Protein AF-A0A662KSH4-F1 (afdb_monomer_lite)

pLDDT: mean 93.45, std 7.93, range [40.81, 98.94]

Sequence (767 aa):
KIKQIVSDGNIEISKAAGIKNGQRILFLNIFSEGKTDVKIEYELPEKPLFNKDEHDFLIICPDEWITDLQPLAEQKEQYGIKTVIVGLNEIYEGKYFAVNGRDDAEKIKYFIKDAIEEWGIKYVMLVGGRKSLKDEWLMPVRYVWLNDRSSSWEYERCFLSDLYFADIYDADGKFSSWDTNNNGYYGEYDHELNGKKVADEVDLYPDVYVGRLAARNKMELKKVIENIIEYERNPSSKFNNVVLCGGDLYLHDPWDVAEGEYLLDKIAEEMKGYNIIKLYASSGLNARKINEAINGGAGFVIFEGAGNHHLWATHAKDDEKWIFYYERNILQLKNDYLPIVLTSGARLGTFNRSRECFNWFFVARGKAIASIGPTGLCWIGHGKNVTEMFLGNLHVRLCKRMASRCLLGDAWGEAIIEYLSNFSWRGVAKAFHMKAAEELEIFGDPTLKIGGYERLAAKTNNVLHVGGDGPNNYTKIQDAIDDANDGDTIIVHTGTYNEDLFIDKSLKIIGEGAEIKTNGIVISASDVFIEGFIVEGYKKGTGLLCYGDNISIRNNEIRHFNTSIFVEGSSCHVEENEIKNNECGIWLNGSYGAEIKNNFVTDNWYGVWGEYASSPVIQNNNFSYNAWYAVWMEGKDGQIGGNDFYRNWYCIYLYNSRYFIINNNSIYGNIHGPQFVNSSYNIIEDNTITKNEHYGIYFGWRSIENVIRKNNFIENAQNARDDAGNKWQDNYWSDYIGLKIKLLYLLHIPYYIPKFSFDWHPAIQPQ

Structure (mmCIF, N/CA/C/O backbone):
data_AF-A0A662KSH4-F1
#
_entry.id   AF-A0A662KSH4-F1
#
loop_
_atom_site.group_PDB
_atom_site.id
_atom_site.type_symbol
_atom_site.label_atom_id
_atom_site.label_alt_id
_atom_site.label_comp_id
_atom_site.label_asym_id
_atom_site.label_entity_id
_atom_site.label_seq_id
_atom_site.pdbx_PDB_ins_code
_atom_site.Cartn_x
_atom_site.Cartn_y
_atom_site.Cartn_z
_atom_site.occupancy
_atom_site.B_iso_or_equiv
_atom_site.auth_seq_id
_atom_site.auth_comp_id
_atom_site.auth_asym_id
_atom_site.auth_atom_id
_atom_site.pdbx_PDB_model_num
ATOM 1 N N . LYS A 1 1 ? 14.721 -16.130 -16.510 1.00 75.50 1 LYS A N 1
ATOM 2 C CA . LYS A 1 1 ? 16.105 -16.092 -17.062 1.00 75.50 1 LYS A CA 1
ATOM 3 C C . LYS A 1 1 ? 16.255 -14.909 -18.012 1.00 75.50 1 LYS A C 1
ATOM 5 O O . LYS A 1 1 ? 15.528 -14.847 -18.995 1.00 75.50 1 LYS A O 1
ATOM 10 N N . ILE A 1 2 ? 17.180 -13.983 -17.753 1.00 81.31 2 ILE A N 1
ATOM 11 C CA . ILE A 1 2 ? 17.493 -12.896 -18.699 1.00 81.31 2 ILE A CA 1
ATOM 12 C C . ILE A 1 2 ? 18.381 -13.470 -19.813 1.00 81.31 2 ILE A C 1
ATOM 14 O O . ILE A 1 2 ? 19.406 -14.081 -19.519 1.00 81.31 2 ILE A O 1
ATOM 18 N N . LYS A 1 3 ? 17.967 -13.321 -21.075 1.00 85.81 3 LYS A N 1
ATOM 19 C CA . LYS A 1 3 ? 18.690 -13.797 -22.268 1.00 85.81 3 LYS A CA 1
ATOM 20 C C . LYS A 1 3 ? 19.638 -12.731 -22.802 1.00 85.81 3 LYS A C 1
ATOM 22 O O . LYS A 1 3 ? 20.795 -13.033 -23.073 1.00 85.81 3 LYS A O 1
ATOM 27 N N . GLN A 1 4 ? 19.154 -11.498 -22.930 1.00 88.50 4 GLN A N 1
ATOM 28 C CA . GLN A 1 4 ? 19.922 -10.390 -23.485 1.00 88.50 4 GLN A CA 1
ATOM 29 C C . GLN A 1 4 ? 19.434 -9.056 -22.919 1.00 88.50 4 GLN A C 1
ATOM 31 O O . GLN A 1 4 ? 18.240 -8.873 -22.702 1.00 88.50 4 GLN A O 1
ATOM 36 N N . ILE A 1 5 ? 20.354 -8.116 -22.706 1.00 90.38 5 ILE A N 1
ATOM 37 C CA . ILE A 1 5 ? 20.038 -6.702 -22.481 1.00 90.38 5 ILE A CA 1
ATOM 38 C C . ILE A 1 5 ? 20.847 -5.911 -23.509 1.00 90.38 5 ILE A C 1
ATOM 40 O O . ILE A 1 5 ? 22.071 -6.035 -23.555 1.00 90.38 5 ILE A O 1
ATOM 44 N N . VAL A 1 6 ? 20.164 -5.155 -24.365 1.00 91.56 6 VAL A N 1
ATOM 45 C CA . VAL A 1 6 ? 20.757 -4.298 -25.401 1.00 91.56 6 VAL A CA 1
ATOM 46 C C . VAL A 1 6 ? 20.340 -2.866 -25.120 1.00 91.56 6 VAL A C 1
ATOM 48 O O . VAL A 1 6 ? 19.179 -2.619 -24.816 1.00 91.56 6 VAL A O 1
ATOM 51 N N . SER A 1 7 ? 21.277 -1.934 -25.224 1.00 90.38 7 SER A N 1
ATOM 52 C CA . SER A 1 7 ? 21.048 -0.517 -24.966 1.00 90.38 7 SER A CA 1
ATOM 53 C C . SER A 1 7 ? 21.739 0.322 -26.033 1.00 90.38 7 SER A C 1
ATOM 55 O O . SER A 1 7 ? 22.842 -0.033 -26.457 1.00 90.38 7 SER A O 1
ATOM 57 N N . ASP A 1 8 ? 21.106 1.411 -26.468 1.00 90.38 8 ASP A N 1
ATOM 58 C CA . ASP A 1 8 ? 21.698 2.392 -27.391 1.00 90.38 8 ASP A CA 1
ATOM 59 C C . ASP A 1 8 ? 22.555 3.460 -26.680 1.00 90.38 8 ASP A C 1
ATOM 61 O O . ASP A 1 8 ? 23.291 4.209 -27.325 1.00 90.38 8 ASP A O 1
ATOM 65 N N . GLY A 1 9 ? 22.514 3.477 -25.347 1.00 87.19 9 GLY A N 1
ATOM 66 C CA . GLY A 1 9 ? 23.288 4.351 -24.471 1.00 87.19 9 GLY A CA 1
ATOM 67 C C . GLY A 1 9 ? 23.975 3.596 -23.333 1.00 87.19 9 GLY A C 1
ATOM 68 O O . GLY A 1 9 ? 23.832 2.380 -23.169 1.00 87.19 9 GLY A O 1
ATOM 69 N N . ASN A 1 10 ? 24.733 4.330 -22.516 1.00 87.62 10 ASN A N 1
ATOM 70 C CA . ASN A 1 10 ? 25.366 3.763 -21.329 1.00 87.62 10 ASN A CA 1
ATOM 71 C C . ASN A 1 10 ? 24.306 3.481 -20.263 1.00 87.62 10 ASN A C 1
ATOM 73 O O . ASN A 1 10 ? 23.590 4.386 -19.819 1.00 87.62 10 ASN A O 1
ATOM 77 N N . ILE A 1 11 ? 24.241 2.219 -19.845 1.00 89.06 11 ILE A N 1
ATOM 78 C CA . ILE A 1 11 ? 23.384 1.775 -18.754 1.00 89.06 11 ILE A CA 1
ATOM 79 C C . ILE A 1 11 ? 24.191 1.047 -17.694 1.00 89.06 11 ILE A C 1
ATOM 81 O O . ILE A 1 11 ? 25.210 0.410 -17.967 1.00 89.06 11 ILE A O 1
ATOM 85 N N . GLU A 1 12 ? 23.696 1.128 -16.474 1.00 87.31 12 GLU A N 1
ATOM 86 C CA . GLU A 1 12 ? 24.089 0.273 -15.373 1.00 87.31 12 GLU A CA 1
ATOM 87 C C . GLU A 1 12 ? 22.948 -0.675 -15.043 1.00 87.31 12 GLU A C 1
ATOM 89 O O . GLU A 1 12 ? 21.782 -0.294 -15.089 1.00 87.31 12 GLU A O 1
ATOM 94 N N . ILE A 1 13 ? 23.300 -1.911 -14.710 1.00 88.38 13 ILE A N 1
ATOM 95 C CA . ILE A 1 13 ? 22.342 -2.955 -14.388 1.00 88.38 13 ILE A CA 1
ATOM 96 C C . ILE A 1 13 ? 22.659 -3.468 -12.990 1.00 88.38 13 ILE A C 1
ATOM 98 O O . ILE A 1 13 ? 23.797 -3.842 -12.714 1.00 88.38 13 ILE A O 1
ATOM 102 N N . SER A 1 14 ? 21.638 -3.535 -12.146 1.00 88.50 14 SER A N 1
ATOM 103 C CA . SER A 1 14 ? 21.660 -4.282 -10.892 1.00 88.50 14 SER A CA 1
ATOM 104 C C . SER A 1 14 ? 20.551 -5.331 -10.920 1.00 88.50 14 SER A C 1
ATOM 106 O O . SER A 1 14 ? 19.491 -5.113 -11.514 1.00 88.50 14 SER A O 1
ATOM 108 N N . LYS A 1 15 ? 20.818 -6.496 -10.334 1.00 91.19 15 LYS A N 1
ATOM 109 C CA . LYS A 1 15 ? 19.862 -7.597 -10.220 1.00 91.19 15 LYS A CA 1
ATOM 110 C C . LYS A 1 15 ? 19.790 -8.027 -8.766 1.00 91.19 15 LYS A C 1
ATOM 112 O O . LYS A 1 15 ? 20.820 -8.012 -8.101 1.00 91.19 15 LYS A O 1
ATOM 117 N N . ALA A 1 16 ? 18.609 -8.440 -8.334 1.00 93.50 16 ALA A N 1
ATOM 118 C CA . ALA A 1 16 ? 18.384 -8.970 -6.996 1.00 93.50 16 ALA A CA 1
ATOM 119 C C . ALA A 1 16 ? 17.255 -10.007 -7.009 1.00 93.50 16 ALA A C 1
ATOM 121 O O . ALA A 1 16 ? 16.458 -10.031 -7.959 1.00 93.50 16 ALA A O 1
ATOM 122 N N . ALA A 1 17 ? 17.163 -10.831 -5.973 1.00 93.62 17 ALA A N 1
ATOM 123 C CA . ALA A 1 17 ? 15.961 -11.603 -5.657 1.00 93.62 17 ALA A CA 1
ATOM 124 C C . ALA A 1 17 ? 15.297 -11.022 -4.403 1.00 93.62 17 ALA A C 1
ATOM 126 O O . ALA A 1 17 ? 15.972 -10.491 -3.540 1.00 93.62 17 ALA A O 1
ATOM 127 N N . GLY A 1 18 ? 13.968 -11.033 -4.328 1.00 95.12 18 GLY A N 1
ATOM 128 C CA . GLY A 1 18 ? 13.284 -10.545 -3.130 1.00 95.12 18 GLY A CA 1
ATOM 129 C C . GLY A 1 18 ? 11.774 -10.727 -3.173 1.00 95.12 18 GLY A C 1
ATOM 130 O O . GLY A 1 18 ? 11.207 -11.163 -4.179 1.00 95.12 18 GLY A O 1
ATOM 131 N N . ILE A 1 19 ? 11.100 -10.356 -2.087 1.00 93.81 19 ILE A N 1
ATOM 132 C CA . ILE A 1 19 ? 9.647 -10.452 -1.922 1.00 93.81 19 ILE A CA 1
ATOM 133 C C . ILE A 1 19 ? 8.953 -9.116 -2.203 1.00 93.81 19 ILE A C 1
ATOM 135 O O . ILE A 1 19 ? 9.320 -8.076 -1.674 1.00 93.81 19 ILE A O 1
ATOM 139 N N . LYS A 1 20 ? 7.905 -9.122 -3.024 1.00 88.88 20 LYS A N 1
ATOM 140 C CA . LYS A 1 20 ? 7.078 -7.941 -3.300 1.00 88.88 20 LYS A CA 1
ATOM 141 C C . LYS A 1 20 ? 5.620 -8.343 -3.392 1.00 88.88 20 LYS A C 1
ATOM 143 O O . LYS A 1 20 ? 5.306 -9.279 -4.126 1.00 88.88 20 LYS A O 1
ATOM 148 N N . ASN A 1 21 ? 4.734 -7.646 -2.677 1.00 83.56 21 ASN A N 1
ATOM 149 C CA . ASN A 1 21 ? 3.314 -7.996 -2.598 1.00 83.56 21 ASN A CA 1
ATOM 150 C C . ASN A 1 21 ? 3.105 -9.492 -2.255 1.00 83.56 21 ASN A C 1
ATOM 152 O O . ASN A 1 21 ? 2.290 -10.177 -2.876 1.00 83.56 21 ASN A O 1
ATOM 156 N N . GLY A 1 22 ? 3.923 -10.039 -1.346 1.00 83.19 22 GLY A N 1
ATOM 157 C CA . GLY A 1 22 ? 3.879 -11.452 -0.946 1.00 83.19 22 GLY A CA 1
ATOM 158 C C . GLY A 1 22 ? 4.395 -12.469 -1.978 1.00 83.19 22 GLY A C 1
ATOM 159 O O . GLY A 1 22 ? 4.321 -13.671 -1.721 1.00 83.19 22 GLY A O 1
ATOM 160 N N . GLN A 1 23 ? 4.920 -12.028 -3.126 1.00 86.62 23 GLN A N 1
ATOM 161 C CA . GLN A 1 23 ? 5.484 -12.893 -4.168 1.00 86.62 23 GLN A CA 1
ATOM 162 C C . GLN A 1 23 ? 6.999 -12.723 -4.277 1.00 86.62 23 GLN A C 1
ATOM 164 O O . GLN A 1 23 ? 7.506 -11.605 -4.307 1.00 86.62 23 GLN A O 1
ATOM 169 N N . ARG A 1 24 ? 7.729 -13.836 -4.397 1.00 89.19 24 ARG A N 1
ATOM 170 C CA . ARG A 1 24 ? 9.176 -13.823 -4.655 1.00 89.19 24 ARG A CA 1
ATOM 171 C C . ARG A 1 24 ? 9.445 -13.595 -6.132 1.00 89.19 24 ARG A C 1
ATOM 173 O O . ARG A 1 24 ? 8.985 -14.371 -6.972 1.00 89.19 24 ARG A O 1
ATOM 180 N N . ILE A 1 25 ? 10.175 -12.534 -6.442 1.00 89.62 25 ILE A N 1
ATOM 181 C CA . ILE A 1 25 ? 10.441 -12.081 -7.805 1.00 89.62 25 ILE A CA 1
ATOM 182 C C . ILE A 1 25 ? 11.920 -11.741 -7.991 1.00 89.62 25 ILE A C 1
ATOM 184 O O . ILE A 1 25 ? 12.653 -11.499 -7.037 1.00 89.62 25 ILE A O 1
ATOM 188 N N . LEU A 1 26 ? 12.348 -11.701 -9.253 1.00 91.06 26 LEU A N 1
ATOM 189 C CA . LEU A 1 26 ? 13.661 -11.189 -9.632 1.00 91.06 26 LEU A CA 1
ATOM 190 C C . LEU A 1 26 ? 13.539 -9.719 -10.023 1.00 91.06 26 LEU A C 1
ATOM 192 O O . LEU A 1 26 ? 12.742 -9.363 -10.896 1.00 91.06 26 LEU A O 1
ATOM 196 N N . PHE A 1 27 ? 14.364 -8.882 -9.413 1.00 92.12 27 PHE A N 1
ATOM 197 C CA . PHE A 1 27 ? 14.472 -7.466 -9.717 1.00 92.12 27 PHE A CA 1
ATOM 198 C C . PHE A 1 27 ? 15.552 -7.241 -10.770 1.00 92.12 27 PHE A C 1
ATOM 200 O O . PHE A 1 27 ? 16.636 -7.821 -10.717 1.00 92.12 27 PHE A O 1
ATOM 207 N N . LEU A 1 28 ? 15.247 -6.376 -11.734 1.00 91.69 28 LEU A N 1
ATOM 208 C CA . LEU A 1 28 ? 16.192 -5.887 -12.728 1.00 91.69 28 LEU A CA 1
ATOM 209 C C . LEU A 1 28 ? 16.118 -4.362 -12.735 1.00 91.69 28 LEU A C 1
ATOM 211 O O . LEU A 1 28 ? 15.200 -3.782 -13.314 1.00 91.69 28 LEU A O 1
ATOM 215 N N . ASN A 1 29 ? 17.092 -3.729 -12.092 1.00 91.00 29 ASN A N 1
ATOM 216 C CA . ASN A 1 29 ? 17.213 -2.280 -12.023 1.00 91.00 29 ASN A CA 1
ATOM 217 C C . ASN A 1 29 ? 18.146 -1.805 -13.133 1.00 91.00 29 ASN A C 1
ATOM 219 O O . ASN A 1 29 ? 19.250 -2.333 -13.286 1.00 91.00 29 ASN A O 1
ATOM 223 N N . ILE A 1 30 ? 17.699 -0.823 -13.913 1.00 90.38 30 ILE A N 1
ATOM 224 C CA . ILE A 1 30 ? 18.450 -0.279 -15.045 1.00 90.38 30 ILE A CA 1
ATOM 225 C C . ILE A 1 30 ? 18.562 1.227 -14.857 1.00 90.38 30 ILE A C 1
ATOM 227 O O . ILE A 1 30 ? 17.557 1.936 -14.876 1.00 90.38 30 ILE A O 1
ATOM 231 N N . PHE A 1 31 ? 19.788 1.710 -14.692 1.00 88.31 31 PHE A N 1
ATOM 232 C CA . PHE A 1 31 ? 20.085 3.124 -14.496 1.00 88.31 31 PHE A CA 1
ATOM 233 C C . PHE A 1 31 ? 20.726 3.696 -15.757 1.00 88.31 31 PHE A C 1
ATOM 235 O O . PHE A 1 31 ? 21.618 3.078 -16.339 1.00 88.31 31 PHE A O 1
ATOM 242 N N . SER A 1 32 ? 20.301 4.889 -16.170 1.00 86.88 32 SER A N 1
ATOM 243 C CA . SER A 1 32 ? 20.920 5.626 -17.272 1.00 86.88 32 SER A CA 1
ATOM 244 C C . SER A 1 32 ? 21.053 7.105 -16.924 1.00 86.88 32 SER A C 1
ATOM 246 O O . SER A 1 32 ? 20.151 7.690 -16.330 1.00 86.88 32 SER A O 1
ATOM 248 N N . GLU A 1 33 ? 22.173 7.716 -17.311 1.00 79.00 33 GLU A N 1
ATOM 249 C CA . GLU A 1 33 ? 22.445 9.151 -17.115 1.00 79.00 33 GLU A CA 1
ATOM 250 C C . GLU A 1 33 ? 21.682 10.045 -18.117 1.00 79.00 33 GLU A C 1
ATOM 252 O O . GLU A 1 33 ? 21.748 11.272 -18.041 1.00 79.00 33 GLU A O 1
ATOM 257 N N . GLY A 1 34 ? 20.946 9.451 -19.063 1.00 80.62 34 GLY A N 1
ATOM 258 C CA . GLY A 1 34 ? 20.193 10.163 -20.090 1.00 80.62 34 GLY A CA 1
ATOM 259 C C . GLY A 1 34 ? 19.036 9.344 -20.658 1.00 80.62 34 GLY A C 1
ATOM 260 O O . GLY A 1 34 ? 18.712 8.262 -20.175 1.00 80.62 34 GLY A O 1
ATOM 261 N N . LYS A 1 35 ? 18.393 9.882 -21.700 1.00 84.19 35 LYS A N 1
ATOM 262 C CA . LYS A 1 35 ? 17.374 9.141 -22.453 1.00 84.19 35 LYS A CA 1
ATOM 263 C C . LYS A 1 35 ? 18.060 8.048 -23.265 1.00 84.19 35 LYS A C 1
ATOM 265 O O . LYS A 1 35 ? 18.863 8.371 -24.134 1.00 84.19 35 LYS A O 1
ATOM 270 N N . THR A 1 36 ? 17.710 6.807 -22.963 1.00 88.88 36 THR A N 1
ATOM 271 C CA . THR A 1 36 ? 18.328 5.605 -23.517 1.00 88.88 36 THR A CA 1
ATOM 272 C C . THR A 1 36 ? 17.239 4.568 -23.761 1.00 88.88 36 THR A C 1
ATOM 274 O O . THR A 1 36 ? 16.423 4.318 -22.869 1.00 88.88 36 THR A O 1
ATOM 277 N N . ASP A 1 37 ? 17.236 3.961 -24.943 1.00 91.06 37 ASP A N 1
ATOM 278 C CA . ASP A 1 37 ? 16.357 2.852 -25.290 1.00 91.06 37 ASP A CA 1
ATOM 279 C C . ASP A 1 37 ? 17.022 1.532 -24.887 1.00 91.06 37 ASP A C 1
ATOM 281 O O . ASP A 1 37 ? 18.115 1.183 -25.344 1.00 91.06 37 ASP A O 1
ATOM 285 N N . VAL A 1 38 ? 16.344 0.769 -24.026 1.00 92.06 38 VAL A N 1
ATOM 286 C CA . VAL A 1 38 ? 16.833 -0.522 -23.530 1.00 92.06 38 VAL A CA 1
ATOM 287 C C . VAL A 1 38 ? 15.888 -1.637 -23.957 1.00 92.06 38 VAL A C 1
ATOM 289 O O . VAL A 1 38 ? 14.718 -1.664 -23.579 1.00 92.06 38 VAL A O 1
ATOM 292 N N . LYS A 1 39 ? 16.409 -2.595 -24.725 1.00 93.12 39 LYS A N 1
ATOM 293 C CA . LYS A 1 39 ? 15.712 -3.822 -25.113 1.00 93.12 39 LYS A CA 1
ATOM 294 C C . LYS A 1 39 ? 16.154 -4.969 -24.211 1.00 93.12 39 LYS A C 1
ATOM 296 O O . LYS A 1 39 ? 17.336 -5.305 -24.153 1.00 93.12 39 LYS A O 1
ATOM 301 N N . ILE A 1 40 ? 15.196 -5.601 -23.540 1.00 93.31 40 ILE A N 1
ATOM 302 C CA . ILE A 1 40 ? 15.437 -6.726 -22.634 1.00 93.31 40 ILE A CA 1
ATOM 303 C C . ILE A 1 40 ? 14.769 -7.960 -23.228 1.00 93.31 40 ILE A C 1
ATOM 305 O O . ILE A 1 40 ? 13.557 -7.992 -23.421 1.00 93.31 40 ILE A O 1
ATOM 309 N N . GLU A 1 41 ? 15.559 -8.990 -23.495 1.00 92.75 41 GLU A N 1
ATOM 310 C CA . GLU A 1 41 ? 15.065 -10.308 -23.869 1.00 92.75 41 GLU A CA 1
ATOM 311 C C . GLU A 1 41 ? 15.195 -11.227 -22.660 1.00 92.75 41 GLU A C 1
ATOM 313 O O . GLU A 1 41 ? 16.279 -11.402 -22.097 1.00 92.75 41 GLU A O 1
ATOM 318 N N . TYR A 1 42 ? 14.086 -11.821 -22.240 1.00 89.12 42 TYR A N 1
ATOM 319 C CA . TYR A 1 42 ? 14.037 -12.711 -21.090 1.00 89.12 42 TYR A CA 1
ATOM 320 C C . TYR A 1 42 ? 13.011 -13.817 -21.311 1.00 89.12 42 TYR A C 1
ATOM 322 O O . TYR A 1 42 ? 12.198 -13.785 -22.231 1.00 89.12 42 TYR A O 1
ATOM 330 N N . GLU A 1 43 ? 13.092 -14.830 -20.466 1.00 86.12 43 GLU A N 1
ATOM 331 C CA . GLU A 1 43 ? 12.155 -15.939 -20.406 1.00 86.12 43 GLU A CA 1
ATOM 332 C C . GLU A 1 43 ? 11.600 -16.008 -18.990 1.00 86.12 43 GLU A C 1
ATOM 334 O O . GLU A 1 43 ? 12.372 -16.091 -18.020 1.00 86.12 43 GLU A O 1
ATOM 339 N N . LEU A 1 44 ? 10.275 -15.902 -18.886 1.00 81.25 44 LEU A N 1
ATOM 340 C CA . LEU A 1 44 ? 9.557 -16.105 -17.635 1.00 81.25 44 LEU A CA 1
ATOM 341 C C . LEU A 1 44 ? 9.593 -17.589 -17.269 1.00 81.25 44 LEU A C 1
ATOM 343 O O . LEU A 1 44 ? 9.582 -18.436 -18.163 1.00 81.25 44 LEU A O 1
ATOM 347 N N . PRO A 1 45 ? 9.653 -17.922 -15.975 1.00 73.56 45 PRO A N 1
ATOM 348 C CA . PRO A 1 45 ? 9.515 -19.309 -15.566 1.00 73.56 45 PRO A CA 1
ATOM 349 C C . PRO A 1 45 ? 8.102 -19.811 -15.917 1.00 73.56 45 PRO A C 1
ATOM 351 O O . PRO A 1 45 ? 7.125 -19.093 -15.717 1.00 73.56 45 PRO A O 1
ATOM 354 N N . GLU A 1 46 ? 7.983 -21.041 -16.430 1.00 77.69 46 GLU A N 1
ATOM 355 C CA . GLU A 1 46 ? 6.681 -21.648 -16.785 1.00 77.69 46 GLU A CA 1
ATOM 356 C C . GLU A 1 46 ? 5.755 -21.818 -15.568 1.00 77.69 46 GLU A C 1
ATOM 358 O O . GLU A 1 46 ? 4.534 -21.860 -15.703 1.00 77.69 46 GLU A O 1
ATOM 363 N N . LYS A 1 47 ? 6.344 -21.922 -14.373 1.00 73.19 47 LYS A N 1
ATOM 364 C CA . LYS A 1 47 ? 5.666 -22.019 -13.080 1.00 73.19 47 LYS A CA 1
ATOM 365 C C . LYS A 1 47 ? 6.486 -21.302 -12.002 1.00 73.19 47 LYS A C 1
ATOM 367 O O . LYS A 1 47 ? 7.709 -21.227 -12.150 1.00 73.19 47 LYS A O 1
ATOM 372 N N . PRO A 1 48 ? 5.864 -20.814 -10.915 1.00 75.31 48 PRO A N 1
ATOM 373 C CA . PRO A 1 48 ? 6.597 -20.318 -9.756 1.00 75.31 48 PRO A CA 1
ATOM 374 C C . PRO A 1 48 ? 7.620 -21.347 -9.259 1.00 75.31 48 PRO A C 1
ATOM 376 O O . PRO A 1 48 ? 7.347 -22.550 -9.275 1.00 75.31 48 PRO A O 1
ATOM 379 N N . LEU A 1 49 ? 8.789 -20.870 -8.819 1.00 70.12 49 LEU A N 1
ATOM 380 C CA . LEU A 1 49 ? 9.820 -21.715 -8.201 1.00 70.12 49 LEU A CA 1
ATOM 381 C C . LEU A 1 49 ? 9.286 -22.413 -6.943 1.00 70.12 49 LEU A C 1
ATOM 383 O O . LEU A 1 49 ? 9.582 -23.584 -6.725 1.00 70.12 49 LEU A O 1
ATOM 387 N N . PHE A 1 50 ? 8.439 -21.712 -6.185 1.00 79.44 50 PHE A N 1
ATOM 388 C CA . PHE A 1 50 ? 7.810 -22.191 -4.958 1.00 79.44 50 PHE A CA 1
ATOM 389 C C . PHE A 1 50 ? 6.296 -22.001 -5.067 1.00 79.44 50 PHE A C 1
ATOM 391 O O . PHE A 1 50 ? 5.832 -20.937 -5.477 1.00 79.44 50 PHE A O 1
ATOM 398 N N . ASN A 1 51 ? 5.522 -23.031 -4.737 1.00 74.25 51 ASN A N 1
ATOM 399 C CA . ASN A 1 51 ? 4.058 -23.030 -4.848 1.00 74.25 51 ASN A CA 1
ATOM 400 C C . ASN A 1 51 ? 3.361 -23.566 -3.587 1.00 74.25 51 ASN A C 1
ATOM 402 O O . ASN A 1 51 ? 2.216 -24.007 -3.660 1.00 74.25 51 ASN A O 1
ATOM 406 N N . LYS A 1 52 ? 4.079 -23.577 -2.462 1.00 87.88 52 LYS A N 1
ATOM 407 C CA . LYS A 1 52 ? 3.592 -24.034 -1.161 1.00 87.88 52 LYS A CA 1
ATOM 408 C C . LYS A 1 52 ? 2.906 -22.893 -0.415 1.00 87.88 52 LYS A C 1
ATOM 410 O O . LYS A 1 52 ? 3.296 -21.738 -0.568 1.00 87.88 52 LYS A O 1
ATOM 415 N N . ASP A 1 53 ? 1.894 -23.236 0.371 1.00 86.62 53 ASP A N 1
ATOM 416 C CA . ASP A 1 53 ? 1.061 -22.312 1.147 1.00 86.62 53 ASP A CA 1
ATOM 417 C C . ASP A 1 53 ? 0.649 -22.912 2.511 1.00 86.62 53 ASP A C 1
ATOM 419 O O . ASP A 1 53 ? -0.432 -22.627 3.033 1.00 86.62 53 ASP A O 1
ATOM 423 N N . GLU A 1 54 ? 1.492 -23.779 3.080 1.00 94.38 54 GLU A N 1
ATOM 424 C CA . GLU A 1 54 ? 1.242 -24.478 4.348 1.00 94.38 54 GLU A CA 1
ATOM 425 C C . GLU A 1 54 ? 1.253 -23.514 5.540 1.00 94.38 54 GLU A C 1
ATOM 427 O O . GLU A 1 54 ? 0.335 -23.542 6.361 1.00 94.38 54 GLU A O 1
ATOM 432 N N . HIS A 1 55 ? 2.238 -22.615 5.595 1.00 96.25 55 HIS A N 1
ATOM 433 C CA . HIS A 1 55 ? 2.359 -21.587 6.627 1.00 96.25 55 HIS A CA 1
ATOM 434 C C . HIS A 1 55 ? 2.756 -20.242 6.010 1.00 96.25 55 HIS A C 1
ATOM 436 O O . HIS A 1 55 ? 3.589 -20.185 5.108 1.00 96.25 55 HIS A O 1
ATOM 442 N N . ASP A 1 56 ? 2.197 -19.150 6.533 1.00 97.12 56 ASP A N 1
ATOM 443 C CA . ASP A 1 56 ? 2.550 -17.779 6.151 1.00 97.12 56 ASP A CA 1
ATOM 444 C C . ASP A 1 56 ? 3.564 -17.170 7.130 1.00 97.12 56 ASP A C 1
ATOM 446 O O . ASP A 1 56 ? 4.455 -16.424 6.714 1.00 97.12 56 ASP A O 1
ATOM 450 N N . PHE A 1 57 ? 3.440 -17.488 8.425 1.00 98.75 57 PHE A N 1
ATOM 451 C CA . PHE A 1 57 ? 4.184 -16.851 9.510 1.00 98.75 57 PHE A CA 1
ATOM 452 C C . PHE A 1 57 ? 4.952 -17.861 10.366 1.00 98.75 57 PHE A C 1
ATOM 454 O O . PHE A 1 57 ? 4.367 -18.756 10.973 1.00 98.75 57 PHE A O 1
ATOM 461 N N . LEU A 1 58 ? 6.271 -17.689 10.441 1.00 98.88 58 LEU A N 1
ATOM 462 C CA . LEU A 1 58 ? 7.174 -18.494 11.256 1.00 98.88 58 LEU A CA 1
ATOM 463 C C . LEU A 1 58 ? 7.647 -17.694 12.473 1.00 98.88 58 LEU A C 1
ATOM 465 O O . LEU A 1 58 ? 8.305 -16.664 12.340 1.00 98.88 58 LEU A O 1
ATOM 469 N N . ILE A 1 59 ? 7.374 -18.200 13.670 1.00 98.94 59 ILE A N 1
ATOM 470 C CA . ILE A 1 59 ? 7.904 -17.664 14.924 1.00 98.94 59 ILE A CA 1
ATOM 471 C C . ILE A 1 59 ? 9.043 -18.570 15.391 1.00 98.94 59 ILE A C 1
ATOM 473 O O . ILE A 1 59 ? 8.813 -19.743 15.678 1.00 98.94 59 ILE A O 1
ATOM 477 N N . ILE A 1 60 ? 10.258 -18.033 15.509 1.00 98.94 60 ILE A N 1
ATOM 478 C CA . ILE A 1 60 ? 11.423 -18.772 16.019 1.00 98.94 60 ILE A CA 1
ATOM 479 C C . ILE A 1 60 ? 11.746 -18.272 17.425 1.00 98.94 60 ILE A C 1
ATOM 481 O O . ILE A 1 60 ? 11.890 -17.065 17.635 1.00 98.94 60 ILE A O 1
ATOM 485 N N . CYS A 1 61 ? 11.871 -19.172 18.401 1.00 98.81 61 CYS A N 1
ATOM 486 C CA . CYS A 1 61 ? 12.091 -18.798 19.803 1.00 98.81 61 CYS A CA 1
ATOM 487 C C . CYS A 1 61 ? 12.923 -19.830 20.588 1.00 98.81 61 CYS A C 1
ATOM 489 O O . CYS A 1 61 ? 13.045 -20.978 20.161 1.00 98.81 61 CYS A O 1
ATOM 491 N N . PRO A 1 62 ? 13.455 -19.479 21.778 1.00 98.31 62 PRO A N 1
ATOM 492 C CA . PRO A 1 62 ? 13.879 -20.473 22.761 1.00 98.31 62 PRO A CA 1
ATOM 493 C C . PRO A 1 62 ? 12.772 -21.500 23.013 1.00 98.31 62 PRO A C 1
ATOM 495 O O . PRO A 1 62 ? 11.607 -21.127 23.163 1.00 98.31 62 PRO A O 1
ATOM 498 N N . ASP A 1 63 ? 13.123 -22.780 23.101 1.00 98.12 63 ASP A N 1
ATOM 499 C CA . ASP A 1 63 ? 12.152 -23.873 23.236 1.00 98.12 63 ASP A CA 1
ATOM 500 C C . ASP A 1 63 ? 11.250 -23.703 24.465 1.00 98.12 63 ASP A C 1
ATOM 502 O O . ASP A 1 63 ? 10.050 -23.976 24.428 1.00 98.12 63 ASP A O 1
ATOM 506 N N . GLU A 1 64 ? 11.791 -23.156 25.558 1.00 97.31 64 GLU A N 1
ATOM 507 C CA . GLU A 1 64 ? 11.015 -22.878 26.764 1.00 97.31 64 GLU A CA 1
ATOM 508 C C . GLU A 1 64 ? 9.919 -21.809 26.584 1.00 97.31 64 GLU A C 1
ATOM 510 O O . GLU A 1 64 ? 9.124 -21.622 27.508 1.00 97.31 64 GLU A O 1
ATOM 515 N N . TRP A 1 65 ? 9.903 -21.054 25.478 1.00 98.38 65 TRP A N 1
ATOM 516 C CA . TRP A 1 65 ? 8.974 -19.941 25.216 1.00 98.38 65 TRP A CA 1
ATOM 517 C C . TRP A 1 65 ? 7.851 -20.311 24.245 1.00 98.38 65 TRP A C 1
ATOM 519 O O . TRP A 1 65 ? 6.918 -19.524 24.100 1.00 98.38 65 TRP A O 1
ATOM 529 N N . ILE A 1 66 ? 7.880 -21.511 23.653 1.00 98.44 66 ILE A N 1
ATOM 530 C CA . ILE A 1 66 ? 6.872 -21.973 22.684 1.00 98.44 66 ILE A CA 1
ATOM 531 C C . ILE A 1 66 ? 5.452 -21.833 23.256 1.00 98.44 66 ILE A C 1
ATOM 533 O O . ILE A 1 66 ? 4.601 -21.174 22.667 1.00 98.44 66 ILE A O 1
ATOM 537 N N . THR A 1 67 ? 5.200 -22.368 24.457 1.00 97.56 67 THR A N 1
ATOM 538 C CA . THR A 1 67 ? 3.872 -22.284 25.096 1.00 97.56 67 THR A CA 1
ATOM 539 C C . THR A 1 67 ? 3.460 -20.850 25.432 1.00 97.56 67 THR A C 1
ATOM 541 O O . THR A 1 67 ? 2.275 -20.535 25.423 1.00 97.56 67 THR A O 1
ATOM 544 N N . ASP A 1 68 ? 4.421 -19.974 25.735 1.00 97.88 68 ASP A N 1
ATOM 545 C CA . ASP A 1 68 ? 4.135 -18.576 26.059 1.00 97.88 68 ASP A CA 1
ATOM 546 C C . ASP A 1 68 ? 3.731 -17.774 24.799 1.00 97.88 68 ASP A C 1
ATOM 548 O O . ASP A 1 68 ? 3.010 -16.787 24.925 1.00 97.88 68 ASP A O 1
ATOM 552 N N . LEU A 1 69 ? 4.150 -18.215 23.604 1.00 98.62 69 LEU A N 1
ATOM 553 C CA . LEU A 1 69 ? 3.828 -17.624 22.295 1.00 98.62 69 LEU A CA 1
ATOM 554 C C . LEU A 1 69 ? 2.556 -18.183 21.648 1.00 98.62 69 LEU A C 1
ATOM 556 O O . LEU A 1 69 ? 2.008 -17.542 20.752 1.00 98.62 69 LEU A O 1
ATOM 560 N N . GLN A 1 70 ? 2.061 -19.332 22.110 1.00 98.06 70 GLN A N 1
ATOM 561 C CA . GLN A 1 70 ? 0.869 -19.975 21.553 1.00 98.06 70 GLN A CA 1
ATOM 562 C C . GLN A 1 70 ? -0.354 -19.037 21.447 1.00 98.06 70 GLN A C 1
ATOM 564 O O . GLN A 1 70 ? -0.967 -19.019 20.381 1.00 98.06 70 GLN A O 1
ATOM 569 N N . PRO A 1 71 ? -0.684 -18.189 22.449 1.00 97.62 71 PRO A N 1
ATOM 570 C CA . PRO A 1 71 ? -1.817 -17.265 22.334 1.00 97.62 71 PRO A CA 1
ATOM 571 C C . PRO A 1 71 ? -1.681 -16.251 21.192 1.00 97.62 71 PRO A C 1
ATOM 573 O O . PRO A 1 71 ? -2.684 -15.828 20.620 1.00 97.62 71 PRO A O 1
ATOM 576 N N . LEU A 1 72 ? -0.449 -15.846 20.861 1.00 98.12 72 LEU A N 1
ATOM 577 C CA . LEU A 1 72 ? -0.199 -14.960 19.728 1.00 98.12 72 LEU A CA 1
ATOM 578 C C . LEU A 1 72 ? -0.443 -15.702 18.415 1.00 98.12 72 LEU A C 1
ATOM 580 O O . LEU A 1 72 ? -1.172 -15.192 17.573 1.00 98.12 72 LEU A O 1
ATOM 584 N N . ALA A 1 73 ? 0.115 -16.907 18.260 1.00 97.62 73 ALA A N 1
ATOM 585 C CA . ALA A 1 73 ? -0.087 -17.717 17.058 1.00 97.62 73 ALA A CA 1
ATOM 586 C C . ALA A 1 73 ? -1.573 -18.014 16.808 1.00 97.62 73 ALA A C 1
ATOM 588 O O . ALA A 1 73 ? -2.059 -17.792 15.705 1.00 97.62 73 ALA A O 1
ATOM 589 N N . GLU A 1 74 ? -2.318 -18.404 17.846 1.00 94.06 74 GLU A N 1
ATOM 590 C CA . GLU A 1 74 ? -3.769 -18.623 17.763 1.00 94.06 74 GLU A CA 1
ATOM 591 C C . GLU A 1 74 ? -4.521 -17.364 17.313 1.00 94.06 74 GLU A C 1
ATOM 593 O O . GLU A 1 74 ? -5.452 -17.444 16.514 1.00 94.06 74 GLU A O 1
ATOM 598 N N . GLN A 1 75 ? -4.120 -16.184 17.795 1.00 92.69 75 GLN A N 1
ATOM 599 C CA . GLN A 1 75 ? -4.704 -14.928 17.331 1.00 92.69 75 GLN A CA 1
ATOM 600 C C . GLN A 1 75 ? -4.387 -14.646 15.858 1.00 92.69 75 GLN A C 1
ATOM 602 O O . GLN A 1 75 ? -5.265 -14.195 15.127 1.00 92.69 75 GLN A O 1
ATOM 607 N N . LYS A 1 76 ? -3.160 -14.902 15.403 1.00 95.94 76 LYS A N 1
ATOM 608 C CA . LYS A 1 76 ? -2.796 -14.716 13.991 1.00 95.94 76 LYS A CA 1
ATOM 609 C C . LYS A 1 76 ? -3.589 -15.635 13.075 1.00 95.94 76 LYS A C 1
ATOM 611 O O . LYS A 1 76 ? -4.093 -15.180 12.049 1.00 95.94 76 LYS A O 1
ATOM 616 N N . GLU A 1 77 ? -3.805 -16.877 13.494 1.00 91.69 77 GLU A N 1
ATOM 617 C CA . GLU A 1 77 ? -4.661 -17.811 12.764 1.00 91.69 77 GLU A CA 1
ATOM 618 C C . GLU A 1 77 ? -6.120 -17.335 12.680 1.00 91.69 77 GLU A C 1
ATOM 620 O O . GLU A 1 77 ? -6.748 -17.504 11.635 1.00 91.69 77 GLU A O 1
ATOM 625 N N . GLN A 1 78 ? -6.654 -16.671 13.716 1.00 88.31 78 GLN A N 1
ATOM 626 C CA . GLN A 1 78 ? -8.001 -16.072 13.667 1.00 88.31 78 GLN A CA 1
ATOM 627 C C . GLN A 1 78 ? -8.141 -15.000 12.577 1.00 88.31 78 GLN A C 1
ATOM 629 O O . GLN A 1 78 ? -9.230 -14.831 12.032 1.00 88.31 78 GLN A O 1
ATOM 634 N N . TYR A 1 79 ? -7.050 -14.313 12.234 1.00 87.88 79 TYR A N 1
ATOM 635 C CA . TYR A 1 79 ? -7.000 -13.322 11.156 1.00 87.88 79 TYR A CA 1
ATOM 636 C C . TYR A 1 79 ? -6.487 -13.897 9.826 1.00 87.88 79 TYR A C 1
ATOM 638 O O . TYR A 1 79 ? -6.134 -13.147 8.918 1.00 87.88 79 TYR A O 1
ATOM 646 N N . GLY A 1 80 ? -6.465 -15.227 9.684 1.00 91.31 80 GLY A N 1
ATOM 647 C CA . GLY A 1 80 ? -6.120 -15.904 8.432 1.00 91.31 80 GLY A CA 1
ATOM 648 C C . GLY A 1 80 ? -4.622 -16.012 8.145 1.00 91.31 80 GLY A C 1
ATOM 649 O O . GLY A 1 80 ? -4.256 -16.391 7.036 1.00 91.31 80 GLY A O 1
ATOM 650 N N . ILE A 1 81 ? -3.755 -15.720 9.119 1.00 95.94 81 ILE A N 1
ATOM 651 C CA . ILE A 1 81 ? -2.301 -15.853 8.983 1.00 95.94 81 ILE A CA 1
ATOM 652 C C . ILE A 1 81 ? -1.885 -17.214 9.550 1.00 95.94 81 ILE A C 1
ATOM 654 O O . ILE A 1 81 ? -1.796 -17.392 10.769 1.00 95.94 81 ILE A O 1
ATOM 658 N N . LYS A 1 82 ? -1.631 -18.191 8.669 1.00 97.19 82 LYS A N 1
ATOM 659 C CA . LYS A 1 82 ? -1.245 -19.557 9.066 1.00 97.19 82 LYS A CA 1
ATOM 660 C C . LYS A 1 82 ? 0.101 -19.516 9.789 1.00 97.19 82 LYS A C 1
ATOM 662 O O . LYS A 1 82 ? 1.122 -19.224 9.164 1.00 97.19 82 LYS A O 1
ATOM 667 N N . THR A 1 83 ? 0.108 -19.794 11.091 1.00 98.44 83 THR A N 1
ATOM 668 C CA . THR A 1 83 ? 1.263 -19.521 11.956 1.00 98.44 83 THR A CA 1
ATOM 669 C C . THR A 1 83 ? 1.871 -20.804 12.503 1.00 98.44 83 THR A C 1
ATOM 671 O O . THR A 1 83 ? 1.166 -21.683 12.982 1.00 98.44 83 THR A O 1
ATOM 674 N N . VAL A 1 84 ? 3.198 -20.900 12.481 1.00 98.62 84 VAL A N 1
ATOM 675 C CA . VAL A 1 84 ? 3.949 -22.003 13.089 1.00 98.62 84 VAL A CA 1
ATOM 676 C C . VAL A 1 84 ? 4.993 -21.456 14.058 1.00 98.62 84 VAL A C 1
ATOM 678 O O . VAL A 1 84 ? 5.690 -20.487 13.759 1.00 98.62 84 VAL A O 1
ATOM 681 N N . ILE A 1 85 ? 5.097 -22.073 15.237 1.00 98.88 85 ILE A N 1
ATOM 682 C CA . ILE A 1 85 ? 6.120 -21.757 16.240 1.00 98.88 85 ILE A CA 1
ATOM 683 C C . ILE A 1 85 ? 7.159 -22.875 16.232 1.00 98.88 85 ILE A C 1
ATOM 685 O O . ILE A 1 85 ? 6.805 -24.048 16.349 1.00 98.88 85 ILE A O 1
ATOM 689 N N . VAL A 1 86 ? 8.433 -22.507 16.128 1.00 98.81 86 VAL A N 1
ATOM 690 C CA . VAL A 1 86 ? 9.562 -23.438 16.081 1.00 98.81 86 VAL A CA 1
ATOM 691 C C . VAL A 1 86 ? 10.588 -23.080 17.154 1.00 98.81 86 VAL A C 1
ATOM 693 O O . VAL A 1 86 ? 11.039 -21.935 17.264 1.00 98.81 86 VAL A O 1
ATOM 696 N N . GLY A 1 87 ? 10.970 -24.081 17.946 1.00 98.81 87 GLY A N 1
ATOM 697 C CA . GLY A 1 87 ? 12.028 -23.960 18.950 1.00 98.81 87 GLY A CA 1
ATOM 698 C C . GLY A 1 87 ? 13.432 -23.993 18.344 1.00 98.81 87 GLY A C 1
ATOM 699 O O . GLY A 1 87 ? 13.673 -24.656 17.336 1.00 98.81 87 GLY A O 1
ATOM 700 N N . LEU A 1 88 ? 14.396 -23.314 18.969 1.00 98.69 88 LEU A N 1
ATOM 701 C CA . LEU A 1 88 ? 15.792 -23.338 18.517 1.00 98.69 88 LEU A CA 1
ATOM 702 C C . LEU A 1 88 ? 16.391 -24.752 18.503 1.00 98.69 88 LEU A C 1
ATOM 704 O O . LEU A 1 88 ? 17.053 -25.109 17.528 1.00 98.69 88 LEU A O 1
ATOM 708 N N . ASN A 1 89 ? 16.148 -25.578 19.527 1.00 98.38 89 ASN A N 1
ATOM 709 C CA . ASN A 1 89 ? 16.645 -26.956 19.514 1.00 98.38 89 ASN A CA 1
ATOM 710 C C . ASN A 1 89 ? 15.960 -27.785 18.425 1.00 98.38 89 ASN A C 1
ATOM 712 O O . ASN A 1 89 ? 16.617 -28.611 17.802 1.00 98.38 89 ASN A O 1
ATOM 716 N N . GLU A 1 90 ? 14.689 -27.519 18.113 1.00 98.56 90 GLU A N 1
ATOM 717 C CA . GLU A 1 90 ? 14.006 -28.184 16.996 1.00 98.56 90 GLU A CA 1
ATOM 718 C C . GLU A 1 90 ? 14.686 -27.904 15.646 1.00 98.56 90 GLU A C 1
ATOM 720 O O . GLU A 1 90 ? 14.775 -28.802 14.803 1.00 98.56 90 GLU A O 1
ATOM 725 N N . ILE A 1 91 ? 15.212 -26.688 15.453 1.00 98.69 91 ILE A N 1
ATOM 726 C CA . ILE A 1 91 ? 16.033 -26.337 14.285 1.00 98.69 91 ILE A CA 1
ATOM 727 C C . ILE A 1 91 ? 17.364 -27.090 14.332 1.00 98.69 91 ILE A C 1
ATOM 729 O O . ILE A 1 91 ? 17.738 -27.744 13.362 1.00 98.69 91 ILE A O 1
ATOM 733 N N . TYR A 1 92 ? 18.089 -27.019 15.449 1.00 98.44 92 TYR A N 1
ATOM 734 C CA . TYR A 1 92 ? 19.447 -27.568 15.547 1.00 98.44 92 TYR A CA 1
ATOM 735 C C . TYR A 1 92 ? 19.508 -29.097 15.555 1.00 98.44 92 TYR A C 1
ATOM 737 O O . TYR A 1 92 ? 20.537 -29.664 15.188 1.00 98.44 92 TYR A O 1
ATOM 745 N N . GLU A 1 93 ? 18.426 -29.762 15.952 1.00 97.88 93 GLU A N 1
ATOM 746 C CA . GLU A 1 93 ? 18.278 -31.220 15.927 1.00 97.88 93 GLU A CA 1
ATOM 747 C C . GLU A 1 93 ? 17.707 -31.732 14.595 1.00 97.88 93 GLU A C 1
ATOM 749 O O . GLU A 1 93 ? 17.636 -32.942 14.384 1.00 97.88 93 GLU A O 1
ATOM 754 N N . GLY A 1 94 ? 17.333 -30.832 13.677 1.00 97.69 94 GLY A N 1
ATOM 755 C CA . GLY A 1 94 ? 16.815 -31.190 12.357 1.00 97.69 94 GLY A CA 1
ATOM 756 C C . GLY A 1 94 ? 15.427 -31.820 12.403 1.00 97.69 94 GLY A C 1
ATOM 757 O O . GLY A 1 94 ? 15.149 -32.760 11.660 1.00 97.69 94 GLY A O 1
ATOM 758 N N . LYS A 1 95 ? 14.550 -31.332 13.293 1.00 98.19 95 LYS A N 1
ATOM 759 C CA . LYS A 1 95 ? 13.193 -31.874 13.472 1.00 98.19 95 LYS A CA 1
ATOM 760 C C . LYS A 1 95 ? 12.346 -31.769 12.199 1.00 98.19 95 LYS A C 1
ATOM 762 O O . LYS A 1 95 ? 11.567 -32.677 11.922 1.00 98.19 95 LYS A O 1
ATOM 767 N N . TYR A 1 96 ? 12.484 -30.666 11.461 1.00 97.62 96 TYR A N 1
ATOM 768 C CA . TYR A 1 96 ? 11.685 -30.382 10.261 1.00 97.62 96 TYR A CA 1
ATOM 769 C C . TYR A 1 96 ? 12.493 -30.518 8.963 1.00 97.62 96 TYR A C 1
ATOM 771 O O . TYR A 1 96 ? 12.001 -31.099 7.999 1.00 97.62 96 TYR A O 1
ATOM 779 N N . PHE A 1 97 ? 13.741 -30.035 8.950 1.00 98.00 97 PHE A N 1
ATOM 780 C CA . PHE A 1 97 ? 14.611 -30.007 7.769 1.00 98.00 97 PHE A CA 1
ATOM 781 C C . PHE A 1 97 ? 16.028 -30.481 8.100 1.00 98.00 97 PHE A C 1
ATOM 783 O O . PHE A 1 97 ? 16.423 -30.554 9.266 1.00 98.00 97 PHE A O 1
ATOM 790 N N . ALA A 1 98 ? 16.814 -30.788 7.066 1.00 97.62 98 ALA A N 1
ATOM 791 C CA . ALA A 1 98 ? 18.226 -31.102 7.237 1.00 97.62 98 ALA A CA 1
ATOM 792 C C . ALA A 1 98 ? 18.998 -29.867 7.729 1.00 97.62 98 ALA A C 1
ATOM 794 O O . ALA A 1 98 ? 18.890 -28.783 7.163 1.00 97.62 98 ALA A O 1
ATOM 795 N N . VAL A 1 99 ? 19.814 -30.041 8.767 1.00 98.00 99 VAL A N 1
ATOM 796 C CA . VAL A 1 99 ? 20.564 -28.930 9.364 1.00 98.00 99 VAL A CA 1
ATOM 797 C C . VAL A 1 99 ? 21.765 -28.570 8.491 1.00 98.00 99 VAL A C 1
ATOM 799 O O . VAL A 1 99 ? 22.663 -29.387 8.291 1.00 98.00 99 VAL A O 1
ATOM 802 N N . ASN A 1 100 ? 21.799 -27.323 8.024 1.00 97.25 100 ASN A N 1
ATOM 803 C CA . ASN A 1 100 ? 22.909 -26.714 7.288 1.00 97.25 100 ASN A CA 1
ATOM 804 C C . ASN A 1 100 ? 23.357 -25.429 7.996 1.00 97.25 100 ASN A C 1
ATOM 806 O O . ASN A 1 100 ? 22.583 -24.857 8.752 1.00 97.25 100 ASN A O 1
ATOM 810 N N . GLY A 1 101 ? 24.582 -24.959 7.749 1.00 96.31 101 GLY A N 1
ATOM 811 C CA . GLY A 1 101 ? 25.109 -23.710 8.319 1.00 96.31 101 GLY A CA 1
ATOM 812 C C . GLY A 1 101 ? 26.290 -23.900 9.277 1.00 96.31 101 GLY A C 1
ATOM 813 O O . GLY A 1 101 ? 26.397 -24.900 9.989 1.00 96.31 101 GLY A O 1
ATOM 814 N N . ARG A 1 102 ? 27.205 -22.929 9.264 1.00 96.19 102 ARG A N 1
ATOM 815 C CA . ARG A 1 102 ? 28.487 -22.913 9.989 1.00 96.19 102 ARG A CA 1
ATOM 816 C C . ARG A 1 102 ? 28.326 -22.542 11.459 1.00 96.19 102 ARG A C 1
ATOM 818 O O . ARG A 1 102 ? 29.056 -23.052 12.306 1.00 96.19 102 ARG A O 1
ATOM 825 N N . ASP A 1 103 ? 27.372 -21.667 11.754 1.00 97.06 103 ASP A N 1
ATOM 826 C CA . ASP A 1 103 ? 27.028 -21.207 13.096 1.00 97.06 103 ASP A CA 1
ATOM 827 C C . ASP A 1 103 ? 25.506 -21.175 13.297 1.00 97.06 103 ASP A C 1
ATOM 829 O O . ASP A 1 103 ? 24.732 -21.433 12.377 1.00 97.06 103 ASP A O 1
ATOM 833 N N . ASP A 1 104 ? 25.069 -20.901 14.522 1.00 97.62 104 ASP A N 1
ATOM 834 C CA . ASP A 1 104 ? 23.654 -20.959 14.897 1.00 97.62 104 ASP A CA 1
ATOM 835 C C . ASP A 1 104 ? 22.780 -19.938 14.149 1.00 97.62 104 ASP A C 1
ATOM 837 O O . ASP A 1 104 ? 21.641 -20.246 13.803 1.00 97.62 104 ASP A O 1
ATOM 841 N N . ALA A 1 105 ? 23.312 -18.754 13.828 1.00 98.19 105 ALA A N 1
ATOM 842 C CA . ALA A 1 105 ? 22.587 -17.768 13.029 1.00 98.19 105 ALA A CA 1
ATOM 843 C C . ALA A 1 105 ? 22.451 -18.223 11.565 1.00 98.19 105 ALA A C 1
ATOM 845 O O . ALA A 1 105 ? 21.387 -18.073 10.969 1.00 98.19 105 ALA A O 1
ATOM 846 N N . GLU A 1 106 ? 23.480 -18.839 10.982 1.00 98.50 106 GLU A N 1
ATOM 847 C CA . GLU A 1 106 ? 23.380 -19.382 9.626 1.00 98.50 106 GLU A CA 1
ATOM 848 C C . GLU A 1 106 ? 22.467 -20.615 9.564 1.00 98.50 106 GLU A C 1
ATOM 850 O O . GLU A 1 106 ? 21.722 -20.762 8.599 1.00 98.50 106 GLU A O 1
ATOM 855 N N . LYS A 1 107 ? 22.439 -21.456 10.609 1.00 98.75 107 LYS A N 1
ATOM 856 C CA . LYS A 1 107 ? 21.466 -22.560 10.714 1.00 98.75 107 LYS A CA 1
ATOM 857 C C . LYS A 1 107 ? 20.028 -22.066 10.697 1.00 98.75 107 LYS A C 1
ATOM 859 O O . LYS A 1 107 ? 19.197 -22.638 10.000 1.00 98.75 107 LYS A O 1
ATOM 864 N N . ILE A 1 108 ? 19.741 -20.985 11.421 1.00 98.88 108 ILE A N 1
ATOM 865 C CA . ILE A 1 108 ? 18.425 -20.335 11.383 1.00 98.88 108 ILE A CA 1
ATOM 866 C C . ILE A 1 108 ? 18.133 -19.797 9.979 1.00 98.88 108 ILE A C 1
ATOM 868 O O . ILE A 1 108 ? 17.034 -19.991 9.473 1.00 98.88 108 ILE A O 1
ATOM 872 N N . LYS A 1 109 ? 19.111 -19.171 9.317 1.00 98.75 109 LYS A N 1
ATOM 873 C CA . LYS A 1 109 ? 18.936 -18.655 7.953 1.00 98.75 109 LYS A CA 1
ATOM 874 C C . LYS A 1 109 ? 18.637 -19.769 6.935 1.00 98.75 109 LYS A C 1
ATOM 876 O O . LYS A 1 109 ? 17.725 -19.618 6.127 1.00 98.75 109 LYS A O 1
ATOM 881 N N . TYR A 1 110 ? 19.332 -20.908 7.007 1.00 98.81 110 TYR A N 1
ATOM 882 C CA . TYR A 1 110 ? 19.004 -22.093 6.200 1.00 98.81 110 TYR A CA 1
ATOM 883 C C . TYR A 1 110 ? 17.627 -22.665 6.540 1.00 98.81 110 TYR A C 1
ATOM 885 O O . TYR A 1 110 ? 16.882 -23.027 5.638 1.00 98.81 110 TYR A O 1
ATOM 893 N N . PHE A 1 111 ? 17.254 -22.694 7.820 1.00 98.88 111 PHE A N 1
ATOM 894 C CA . PHE A 1 111 ? 15.916 -23.121 8.217 1.00 98.88 111 PHE A CA 1
ATOM 895 C C . PHE A 1 111 ? 14.829 -22.229 7.608 1.00 98.88 111 PHE A C 1
ATOM 897 O O . PHE A 1 111 ? 13.833 -22.738 7.108 1.00 98.88 111 PHE A O 1
ATOM 904 N N . ILE A 1 112 ? 15.028 -20.906 7.603 1.00 98.81 112 ILE A N 1
ATOM 905 C CA . ILE A 1 112 ? 14.116 -19.954 6.953 1.00 98.81 112 ILE A CA 1
ATOM 906 C C . ILE A 1 112 ? 14.047 -20.228 5.449 1.00 98.81 112 ILE A C 1
ATOM 908 O O . ILE A 1 112 ? 12.947 -20.292 4.907 1.00 98.81 112 ILE A O 1
ATOM 912 N N . LYS A 1 113 ? 15.188 -20.449 4.782 1.00 98.25 113 LYS A N 1
ATOM 913 C CA . LYS A 1 113 ? 15.228 -20.851 3.368 1.00 98.25 113 LYS A CA 1
ATOM 914 C C . LYS A 1 113 ? 14.376 -22.102 3.122 1.00 98.25 113 LYS A C 1
ATOM 916 O O . LYS A 1 113 ? 13.523 -22.092 2.244 1.00 98.25 113 LYS A O 1
ATOM 921 N N . ASP A 1 114 ? 14.562 -23.160 3.901 1.00 98.19 114 ASP A N 1
ATOM 922 C CA . ASP A 1 114 ? 13.825 -24.411 3.698 1.00 98.19 114 ASP A CA 1
ATOM 923 C C . ASP A 1 114 ? 12.331 -24.252 4.044 1.00 98.19 114 ASP A C 1
ATOM 925 O O . ASP A 1 114 ? 11.471 -24.748 3.321 1.00 98.19 114 ASP A O 1
ATOM 929 N N . ALA A 1 115 ? 11.989 -23.461 5.066 1.00 98.31 115 ALA A N 1
ATOM 930 C CA . ALA A 1 115 ? 10.605 -23.118 5.400 1.00 98.31 115 ALA A CA 1
ATOM 931 C C . ALA A 1 115 ? 9.919 -22.287 4.298 1.00 98.31 115 ALA A C 1
ATOM 933 O O . ALA A 1 115 ? 8.723 -22.426 4.046 1.00 98.31 115 ALA A O 1
ATOM 934 N N . ILE A 1 116 ? 10.665 -21.435 3.598 1.00 97.12 116 ILE A N 1
ATOM 935 C CA . ILE A 1 116 ? 10.183 -20.734 2.406 1.00 97.12 116 ILE A CA 1
ATOM 936 C C . ILE A 1 116 ? 9.835 -21.731 1.296 1.00 97.12 116 ILE A C 1
ATOM 938 O O . ILE A 1 116 ? 8.764 -21.623 0.696 1.00 97.12 116 ILE A O 1
ATOM 942 N N . GLU A 1 117 ? 10.734 -22.673 1.014 1.00 95.44 117 GLU A N 1
ATOM 943 C CA . GLU A 1 117 ? 10.610 -23.609 -0.109 1.00 95.44 117 GLU A CA 1
ATOM 944 C C . GLU A 1 117 ? 9.532 -24.670 0.133 1.00 95.44 117 GLU A C 1
ATOM 946 O O . GLU A 1 117 ? 8.751 -24.975 -0.772 1.00 95.44 117 GLU A O 1
ATOM 951 N N . GLU A 1 118 ? 9.463 -25.200 1.356 1.00 96.12 118 GLU A N 1
ATOM 952 C CA . GLU A 1 118 ? 8.607 -26.335 1.704 1.00 96.12 118 GLU A CA 1
ATOM 953 C C . GLU A 1 118 ? 7.274 -25.921 2.338 1.00 96.12 118 GLU A C 1
ATOM 955 O O . GLU A 1 118 ? 6.273 -26.604 2.114 1.00 96.12 118 GLU A O 1
ATOM 960 N N . TRP A 1 119 ? 7.218 -24.794 3.064 1.00 97.25 119 TRP A N 1
ATOM 961 C CA . TRP A 1 119 ? 5.986 -24.324 3.722 1.00 97.25 119 TRP A CA 1
ATOM 962 C C . TRP A 1 119 ? 5.369 -23.076 3.092 1.00 97.25 119 TRP A C 1
ATOM 964 O O . TRP A 1 119 ? 4.165 -22.876 3.227 1.00 97.25 119 TRP A O 1
ATOM 974 N N . GLY A 1 120 ? 6.143 -22.253 2.380 1.00 95.25 120 GLY A N 1
ATOM 975 C CA . GLY A 1 120 ? 5.639 -21.017 1.772 1.00 95.25 120 GLY A CA 1
ATOM 976 C C . GLY A 1 120 ? 5.690 -19.783 2.677 1.00 95.25 120 GLY A C 1
ATOM 977 O O . GLY A 1 120 ? 5.018 -18.796 2.375 1.00 95.25 120 GLY A O 1
ATOM 978 N N . ILE A 1 121 ? 6.508 -19.808 3.739 1.00 97.31 121 ILE A N 1
ATOM 979 C CA . ILE A 1 121 ? 6.656 -18.707 4.709 1.00 97.31 121 ILE A CA 1
ATOM 980 C C . ILE A 1 121 ? 6.871 -17.361 4.010 1.00 97.31 121 ILE A C 1
ATOM 982 O O . ILE A 1 121 ? 7.652 -17.272 3.066 1.00 97.31 121 ILE A O 1
ATOM 986 N N . LYS A 1 122 ? 6.217 -16.303 4.497 1.00 97.25 122 LYS A N 1
ATOM 987 C CA . LYS A 1 122 ? 6.363 -14.901 4.048 1.00 97.25 122 LYS A CA 1
ATOM 988 C C . LYS A 1 122 ? 6.816 -13.966 5.167 1.00 97.25 122 LYS A C 1
ATOM 990 O O . LYS A 1 122 ? 7.438 -12.947 4.879 1.00 97.25 122 LYS A O 1
ATOM 995 N N . TYR A 1 123 ? 6.548 -14.333 6.418 1.00 98.69 123 TYR A N 1
ATOM 996 C CA . TYR A 1 123 ? 6.877 -13.548 7.604 1.00 98.69 123 TYR A CA 1
ATOM 997 C C . TYR A 1 123 ? 7.682 -14.390 8.594 1.00 98.69 123 TYR A C 1
ATOM 999 O O . TYR A 1 123 ? 7.352 -15.553 8.831 1.00 98.69 123 TYR A O 1
ATOM 1007 N N . VAL A 1 124 ? 8.702 -13.800 9.213 1.00 98.94 124 VAL A N 1
ATOM 1008 C CA . VAL A 1 124 ? 9.514 -14.441 10.256 1.00 98.94 124 VAL A CA 1
ATOM 1009 C C . VAL A 1 124 ? 9.638 -13.513 11.454 1.00 98.94 124 VAL A C 1
ATOM 1011 O O . VAL A 1 124 ? 10.133 -12.396 11.333 1.00 98.94 124 VAL A O 1
ATOM 1014 N N . MET A 1 125 ? 9.236 -13.984 12.634 1.00 98.88 125 MET A N 1
ATOM 1015 C CA . MET A 1 125 ? 9.470 -13.269 13.885 1.00 98.88 125 MET A CA 1
ATOM 1016 C C . MET A 1 125 ? 10.527 -13.976 14.726 1.00 98.88 125 MET A C 1
ATOM 1018 O O . MET A 1 125 ? 10.347 -15.116 15.158 1.00 98.88 125 MET A O 1
ATOM 1022 N N . LEU A 1 126 ? 11.618 -13.265 14.998 1.00 98.94 126 LEU A N 1
ATOM 1023 C CA . LEU A 1 126 ? 12.711 -13.718 15.849 1.00 98.94 126 LEU A CA 1
ATOM 1024 C C . LEU A 1 126 ? 12.418 -13.311 17.297 1.00 98.94 126 LEU A C 1
ATOM 1026 O O . LEU A 1 126 ? 12.370 -12.126 17.631 1.00 98.94 126 LEU A O 1
ATOM 1030 N N . VAL A 1 127 ? 12.208 -14.281 18.185 1.00 98.81 127 VAL A N 1
ATOM 1031 C CA . VAL A 1 127 ? 11.842 -14.014 19.582 1.00 98.81 127 VAL A CA 1
ATOM 1032 C C . VAL A 1 127 ? 13.005 -14.342 20.506 1.00 98.81 127 VAL A C 1
ATOM 1034 O O . VAL A 1 127 ? 13.388 -15.495 20.674 1.00 98.81 127 VAL A O 1
ATOM 1037 N N . GLY A 1 128 ? 13.547 -13.311 21.148 1.00 97.31 128 GLY A N 1
ATOM 1038 C CA . GLY A 1 128 ? 14.667 -13.393 22.077 1.00 97.31 128 GLY A CA 1
ATOM 1039 C C . GLY A 1 128 ? 15.680 -12.274 21.852 1.00 97.31 128 GLY A C 1
ATOM 1040 O O . GLY A 1 128 ? 15.997 -11.895 20.725 1.00 97.31 128 GLY A O 1
ATOM 1041 N N . GLY A 1 129 ? 16.199 -11.732 22.949 1.00 93.69 129 GLY A N 1
ATOM 1042 C CA . GLY A 1 129 ? 17.277 -10.748 22.951 1.00 93.69 129 GLY A CA 1
ATOM 1043 C C . GLY A 1 129 ? 18.565 -11.286 23.571 1.00 93.69 129 GLY A C 1
ATOM 1044 O O . GLY A 1 129 ? 18.847 -12.488 23.596 1.00 93.69 129 GLY A O 1
ATOM 1045 N N . ARG A 1 130 ? 19.360 -10.370 24.124 1.00 92.25 130 ARG A N 1
ATOM 1046 C CA . ARG A 1 130 ? 20.587 -10.697 24.856 1.00 92.25 130 ARG A CA 1
ATOM 1047 C C . ARG A 1 130 ? 20.283 -11.216 26.269 1.00 92.25 130 ARG A C 1
ATOM 1049 O O . ARG A 1 130 ? 19.488 -10.620 27.000 1.00 92.25 130 ARG A O 1
ATOM 1056 N N . LYS A 1 131 ? 20.994 -12.258 26.717 1.00 86.88 131 LYS A N 1
ATOM 1057 C CA . LYS A 1 131 ? 20.955 -12.752 28.107 1.00 86.88 131 LYS A CA 1
ATOM 1058 C C . LYS A 1 131 ? 21.680 -11.785 29.049 1.00 86.88 131 LYS A C 1
ATOM 1060 O O . LYS A 1 131 ? 22.855 -11.961 29.352 1.00 86.88 131 LYS A O 1
ATOM 1065 N N . SER A 1 132 ? 20.963 -10.773 29.537 1.00 71.31 132 SER A N 1
ATOM 1066 C CA . SER A 1 132 ? 21.359 -9.810 30.584 1.00 71.31 132 SER A CA 1
ATOM 1067 C C . SER A 1 132 ? 22.880 -9.592 30.763 1.00 71.31 132 SER A C 1
ATOM 1069 O O . SER A 1 132 ? 23.469 -8.765 30.073 1.00 71.31 132 SER A O 1
ATOM 1071 N N . LEU A 1 133 ? 23.512 -10.290 31.722 1.00 68.00 133 LEU A N 1
ATOM 1072 C CA . LEU A 1 133 ? 24.888 -10.038 32.184 1.00 68.00 133 LEU A CA 1
ATOM 1073 C C . LEU A 1 133 ? 25.974 -10.812 31.423 1.00 68.00 133 LEU A C 1
ATOM 1075 O O . LEU A 1 133 ? 27.156 -10.561 31.653 1.00 68.00 133 LEU A O 1
ATOM 1079 N N . LYS A 1 134 ? 25.604 -11.748 30.547 1.00 67.56 134 LYS A N 1
ATOM 1080 C CA . LYS A 1 134 ? 26.557 -12.531 29.756 1.00 67.56 134 LYS A CA 1
ATOM 1081 C C . LYS A 1 134 ? 26.560 -12.061 28.308 1.00 67.56 134 LYS A C 1
ATOM 1083 O O . LYS A 1 134 ? 25.628 -11.398 27.848 1.00 67.56 134 LYS A O 1
ATOM 1088 N N . ASP A 1 135 ? 27.637 -12.355 27.597 1.00 78.19 135 ASP A N 1
ATOM 1089 C CA . ASP A 1 135 ? 27.697 -12.178 26.145 1.00 78.19 135 ASP A CA 1
ATOM 1090 C C . ASP A 1 135 ? 27.118 -13.427 25.462 1.00 78.19 135 ASP A C 1
ATOM 1092 O O . ASP A 1 135 ? 27.800 -14.179 24.779 1.00 78.19 135 ASP A O 1
ATOM 1096 N N . GLU A 1 136 ? 25.858 -13.718 25.788 1.00 88.94 136 GLU A N 1
ATOM 1097 C CA . GLU A 1 136 ? 25.109 -14.873 25.297 1.00 88.94 136 GLU A CA 1
ATOM 1098 C C . GLU A 1 136 ? 23.743 -14.402 24.782 1.00 88.94 136 GLU A C 1
ATOM 1100 O O . GLU A 1 136 ? 23.156 -13.445 25.302 1.00 88.94 136 GLU A O 1
ATOM 1105 N N . TRP A 1 137 ? 23.207 -15.113 23.795 1.00 94.12 137 TRP A N 1
ATOM 1106 C CA . TRP A 1 137 ? 21.955 -14.776 23.125 1.00 94.12 137 TRP A CA 1
ATOM 1107 C C . TRP A 1 137 ? 20.853 -15.783 23.460 1.00 94.12 137 TRP A C 1
ATOM 1109 O O . TRP A 1 137 ? 21.118 -16.977 23.605 1.00 94.12 137 TRP A O 1
ATOM 1119 N N . LEU A 1 138 ? 19.621 -15.296 23.639 1.00 95.94 138 LEU A N 1
ATOM 1120 C CA . LEU A 1 138 ? 18.424 -16.149 23.640 1.00 95.94 138 LEU A CA 1
ATOM 1121 C C . LEU A 1 138 ? 18.034 -16.512 22.209 1.00 95.94 138 LEU A C 1
ATOM 1123 O O . LEU A 1 138 ? 17.637 -17.637 21.962 1.00 95.94 138 LEU A O 1
ATOM 1127 N N . MET A 1 139 ? 18.200 -15.567 21.288 1.00 97.44 139 MET A N 1
ATOM 1128 C CA . MET A 1 139 ? 18.019 -15.739 19.853 1.00 97.44 139 MET A CA 1
ATOM 1129 C C . MET A 1 139 ? 19.283 -15.235 19.156 1.00 97.44 139 MET A C 1
ATOM 1131 O O . MET A 1 139 ? 19.649 -14.081 19.409 1.00 97.44 139 MET A O 1
ATOM 1135 N N . PRO A 1 140 ? 19.956 -16.049 18.323 1.00 97.25 140 PRO A N 1
ATOM 1136 C CA . PRO A 1 140 ? 21.130 -15.617 17.574 1.00 97.25 140 PRO A CA 1
ATOM 1137 C C . PRO A 1 140 ? 20.911 -14.328 16.773 1.00 97.25 140 PRO A C 1
ATOM 1139 O O . PRO A 1 140 ? 19.789 -13.949 16.424 1.00 97.25 140 PRO A O 1
ATOM 1142 N N . VAL A 1 141 ? 22.022 -13.654 16.494 1.00 97.38 141 VAL A N 1
ATOM 1143 C CA . VAL A 1 141 ? 22.081 -12.389 15.757 1.00 97.38 141 VAL A CA 1
ATOM 1144 C C . VAL A 1 141 ? 23.213 -12.436 14.743 1.00 97.38 141 VAL A C 1
ATOM 1146 O O . VAL A 1 141 ? 24.133 -13.247 14.890 1.00 97.38 141 VAL A O 1
ATOM 1149 N N . ARG A 1 142 ? 23.199 -11.523 13.769 1.00 97.81 142 ARG A N 1
ATOM 1150 C CA . ARG A 1 142 ? 24.312 -11.344 12.836 1.00 97.81 142 ARG A CA 1
ATOM 1151 C C . ARG A 1 142 ? 24.970 -9.978 12.989 1.00 97.81 142 ARG A C 1
ATOM 1153 O O . ARG A 1 142 ? 24.292 -8.960 13.073 1.00 97.81 142 ARG A O 1
ATOM 1160 N N . TYR A 1 143 ? 26.303 -9.985 13.010 1.00 97.44 143 TYR A N 1
ATOM 1161 C CA . TYR A 1 143 ? 27.134 -8.789 12.916 1.00 97.44 143 TYR A CA 1
ATOM 1162 C C . TYR A 1 143 ? 27.580 -8.570 11.474 1.00 97.44 143 TYR A C 1
ATOM 1164 O O . TYR A 1 143 ? 28.152 -9.481 10.874 1.00 97.44 143 TYR A O 1
ATOM 1172 N N . VAL A 1 144 ? 27.354 -7.360 10.972 1.00 97.19 144 VAL A N 1
ATOM 1173 C CA . VAL A 1 144 ? 27.697 -6.919 9.618 1.00 97.19 144 VAL A CA 1
ATOM 1174 C C . VAL A 1 144 ? 28.968 -6.086 9.642 1.00 97.19 144 VAL A C 1
ATOM 1176 O O . VAL A 1 144 ? 29.114 -5.211 10.498 1.00 97.19 144 VAL A O 1
ATOM 1179 N N . TRP A 1 145 ? 29.883 -6.357 8.715 1.00 96.06 145 TRP A N 1
ATOM 1180 C CA . TRP A 1 145 ? 31.217 -5.749 8.637 1.00 96.06 145 TRP A CA 1
ATOM 1181 C C . TRP A 1 145 ? 31.327 -4.760 7.473 1.00 96.06 145 TRP A C 1
ATOM 1183 O O . TRP A 1 145 ? 32.270 -4.780 6.681 1.00 96.06 145 TRP A O 1
ATOM 1193 N N . LEU A 1 146 ? 30.347 -3.866 7.379 1.00 93.00 146 LEU A N 1
ATOM 1194 C CA . LEU A 1 146 ? 30.350 -2.778 6.415 1.00 93.00 146 LEU A CA 1
ATOM 1195 C C . LEU A 1 146 ? 31.148 -1.583 6.947 1.00 93.00 146 LEU A C 1
ATOM 1197 O O . LEU A 1 146 ? 30.858 -1.037 8.012 1.00 93.00 146 LEU A O 1
ATOM 1201 N N . ASN A 1 147 ? 32.134 -1.142 6.168 1.00 89.88 147 ASN A N 1
ATOM 1202 C CA . ASN A 1 147 ? 32.866 0.093 6.398 1.00 89.88 147 ASN A CA 1
ATOM 1203 C C . ASN A 1 147 ? 32.185 1.237 5.637 1.00 89.88 147 ASN A C 1
ATOM 1205 O O . ASN A 1 147 ? 32.309 1.356 4.415 1.00 89.88 147 ASN A O 1
ATOM 1209 N N . ASP A 1 148 ? 31.494 2.112 6.369 1.00 83.88 148 ASP A N 1
ATOM 1210 C CA . ASP A 1 148 ? 30.785 3.265 5.802 1.00 83.88 148 ASP A CA 1
ATOM 1211 C C . ASP A 1 148 ? 31.713 4.379 5.287 1.00 83.88 148 ASP A C 1
ATOM 1213 O O . ASP A 1 148 ? 31.248 5.371 4.726 1.00 83.88 148 ASP A O 1
ATOM 1217 N N . ARG A 1 149 ? 33.038 4.200 5.423 1.00 76.56 149 ARG A N 1
ATOM 1218 C CA . ARG A 1 149 ? 34.090 5.147 5.020 1.00 76.56 149 ARG A CA 1
ATOM 1219 C C . ARG A 1 149 ? 33.943 6.525 5.667 1.00 76.56 149 ARG A C 1
ATOM 1221 O O . ARG A 1 149 ? 34.560 7.484 5.194 1.00 76.56 149 ARG A O 1
ATOM 1228 N N . SER A 1 150 ? 33.148 6.650 6.728 1.00 71.44 150 SER A N 1
ATOM 1229 C CA . SER A 1 150 ? 33.006 7.915 7.427 1.00 71.44 150 SER A CA 1
ATOM 1230 C C . SER A 1 150 ? 34.334 8.279 8.092 1.00 71.44 150 SER A C 1
ATOM 1232 O O . SER A 1 150 ? 34.942 7.496 8.817 1.00 71.44 150 SER A O 1
ATOM 1234 N N . SER A 1 151 ? 34.809 9.504 7.863 1.00 54.28 151 SER A N 1
ATOM 1235 C CA . SER A 1 151 ? 35.960 10.064 8.583 1.00 54.28 151 SER A CA 1
ATOM 1236 C C . SER A 1 151 ? 35.558 10.584 9.968 1.00 54.28 151 SER A C 1
ATOM 1238 O O . SER A 1 151 ? 36.158 11.536 10.473 1.00 54.28 151 SER A O 1
ATOM 1240 N N . SER A 1 152 ? 34.485 10.036 10.543 1.00 53.97 152 SER A N 1
ATOM 1241 C CA . SER A 1 152 ? 33.997 10.457 11.847 1.00 53.97 152 SER A CA 1
ATOM 1242 C C . SER A 1 152 ? 35.004 10.055 12.929 1.00 53.97 152 SER A C 1
ATOM 1244 O O . SER A 1 152 ? 35.836 9.165 12.756 1.00 53.97 152 SER A O 1
ATOM 1246 N N . TRP A 1 153 ? 34.957 10.737 14.069 1.00 53.03 153 TRP A N 1
ATOM 1247 C CA . TRP A 1 153 ? 35.806 10.440 15.229 1.00 53.03 153 TRP A CA 1
ATOM 1248 C C . TRP A 1 153 ? 35.549 9.049 15.837 1.00 53.03 153 TRP A C 1
ATOM 1250 O O . TRP A 1 153 ? 36.296 8.629 16.722 1.00 53.03 153 TRP A O 1
ATOM 1260 N N . GLU A 1 154 ? 34.505 8.338 15.397 1.00 62.19 154 GLU A N 1
ATOM 1261 C CA . GLU A 1 154 ? 34.119 7.026 15.900 1.00 62.19 154 GLU A CA 1
ATOM 1262 C C . GLU A 1 154 ? 34.051 6.001 14.761 1.00 62.19 154 GLU A C 1
ATOM 1264 O O . GLU A 1 154 ? 33.098 5.947 13.994 1.00 62.19 154 GLU A O 1
ATOM 1269 N N . TYR A 1 155 ? 35.065 5.141 14.686 1.00 71.31 155 TYR A N 1
ATOM 1270 C CA . TYR A 1 155 ? 35.082 4.012 13.761 1.00 71.31 155 TYR A CA 1
ATOM 1271 C C . TYR A 1 155 ? 34.150 2.893 14.258 1.00 71.31 155 TYR A C 1
ATOM 1273 O O . TYR A 1 155 ? 34.451 2.218 15.252 1.00 71.31 155 TYR A O 1
ATOM 1281 N N . GLU A 1 156 ? 33.018 2.682 13.581 1.00 86.31 156 GLU A N 1
ATOM 1282 C CA . GLU A 1 156 ? 32.129 1.541 13.823 1.00 86.31 156 GLU A CA 1
ATOM 1283 C C . GLU A 1 156 ? 32.623 0.314 13.051 1.00 86.31 156 GLU A C 1
ATOM 1285 O O . GLU A 1 156 ? 32.536 0.247 11.834 1.00 86.31 156 GLU A O 1
ATOM 1290 N N . ARG A 1 157 ? 33.172 -0.667 13.778 1.00 87.62 157 ARG A N 1
ATOM 1291 C CA . ARG A 1 157 ? 33.731 -1.890 13.172 1.00 87.62 157 ARG A CA 1
ATOM 1292 C C . ARG A 1 157 ? 32.677 -2.821 12.582 1.00 87.62 157 ARG A C 1
ATOM 1294 O O . ARG A 1 157 ? 32.937 -3.473 11.582 1.00 87.62 157 ARG A O 1
ATOM 1301 N N . CYS A 1 158 ? 31.558 -2.953 13.280 1.00 93.31 158 CYS A N 1
ATOM 1302 C CA . CYS A 1 158 ? 30.425 -3.769 12.882 1.00 93.31 158 CYS A CA 1
ATOM 1303 C C . CYS A 1 158 ? 29.179 -3.325 13.650 1.00 93.31 158 CYS A C 1
ATOM 1305 O O . CYS A 1 158 ? 29.278 -2.710 14.719 1.00 93.31 158 CYS A O 1
ATOM 1307 N N . PHE A 1 159 ? 28.014 -3.680 13.124 1.00 95.88 159 PHE A N 1
ATOM 1308 C CA . PHE A 1 159 ? 26.710 -3.451 13.744 1.00 95.88 159 PHE A CA 1
ATOM 1309 C C . PHE A 1 159 ? 25.799 -4.664 13.519 1.00 95.88 159 PHE A C 1
ATOM 1311 O O . PHE A 1 159 ? 26.159 -5.589 12.796 1.00 95.88 159 PHE A O 1
ATOM 1318 N N . LEU A 1 160 ? 24.663 -4.713 14.214 1.00 97.25 160 LEU A N 1
ATOM 1319 C CA . LEU A 1 160 ? 23.711 -5.820 14.090 1.00 97.25 160 LEU A CA 1
ATOM 1320 C C . LEU A 1 160 ? 22.803 -5.625 12.876 1.00 97.25 160 LEU A C 1
ATOM 1322 O O . LEU A 1 160 ? 22.393 -4.500 12.625 1.00 97.25 160 LEU A O 1
ATOM 1326 N N . SER A 1 161 ? 22.424 -6.693 12.185 1.00 98.12 161 SER A N 1
ATOM 1327 C CA . SER A 1 161 ? 21.401 -6.609 11.140 1.00 98.12 161 SER A CA 1
ATOM 1328 C C . SER A 1 161 ? 20.585 -7.886 11.076 1.00 98.12 161 SER A C 1
ATOM 1330 O O . SER A 1 161 ? 21.135 -8.954 10.794 1.00 98.12 161 SER A O 1
ATOM 1332 N N . ASP A 1 162 ? 19.275 -7.774 11.291 1.00 98.62 162 ASP A N 1
ATOM 1333 C CA . ASP A 1 162 ? 18.356 -8.873 11.003 1.00 98.62 162 ASP A CA 1
ATOM 1334 C C . ASP A 1 162 ? 17.916 -8.919 9.532 1.00 98.62 162 ASP A C 1
ATOM 1336 O O . ASP A 1 162 ? 17.338 -9.924 9.116 1.00 98.62 162 ASP A O 1
ATOM 1340 N N . LEU A 1 163 ? 18.289 -7.930 8.701 1.00 98.69 163 LEU A N 1
ATOM 1341 C CA . LEU A 1 163 ? 18.173 -8.042 7.238 1.00 98.69 163 LEU A CA 1
ATOM 1342 C C . LEU A 1 163 ? 18.946 -9.270 6.723 1.00 98.69 163 LEU A C 1
ATOM 1344 O O . LEU A 1 163 ? 18.528 -9.896 5.754 1.00 98.69 163 LEU A O 1
ATOM 1348 N N . TYR A 1 164 ? 19.987 -9.703 7.447 1.00 98.75 164 TYR A N 1
ATOM 1349 C CA . TYR A 1 164 ? 20.666 -10.981 7.222 1.00 98.75 164 TYR A CA 1
ATOM 1350 C C . TYR A 1 164 ? 19.716 -12.184 7.196 1.00 98.75 164 TYR A C 1
ATOM 1352 O O . TYR A 1 164 ? 19.935 -13.103 6.414 1.00 98.75 164 TYR A O 1
ATOM 1360 N N . PHE A 1 165 ? 18.700 -12.225 8.060 1.00 98.81 165 PHE A N 1
ATOM 1361 C CA . PHE A 1 165 ? 17.728 -13.322 8.098 1.00 98.81 165 PHE A CA 1
ATOM 1362 C C . PHE A 1 165 ? 16.615 -13.155 7.055 1.00 98.81 165 PHE A C 1
ATOM 1364 O O . PHE A 1 165 ? 15.846 -14.090 6.846 1.00 98.81 165 PHE A O 1
ATOM 1371 N N . ALA A 1 166 ? 16.524 -11.979 6.427 1.00 98.62 166 ALA A N 1
ATOM 1372 C CA . ALA A 1 166 ? 15.508 -11.639 5.444 1.00 98.62 166 ALA A CA 1
ATOM 1373 C C . ALA A 1 166 ? 15.982 -11.859 3.998 1.00 98.62 166 ALA A C 1
ATOM 1375 O O . ALA A 1 166 ? 15.206 -12.361 3.195 1.00 98.62 166 ALA A O 1
ATOM 1376 N N . ASP A 1 167 ? 17.224 -11.495 3.669 1.00 98.50 167 ASP A N 1
ATOM 1377 C CA . ASP A 1 167 ? 17.874 -11.721 2.363 1.00 98.50 167 ASP A CA 1
ATOM 1378 C C . ASP A 1 167 ? 18.356 -13.177 2.296 1.00 98.50 167 ASP A C 1
ATOM 1380 O O . ASP A 1 167 ? 19.322 -13.547 2.966 1.00 98.50 167 ASP A O 1
ATOM 1384 N N . ILE A 1 168 ? 17.645 -14.029 1.559 1.00 98.19 168 ILE A N 1
ATOM 1385 C CA . ILE A 1 168 ? 17.849 -15.483 1.503 1.00 98.19 168 ILE A CA 1
ATOM 1386 C C . ILE A 1 168 ? 18.470 -15.913 0.176 1.00 98.19 168 ILE A C 1
ATOM 1388 O O . ILE A 1 168 ? 19.273 -16.854 0.173 1.00 98.19 168 ILE A O 1
ATOM 1392 N N . TYR A 1 169 ? 18.116 -15.264 -0.930 1.00 96.44 169 TYR A N 1
ATOM 1393 C CA . TYR A 1 169 ? 18.529 -15.641 -2.274 1.00 96.44 169 TYR A CA 1
ATOM 1394 C C . TYR A 1 169 ? 19.269 -14.506 -2.976 1.00 96.44 169 TYR A C 1
ATOM 1396 O O . TYR A 1 169 ? 18.868 -13.357 -2.911 1.00 96.44 169 TYR A O 1
ATOM 1404 N N . ASP A 1 170 ? 20.311 -14.851 -3.728 1.00 94.12 170 ASP A N 1
ATOM 1405 C CA . ASP A 1 170 ? 20.893 -13.941 -4.709 1.00 94.12 170 ASP A CA 1
ATOM 1406 C C . ASP A 1 170 ? 20.043 -13.878 -5.995 1.00 94.12 170 ASP A C 1
ATOM 1408 O O . ASP A 1 170 ? 19.114 -14.661 -6.224 1.00 94.12 170 ASP A O 1
ATOM 1412 N N . ALA A 1 171 ? 20.414 -12.982 -6.910 1.00 90.25 171 ALA A N 1
ATOM 1413 C CA . ALA A 1 171 ? 19.751 -12.819 -8.204 1.00 90.25 171 ALA A CA 1
ATOM 1414 C C . ALA A 1 171 ? 19.768 -14.063 -9.127 1.00 90.25 171 ALA A C 1
ATOM 1416 O O . ALA A 1 171 ? 19.038 -14.092 -10.126 1.00 90.25 171 ALA A O 1
ATOM 1417 N N . ASP A 1 172 ? 20.603 -15.067 -8.841 1.00 88.19 172 ASP A N 1
ATOM 1418 C CA . ASP A 1 172 ? 20.638 -16.353 -9.546 1.00 88.19 172 ASP A CA 1
ATOM 1419 C C . ASP A 1 172 ? 19.758 -17.420 -8.856 1.00 88.19 172 ASP A C 1
ATOM 1421 O O . ASP A 1 172 ? 19.639 -18.540 -9.367 1.00 88.19 172 ASP A O 1
ATOM 1425 N N . GLY A 1 173 ? 19.126 -17.086 -7.727 1.00 89.00 173 GLY A N 1
ATOM 1426 C CA . GLY A 1 173 ? 18.309 -17.982 -6.911 1.00 89.00 173 GLY A CA 1
ATOM 1427 C C . GLY A 1 173 ? 19.124 -18.907 -6.004 1.00 89.00 173 GLY A C 1
ATOM 1428 O O . GLY A 1 173 ? 18.611 -19.942 -5.579 1.00 89.00 173 GLY A O 1
ATOM 1429 N N . LYS A 1 174 ? 20.399 -18.599 -5.739 1.00 93.50 174 LYS A N 1
ATOM 1430 C CA . LYS A 1 174 ? 21.247 -19.360 -4.806 1.00 93.50 174 LYS A CA 1
ATOM 1431 C C . LYS A 1 174 ? 21.189 -18.743 -3.418 1.00 93.50 174 LYS A C 1
ATOM 1433 O O . LYS A 1 174 ? 20.894 -17.570 -3.274 1.00 93.50 174 LYS A O 1
ATOM 1438 N N . PHE A 1 175 ? 21.526 -19.528 -2.399 1.00 97.06 175 PHE A N 1
ATOM 1439 C CA . PHE A 1 175 ? 21.552 -19.049 -1.020 1.00 97.06 175 PHE A CA 1
ATOM 1440 C C . PHE A 1 175 ? 22.557 -17.901 -0.818 1.00 97.06 175 PHE A C 1
ATOM 1442 O O . PHE A 1 175 ? 23.757 -18.069 -1.045 1.00 97.06 175 PHE A O 1
ATOM 1449 N N . SER A 1 176 ? 22.059 -16.770 -0.329 1.00 97.38 176 SER A N 1
ATOM 1450 C CA . SER A 1 176 ? 22.823 -15.580 0.037 1.00 97.38 176 SER A CA 1
ATOM 1451 C C . SER A 1 176 ? 23.439 -15.775 1.428 1.00 97.38 176 SER A C 1
ATOM 1453 O O . SER A 1 176 ? 22.812 -15.531 2.456 1.00 97.38 176 SER A O 1
ATOM 1455 N N . SER A 1 177 ? 24.682 -16.260 1.512 1.00 96.94 177 SER A N 1
ATOM 1456 C CA . SER A 1 177 ? 25.327 -16.538 2.813 1.00 96.94 177 SER A CA 1
ATOM 1457 C C . SER A 1 177 ? 25.707 -15.276 3.595 1.00 96.94 177 SER A C 1
ATOM 1459 O O . SER A 1 177 ? 25.975 -15.366 4.794 1.00 96.94 177 SER A O 1
ATOM 1461 N N . TRP A 1 178 ? 25.765 -14.127 2.910 1.00 97.88 178 TRP A N 1
ATOM 1462 C CA . TRP A 1 178 ? 26.448 -12.897 3.331 1.00 97.88 178 TRP A CA 1
ATOM 1463 C C . TRP A 1 178 ? 27.933 -13.085 3.663 1.00 97.88 178 TRP A C 1
ATOM 1465 O O . TRP A 1 178 ? 28.524 -12.183 4.213 1.00 97.88 178 TRP A O 1
ATOM 1475 N N . ASP A 1 179 ? 28.549 -14.220 3.352 1.00 97.44 179 ASP A N 1
ATOM 1476 C CA . ASP A 1 179 ? 29.991 -14.455 3.511 1.00 97.44 179 ASP A CA 1
ATOM 1477 C C . ASP A 1 179 ? 30.431 -15.286 2.303 1.00 97.44 179 ASP A C 1
ATOM 1479 O O . ASP A 1 179 ? 30.508 -16.519 2.331 1.00 97.44 179 ASP A O 1
ATOM 1483 N N . THR A 1 180 ? 30.558 -14.586 1.180 1.00 95.62 180 THR A N 1
ATOM 1484 C CA . THR A 1 180 ? 30.826 -15.135 -0.157 1.00 95.62 180 THR A CA 1
ATOM 1485 C C . THR A 1 180 ? 32.278 -15.561 -0.320 1.00 95.62 180 THR A C 1
ATOM 1487 O O . THR A 1 180 ? 32.593 -16.450 -1.115 1.00 95.62 180 THR A O 1
ATOM 1490 N N . ASN A 1 181 ? 33.171 -14.961 0.467 1.00 94.81 181 ASN A N 1
ATOM 1491 C CA . ASN A 1 181 ? 34.594 -15.270 0.472 1.00 94.81 181 ASN A CA 1
ATOM 1492 C C . ASN A 1 181 ? 34.984 -16.310 1.555 1.00 94.81 181 ASN A C 1
ATOM 1494 O O . ASN A 1 181 ? 36.122 -16.787 1.554 1.00 94.81 181 ASN A O 1
ATOM 1498 N N . ASN A 1 182 ? 34.031 -16.727 2.399 1.00 95.50 182 ASN A N 1
ATOM 1499 C CA . ASN A 1 182 ? 34.159 -17.721 3.471 1.00 95.50 182 ASN A CA 1
ATOM 1500 C C . ASN A 1 182 ? 35.227 -17.380 4.519 1.00 95.50 182 ASN A C 1
ATOM 1502 O O . ASN A 1 182 ? 35.963 -18.264 4.976 1.00 95.50 182 ASN A O 1
ATOM 1506 N N . ASN A 1 183 ? 35.339 -16.108 4.891 1.00 95.00 183 ASN A N 1
ATOM 1507 C CA . ASN A 1 183 ? 36.304 -15.644 5.888 1.00 95.00 183 ASN A CA 1
ATOM 1508 C C . ASN A 1 183 ? 35.700 -15.476 7.299 1.00 95.00 183 ASN A C 1
ATOM 1510 O O . ASN A 1 183 ? 36.450 -15.211 8.242 1.00 95.00 183 ASN A O 1
ATOM 1514 N N . GLY A 1 184 ? 34.384 -15.675 7.463 1.00 95.69 184 GLY A N 1
ATOM 1515 C CA . GLY A 1 184 ? 33.669 -15.570 8.740 1.00 95.69 184 GLY A CA 1
ATOM 1516 C C . GLY A 1 184 ? 33.261 -14.148 9.142 1.00 95.69 184 GLY A C 1
ATOM 1517 O O . GLY A 1 184 ? 32.738 -13.954 10.244 1.00 95.69 184 GLY A O 1
ATOM 1518 N N . TYR A 1 185 ? 33.488 -13.165 8.277 1.00 96.50 185 TYR A N 1
ATOM 1519 C CA . TYR A 1 185 ? 32.929 -11.824 8.360 1.00 96.50 185 TYR A CA 1
ATOM 1520 C C . TYR A 1 185 ? 31.761 -11.747 7.383 1.00 96.50 185 TYR A C 1
ATOM 1522 O O . TYR A 1 185 ? 31.855 -12.233 6.267 1.00 96.50 185 TYR A O 1
ATOM 1530 N N . TYR A 1 186 ? 30.640 -11.197 7.839 1.00 97.75 186 TYR A N 1
ATOM 1531 C CA . TYR A 1 186 ? 29.398 -11.239 7.078 1.00 97.75 186 TYR A CA 1
ATOM 1532 C C . TYR A 1 186 ? 28.992 -9.839 6.621 1.00 97.75 186 TYR A C 1
ATOM 1534 O O . TYR A 1 186 ? 29.131 -8.881 7.387 1.00 97.75 186 TYR A O 1
ATOM 1542 N N . GLY A 1 187 ? 28.458 -9.734 5.406 1.00 96.44 187 GLY A N 1
ATOM 1543 C CA . GLY A 1 187 ? 28.023 -8.494 4.770 1.00 96.44 187 GLY A CA 1
ATOM 1544 C C . GLY A 1 187 ? 29.173 -7.500 4.657 1.00 96.44 187 GLY A C 1
ATOM 1545 O O . GLY A 1 187 ? 29.005 -6.314 4.936 1.00 96.44 187 GLY A O 1
ATOM 1546 N N . GLU A 1 188 ? 30.380 -7.983 4.354 1.00 95.00 188 GLU A N 1
ATOM 1547 C CA . GLU A 1 188 ? 31.545 -7.117 4.261 1.00 95.00 188 GLU A CA 1
ATOM 1548 C C . GLU A 1 188 ? 31.382 -6.115 3.120 1.00 95.00 188 GLU A C 1
ATOM 1550 O O . GLU A 1 188 ? 31.070 -6.465 1.982 1.00 95.00 188 GLU A O 1
ATOM 1555 N N . TYR A 1 189 ? 31.707 -4.857 3.385 1.00 92.94 189 TYR A N 1
ATOM 1556 C CA . TYR A 1 189 ? 31.909 -3.886 2.320 1.00 92.94 189 TYR A CA 1
ATOM 1557 C C . TYR A 1 189 ? 33.067 -2.978 2.682 1.00 92.94 189 TYR A C 1
ATOM 1559 O O . TYR A 1 189 ? 33.027 -2.273 3.689 1.00 92.94 189 TYR A O 1
ATOM 1567 N N . ASP A 1 190 ? 34.112 -2.993 1.852 1.00 90.50 190 ASP A N 1
ATOM 1568 C CA . ASP A 1 190 ? 35.324 -2.202 2.072 1.00 90.50 190 ASP A CA 1
ATOM 1569 C C . ASP A 1 190 ? 36.007 -2.481 3.429 1.00 90.50 190 ASP A C 1
ATOM 1571 O O . ASP A 1 190 ? 36.719 -1.629 3.975 1.00 90.50 190 ASP A O 1
ATOM 1575 N N . HIS A 1 191 ? 35.803 -3.684 3.971 1.00 90.75 191 HIS A N 1
ATOM 1576 C CA . HIS A 1 191 ? 36.388 -4.112 5.233 1.00 90.75 191 HIS A CA 1
ATOM 1577 C C . HIS A 1 191 ? 37.8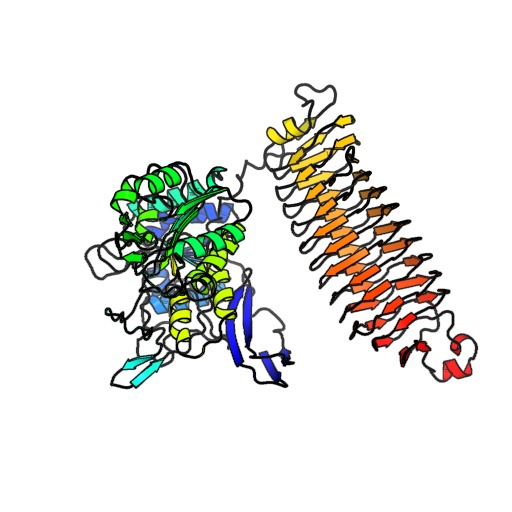97 -4.308 5.055 1.00 90.75 191 HIS A C 1
ATOM 1579 O O . HIS A 1 191 ? 38.354 -4.968 4.121 1.00 90.75 191 HIS A O 1
ATOM 1585 N N . GLU A 1 192 ? 38.700 -3.685 5.917 1.00 88.81 192 GLU A N 1
ATOM 1586 C CA . GLU A 1 192 ? 40.156 -3.715 5.798 1.00 88.81 192 GLU A CA 1
ATOM 1587 C C . GLU A 1 192 ? 40.769 -4.860 6.611 1.00 88.81 192 GLU A C 1
ATOM 1589 O O . GLU A 1 192 ? 40.873 -4.798 7.835 1.00 88.81 192 GLU A O 1
ATOM 1594 N N . LEU A 1 193 ? 41.263 -5.882 5.909 1.00 87.75 193 LEU A N 1
ATOM 1595 C CA . LEU A 1 193 ? 41.976 -7.021 6.480 1.00 87.75 193 LEU A CA 1
ATOM 1596 C C . LEU A 1 193 ? 43.391 -7.093 5.904 1.00 87.75 193 LEU A C 1
ATOM 1598 O O . LEU A 1 193 ? 43.593 -7.194 4.693 1.00 87.75 193 LEU A O 1
ATOM 1602 N N . ASN A 1 194 ? 44.404 -7.056 6.776 1.00 87.81 194 ASN A N 1
ATOM 1603 C CA . ASN A 1 194 ? 45.822 -7.154 6.397 1.00 87.81 194 ASN A CA 1
ATOM 1604 C C . ASN A 1 194 ? 46.246 -6.156 5.293 1.00 87.81 194 ASN A C 1
ATOM 1606 O O . ASN A 1 194 ? 47.023 -6.495 4.399 1.00 87.81 194 ASN A O 1
ATOM 1610 N N . GLY A 1 195 ? 45.714 -4.929 5.338 1.00 85.62 195 GLY A N 1
ATOM 1611 C CA . GLY A 1 195 ? 46.000 -3.876 4.356 1.00 85.62 195 GLY A CA 1
ATOM 1612 C C . GLY A 1 195 ? 45.301 -4.049 3.002 1.00 85.62 195 GLY A C 1
ATOM 1613 O O . GLY A 1 195 ? 45.664 -3.365 2.046 1.00 85.62 195 GLY A O 1
ATOM 1614 N N . LYS A 1 196 ? 44.321 -4.957 2.894 1.00 90.31 196 LYS A N 1
ATOM 1615 C CA . LYS A 1 196 ? 43.471 -5.140 1.711 1.00 90.31 196 LYS A CA 1
ATOM 1616 C C . LYS A 1 196 ? 42.013 -4.885 2.062 1.00 90.31 196 LYS A C 1
ATOM 1618 O O . LYS A 1 196 ? 41.569 -5.263 3.139 1.00 90.31 196 LYS A O 1
ATOM 1623 N N . LYS A 1 197 ? 41.279 -4.295 1.121 1.00 90.69 197 LYS A N 1
ATOM 1624 C CA . LYS A 1 197 ? 39.827 -4.148 1.203 1.00 90.69 197 LYS A CA 1
ATOM 1625 C C . LYS A 1 197 ? 39.160 -5.405 0.664 1.00 90.69 197 LYS A C 1
ATOM 1627 O O . LYS A 1 197 ? 39.476 -5.821 -0.452 1.00 90.69 197 LYS A O 1
ATOM 1632 N N . VAL A 1 198 ? 38.280 -5.993 1.460 1.00 93.50 198 VAL A N 1
ATOM 1633 C CA . VAL A 1 198 ? 37.447 -7.142 1.098 1.00 93.50 198 VAL A CA 1
ATOM 1634 C C . VAL A 1 198 ? 35.973 -6.745 1.140 1.00 93.50 198 VAL A C 1
ATOM 1636 O O . VAL A 1 198 ? 35.602 -5.750 1.768 1.00 93.50 198 VAL A O 1
ATOM 1639 N N . ALA A 1 199 ? 35.155 -7.478 0.396 1.00 93.81 199 ALA A N 1
ATOM 1640 C CA . ALA A 1 199 ? 33.719 -7.277 0.329 1.00 93.81 199 ALA A CA 1
ATOM 1641 C C . ALA A 1 199 ? 33.025 -8.605 0.022 1.00 93.81 199 ALA A C 1
ATOM 1643 O O . ALA A 1 199 ? 33.625 -9.475 -0.620 1.00 93.81 199 ALA A O 1
ATOM 1644 N N . ASP A 1 200 ? 31.770 -8.703 0.437 1.00 95.31 200 ASP A N 1
ATOM 1645 C CA . ASP A 1 200 ? 30.845 -9.752 0.048 1.00 95.31 200 ASP A CA 1
ATOM 1646 C C . ASP A 1 200 ? 29.927 -9.298 -1.082 1.00 95.31 200 ASP A C 1
ATOM 1648 O O . ASP A 1 200 ? 29.600 -8.115 -1.226 1.00 95.31 200 ASP A O 1
ATOM 1652 N N . GLU A 1 201 ? 29.499 -10.260 -1.894 1.00 91.81 201 GLU A N 1
ATOM 1653 C CA . GLU A 1 201 ? 28.438 -10.045 -2.872 1.00 91.81 201 GLU A CA 1
ATOM 1654 C C . GLU A 1 201 ? 27.083 -10.306 -2.199 1.00 91.81 201 GLU A C 1
ATOM 1656 O O . GLU A 1 201 ? 26.691 -11.451 -1.988 1.00 91.81 201 GLU A O 1
ATOM 1661 N N . VAL A 1 202 ? 26.388 -9.224 -1.841 1.00 93.06 202 VAL A N 1
ATOM 1662 C CA . VAL A 1 202 ? 25.030 -9.224 -1.275 1.00 93.06 202 VAL A CA 1
ATOM 1663 C C . VAL A 1 202 ? 24.160 -8.239 -2.051 1.00 93.06 202 VAL A C 1
ATOM 1665 O O . VAL A 1 202 ? 24.654 -7.187 -2.475 1.00 93.06 202 VAL A O 1
ATOM 1668 N N . ASP A 1 203 ? 22.887 -8.573 -2.263 1.00 93.31 203 ASP A N 1
ATOM 1669 C CA . ASP A 1 203 ? 21.937 -7.666 -2.918 1.00 93.31 203 ASP A CA 1
ATOM 1670 C C . ASP A 1 203 ? 21.075 -6.877 -1.918 1.00 93.31 203 ASP A C 1
ATOM 1672 O O . ASP A 1 203 ? 20.667 -5.760 -2.248 1.00 93.31 203 ASP A O 1
ATOM 1676 N N . LEU A 1 204 ? 20.920 -7.382 -0.683 1.00 96.12 204 LEU A N 1
ATOM 1677 C CA . LEU A 1 204 ? 20.186 -6.788 0.440 1.00 96.12 204 LEU A CA 1
ATOM 1678 C C . LEU A 1 204 ? 18.659 -6.767 0.279 1.00 96.12 204 LEU A C 1
ATOM 1680 O O . LEU A 1 204 ? 17.968 -6.122 1.074 1.00 96.12 204 LEU A O 1
ATOM 1684 N N . TYR A 1 205 ? 18.108 -7.436 -0.733 1.00 97.56 205 TYR A N 1
ATOM 1685 C CA . TYR A 1 205 ? 16.665 -7.471 -0.938 1.00 97.56 205 TYR A CA 1
ATOM 1686 C C . TYR A 1 205 ? 16.071 -8.538 -0.010 1.00 97.56 205 TYR A C 1
ATOM 1688 O O . TYR A 1 205 ? 16.469 -9.698 -0.065 1.00 97.56 205 TYR A O 1
ATOM 1696 N N . PRO A 1 206 ? 15.116 -8.190 0.868 1.00 98.19 206 PRO A N 1
ATOM 1697 C CA . PRO A 1 206 ? 14.463 -9.194 1.691 1.00 98.19 206 PRO A CA 1
ATOM 1698 C C . PRO A 1 206 ? 13.640 -10.147 0.810 1.00 98.19 206 PRO A C 1
ATOM 1700 O O . PRO A 1 206 ? 12.886 -9.702 -0.051 1.00 98.19 206 PRO A O 1
ATOM 1703 N N . ASP A 1 207 ? 13.730 -11.450 1.065 1.00 98.00 207 ASP A N 1
ATOM 1704 C CA . ASP A 1 207 ? 12.899 -12.531 0.506 1.00 98.00 207 ASP A CA 1
ATOM 1705 C C . ASP A 1 207 ? 11.771 -12.972 1.448 1.00 98.00 207 ASP A C 1
ATOM 1707 O O . ASP A 1 207 ? 10.906 -13.786 1.093 1.00 98.00 207 ASP A O 1
ATOM 1711 N N . VAL A 1 208 ? 11.812 -12.471 2.678 1.00 97.94 208 VAL A N 1
ATOM 1712 C CA . VAL A 1 208 ? 10.853 -12.704 3.750 1.00 97.94 208 VAL A CA 1
ATOM 1713 C C . VAL A 1 208 ? 10.827 -11.466 4.644 1.00 97.94 208 VAL A C 1
ATOM 1715 O O . VAL A 1 208 ? 11.849 -10.809 4.842 1.00 97.94 208 VAL A O 1
ATOM 1718 N N . TYR A 1 209 ? 9.663 -11.116 5.176 1.00 98.56 209 TYR A N 1
ATOM 1719 C CA . TYR A 1 209 ? 9.534 -9.966 6.065 1.00 98.56 209 TYR A CA 1
ATOM 1720 C C . TYR A 1 209 ? 9.915 -10.366 7.494 1.00 98.56 209 TYR A C 1
ATOM 1722 O O . TYR A 1 209 ? 9.314 -11.282 8.058 1.00 98.56 209 TYR A O 1
ATOM 1730 N N . VAL A 1 210 ? 10.902 -9.690 8.086 1.00 98.69 210 VAL A N 1
ATOM 1731 C CA . VAL A 1 210 ? 11.453 -10.043 9.404 1.00 98.69 210 VAL A CA 1
ATOM 1732 C C . VAL A 1 210 ? 11.104 -8.985 10.446 1.00 98.69 210 VAL A C 1
ATOM 1734 O O . VAL A 1 210 ? 11.148 -7.790 10.172 1.00 98.69 210 VAL A O 1
ATOM 1737 N N . GLY A 1 211 ? 10.780 -9.429 11.660 1.00 98.69 211 GLY A N 1
ATOM 1738 C CA . GLY A 1 211 ? 10.736 -8.576 12.847 1.00 98.69 211 GLY A CA 1
ATOM 1739 C C . GLY A 1 211 ? 11.267 -9.301 14.080 1.00 98.69 211 GLY A C 1
ATOM 1740 O O . GLY A 1 211 ? 11.304 -10.534 14.123 1.00 98.69 211 GLY A O 1
ATOM 1741 N N . ARG A 1 212 ? 11.681 -8.545 15.100 1.00 98.81 212 ARG A N 1
ATOM 1742 C CA . ARG A 1 212 ? 12.247 -9.095 16.334 1.00 98.81 212 ARG A CA 1
ATOM 1743 C C . ARG A 1 212 ? 11.490 -8.654 17.579 1.00 98.81 212 ARG A C 1
ATOM 1745 O O . ARG A 1 212 ? 11.337 -7.468 17.863 1.00 98.81 212 ARG A O 1
ATOM 1752 N N . LEU A 1 213 ? 11.160 -9.619 18.436 1.00 98.69 213 LEU A N 1
ATOM 1753 C CA . LEU A 1 213 ? 10.843 -9.359 19.841 1.00 98.69 213 LEU A CA 1
ATOM 1754 C C . LEU A 1 213 ? 12.102 -9.605 20.674 1.00 98.69 213 LEU A C 1
ATOM 1756 O O . LEU A 1 213 ? 12.372 -10.734 21.087 1.00 98.69 213 LEU A O 1
ATOM 1760 N N . ALA A 1 214 ? 12.884 -8.557 20.949 1.00 97.56 214 ALA A N 1
ATOM 1761 C CA . ALA A 1 214 ? 14.183 -8.653 21.630 1.00 97.56 214 ALA A CA 1
ATOM 1762 C C . ALA A 1 214 ? 14.066 -8.880 23.155 1.00 97.56 214 ALA A C 1
ATOM 1764 O O . ALA A 1 214 ? 14.894 -8.405 23.939 1.00 97.56 214 ALA A O 1
ATOM 1765 N N . ALA A 1 215 ? 13.044 -9.635 23.570 1.00 97.06 215 ALA A N 1
ATOM 1766 C CA . ALA A 1 215 ? 12.713 -9.898 24.957 1.00 97.06 215 ALA A CA 1
ATOM 1767 C C . ALA A 1 215 ? 13.878 -10.564 25.688 1.00 97.06 215 ALA A C 1
ATOM 1769 O O . ALA A 1 215 ? 14.475 -11.534 25.212 1.00 97.06 215 ALA A O 1
ATOM 1770 N N . ARG A 1 216 ? 14.202 -10.056 26.878 1.00 94.44 216 ARG A N 1
ATOM 1771 C CA . ARG A 1 216 ? 15.319 -10.578 27.688 1.00 94.44 216 ARG A CA 1
ATOM 1772 C C . ARG A 1 216 ? 14.894 -11.631 28.703 1.00 94.44 216 ARG A C 1
ATOM 1774 O O . ARG A 1 216 ? 15.741 -12.265 29.330 1.00 94.44 216 ARG A O 1
ATOM 1781 N N . ASN A 1 217 ? 13.590 -11.780 28.916 1.00 94.00 217 ASN A N 1
ATOM 1782 C CA . ASN A 1 217 ? 12.993 -12.700 29.876 1.00 94.00 217 ASN A CA 1
ATOM 1783 C C . ASN A 1 217 ? 11.508 -12.950 29.546 1.00 94.00 217 ASN A C 1
ATOM 1785 O O . ASN A 1 217 ? 10.883 -12.193 28.805 1.00 94.00 217 ASN A O 1
ATOM 1789 N N . LYS A 1 218 ? 10.930 -13.986 30.166 1.00 95.25 218 LYS A N 1
ATOM 1790 C CA . LYS A 1 218 ? 9.530 -14.387 29.955 1.00 95.25 218 LYS A CA 1
ATOM 1791 C C . LYS A 1 218 ? 8.496 -13.331 30.352 1.00 95.25 218 LYS A C 1
ATOM 1793 O O . LYS A 1 218 ? 7.445 -13.264 29.732 1.00 95.25 218 LYS A O 1
ATOM 1798 N N . MET A 1 219 ? 8.747 -12.545 31.401 1.00 95.31 219 MET A N 1
ATOM 1799 C CA . MET A 1 219 ? 7.774 -11.553 31.880 1.00 95.31 219 MET A CA 1
ATOM 1800 C C . MET A 1 219 ? 7.603 -10.430 30.856 1.00 95.31 219 MET A C 1
ATOM 1802 O O . MET A 1 219 ? 6.485 -10.039 30.536 1.00 95.31 219 MET A O 1
ATOM 1806 N N . GLU A 1 220 ? 8.721 -9.960 30.317 1.00 96.25 220 GLU A N 1
ATOM 1807 C CA . GLU A 1 220 ? 8.765 -8.984 29.235 1.00 96.25 220 GLU A CA 1
ATOM 1808 C C . GLU A 1 220 ? 8.106 -9.525 27.964 1.00 96.25 220 GLU A C 1
ATOM 1810 O O . GLU A 1 220 ? 7.242 -8.855 27.408 1.00 96.25 220 GLU A O 1
ATOM 1815 N N . LEU A 1 221 ? 8.422 -10.768 27.571 1.00 98.12 221 LEU A N 1
ATOM 1816 C CA . LEU A 1 221 ? 7.792 -11.423 26.422 1.00 98.12 221 LEU A CA 1
ATOM 1817 C C . LEU A 1 221 ? 6.265 -11.465 26.551 1.00 98.12 221 LEU A C 1
ATOM 1819 O O . LEU A 1 221 ? 5.565 -11.009 25.651 1.00 98.12 221 LEU A O 1
ATOM 1823 N N . LYS A 1 222 ? 5.746 -11.977 27.676 1.00 97.88 222 LYS A N 1
ATOM 1824 C CA . LYS A 1 222 ? 4.297 -12.063 27.915 1.00 97.88 222 LYS A CA 1
ATOM 1825 C C . LYS A 1 222 ? 3.634 -10.704 27.800 1.00 97.88 222 LYS A C 1
ATOM 1827 O O . LYS A 1 222 ? 2.596 -10.587 27.160 1.00 97.88 222 LYS A O 1
ATOM 1832 N N . LYS A 1 223 ? 4.267 -9.668 28.359 1.00 97.25 223 LYS A N 1
ATOM 1833 C CA . LYS A 1 223 ? 3.713 -8.320 28.300 1.00 97.25 223 LYS A CA 1
ATOM 1834 C C . LYS A 1 223 ? 3.652 -7.781 26.871 1.00 97.25 223 LYS A C 1
ATOM 1836 O O . LYS A 1 223 ? 2.679 -7.127 26.510 1.00 97.25 223 LYS A O 1
ATOM 1841 N N . VAL A 1 224 ? 4.675 -8.050 26.064 1.00 98.56 224 VAL A N 1
ATOM 1842 C CA . VAL A 1 224 ? 4.697 -7.647 24.653 1.00 98.56 224 VAL A CA 1
ATOM 1843 C C . VAL A 1 224 ? 3.635 -8.405 23.851 1.00 98.56 224 VAL A C 1
ATOM 1845 O O . VAL A 1 224 ? 2.894 -7.771 23.108 1.00 98.56 224 VAL A O 1
ATOM 1848 N N . ILE A 1 225 ? 3.484 -9.716 24.066 1.00 98.50 225 ILE A N 1
ATOM 1849 C CA . ILE A 1 225 ? 2.432 -10.531 23.432 1.00 98.50 225 ILE A CA 1
ATOM 1850 C C . ILE A 1 225 ? 1.037 -9.999 23.770 1.00 98.50 225 ILE A C 1
ATOM 1852 O O . ILE A 1 225 ? 0.234 -9.784 22.869 1.00 98.50 225 ILE A O 1
ATOM 1856 N N . GLU A 1 226 ? 0.757 -9.742 25.051 1.00 97.69 226 GLU A N 1
ATOM 1857 C CA . GLU A 1 226 ? -0.519 -9.161 25.492 1.00 97.69 226 GLU A CA 1
ATOM 1858 C C . GLU A 1 226 ? -0.809 -7.831 24.791 1.00 97.69 226 GLU A C 1
ATOM 1860 O O . GLU A 1 226 ? -1.934 -7.590 24.365 1.00 97.69 226 GLU A O 1
ATOM 1865 N N . ASN A 1 227 ? 0.205 -6.973 24.653 1.00 98.19 227 ASN A N 1
ATOM 1866 C CA . ASN A 1 227 ? 0.052 -5.683 23.991 1.00 98.19 227 ASN A CA 1
ATOM 1867 C C . ASN A 1 227 ? -0.231 -5.838 22.486 1.00 98.19 227 ASN A C 1
ATOM 1869 O O . ASN A 1 227 ? -1.090 -5.121 21.982 1.00 98.19 227 ASN A O 1
ATOM 1873 N N . ILE A 1 228 ? 0.456 -6.756 21.788 1.00 98.50 228 ILE A N 1
ATOM 1874 C CA . ILE A 1 228 ? 0.196 -7.085 20.370 1.00 98.50 228 ILE A CA 1
ATOM 1875 C C . ILE A 1 228 ? -1.243 -7.560 20.203 1.00 98.50 228 ILE A C 1
ATOM 1877 O O . ILE A 1 228 ? -1.992 -7.004 19.402 1.00 98.50 228 ILE A O 1
ATOM 1881 N N . ILE A 1 229 ? -1.644 -8.529 21.026 1.00 96.31 229 ILE A N 1
ATOM 1882 C CA . ILE A 1 229 ? -2.987 -9.104 21.018 1.00 96.31 229 ILE A CA 1
ATOM 1883 C C . ILE A 1 229 ? -4.056 -8.022 21.203 1.00 96.31 229 ILE A C 1
ATOM 1885 O O . ILE A 1 229 ? -5.012 -7.956 20.428 1.00 96.31 229 ILE A O 1
ATOM 1889 N N . GLU A 1 230 ? -3.879 -7.166 22.210 1.00 94.00 230 GLU A N 1
ATOM 1890 C CA . GLU A 1 230 ? -4.831 -6.112 22.557 1.00 94.00 230 GLU A CA 1
ATOM 1891 C C . GLU A 1 230 ? -4.909 -5.022 21.486 1.00 94.00 230 GLU A C 1
ATOM 1893 O O . GLU A 1 230 ? -6.008 -4.604 21.124 1.00 94.00 230 GLU A O 1
ATOM 1898 N N . TYR A 1 231 ? -3.765 -4.583 20.957 1.00 95.31 231 TYR A N 1
ATOM 1899 C CA . TYR A 1 231 ? -3.702 -3.581 19.892 1.00 95.31 231 TYR A CA 1
ATOM 1900 C C . TYR A 1 231 ? -4.451 -4.048 18.645 1.00 95.31 231 TYR A C 1
ATOM 1902 O O . TYR A 1 231 ? -5.257 -3.313 18.083 1.00 95.31 231 TYR A O 1
ATOM 1910 N N . GLU A 1 232 ? -4.224 -5.294 18.238 1.00 93.19 232 GLU A N 1
ATOM 1911 C CA . GLU A 1 232 ? -4.819 -5.849 17.027 1.00 93.19 232 GLU A CA 1
ATOM 1912 C C . GLU A 1 232 ? -6.325 -6.072 17.122 1.00 93.19 232 GLU A C 1
ATOM 1914 O O . GLU A 1 232 ? -7.002 -6.016 16.102 1.00 93.19 232 GLU A O 1
ATOM 1919 N N . ARG A 1 233 ? -6.855 -6.310 18.326 1.00 87.06 233 ARG A N 1
ATOM 1920 C CA . ARG A 1 233 ? -8.296 -6.497 18.567 1.00 87.06 233 ARG A CA 1
ATOM 1921 C C . ARG A 1 233 ? -9.067 -5.191 18.729 1.00 87.06 233 ARG A C 1
ATOM 1923 O O . ARG A 1 233 ? -10.292 -5.189 18.610 1.00 87.06 233 ARG A O 1
ATOM 1930 N N . ASN A 1 234 ? -8.380 -4.103 19.065 1.00 84.69 234 ASN A N 1
ATOM 1931 C CA . ASN A 1 234 ? -9.011 -2.858 19.491 1.00 84.69 234 ASN A CA 1
ATOM 1932 C C . ASN A 1 234 ? -8.528 -1.675 18.643 1.00 84.69 234 ASN A C 1
ATOM 1934 O O . ASN A 1 234 ? -7.792 -0.818 19.149 1.00 84.69 234 ASN A O 1
ATOM 1938 N N . PRO A 1 235 ? -8.969 -1.584 17.373 1.00 84.44 235 PRO A N 1
ATOM 1939 C CA . PRO A 1 235 ? -8.694 -0.416 16.551 1.00 84.44 235 PRO A CA 1
ATOM 1940 C C . PRO A 1 235 ? -9.247 0.836 17.237 1.00 84.44 235 PRO A C 1
ATOM 1942 O O . PRO A 1 235 ? -10.288 0.815 17.902 1.00 84.44 235 PRO A O 1
ATOM 1945 N N . SER A 1 236 ? -8.533 1.949 17.100 1.00 84.19 236 SER A N 1
ATOM 1946 C CA . SER A 1 236 ? -8.875 3.200 17.774 1.00 84.19 236 SER A CA 1
ATOM 1947 C C . SER A 1 236 ? -8.760 4.379 16.826 1.00 84.19 236 SER A C 1
ATOM 1949 O O . SER A 1 236 ? -7.778 4.500 16.099 1.00 84.19 236 SER A O 1
ATOM 1951 N N . SER A 1 237 ? -9.687 5.334 16.916 1.00 82.38 237 SER A N 1
ATOM 1952 C CA . SER A 1 237 ? -9.567 6.617 16.209 1.00 82.38 237 SER A CA 1
ATOM 1953 C C . SER A 1 237 ? -8.307 7.401 16.607 1.00 82.38 237 SER A C 1
ATOM 1955 O O . SER A 1 237 ? -7.800 8.186 15.805 1.00 82.38 237 SER A O 1
ATOM 1957 N N . LYS A 1 238 ? -7.737 7.131 17.796 1.00 88.12 238 LYS A N 1
ATOM 1958 C CA . LYS A 1 238 ? -6.433 7.661 18.241 1.00 88.12 238 LYS A CA 1
ATOM 1959 C C . LYS A 1 238 ? -5.284 7.285 17.301 1.00 88.12 238 LYS A C 1
ATOM 1961 O O . LYS A 1 238 ? -4.276 7.989 17.274 1.00 88.12 238 LYS A O 1
ATOM 1966 N N . PHE A 1 239 ? -5.433 6.215 16.516 1.00 92.00 239 PHE A N 1
ATOM 1967 C CA . PHE A 1 239 ? -4.459 5.810 15.507 1.00 92.00 239 PHE A CA 1
ATOM 1968 C C . PHE A 1 239 ? -4.205 6.897 14.454 1.00 92.00 239 PHE A C 1
ATOM 1970 O O . PHE A 1 239 ? -3.087 7.040 13.971 1.00 92.00 239 PHE A O 1
ATOM 1977 N N . ASN A 1 240 ? -5.211 7.715 14.134 1.00 93.38 240 ASN A N 1
ATOM 1978 C CA . ASN A 1 240 ? -5.078 8.748 13.107 1.00 93.38 240 ASN A CA 1
ATOM 1979 C C . ASN A 1 240 ? -4.149 9.901 13.511 1.00 93.38 240 ASN A C 1
ATOM 1981 O O . ASN A 1 240 ? -3.829 10.736 12.672 1.00 93.38 240 ASN A O 1
ATOM 1985 N N . ASN A 1 241 ? -3.710 9.974 14.769 1.00 96.69 241 ASN A N 1
ATOM 1986 C CA . ASN A 1 241 ? -2.768 10.990 15.223 1.00 96.69 241 ASN A CA 1
ATOM 1987 C C . ASN A 1 241 ? -1.322 10.573 14.913 1.00 96.69 241 ASN A C 1
ATOM 1989 O O . ASN A 1 241 ? -0.877 9.492 15.311 1.00 96.69 241 ASN A O 1
ATOM 1993 N N . VAL A 1 242 ? -0.570 11.467 14.272 1.00 98.62 242 VAL A N 1
ATOM 1994 C CA . VAL A 1 242 ? 0.854 11.296 13.952 1.00 98.62 242 VAL A CA 1
ATOM 1995 C C . VAL A 1 242 ? 1.648 12.376 14.673 1.00 98.62 242 VAL A C 1
ATOM 1997 O O . VAL A 1 242 ? 1.451 13.564 14.425 1.00 98.62 242 VAL A O 1
ATOM 2000 N N . VAL A 1 243 ? 2.556 11.979 15.560 1.00 98.81 243 VAL A N 1
ATOM 2001 C CA . VAL A 1 243 ? 3.430 12.903 16.292 1.00 98.81 243 VAL A CA 1
ATOM 2002 C C . VAL A 1 243 ? 4.789 12.961 15.605 1.00 98.81 243 VAL A C 1
ATOM 2004 O O . VAL A 1 243 ? 5.487 11.955 15.522 1.00 98.81 243 VAL A O 1
ATOM 2007 N N . LEU A 1 244 ? 5.174 14.146 15.142 1.00 98.81 244 LEU A N 1
ATOM 2008 C CA . LEU A 1 244 ? 6.414 14.396 14.411 1.00 98.81 244 LEU A CA 1
ATOM 2009 C C . LEU A 1 244 ? 7.372 15.213 15.285 1.00 98.81 244 LEU A C 1
ATOM 2011 O O . LEU A 1 244 ? 7.089 16.374 15.574 1.00 98.81 244 LEU A O 1
ATOM 2015 N N . CYS A 1 245 ? 8.487 14.626 15.716 1.00 98.62 245 CYS A N 1
ATOM 2016 C CA . CYS A 1 245 ? 9.478 15.245 16.598 1.00 98.62 245 CYS A CA 1
ATOM 2017 C C . CYS A 1 245 ? 10.807 15.441 15.864 1.00 98.62 245 CYS A C 1
ATOM 2019 O O . CYS A 1 245 ? 11.457 14.458 15.520 1.00 98.62 245 CYS A O 1
ATOM 2021 N N . GLY A 1 246 ? 11.254 16.683 15.681 1.00 97.38 246 GLY A N 1
ATOM 2022 C CA . GLY A 1 246 ? 12.525 16.946 15.002 1.00 97.38 246 GLY A CA 1
ATOM 2023 C C . GLY A 1 246 ? 13.004 18.381 15.138 1.00 97.38 246 GLY A C 1
ATOM 2024 O O . GLY A 1 246 ? 12.329 19.227 15.729 1.00 97.38 246 GLY A O 1
ATOM 2025 N N . GLY A 1 247 ? 14.199 18.631 14.626 1.00 95.31 247 GLY A N 1
ATOM 2026 C CA . GLY A 1 247 ? 14.868 19.922 14.694 1.00 95.31 247 GLY A CA 1
ATOM 2027 C C . GLY A 1 247 ? 16.008 20.017 13.688 1.00 95.31 247 GLY A C 1
ATOM 2028 O O . GLY A 1 247 ? 15.959 19.411 12.620 1.00 95.31 247 GLY A O 1
ATOM 2029 N N . ASP A 1 248 ? 17.027 20.783 14.050 1.00 93.06 248 ASP A N 1
ATOM 2030 C CA . ASP A 1 248 ? 18.261 20.946 13.290 1.00 93.06 248 ASP A CA 1
ATOM 2031 C C . ASP A 1 248 ? 19.275 19.849 13.670 1.00 93.06 248 ASP A C 1
ATOM 2033 O O . ASP A 1 248 ? 19.493 19.570 14.859 1.00 93.06 248 ASP A O 1
ATOM 2037 N N . LEU A 1 249 ? 19.835 19.190 12.655 1.00 88.06 249 LEU A N 1
ATOM 2038 C CA . LEU A 1 249 ? 20.795 18.089 12.777 1.00 88.06 249 LEU A CA 1
ATOM 2039 C C . LEU A 1 249 ? 22.220 18.539 12.444 1.00 88.06 249 LEU A C 1
ATOM 2041 O O . LEU A 1 249 ? 23.172 17.977 12.996 1.00 88.06 249 LEU A O 1
ATOM 2045 N N . TYR A 1 250 ? 22.369 19.548 11.583 1.00 88.38 250 TYR A N 1
ATOM 2046 C CA . TYR A 1 250 ? 23.651 20.058 11.114 1.00 88.38 250 TYR A CA 1
ATOM 2047 C C . TYR A 1 250 ? 23.762 21.564 11.371 1.00 88.38 250 TYR A C 1
ATOM 2049 O O . TYR A 1 250 ? 23.602 22.401 10.488 1.00 88.38 250 TYR A O 1
ATOM 2057 N N . LEU A 1 251 ? 24.133 21.907 12.606 1.00 82.81 251 LEU A N 1
ATOM 2058 C CA . LEU A 1 251 ? 24.321 23.296 13.018 1.00 82.81 251 LEU A CA 1
ATOM 2059 C C . LEU A 1 251 ? 25.329 24.037 12.129 1.00 82.81 251 LEU A C 1
ATOM 2061 O O . LEU A 1 251 ? 26.444 23.560 11.899 1.00 82.81 251 LEU A O 1
ATOM 2065 N N . HIS A 1 252 ? 24.956 25.252 11.721 1.00 81.81 252 HIS A N 1
ATOM 2066 C CA . HIS A 1 252 ? 25.785 26.164 10.924 1.00 81.81 252 HIS A CA 1
ATOM 2067 C C . HIS A 1 252 ? 26.257 25.580 9.586 1.00 81.81 252 HIS A C 1
ATOM 2069 O O . HIS A 1 252 ? 27.304 25.975 9.057 1.00 81.81 252 HIS A O 1
ATOM 2075 N N . ASP A 1 253 ? 25.504 24.630 9.038 1.00 81.19 253 ASP A N 1
ATOM 2076 C CA . ASP A 1 253 ? 25.753 24.116 7.707 1.00 81.19 253 ASP A CA 1
ATOM 2077 C C . ASP A 1 253 ? 25.449 25.186 6.627 1.00 81.19 253 ASP A C 1
ATOM 2079 O O . ASP A 1 253 ? 24.733 26.162 6.863 1.00 81.19 253 ASP A O 1
ATOM 2083 N N . PRO A 1 254 ? 26.038 25.085 5.421 1.00 81.69 254 PRO A N 1
ATOM 2084 C CA . PRO A 1 254 ? 25.824 26.079 4.368 1.00 81.69 254 PRO A CA 1
ATOM 2085 C C . PRO A 1 254 ? 24.422 26.027 3.737 1.00 81.69 254 PRO A C 1
ATOM 2087 O O . PRO A 1 254 ? 24.136 26.845 2.858 1.00 81.69 254 PRO A O 1
ATOM 2090 N N . TRP A 1 255 ? 23.580 25.058 4.110 1.00 83.19 255 TRP A N 1
ATOM 2091 C CA . TRP A 1 255 ? 22.271 24.839 3.498 1.00 83.19 255 TRP A CA 1
ATOM 2092 C C . TRP A 1 255 ? 21.144 25.560 4.243 1.00 83.19 255 TRP A C 1
ATOM 2094 O O . TRP A 1 255 ? 20.121 25.836 3.613 1.00 83.19 255 TRP A O 1
ATOM 2104 N N . ASP A 1 256 ? 21.353 25.933 5.512 1.00 86.62 256 ASP A N 1
ATOM 2105 C CA . ASP A 1 256 ? 20.440 26.754 6.323 1.00 86.62 256 ASP A CA 1
ATOM 2106 C C . ASP A 1 256 ? 19.039 26.121 6.489 1.00 86.62 256 ASP A C 1
ATOM 2108 O O . ASP A 1 256 ? 18.002 26.797 6.548 1.00 86.62 256 ASP A O 1
ATOM 2112 N N . VAL A 1 257 ? 18.996 24.789 6.553 1.00 90.56 257 VAL A N 1
ATOM 2113 C CA . VAL A 1 257 ? 17.779 23.974 6.653 1.00 90.56 257 VAL A CA 1
ATOM 2114 C C . VAL A 1 257 ? 17.834 23.179 7.951 1.00 90.56 257 VAL A C 1
ATOM 2116 O O . VAL A 1 257 ? 18.791 22.468 8.178 1.00 90.56 257 VAL A O 1
ATOM 2119 N N . ALA A 1 258 ? 16.779 23.227 8.767 1.00 94.06 258 ALA A N 1
ATOM 2120 C CA . ALA A 1 258 ? 16.636 22.283 9.874 1.00 94.06 258 ALA A CA 1
ATOM 2121 C C . ALA A 1 258 ? 16.190 20.924 9.307 1.00 94.06 258 ALA A C 1
ATOM 2123 O O . ALA A 1 258 ? 15.002 20.730 9.030 1.00 94.06 258 ALA A O 1
ATOM 2124 N N . GLU A 1 259 ? 17.130 20.005 9.069 1.00 95.38 259 GLU A N 1
ATOM 2125 C CA . GLU A 1 259 ? 16.881 18.778 8.296 1.00 95.38 259 GLU A CA 1
ATOM 2126 C C . GLU A 1 259 ? 15.775 17.912 8.878 1.00 95.38 259 GLU A C 1
ATOM 2128 O O . GLU A 1 259 ? 14.979 17.356 8.124 1.00 95.38 259 GLU A O 1
ATOM 2133 N N . GLY A 1 260 ? 15.700 17.806 10.204 1.00 96.06 260 GLY A N 1
ATOM 2134 C CA . GLY A 1 260 ? 14.697 16.990 10.878 1.00 96.06 260 GLY A CA 1
ATOM 2135 C C . GLY A 1 260 ? 13.299 17.553 10.659 1.00 96.06 260 GLY A C 1
ATOM 2136 O O . GLY A 1 260 ? 12.383 16.809 10.330 1.00 96.06 260 GLY A O 1
ATOM 2137 N N . GLU A 1 261 ? 13.128 18.873 10.759 1.00 97.44 261 GLU A N 1
ATOM 2138 C CA . GLU A 1 261 ? 11.843 19.529 10.467 1.00 97.44 261 GLU A CA 1
ATOM 2139 C C . GLU A 1 261 ? 11.476 19.407 8.981 1.00 97.44 261 GLU A C 1
ATOM 2141 O O . GLU A 1 261 ? 10.331 19.098 8.652 1.00 97.44 261 GLU A O 1
ATOM 2146 N N . TYR A 1 262 ? 12.453 19.576 8.084 1.00 97.62 262 TYR A N 1
ATOM 2147 C CA . TYR A 1 262 ? 12.253 19.459 6.637 1.00 97.62 262 TYR A CA 1
ATOM 2148 C C . TYR A 1 262 ? 11.854 18.037 6.214 1.00 97.62 262 TYR A C 1
ATOM 2150 O O . TYR A 1 262 ? 10.923 17.851 5.427 1.00 97.62 262 TYR A O 1
ATOM 2158 N N . LEU A 1 263 ? 12.524 17.023 6.764 1.00 98.31 263 LEU A N 1
ATOM 2159 C CA . LEU A 1 263 ? 12.193 15.618 6.546 1.00 98.31 263 LEU A CA 1
ATOM 2160 C C . LEU A 1 263 ? 10.797 15.283 7.081 1.00 98.31 263 LEU A C 1
ATOM 2162 O O . LEU A 1 263 ? 10.009 14.639 6.388 1.00 98.31 263 LEU A O 1
ATOM 2166 N N . LEU A 1 264 ? 10.461 15.750 8.286 1.00 98.62 264 LEU A N 1
ATOM 2167 C CA . LEU A 1 264 ? 9.146 15.524 8.887 1.00 98.62 264 LEU A CA 1
ATOM 2168 C C . LEU A 1 264 ? 8.022 16.209 8.106 1.00 98.62 264 LEU A C 1
ATOM 2170 O O . LEU A 1 264 ? 6.932 15.650 8.007 1.00 98.62 264 LEU A O 1
ATOM 2174 N N . ASP A 1 265 ? 8.272 17.371 7.501 1.00 98.50 265 ASP A N 1
ATOM 2175 C CA . ASP A 1 265 ? 7.316 18.002 6.587 1.00 98.50 265 ASP A CA 1
ATOM 2176 C C . ASP A 1 265 ? 7.055 17.125 5.358 1.00 98.50 265 ASP A C 1
ATOM 2178 O O . ASP A 1 265 ? 5.895 16.923 4.996 1.00 98.50 265 ASP A O 1
ATOM 2182 N N . LYS A 1 266 ? 8.100 16.527 4.774 1.00 98.50 266 LYS A N 1
ATOM 2183 C CA . LYS A 1 266 ? 7.945 15.584 3.658 1.00 98.50 266 LYS A CA 1
ATOM 2184 C C . LYS A 1 266 ? 7.198 14.315 4.074 1.00 98.50 266 LYS A C 1
ATOM 2186 O O . LYS A 1 266 ? 6.333 13.846 3.340 1.00 98.50 266 LYS A O 1
ATOM 2191 N N . ILE A 1 267 ? 7.479 13.780 5.260 1.00 98.62 267 ILE A N 1
ATOM 2192 C CA . ILE A 1 267 ? 6.741 12.641 5.826 1.00 98.62 267 ILE A CA 1
ATOM 2193 C C . ILE A 1 267 ? 5.263 12.999 6.041 1.00 98.62 267 ILE A C 1
ATOM 2195 O O . ILE A 1 267 ? 4.387 12.202 5.712 1.00 98.62 267 ILE A O 1
ATOM 2199 N N . ALA A 1 268 ? 4.960 14.203 6.533 1.00 98.44 268 ALA A N 1
ATOM 2200 C CA . ALA A 1 268 ? 3.586 14.664 6.719 1.00 98.44 268 ALA A CA 1
ATOM 2201 C C . ALA A 1 268 ? 2.791 14.707 5.400 1.00 98.44 268 ALA A C 1
ATOM 2203 O O . ALA A 1 268 ? 1.590 14.444 5.412 1.00 98.44 268 ALA A O 1
ATOM 2204 N N . GLU A 1 269 ? 3.442 15.014 4.271 1.00 97.44 269 GLU A N 1
ATOM 2205 C CA . GLU A 1 269 ? 2.817 14.958 2.942 1.00 97.44 269 GLU A CA 1
ATOM 2206 C C . GLU A 1 269 ? 2.435 13.529 2.540 1.00 97.44 269 GLU A C 1
ATOM 2208 O O . GLU A 1 269 ? 1.328 13.312 2.045 1.00 97.44 269 GLU A O 1
ATOM 2213 N N . GLU A 1 270 ? 3.317 12.552 2.774 1.00 95.69 270 GLU A N 1
ATOM 2214 C CA . GLU A 1 270 ? 3.037 11.139 2.471 1.00 95.69 270 GLU A CA 1
ATOM 2215 C C . GLU A 1 270 ? 1.990 10.531 3.423 1.00 95.69 270 GLU A C 1
ATOM 2217 O O . GLU A 1 270 ? 1.375 9.518 3.101 1.00 95.69 270 GLU A O 1
ATOM 2222 N N . MET A 1 271 ? 1.746 11.164 4.575 1.00 92.12 271 MET A N 1
ATOM 2223 C CA . MET A 1 271 ? 0.715 10.787 5.550 1.00 92.12 271 MET A CA 1
ATOM 2224 C C . MET A 1 271 ? -0.522 11.701 5.482 1.00 92.12 271 MET A C 1
ATOM 2226 O O . MET A 1 271 ? -1.209 11.927 6.484 1.00 92.12 271 MET A O 1
ATOM 2230 N N . LYS A 1 272 ? -0.832 12.248 4.299 1.00 87.25 272 LYS A N 1
ATOM 2231 C CA . LYS A 1 272 ? -2.043 13.052 4.080 1.00 87.25 272 LYS A CA 1
ATOM 2232 C C . LYS A 1 272 ? -3.297 12.245 4.445 1.00 87.25 272 LYS A C 1
ATOM 2234 O O . LYS A 1 272 ? -3.467 11.116 4.008 1.00 87.25 272 LYS A O 1
ATOM 2239 N N . GLY A 1 273 ? -4.181 12.845 5.243 1.00 86.19 273 GLY A N 1
ATOM 2240 C CA . GLY A 1 273 ? -5.375 12.186 5.797 1.00 86.19 273 GLY A CA 1
ATOM 2241 C C . GLY A 1 273 ? -5.250 11.841 7.284 1.00 86.19 273 GLY A C 1
ATOM 2242 O O . GLY A 1 273 ? -6.265 11.666 7.954 1.00 86.19 273 GLY A O 1
ATOM 2243 N N . TYR A 1 274 ? -4.031 11.840 7.831 1.00 93.31 274 TYR A N 1
ATOM 2244 C CA . TYR A 1 274 ? -3.789 11.735 9.269 1.00 93.31 274 TYR A CA 1
ATOM 2245 C C . TYR A 1 274 ? -3.830 13.111 9.954 1.00 93.31 274 TYR A C 1
ATOM 2247 O O . TYR A 1 274 ? -3.588 14.155 9.342 1.00 93.31 274 TYR A O 1
ATOM 2255 N N . ASN A 1 275 ? -4.103 13.119 11.258 1.00 96.06 275 ASN A N 1
ATOM 2256 C CA . ASN A 1 275 ? -3.991 14.301 12.105 1.00 96.06 275 ASN A CA 1
ATOM 2257 C C . ASN A 1 275 ? -2.527 14.513 12.524 1.00 96.06 275 ASN A C 1
ATOM 2259 O O . ASN A 1 275 ? -2.019 13.847 13.430 1.00 96.06 275 ASN A O 1
ATOM 2263 N N . ILE A 1 276 ? -1.848 15.442 11.850 1.00 98.25 276 ILE A N 1
ATOM 2264 C CA . ILE A 1 276 ? -0.417 15.697 12.035 1.00 98.25 276 ILE A CA 1
ATOM 2265 C C . ILE A 1 276 ? -0.163 16.665 13.200 1.00 98.25 276 ILE A C 1
ATOM 2267 O O . ILE A 1 276 ? -0.587 17.821 13.178 1.00 98.25 276 ILE A O 1
ATOM 2271 N N . ILE A 1 277 ? 0.620 16.220 14.184 1.00 98.44 277 ILE A N 1
ATOM 2272 C CA . ILE A 1 277 ? 1.070 16.998 15.343 1.00 98.44 277 ILE A CA 1
ATOM 2273 C C . ILE A 1 277 ? 2.573 17.262 15.199 1.00 98.44 277 ILE A C 1
ATOM 2275 O O . ILE A 1 277 ? 3.404 16.404 15.500 1.00 98.44 277 ILE A O 1
ATOM 2279 N N . LYS A 1 278 ? 2.927 18.471 14.753 1.00 98.50 278 LYS A N 1
ATOM 2280 C CA . LYS A 1 278 ? 4.322 18.902 14.572 1.00 98.50 278 LYS A CA 1
ATOM 2281 C C . LYS A 1 278 ? 4.909 19.419 15.883 1.00 98.50 278 LYS A C 1
ATOM 2283 O O . LYS A 1 278 ? 4.497 20.457 16.402 1.00 98.50 278 LYS A O 1
ATOM 2288 N N . LEU A 1 279 ? 5.885 18.697 16.418 1.00 98.19 279 LEU A N 1
ATOM 2289 C CA . LEU A 1 279 ? 6.665 19.050 17.598 1.00 98.19 279 LEU A CA 1
ATOM 2290 C C . LEU A 1 279 ? 8.094 19.392 17.172 1.00 98.19 279 LEU A C 1
ATOM 2292 O O . LEU A 1 279 ? 9.029 18.609 17.325 1.00 98.19 279 LEU A O 1
ATOM 2296 N N . TYR A 1 280 ? 8.237 20.587 16.615 1.00 97.88 280 TYR A N 1
ATOM 2297 C CA . TYR A 1 280 ? 9.488 21.066 16.037 1.00 97.88 280 TYR A CA 1
ATOM 2298 C C . TYR A 1 280 ? 10.313 21.863 17.042 1.00 97.88 280 TYR A C 1
ATOM 2300 O O . TYR A 1 280 ? 9.765 22.569 17.902 1.00 97.88 280 TYR A O 1
ATOM 2308 N N . ALA A 1 281 ? 11.635 21.751 16.952 1.00 96.44 281 ALA A N 1
ATOM 2309 C CA . ALA A 1 281 ? 12.562 22.485 17.803 1.00 96.44 281 ALA A CA 1
ATOM 2310 C C . ALA A 1 281 ? 12.393 24.001 17.640 1.00 96.44 281 ALA A C 1
ATOM 2312 O O . ALA A 1 281 ? 12.327 24.710 18.649 1.00 96.44 281 ALA A O 1
ATOM 2313 N N . SER A 1 282 ? 12.156 24.469 16.410 1.00 93.31 282 SER A N 1
ATOM 2314 C CA . SER A 1 282 ? 11.780 25.852 16.073 1.00 93.31 282 SER A CA 1
ATOM 2315 C C . SER A 1 282 ? 10.522 26.352 16.800 1.00 93.31 282 SER A C 1
ATOM 2317 O O . SER A 1 282 ? 10.350 27.550 17.017 1.00 93.31 282 SER A O 1
ATOM 2319 N N . SER A 1 283 ? 9.660 25.434 17.250 1.00 93.12 283 SER A N 1
ATOM 2320 C CA . SER A 1 283 ? 8.415 25.703 17.985 1.00 93.12 283 SER A CA 1
ATOM 2321 C C . SER A 1 283 ? 8.513 25.365 19.484 1.00 93.12 283 SER A C 1
ATOM 2323 O O . SER A 1 283 ? 7.509 25.151 20.182 1.00 93.12 283 SER A O 1
ATOM 2325 N N . GLY A 1 284 ? 9.737 25.317 20.020 1.00 94.25 284 GLY A N 1
ATOM 2326 C CA . GLY A 1 284 ? 10.016 25.107 21.440 1.00 94.25 284 GLY A CA 1
ATOM 2327 C C . GLY A 1 284 ? 9.772 23.670 21.900 1.00 94.25 284 GLY A C 1
ATOM 2328 O O . GLY A 1 284 ? 9.078 23.460 22.906 1.00 94.25 284 GLY A O 1
ATOM 2329 N N . LEU A 1 285 ? 10.288 22.692 21.150 1.00 97.12 285 LEU A N 1
ATOM 2330 C CA . LEU A 1 285 ? 10.284 21.269 21.502 1.00 97.12 285 LEU A CA 1
ATOM 2331 C C . LEU A 1 285 ? 10.899 21.021 22.885 1.00 97.12 285 LEU A C 1
ATOM 2333 O O . LEU A 1 285 ? 11.903 21.617 23.266 1.00 97.12 285 LEU A O 1
ATOM 2337 N N . ASN A 1 286 ? 10.298 20.114 23.651 1.00 96.81 286 ASN A N 1
ATOM 2338 C CA . ASN A 1 286 ? 10.881 19.576 24.875 1.00 96.81 286 ASN A CA 1
ATOM 2339 C C . ASN A 1 286 ? 10.203 18.250 25.248 1.00 96.81 286 ASN A C 1
ATOM 2341 O O . ASN A 1 286 ? 9.102 17.948 24.786 1.00 96.81 286 ASN A O 1
ATOM 2345 N N . ALA A 1 287 ? 10.826 17.489 26.150 1.00 97.75 287 ALA A N 1
ATOM 2346 C CA . ALA A 1 287 ? 10.333 16.173 26.551 1.00 97.75 287 ALA A CA 1
ATOM 2347 C C . ALA A 1 287 ? 8.912 16.170 27.144 1.00 97.75 287 ALA A C 1
ATOM 2349 O O . ALA A 1 287 ? 8.206 15.171 27.021 1.00 97.75 287 ALA A O 1
ATOM 2350 N N . ARG A 1 288 ? 8.469 17.271 27.772 1.00 98.12 288 ARG A N 1
ATOM 2351 C CA . ARG A 1 288 ? 7.104 17.377 28.303 1.00 98.12 288 ARG A CA 1
ATOM 2352 C C . ARG A 1 288 ? 6.081 17.439 27.169 1.00 98.12 288 ARG A C 1
ATOM 2354 O O . ARG A 1 288 ? 5.122 16.683 27.227 1.00 98.12 288 ARG A O 1
ATOM 2361 N N . LYS A 1 289 ? 6.308 18.266 26.141 1.00 98.38 289 LYS A N 1
ATOM 2362 C CA . LYS A 1 289 ? 5.425 18.349 24.961 1.00 98.38 289 LYS A CA 1
ATOM 2363 C C . LYS A 1 289 ? 5.337 17.017 24.215 1.00 98.38 289 LYS A C 1
ATOM 2365 O O . LYS A 1 289 ? 4.246 16.610 23.835 1.00 98.38 289 LYS A O 1
ATOM 2370 N N . ILE A 1 290 ? 6.470 16.324 24.067 1.00 98.62 290 ILE A N 1
ATOM 2371 C CA . ILE A 1 290 ? 6.517 14.982 23.467 1.00 98.62 290 ILE A CA 1
ATOM 2372 C C . ILE A 1 290 ? 5.635 14.022 24.275 1.00 98.62 290 ILE A C 1
ATOM 2374 O O . ILE A 1 290 ? 4.741 13.391 23.721 1.00 98.62 290 ILE A O 1
ATOM 2378 N N . ASN A 1 291 ? 5.814 13.969 25.599 1.00 98.69 291 ASN A N 1
ATOM 2379 C CA . ASN A 1 291 ? 4.985 13.121 26.455 1.00 98.69 291 ASN A CA 1
ATOM 2380 C C . ASN A 1 291 ? 3.503 13.509 26.416 1.00 98.69 291 ASN A C 1
ATOM 2382 O O . ASN A 1 291 ? 2.661 12.623 26.397 1.00 98.69 291 ASN A O 1
ATOM 2386 N N . GLU A 1 292 ? 3.168 14.800 26.419 1.00 98.50 292 GLU A N 1
ATOM 2387 C CA . GLU A 1 292 ? 1.782 15.275 26.322 1.00 98.50 292 GLU A CA 1
ATOM 2388 C C . GLU A 1 292 ? 1.122 14.818 25.013 1.00 98.50 292 GLU A C 1
ATOM 2390 O O . GLU A 1 292 ? 0.005 14.307 25.061 1.00 98.50 292 GLU A O 1
ATOM 2395 N N . ALA A 1 293 ? 1.823 14.906 23.878 1.00 98.44 293 ALA A N 1
ATOM 2396 C CA . ALA A 1 293 ? 1.309 14.447 22.588 1.00 98.44 293 ALA A CA 1
ATOM 2397 C C . ALA A 1 293 ? 1.136 12.922 22.531 1.00 98.44 293 ALA A C 1
ATOM 2399 O O . ALA A 1 293 ? 0.068 12.445 22.159 1.00 98.44 293 ALA A O 1
ATOM 2400 N N . ILE A 1 294 ? 2.139 12.150 22.969 1.00 98.50 294 ILE A N 1
ATOM 2401 C CA . ILE A 1 294 ? 2.051 10.679 22.996 1.00 98.50 294 ILE A CA 1
ATOM 2402 C C . ILE A 1 294 ? 0.941 10.220 23.956 1.00 98.50 294 ILE A C 1
ATOM 2404 O O . ILE A 1 294 ? 0.161 9.329 23.626 1.00 98.50 294 ILE A O 1
ATOM 2408 N N . ASN A 1 295 ? 0.814 10.855 25.127 1.00 98.31 295 ASN A N 1
ATOM 2409 C CA . ASN A 1 295 ? -0.251 10.562 26.093 1.00 98.31 295 ASN A CA 1
ATOM 2410 C C . ASN A 1 295 ? -1.652 10.905 25.566 1.00 98.31 295 ASN A C 1
ATOM 2412 O O . ASN A 1 295 ? -2.622 10.325 26.045 1.00 98.31 295 ASN A O 1
ATOM 2416 N N . GLY A 1 296 ? -1.765 11.824 24.601 1.00 95.69 296 GLY A N 1
ATOM 2417 C CA . GLY A 1 296 ? -3.017 12.124 23.901 1.00 95.69 296 GLY A CA 1
ATOM 2418 C C . GLY A 1 296 ? -3.503 10.994 22.985 1.00 95.69 296 GLY A C 1
ATOM 2419 O O . GLY A 1 296 ? -4.660 11.006 22.567 1.00 95.69 296 GLY A O 1
ATOM 2420 N N . GLY A 1 297 ? -2.651 9.999 22.721 1.00 95.88 297 GLY A N 1
ATOM 2421 C CA . GLY A 1 297 ? -2.902 8.897 21.801 1.00 95.88 297 GLY A CA 1
ATOM 2422 C C . GLY A 1 297 ? -2.356 9.210 20.412 1.00 95.88 297 GLY A C 1
ATOM 2423 O O . GLY A 1 297 ? -2.750 10.198 19.797 1.00 95.88 297 GLY A O 1
ATOM 2424 N N . ALA A 1 298 ? -1.460 8.354 19.928 1.00 97.19 298 ALA A N 1
ATOM 2425 C CA . ALA A 1 298 ? -0.842 8.453 18.612 1.00 97.19 298 ALA A CA 1
ATOM 2426 C C . ALA A 1 298 ? -0.778 7.071 17.961 1.00 97.19 298 ALA A C 1
ATOM 2428 O O . ALA A 1 298 ? -0.454 6.097 18.640 1.00 97.19 298 ALA A O 1
ATOM 2429 N N . GLY A 1 299 ? -1.067 6.981 16.662 1.00 97.25 299 GLY A N 1
ATOM 2430 C CA . GLY A 1 299 ? -0.765 5.786 15.873 1.00 97.25 299 GLY A CA 1
ATOM 2431 C C . GLY A 1 299 ? 0.705 5.716 15.498 1.00 97.25 299 GLY A C 1
ATOM 2432 O O . GLY A 1 299 ? 1.291 4.637 15.532 1.00 97.25 299 GLY A O 1
ATOM 2433 N N . PHE A 1 300 ? 1.314 6.873 15.238 1.00 98.81 300 PHE A N 1
ATOM 2434 C CA . PHE A 1 300 ? 2.720 6.984 14.874 1.00 98.81 300 PHE A CA 1
ATOM 2435 C C . PHE A 1 300 ? 3.421 8.066 15.685 1.00 98.81 300 PHE A C 1
ATOM 2437 O O . PHE A 1 300 ? 2.868 9.144 15.920 1.00 98.81 300 PHE A O 1
ATOM 2444 N N . VAL A 1 301 ? 4.661 7.790 16.082 1.00 98.88 301 VAL A N 1
ATOM 2445 C CA . VAL A 1 301 ? 5.568 8.782 16.666 1.00 98.88 301 VAL A CA 1
ATOM 2446 C C . VAL A 1 301 ? 6.895 8.690 15.931 1.00 98.88 301 VAL A C 1
ATOM 2448 O O . VAL A 1 301 ? 7.546 7.649 15.957 1.00 98.88 301 VAL A O 1
ATOM 2451 N N . ILE A 1 302 ? 7.287 9.774 15.276 1.00 98.81 302 ILE A N 1
ATOM 2452 C CA . ILE A 1 302 ? 8.460 9.815 14.407 1.00 98.81 302 ILE A CA 1
ATOM 2453 C C . ILE A 1 302 ? 9.462 10.796 15.000 1.00 98.81 302 ILE A C 1
ATOM 2455 O O . ILE A 1 302 ? 9.131 11.957 15.238 1.00 98.81 302 ILE A O 1
ATOM 2459 N N . PHE A 1 303 ? 10.667 10.311 15.270 1.00 98.56 303 PHE A N 1
ATOM 2460 C CA . PHE A 1 303 ? 11.771 11.081 15.828 1.00 98.56 303 PHE A CA 1
ATOM 2461 C C . PHE A 1 303 ? 12.866 11.243 14.776 1.00 98.56 303 PHE A C 1
ATOM 2463 O O . PHE A 1 303 ? 13.553 10.274 14.471 1.00 98.56 303 PHE A O 1
ATOM 2470 N N . GLU A 1 304 ? 13.064 12.459 14.271 1.00 97.56 304 GLU A N 1
ATOM 2471 C CA . GLU A 1 304 ? 14.138 12.782 13.328 1.00 97.56 304 GLU A CA 1
ATOM 2472 C C . GLU A 1 304 ? 15.209 13.634 14.002 1.00 97.56 304 GLU A C 1
ATOM 2474 O O . GLU A 1 304 ? 14.989 14.814 14.287 1.00 97.56 304 GLU A O 1
ATOM 2479 N N . GLY A 1 305 ? 16.351 13.023 14.322 1.00 94.75 305 GLY A N 1
ATOM 2480 C CA . GLY A 1 305 ? 17.387 13.670 15.120 1.00 94.75 305 GLY A CA 1
ATOM 2481 C C . GLY A 1 305 ? 18.641 12.819 15.318 1.00 94.75 305 GLY A C 1
ATOM 2482 O O . GLY A 1 305 ? 18.883 11.828 14.635 1.00 94.75 305 GLY A O 1
ATOM 2483 N N . ALA A 1 306 ? 19.469 13.233 16.269 1.00 93.81 306 ALA A N 1
ATOM 2484 C CA . ALA A 1 306 ? 20.626 12.477 16.712 1.00 93.81 306 ALA A CA 1
ATOM 2485 C C . ALA A 1 306 ? 20.229 11.441 17.771 1.00 93.81 306 ALA A C 1
ATOM 2487 O O . ALA A 1 306 ? 19.205 11.542 18.451 1.00 93.81 306 ALA A O 1
ATOM 2488 N N . GLY A 1 307 ? 21.090 10.446 17.960 1.00 93.25 307 GLY A N 1
ATOM 2489 C CA . GLY A 1 307 ? 20.828 9.349 18.875 1.00 93.25 307 GLY A CA 1
ATOM 2490 C C . GLY A 1 3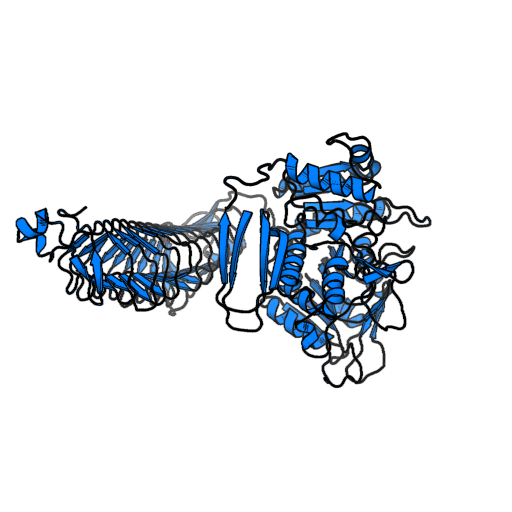07 ? 22.071 8.880 19.603 1.00 93.25 307 GLY A C 1
ATOM 2491 O O . GLY A 1 307 ? 23.209 9.095 19.188 1.00 93.25 307 GLY A O 1
ATOM 2492 N N . ASN A 1 308 ? 21.823 8.226 20.725 1.00 91.81 308 ASN A N 1
ATOM 2493 C CA . ASN A 1 308 ? 22.744 7.296 21.350 1.00 91.81 308 ASN A CA 1
ATOM 2494 C C . ASN A 1 308 ? 21.897 6.172 21.954 1.00 91.81 308 ASN A C 1
ATOM 2496 O O . ASN A 1 308 ? 20.698 6.335 22.149 1.00 91.81 308 ASN A O 1
ATOM 2500 N N . HIS A 1 309 ? 22.520 5.068 22.355 1.00 91.31 309 HIS A N 1
ATOM 2501 C CA . HIS A 1 309 ? 21.883 3.838 22.844 1.00 91.31 309 HIS A CA 1
ATOM 2502 C C . HIS A 1 309 ? 20.651 4.012 23.763 1.00 91.31 309 HIS A C 1
ATOM 2504 O O . HIS A 1 309 ? 19.782 3.152 23.771 1.00 91.31 309 HIS A O 1
ATOM 2510 N N . HIS A 1 310 ? 20.572 5.093 24.550 1.00 92.75 310 HIS A N 1
ATOM 2511 C CA . HIS A 1 310 ? 19.539 5.327 25.570 1.00 92.75 310 HIS A CA 1
ATOM 2512 C C . HIS A 1 310 ? 18.854 6.708 25.509 1.00 92.75 310 HIS A C 1
ATOM 2514 O O . HIS A 1 310 ? 18.177 7.112 26.470 1.00 92.75 310 HIS A O 1
ATOM 2520 N N . LEU A 1 311 ? 19.088 7.483 24.448 1.00 95.25 311 LEU A N 1
ATOM 2521 C CA . LEU A 1 311 ? 18.507 8.816 24.291 1.00 95.25 311 LEU A CA 1
ATOM 2522 C C . LEU A 1 311 ? 18.410 9.213 22.824 1.00 95.25 311 LEU A C 1
ATOM 2524 O O . LEU A 1 311 ? 19.297 8.899 22.038 1.00 95.25 311 LEU A O 1
ATOM 2528 N N . TRP A 1 312 ? 17.377 9.983 22.515 1.00 98.06 312 TRP A N 1
ATOM 2529 C CA . TRP A 1 312 ? 17.249 10.747 21.282 1.00 98.06 312 TRP A CA 1
ATOM 2530 C C . TRP A 1 312 ? 17.474 12.233 21.579 1.00 98.06 312 TRP A C 1
ATOM 2532 O O . TRP A 1 312 ? 17.172 12.700 22.689 1.00 98.06 312 TRP A O 1
ATOM 2542 N N . ALA A 1 313 ? 18.019 12.980 20.624 1.00 97.00 313 ALA A N 1
ATOM 2543 C CA . ALA A 1 313 ? 18.261 14.406 20.786 1.00 97.00 313 ALA A CA 1
ATOM 2544 C C . ALA A 1 313 ? 18.216 15.183 19.463 1.00 97.00 313 ALA A C 1
ATOM 2546 O O . ALA A 1 313 ? 18.410 14.621 18.395 1.00 97.00 313 ALA A O 1
ATOM 2547 N N . THR A 1 314 ? 18.006 16.495 19.540 1.00 96.00 314 THR A N 1
ATOM 2548 C CA . THR A 1 314 ? 18.062 17.411 18.387 1.00 96.00 314 THR A CA 1
ATOM 2549 C C . THR A 1 314 ? 18.454 18.817 18.841 1.00 96.00 314 THR A C 1
ATOM 2551 O O . THR A 1 314 ? 18.490 19.083 20.048 1.00 96.00 314 THR A O 1
ATOM 2554 N N . HIS A 1 315 ? 18.684 19.730 17.899 1.00 93.62 315 HIS A N 1
ATOM 2555 C CA . HIS A 1 315 ? 18.844 21.161 18.158 1.00 93.62 315 HIS A CA 1
ATOM 2556 C C . HIS A 1 315 ? 17.672 21.986 17.628 1.00 93.62 315 HIS A C 1
ATOM 2558 O O . HIS A 1 315 ? 16.918 21.524 16.772 1.00 93.62 315 HIS A O 1
ATOM 2564 N N . ALA A 1 316 ? 17.508 23.205 18.143 1.00 90.19 316 ALA A N 1
ATOM 2565 C CA . ALA A 1 316 ? 16.788 24.242 17.408 1.00 90.19 316 ALA A CA 1
ATOM 2566 C C . ALA A 1 316 ? 17.744 24.891 16.401 1.00 90.19 316 ALA A C 1
ATOM 2568 O O . ALA A 1 316 ? 18.957 24.875 16.609 1.00 90.19 316 ALA A O 1
ATOM 2569 N N . LYS A 1 317 ? 17.193 25.462 15.327 1.00 83.81 317 LYS A N 1
ATOM 2570 C CA . LYS A 1 317 ? 17.991 26.134 14.300 1.00 83.81 317 LYS A CA 1
ATOM 2571 C C . LYS A 1 317 ? 18.881 27.215 14.924 1.00 83.81 317 LYS A C 1
ATOM 2573 O O . LYS A 1 317 ? 18.387 28.032 15.703 1.00 83.81 317 LYS A O 1
ATOM 2578 N N . ASP A 1 318 ? 20.166 27.191 14.575 1.00 81.31 318 ASP A N 1
ATOM 2579 C CA . ASP A 1 318 ? 21.204 28.104 15.081 1.00 81.31 318 ASP A CA 1
ATOM 2580 C C . ASP A 1 318 ? 21.374 28.115 16.620 1.00 81.31 318 ASP A C 1
ATOM 2582 O O . ASP A 1 318 ? 21.890 29.084 17.184 1.00 81.31 318 ASP A O 1
ATOM 2586 N N . ASP A 1 319 ? 20.965 27.048 17.319 1.00 87.31 319 ASP A N 1
ATOM 2587 C CA . ASP A 1 319 ? 21.126 26.898 18.771 1.00 87.31 319 ASP A CA 1
ATOM 2588 C C . ASP A 1 319 ? 21.908 25.620 19.121 1.00 87.31 319 ASP A C 1
ATOM 2590 O O . ASP A 1 319 ? 21.407 24.496 19.044 1.00 87.31 319 ASP A O 1
ATOM 2594 N N . GLU A 1 320 ? 23.139 25.789 19.608 1.00 89.12 320 GLU A N 1
ATOM 2595 C CA . GLU A 1 320 ? 24.003 24.689 20.060 1.00 89.12 320 GLU A CA 1
ATOM 2596 C C . GLU A 1 320 ? 23.448 23.918 21.275 1.00 89.12 320 GLU A C 1
ATOM 2598 O O . GLU A 1 320 ? 23.993 22.887 21.686 1.00 89.12 320 GLU A O 1
ATOM 2603 N N . LYS A 1 321 ? 22.352 24.377 21.888 1.00 92.62 321 LYS A N 1
ATOM 2604 C CA . LYS A 1 321 ? 21.728 23.693 23.016 1.00 92.62 321 LYS A CA 1
ATOM 2605 C C . LYS A 1 321 ? 20.965 22.443 22.577 1.00 92.62 321 LYS A C 1
ATOM 2607 O O . LYS A 1 321 ? 19.915 22.506 21.946 1.00 92.62 321 LYS A O 1
ATOM 2612 N N . TRP A 1 322 ? 21.427 21.295 23.061 1.00 94.19 322 TRP A N 1
ATOM 2613 C CA . TRP A 1 322 ? 20.736 20.020 22.894 1.00 94.19 322 TRP A CA 1
ATOM 2614 C C . TRP A 1 322 ? 19.359 19.973 23.577 1.00 94.19 322 TRP A C 1
ATOM 2616 O O . TRP A 1 322 ? 19.210 20.263 24.773 1.00 94.19 322 TRP A O 1
ATOM 2626 N N . ILE A 1 323 ? 18.367 19.487 22.835 1.00 96.56 323 ILE A N 1
ATOM 2627 C CA . ILE A 1 323 ? 17.047 19.083 23.319 1.00 96.56 323 ILE A CA 1
ATOM 2628 C C . ILE A 1 323 ? 17.044 17.562 23.418 1.00 96.56 323 ILE A C 1
ATOM 2630 O O . ILE A 1 323 ? 17.138 16.872 22.411 1.00 96.56 323 ILE A O 1
ATOM 2634 N N . PHE A 1 324 ? 16.923 17.030 24.633 1.00 97.44 324 PHE A N 1
ATOM 2635 C CA . PHE A 1 324 ? 17.029 15.593 24.880 1.00 97.44 324 PHE A CA 1
ATOM 2636 C C . PHE A 1 324 ? 15.689 14.935 25.215 1.00 97.44 324 PHE A C 1
ATOM 2638 O O . PHE A 1 324 ? 14.886 15.483 25.980 1.00 97.44 324 PHE A O 1
ATOM 2645 N N . TYR A 1 325 ? 15.529 13.693 24.764 1.00 98.38 325 TYR A N 1
ATOM 2646 C CA . TYR A 1 325 ? 14.490 12.762 25.184 1.00 98.38 325 TYR A CA 1
ATOM 2647 C C . TYR A 1 325 ? 15.122 11.428 25.608 1.00 98.38 325 TYR A C 1
ATOM 2649 O O . TYR A 1 325 ? 15.726 10.714 24.814 1.00 98.38 325 TYR A O 1
ATOM 2657 N N . TYR A 1 326 ? 15.019 11.102 26.894 1.00 97.50 326 TYR A N 1
ATOM 2658 C CA . TYR A 1 326 ? 15.684 9.949 27.506 1.00 97.50 326 TYR A CA 1
ATOM 2659 C C . TYR A 1 326 ? 14.699 8.807 27.775 1.00 97.50 326 TYR A C 1
ATOM 2661 O O . TYR A 1 326 ? 13.506 9.034 27.956 1.00 97.50 326 TYR A O 1
ATOM 2669 N N . GLU A 1 327 ? 15.209 7.599 28.018 1.00 95.00 327 GLU A N 1
ATOM 2670 C CA . GLU A 1 327 ? 14.411 6.477 28.553 1.00 95.00 327 GLU A CA 1
ATOM 2671 C C . GLU A 1 327 ? 13.594 6.832 29.813 1.00 95.00 327 GLU A C 1
ATOM 2673 O O . GLU A 1 327 ? 12.460 6.387 29.982 1.00 95.00 327 GLU A O 1
ATOM 2678 N N . ARG A 1 328 ? 14.115 7.695 30.700 1.00 96.06 328 ARG A N 1
ATOM 2679 C CA . ARG A 1 328 ? 13.350 8.169 31.872 1.00 96.06 328 ARG A CA 1
ATOM 2680 C C . ARG A 1 328 ? 12.092 8.956 31.492 1.00 96.06 328 ARG A C 1
ATOM 2682 O O . ARG A 1 328 ? 11.193 9.070 32.318 1.00 96.06 328 ARG A O 1
ATOM 2689 N N . ASN A 1 329 ? 12.046 9.541 30.295 1.00 98.25 329 ASN A N 1
ATOM 2690 C CA . ASN A 1 329 ? 10.867 10.215 29.761 1.00 98.25 329 ASN A CA 1
ATOM 2691 C C . ASN A 1 329 ? 9.855 9.193 29.228 1.00 98.25 329 ASN A C 1
ATOM 2693 O O . ASN A 1 329 ? 8.670 9.357 29.507 1.00 98.25 329 ASN A O 1
ATOM 2697 N N . ILE A 1 330 ? 10.327 8.107 28.602 1.00 98.12 330 ILE A N 1
ATOM 2698 C CA . ILE A 1 330 ? 9.505 6.952 28.195 1.00 98.12 330 ILE A CA 1
ATOM 2699 C C . ILE A 1 330 ? 8.813 6.330 29.416 1.00 98.12 330 ILE A C 1
ATOM 2701 O O . ILE A 1 330 ? 7.609 6.091 29.402 1.00 98.12 330 ILE A O 1
ATOM 2705 N N . LEU A 1 331 ? 9.535 6.152 30.528 1.00 97.12 331 LEU A N 1
ATOM 2706 C CA . LEU A 1 331 ? 8.953 5.646 31.783 1.00 97.12 331 LEU A CA 1
ATOM 2707 C C . LEU A 1 331 ? 7.859 6.555 32.371 1.00 97.12 331 LEU A C 1
ATOM 2709 O O . LEU A 1 331 ? 7.038 6.089 33.157 1.00 97.12 331 LEU A O 1
ATOM 2713 N N . GLN A 1 332 ? 7.843 7.841 32.014 1.00 97.75 332 GLN A N 1
ATOM 2714 C CA . GLN A 1 332 ? 6.829 8.802 32.464 1.00 97.75 332 GLN A CA 1
ATOM 2715 C C . GLN A 1 332 ? 5.594 8.848 31.556 1.00 97.75 332 GLN A C 1
ATOM 2717 O O . GLN A 1 332 ? 4.627 9.535 31.894 1.00 97.75 332 GLN A O 1
ATOM 2722 N N . LEU A 1 333 ? 5.613 8.154 30.415 1.00 98.25 333 LEU A N 1
ATOM 2723 C CA . LEU A 1 333 ? 4.462 8.065 29.528 1.00 98.25 333 LEU A CA 1
ATOM 2724 C C . LEU A 1 333 ? 3.305 7.324 30.206 1.00 98.25 333 LEU A C 1
ATOM 2726 O O . LEU A 1 333 ? 3.480 6.317 30.898 1.00 98.25 333 LEU A O 1
ATOM 2730 N N . LYS A 1 334 ? 2.101 7.831 29.972 1.00 97.00 334 LYS A N 1
ATOM 2731 C CA . LYS A 1 334 ? 0.815 7.337 30.474 1.00 97.00 334 LYS A CA 1
ATOM 2732 C C . LYS A 1 334 ? -0.154 7.030 29.328 1.00 97.00 334 LYS A C 1
ATOM 2734 O O . LYS A 1 334 ? -1.351 6.951 29.574 1.00 97.00 334 LYS A O 1
ATOM 2739 N N . ASN A 1 335 ? 0.352 6.915 28.101 1.00 95.94 335 ASN A N 1
ATOM 2740 C CA . ASN A 1 335 ? -0.448 6.567 26.938 1.00 95.94 335 ASN A CA 1
ATOM 2741 C C . ASN A 1 335 ? -1.132 5.213 27.145 1.00 95.94 335 ASN A C 1
ATOM 2743 O O . ASN A 1 335 ? -0.511 4.253 27.601 1.00 95.94 335 ASN A O 1
ATOM 2747 N N . ASP A 1 336 ? -2.421 5.181 26.831 1.00 89.75 336 ASP A N 1
ATOM 2748 C CA . ASP A 1 336 ? -3.277 3.997 26.846 1.00 89.75 336 ASP A CA 1
ATOM 2749 C C . ASP A 1 336 ? -3.380 3.342 25.459 1.00 89.75 336 ASP A C 1
ATOM 2751 O O . ASP A 1 336 ? -3.737 2.175 25.359 1.00 89.75 336 ASP A O 1
ATOM 2755 N N . TYR A 1 337 ? -3.017 4.077 24.404 1.00 94.31 337 TYR A N 1
ATOM 2756 C CA . TYR A 1 337 ? -2.858 3.579 23.042 1.00 94.31 337 TYR A CA 1
ATOM 2757 C C . TYR A 1 337 ? -1.375 3.525 22.660 1.00 94.31 337 TYR A C 1
ATOM 2759 O O . TYR A 1 337 ? -0.609 4.438 22.987 1.00 94.31 337 TYR A O 1
ATOM 2767 N N . LEU A 1 338 ? -0.962 2.449 21.989 1.00 98.19 338 LEU A N 1
ATOM 2768 C CA . LEU A 1 338 ? 0.442 2.151 21.712 1.00 98.19 338 LEU A CA 1
ATOM 2769 C C . LEU A 1 338 ? 0.814 2.544 20.269 1.00 98.19 338 LEU A C 1
ATOM 2771 O O . LEU A 1 338 ? 0.353 1.886 19.339 1.00 98.19 338 LEU A O 1
ATOM 2775 N N . PRO A 1 339 ? 1.644 3.582 20.054 1.00 98.62 339 PRO A N 1
ATOM 2776 C CA . PRO A 1 339 ? 2.090 3.968 18.718 1.00 98.62 339 PRO A CA 1
ATOM 2777 C C . PRO A 1 339 ? 3.100 2.982 18.130 1.00 98.62 339 PRO A C 1
ATOM 2779 O O . PRO A 1 339 ? 3.778 2.256 18.860 1.00 98.62 339 PRO A O 1
ATOM 2782 N N . ILE A 1 340 ? 3.275 3.046 16.814 1.00 98.88 340 ILE A N 1
ATOM 2783 C CA . ILE A 1 340 ? 4.492 2.599 16.133 1.00 98.88 340 ILE A CA 1
ATOM 2784 C C . ILE A 1 340 ? 5.505 3.750 16.198 1.00 98.88 340 ILE A C 1
ATOM 2786 O O . ILE A 1 340 ? 5.195 4.882 15.817 1.00 98.88 340 ILE A O 1
ATOM 2790 N N . VAL A 1 341 ? 6.704 3.481 16.718 1.00 98.88 341 VAL A N 1
ATOM 2791 C CA . VAL A 1 341 ? 7.746 4.501 16.927 1.00 98.88 341 VAL A CA 1
ATOM 2792 C C . VAL A 1 341 ? 8.862 4.347 15.900 1.00 98.88 341 VAL A C 1
ATOM 2794 O O . VAL A 1 341 ? 9.613 3.378 15.975 1.00 98.88 341 VAL A O 1
ATOM 2797 N N . LEU A 1 342 ? 9.022 5.315 15.000 1.00 98.88 342 LEU A N 1
ATOM 2798 C CA . LEU A 1 342 ? 10.138 5.380 14.051 1.00 98.88 342 LEU A CA 1
ATOM 2799 C C . LEU A 1 342 ? 11.184 6.381 14.549 1.00 98.88 342 LEU A C 1
ATOM 2801 O O . LEU A 1 342 ? 10.831 7.475 14.990 1.00 98.88 342 LEU A O 1
ATOM 2805 N N . THR A 1 343 ? 12.465 6.026 14.491 1.00 98.31 343 THR A N 1
ATOM 2806 C CA . THR A 1 343 ? 13.545 6.901 14.969 1.00 98.31 343 THR A CA 1
ATOM 2807 C C . THR A 1 343 ? 14.712 6.964 13.996 1.00 98.31 343 THR A C 1
ATOM 2809 O O . THR A 1 343 ? 15.208 5.914 13.590 1.00 98.31 343 THR A O 1
ATOM 2812 N N . SER A 1 344 ? 15.238 8.157 13.732 1.00 95.50 344 SER A N 1
ATOM 2813 C CA . SER A 1 344 ? 16.615 8.346 13.276 1.00 95.50 344 SER A CA 1
ATOM 2814 C C . SER A 1 344 ? 17.503 8.821 14.424 1.00 95.50 344 SER A C 1
ATOM 2816 O O . SER A 1 344 ? 17.051 9.440 15.393 1.00 95.50 344 SER A O 1
ATOM 2818 N N . GLY A 1 345 ? 18.778 8.458 14.329 1.00 93.38 345 GLY A N 1
ATOM 2819 C CA . GLY A 1 345 ? 19.804 8.774 15.310 1.00 93.38 345 GLY A CA 1
ATOM 2820 C C . GLY A 1 345 ? 20.650 7.553 15.646 1.00 93.38 345 GLY A C 1
ATOM 2821 O O . GLY A 1 345 ? 20.134 6.456 15.842 1.00 93.38 345 GLY A O 1
ATOM 2822 N N . ALA A 1 346 ? 21.965 7.746 15.732 1.00 92.44 346 ALA A N 1
ATOM 2823 C CA . ALA A 1 346 ? 22.906 6.648 15.889 1.00 92.44 346 ALA A CA 1
ATOM 2824 C C . ALA A 1 346 ? 22.558 5.746 17.088 1.00 92.44 346 ALA A C 1
ATOM 2826 O O . ALA A 1 346 ? 22.404 6.207 18.224 1.00 92.44 346 ALA A O 1
ATOM 2827 N N . ARG A 1 347 ? 22.520 4.435 16.840 1.00 93.38 347 ARG A N 1
ATOM 2828 C CA . ARG A 1 347 ? 22.500 3.367 17.850 1.00 93.38 347 ARG A CA 1
ATOM 2829 C C . ARG A 1 347 ? 21.255 3.280 18.721 1.00 93.38 347 ARG A C 1
ATOM 2831 O O . ARG A 1 347 ? 21.277 2.604 19.752 1.00 93.38 347 ARG A O 1
ATOM 2838 N N . LEU A 1 348 ? 20.164 3.926 18.329 1.00 97.12 348 LEU A N 1
ATOM 2839 C CA . LEU A 1 348 ? 18.900 3.851 19.064 1.00 97.12 348 LEU A CA 1
ATOM 2840 C C . LEU A 1 348 ? 18.354 2.414 19.113 1.00 97.12 348 LEU A C 1
ATOM 2842 O O . LEU A 1 348 ? 17.743 2.024 20.111 1.00 97.12 348 LEU A O 1
ATOM 2846 N N . GLY A 1 349 ? 18.659 1.608 18.093 1.00 97.19 349 GLY A N 1
ATOM 2847 C CA . GLY A 1 349 ? 18.299 0.201 17.973 1.00 97.19 349 GLY A CA 1
ATOM 2848 C C . GLY A 1 349 ? 19.403 -0.779 18.375 1.00 97.19 349 GLY A C 1
ATOM 2849 O O . GLY A 1 349 ? 19.230 -1.970 18.188 1.00 97.19 349 GLY A O 1
ATOM 2850 N N . THR A 1 350 ? 20.546 -0.365 18.930 1.00 95.00 350 THR A N 1
ATOM 2851 C CA . THR A 1 350 ? 21.676 -1.286 19.193 1.00 95.00 350 THR A CA 1
ATOM 2852 C C . THR A 1 350 ? 21.399 -2.283 20.334 1.00 95.00 350 THR A C 1
ATOM 2854 O O . THR A 1 350 ? 21.733 -2.050 21.494 1.00 95.00 350 THR A O 1
ATOM 2857 N N . PHE A 1 351 ? 20.821 -3.448 20.044 1.00 94.31 351 PHE A N 1
ATOM 2858 C CA . PHE A 1 351 ? 20.310 -4.373 21.069 1.00 94.31 351 PHE A CA 1
ATOM 2859 C C . PHE A 1 351 ? 21.323 -5.396 21.629 1.00 94.31 351 PHE A C 1
ATOM 2861 O O . PHE A 1 351 ? 20.948 -6.279 22.405 1.00 94.31 351 PHE A O 1
ATOM 2868 N N . ASN A 1 352 ? 22.621 -5.249 21.336 1.00 91.69 352 ASN A N 1
ATOM 2869 C CA . ASN A 1 352 ? 23.700 -6.087 21.890 1.00 91.69 352 ASN A CA 1
ATOM 2870 C C . ASN A 1 352 ? 24.334 -5.559 23.188 1.00 91.69 352 ASN A C 1
ATOM 2872 O O . ASN A 1 352 ? 25.249 -6.189 23.723 1.00 91.69 352 ASN A O 1
ATOM 2876 N N . ARG A 1 353 ? 23.887 -4.429 23.748 1.00 89.38 353 ARG A N 1
ATOM 2877 C CA . ARG A 1 353 ? 24.449 -3.897 25.007 1.00 89.38 353 ARG A CA 1
ATOM 2878 C C . ARG A 1 353 ? 23.748 -4.457 26.246 1.00 89.38 353 ARG A C 1
ATOM 2880 O O . ARG A 1 353 ? 22.647 -4.994 26.180 1.00 89.38 353 ARG A O 1
ATOM 2887 N N . SER A 1 354 ? 24.390 -4.327 27.408 1.00 86.75 354 SER A N 1
ATOM 2888 C CA . SER A 1 354 ? 23.826 -4.787 28.687 1.00 86.75 354 SER A CA 1
ATOM 2889 C C . SER A 1 354 ? 22.587 -3.988 29.094 1.00 86.75 354 SER A C 1
ATOM 2891 O O . SER A 1 354 ? 21.679 -4.535 29.710 1.00 86.75 354 SER A O 1
ATOM 2893 N N . ARG A 1 355 ? 22.505 -2.714 28.703 1.00 88.75 355 ARG A N 1
ATOM 2894 C CA . ARG A 1 355 ? 21.285 -1.899 28.767 1.00 88.75 355 ARG A CA 1
ATOM 2895 C C . ARG A 1 355 ? 20.427 -2.160 27.527 1.00 88.75 355 ARG A C 1
ATOM 2897 O O . ARG A 1 355 ? 20.978 -2.391 26.455 1.00 88.75 355 ARG A O 1
ATOM 2904 N N . GLU A 1 356 ? 19.106 -2.144 27.668 1.00 91.94 356 GLU A N 1
ATOM 2905 C CA . GLU A 1 356 ? 18.184 -2.168 26.519 1.00 91.94 356 GLU A CA 1
ATOM 2906 C C . GLU A 1 356 ? 18.402 -0.933 25.647 1.00 91.94 356 GLU A C 1
ATOM 2908 O O . GLU A 1 356 ? 18.808 0.106 26.164 1.00 91.94 356 GLU A O 1
ATOM 2913 N N . CYS A 1 357 ? 18.232 -1.067 24.335 1.00 95.88 357 CYS A N 1
ATOM 2914 C CA . CYS A 1 357 ? 18.328 0.062 23.417 1.00 95.88 357 CYS A CA 1
ATOM 2915 C C . CYS A 1 357 ? 17.040 0.890 23.450 1.00 95.88 357 CYS A C 1
ATOM 2917 O O . CYS A 1 357 ? 15.983 0.387 23.834 1.00 95.88 357 CYS A O 1
ATOM 2919 N N . PHE A 1 358 ? 17.129 2.151 23.043 1.00 98.00 358 PHE A N 1
ATOM 2920 C CA . PHE A 1 358 ? 16.027 3.108 23.060 1.00 98.00 358 PHE A CA 1
ATOM 2921 C C . PHE A 1 358 ? 14.766 2.598 22.335 1.00 98.00 358 PHE A C 1
ATOM 2923 O O . PHE A 1 358 ? 13.674 2.687 22.900 1.00 98.00 358 PHE A O 1
ATOM 2930 N N . ASN A 1 359 ? 14.904 2.002 21.144 1.00 98.44 359 ASN A N 1
ATOM 2931 C CA . ASN A 1 359 ? 13.773 1.456 20.380 1.00 98.44 359 ASN A CA 1
ATOM 2932 C C . ASN A 1 359 ? 13.104 0.268 21.088 1.00 98.44 359 ASN A C 1
ATOM 2934 O O . ASN A 1 359 ? 11.894 0.288 21.320 1.00 98.44 359 ASN A O 1
ATOM 2938 N N . TRP A 1 360 ? 13.879 -0.742 21.508 1.00 97.94 360 TRP A N 1
ATOM 2939 C CA . TRP A 1 360 ? 13.316 -1.879 22.246 1.00 97.94 360 TRP A CA 1
ATOM 2940 C C . TRP A 1 360 ? 12.710 -1.443 23.583 1.00 97.94 360 TRP A C 1
ATOM 2942 O O . TRP A 1 360 ? 11.690 -1.980 24.002 1.00 97.94 360 TRP A O 1
ATOM 2952 N N . PHE A 1 361 ? 13.279 -0.430 24.241 1.00 97.88 361 PHE A N 1
ATOM 2953 C CA . PHE A 1 361 ? 12.778 0.070 25.519 1.00 97.88 361 PHE A CA 1
ATOM 2954 C C . PHE A 1 361 ? 11.346 0.618 25.419 1.00 97.88 361 PHE A C 1
ATOM 2956 O O . PHE A 1 361 ? 10.557 0.428 26.344 1.00 97.88 361 PHE A O 1
ATOM 2963 N N . PHE A 1 362 ? 10.963 1.247 24.304 1.00 98.44 362 PHE A N 1
ATOM 2964 C CA . PHE A 1 362 ? 9.568 1.636 24.067 1.00 98.44 362 PHE A CA 1
ATOM 2965 C C . PHE A 1 362 ? 8.622 0.425 24.068 1.00 98.44 362 PHE A C 1
ATOM 2967 O O . PHE A 1 362 ? 7.582 0.452 24.733 1.00 98.44 362 PHE A O 1
ATOM 2974 N N . VAL A 1 363 ? 8.999 -0.646 23.369 1.00 98.62 363 VAL A N 1
ATOM 2975 C CA . VAL A 1 363 ? 8.187 -1.865 23.217 1.00 98.62 363 VAL A CA 1
ATOM 2976 C C . VAL A 1 363 ? 8.151 -2.665 24.523 1.00 98.62 363 VAL A C 1
ATOM 2978 O O . VAL A 1 363 ? 7.078 -2.945 25.060 1.00 98.62 363 VAL A O 1
ATOM 2981 N N . ALA A 1 364 ? 9.315 -2.930 25.122 1.00 97.44 364 ALA A N 1
ATOM 2982 C CA . ALA A 1 364 ? 9.471 -3.689 26.365 1.00 97.44 364 ALA A CA 1
ATOM 2983 C C . ALA A 1 364 ? 8.742 -3.064 27.566 1.00 97.44 364 ALA A C 1
ATOM 2985 O O . ALA A 1 364 ? 8.348 -3.763 28.502 1.00 97.44 364 ALA A O 1
ATOM 2986 N N . ARG A 1 365 ? 8.556 -1.735 27.569 1.00 97.12 365 ARG A N 1
ATOM 2987 C CA . ARG A 1 365 ? 7.822 -1.009 28.623 1.00 97.12 365 ARG A CA 1
ATOM 2988 C C . ARG A 1 365 ? 6.341 -0.802 28.303 1.00 97.12 365 ARG A C 1
ATOM 2990 O O . ARG A 1 365 ? 5.661 -0.125 29.076 1.00 97.12 365 ARG A O 1
ATOM 2997 N N . GLY A 1 366 ? 5.845 -1.374 27.204 1.00 97.00 366 GLY A N 1
ATOM 2998 C CA . GLY A 1 366 ? 4.463 -1.217 26.756 1.00 97.00 366 GLY A CA 1
ATOM 2999 C C . GLY A 1 366 ? 4.107 0.241 26.500 1.00 97.00 366 GLY A C 1
ATOM 3000 O O . GLY A 1 366 ? 3.074 0.707 26.971 1.00 97.00 366 GLY A O 1
ATOM 3001 N N . LYS A 1 367 ? 5.013 0.981 25.851 1.00 98.19 367 LYS A N 1
ATOM 3002 C CA . LYS A 1 367 ? 4.832 2.388 25.455 1.00 98.19 367 LYS A CA 1
ATOM 3003 C C . LYS A 1 367 ? 4.742 2.576 23.948 1.00 98.19 367 LYS A C 1
ATOM 3005 O O . LYS A 1 367 ? 4.277 3.626 23.524 1.00 98.19 367 LYS A O 1
ATOM 3010 N N . ALA A 1 368 ? 5.125 1.563 23.181 1.00 98.62 368 ALA A N 1
ATOM 3011 C CA . ALA A 1 368 ? 4.901 1.429 21.751 1.00 98.62 368 ALA A CA 1
ATOM 3012 C C . ALA A 1 368 ? 4.488 -0.013 21.444 1.00 98.62 368 ALA A C 1
ATOM 3014 O O . ALA A 1 368 ? 4.826 -0.920 22.210 1.00 98.62 368 ALA A O 1
ATOM 3015 N N . ILE A 1 369 ? 3.771 -0.214 20.341 1.00 98.62 369 ILE A N 1
ATOM 3016 C CA . ILE A 1 369 ? 3.408 -1.554 19.867 1.00 98.62 369 ILE A CA 1
ATOM 3017 C C . ILE A 1 369 ? 4.539 -2.179 19.054 1.00 98.62 369 ILE A C 1
ATOM 3019 O O . ILE A 1 369 ? 4.794 -3.375 19.139 1.00 98.62 369 ILE A O 1
ATOM 3023 N N . ALA A 1 370 ? 5.252 -1.329 18.322 1.00 98.88 370 ALA A N 1
ATOM 3024 C CA . ALA A 1 370 ? 6.462 -1.651 17.600 1.00 98.88 370 ALA A CA 1
ATOM 3025 C C . ALA A 1 370 ? 7.364 -0.418 17.566 1.00 98.88 370 ALA A C 1
ATOM 3027 O O . ALA A 1 370 ? 6.903 0.720 17.719 1.00 98.88 370 ALA A O 1
ATOM 3028 N N . SER A 1 371 ? 8.653 -0.633 17.348 1.00 98.81 371 SER A N 1
ATOM 3029 C CA . SER A 1 371 ? 9.590 0.448 17.089 1.00 98.81 371 SER A CA 1
ATOM 3030 C C . SER A 1 371 ? 10.562 0.079 15.981 1.00 98.81 371 SER A C 1
ATOM 3032 O O . SER A 1 371 ? 10.977 -1.067 15.892 1.00 98.81 371 SER A O 1
ATOM 3034 N N . ILE A 1 372 ? 10.925 1.048 15.148 1.00 98.81 372 ILE A N 1
ATOM 3035 C CA . ILE A 1 372 ? 11.843 0.870 14.029 1.00 98.81 372 ILE A CA 1
ATOM 3036 C C . ILE A 1 372 ? 12.977 1.881 14.172 1.00 98.81 372 ILE A C 1
ATOM 3038 O O . ILE A 1 372 ? 12.724 3.067 14.411 1.00 98.81 372 ILE A O 1
ATOM 3042 N N . GLY A 1 373 ? 14.223 1.428 14.061 1.00 97.75 373 GLY A N 1
ATOM 3043 C CA . GLY A 1 373 ? 15.367 2.324 14.193 1.00 97.75 373 GLY A CA 1
ATOM 3044 C C . GLY A 1 373 ? 16.719 1.676 13.909 1.00 97.75 373 GLY A C 1
ATOM 3045 O O . GLY A 1 373 ? 16.817 0.452 13.832 1.00 97.75 373 GLY A O 1
ATOM 3046 N N . PRO A 1 374 ? 17.771 2.499 13.773 1.00 97.31 374 PRO A N 1
ATOM 3047 C CA . PRO A 1 374 ? 19.090 2.051 13.354 1.00 97.31 374 PRO A CA 1
ATOM 3048 C C . PRO A 1 374 ? 19.839 1.302 14.465 1.00 97.31 374 PRO A C 1
ATOM 3050 O O . PRO A 1 374 ? 19.983 1.782 15.597 1.00 97.31 374 PRO A O 1
ATOM 3053 N N . THR A 1 375 ? 20.384 0.135 14.136 1.00 97.00 375 THR A N 1
ATOM 3054 C CA . THR A 1 375 ? 21.214 -0.694 15.030 1.00 97.00 375 THR A CA 1
ATOM 3055 C C . THR A 1 375 ? 22.668 -0.233 15.132 1.00 97.00 375 THR A C 1
ATOM 3057 O O . THR A 1 375 ? 23.362 -0.659 16.063 1.00 97.00 375 THR A O 1
ATOM 3060 N N . GLY A 1 376 ? 23.132 0.623 14.218 1.00 93.75 376 GLY A N 1
ATOM 3061 C CA . GLY A 1 376 ? 24.493 1.162 14.149 1.00 93.75 376 GLY A CA 1
ATOM 3062 C C . GLY A 1 376 ? 24.537 2.693 14.091 1.00 93.75 376 GLY A C 1
ATOM 3063 O O . GLY A 1 376 ? 23.595 3.379 14.495 1.00 93.75 376 GLY A O 1
ATOM 3064 N N . LEU A 1 377 ? 25.661 3.245 13.634 1.00 91.12 377 LEU A N 1
ATOM 3065 C CA . LEU A 1 377 ? 25.762 4.646 13.218 1.00 91.12 377 LEU A CA 1
ATOM 3066 C C . LEU A 1 377 ? 24.869 4.888 12.002 1.00 91.12 377 LEU A C 1
ATOM 3068 O O . LEU A 1 377 ? 25.063 4.237 10.991 1.00 91.12 377 LEU A O 1
ATOM 3072 N N . CYS A 1 378 ? 23.971 5.864 12.057 1.00 89.94 378 CYS A N 1
ATOM 3073 C CA . CYS A 1 378 ? 23.119 6.176 10.917 1.00 89.94 378 CYS A CA 1
ATOM 3074 C C . CYS A 1 378 ? 23.515 7.475 10.225 1.00 89.94 378 CYS A C 1
ATOM 3076 O O . CYS A 1 378 ? 24.044 8.395 10.854 1.00 89.94 378 CYS A O 1
ATOM 3078 N N . TRP A 1 379 ? 23.164 7.574 8.946 1.00 88.69 379 TRP A N 1
ATOM 3079 C CA . TRP A 1 379 ? 23.463 8.730 8.111 1.00 88.69 379 TRP A CA 1
ATOM 3080 C C . TRP A 1 379 ? 22.199 9.252 7.437 1.00 88.69 379 TRP A C 1
ATOM 3082 O O . TRP A 1 379 ? 21.372 8.490 6.938 1.00 88.69 379 TRP A O 1
ATOM 3092 N N . ILE A 1 380 ? 22.068 10.572 7.408 1.00 90.06 380 ILE A N 1
ATOM 3093 C CA . ILE A 1 380 ? 20.992 11.292 6.729 1.00 90.06 380 ILE A CA 1
ATOM 3094 C C . ILE A 1 380 ? 21.613 12.321 5.780 1.00 90.06 380 ILE A C 1
ATOM 3096 O O . ILE A 1 380 ? 22.780 12.685 5.922 1.00 90.06 380 ILE A O 1
ATOM 3100 N N . GLY A 1 381 ? 20.869 12.742 4.758 1.00 89.12 381 GLY A N 1
ATOM 3101 C CA . GLY A 1 381 ? 21.340 13.783 3.844 1.00 89.12 381 GLY A CA 1
ATOM 3102 C C . GLY A 1 381 ? 21.375 15.165 4.508 1.00 89.12 381 GLY A C 1
ATOM 3103 O O . GLY A 1 381 ? 20.585 15.439 5.403 1.00 89.12 381 GLY A O 1
ATOM 3104 N N . HIS A 1 382 ? 22.262 16.041 4.033 1.00 89.50 382 HIS A N 1
ATOM 3105 C CA . HIS A 1 382 ? 22.329 17.448 4.449 1.00 89.50 382 HIS A CA 1
ATOM 3106 C C . HIS A 1 382 ? 21.320 18.319 3.699 1.00 89.50 382 HIS A C 1
ATOM 3108 O O . HIS A 1 382 ? 21.037 18.076 2.515 1.00 89.50 382 HIS A O 1
ATOM 3114 N N . GLY A 1 383 ? 20.822 19.370 4.346 1.00 91.38 383 GLY A N 1
ATOM 3115 C CA . GLY A 1 383 ? 19.838 20.265 3.765 1.00 91.38 383 GLY A CA 1
ATOM 3116 C C . GLY A 1 383 ? 18.650 19.517 3.156 1.00 91.38 383 GLY A C 1
ATOM 3117 O O . GLY A 1 383 ? 18.105 18.578 3.728 1.00 91.38 383 GLY A O 1
ATOM 3118 N N . LYS A 1 384 ? 18.257 19.881 1.930 1.00 92.94 384 LYS A N 1
ATOM 3119 C CA . LYS A 1 384 ? 17.115 19.238 1.248 1.00 92.94 384 LYS A CA 1
ATOM 3120 C C . LYS A 1 384 ? 17.366 17.778 0.855 1.00 92.94 384 LYS A C 1
ATOM 3122 O O . LYS A 1 384 ? 16.410 17.016 0.702 1.00 92.94 384 LYS A O 1
ATOM 3127 N N . ASN A 1 385 ? 18.633 17.367 0.746 1.00 91.75 385 ASN A N 1
ATOM 3128 C CA . ASN A 1 385 ? 18.984 15.988 0.410 1.00 91.75 385 ASN A CA 1
ATOM 3129 C C . ASN A 1 385 ? 18.591 15.001 1.515 1.00 91.75 385 ASN A C 1
ATOM 3131 O O . ASN A 1 385 ? 18.563 13.801 1.253 1.00 91.75 385 ASN A O 1
ATOM 3135 N N . VAL A 1 386 ? 18.246 15.473 2.721 1.00 94.25 386 VAL A N 1
ATOM 3136 C CA . VAL A 1 386 ? 17.704 14.630 3.797 1.00 94.25 386 VAL A CA 1
ATOM 3137 C C . VAL A 1 386 ? 16.510 13.784 3.329 1.00 94.25 386 VAL A C 1
ATOM 3139 O O . VAL A 1 386 ? 16.345 12.654 3.769 1.00 94.25 386 VAL A O 1
ATOM 3142 N N . THR A 1 387 ? 15.718 14.287 2.378 1.00 95.81 387 THR A N 1
ATOM 3143 C CA . THR A 1 387 ? 14.561 13.570 1.809 1.00 95.81 387 THR A CA 1
ATOM 3144 C C . THR A 1 387 ? 14.901 12.691 0.605 1.00 95.81 387 THR A C 1
ATOM 3146 O O . THR A 1 387 ? 14.100 11.843 0.220 1.00 95.81 387 THR A O 1
ATOM 3149 N N . GLU A 1 388 ? 16.089 12.850 0.022 1.00 92.12 388 GLU A N 1
ATOM 3150 C CA . GLU A 1 388 ? 16.462 12.275 -1.278 1.00 92.12 388 GLU A CA 1
ATOM 3151 C C . GLU A 1 388 ? 17.459 11.117 -1.165 1.00 92.12 388 GLU A C 1
ATOM 3153 O O . GLU A 1 388 ? 17.603 10.341 -2.103 1.00 92.12 388 GLU A O 1
ATOM 3158 N N . MET A 1 389 ? 18.155 10.965 -0.033 1.00 90.12 389 MET A N 1
ATOM 3159 C CA . MET A 1 389 ? 19.151 9.906 0.165 1.00 90.12 389 MET A CA 1
ATOM 3160 C C . MET A 1 389 ? 19.202 9.375 1.602 1.00 90.12 389 MET A C 1
ATOM 3162 O O . MET A 1 389 ? 18.619 9.947 2.523 1.00 90.12 389 MET A O 1
ATOM 3166 N N . PHE A 1 390 ? 19.935 8.268 1.774 1.00 92.75 390 PHE A N 1
ATOM 3167 C CA . PHE A 1 390 ? 20.236 7.631 3.066 1.00 92.75 390 PHE A CA 1
ATOM 3168 C C . PHE A 1 390 ? 18.980 7.341 3.897 1.00 92.75 390 PHE A C 1
ATOM 3170 O O . PHE A 1 390 ? 17.933 7.034 3.321 1.00 92.75 390 PHE A O 1
ATOM 3177 N N . LEU A 1 391 ? 19.085 7.380 5.226 1.00 94.94 391 LEU A N 1
ATOM 3178 C CA . LEU A 1 391 ? 18.010 6.955 6.115 1.00 94.94 391 LEU A CA 1
ATOM 3179 C C . LEU A 1 391 ? 16.754 7.834 5.986 1.00 94.94 391 LEU A C 1
ATOM 3181 O O . LEU A 1 391 ? 15.644 7.318 6.059 1.00 94.94 391 LEU A O 1
ATOM 3185 N N . GLY A 1 392 ? 16.904 9.133 5.707 1.00 96.56 392 GLY A N 1
ATOM 3186 C CA . GLY A 1 392 ? 15.761 10.039 5.566 1.00 96.56 392 GLY A CA 1
ATOM 3187 C C . GLY A 1 392 ? 14.863 9.702 4.368 1.00 96.56 392 GLY A C 1
ATOM 3188 O O . GLY A 1 392 ? 13.647 9.612 4.521 1.00 96.56 392 GLY A O 1
ATOM 3189 N N . ASN A 1 393 ? 15.428 9.390 3.194 1.00 96.81 393 ASN A N 1
ATOM 3190 C CA . ASN A 1 393 ? 14.623 8.911 2.058 1.00 96.81 393 ASN A CA 1
ATOM 3191 C C . ASN A 1 393 ? 13.940 7.567 2.352 1.00 96.81 393 ASN A C 1
ATOM 3193 O O . ASN A 1 393 ? 12.778 7.372 1.992 1.00 96.81 393 ASN A O 1
ATOM 3197 N N . LEU A 1 394 ? 14.639 6.654 3.035 1.00 97.62 394 LEU A N 1
ATOM 3198 C CA . LEU A 1 394 ? 14.061 5.376 3.451 1.00 97.62 394 LEU A CA 1
ATOM 3199 C C . LEU A 1 394 ? 12.898 5.580 4.438 1.00 97.62 394 LEU A C 1
ATOM 3201 O O . LEU A 1 394 ? 11.859 4.941 4.291 1.00 97.62 394 LEU A O 1
ATOM 3205 N N . HIS A 1 395 ? 13.009 6.530 5.371 1.00 98.50 395 HIS A N 1
ATOM 3206 C CA . HIS A 1 395 ? 11.928 6.903 6.287 1.00 98.50 395 HIS A CA 1
ATOM 3207 C C . HIS A 1 395 ? 10.710 7.485 5.563 1.00 98.50 395 HIS A C 1
ATOM 3209 O O . HIS A 1 395 ? 9.587 7.112 5.899 1.00 98.50 395 HIS A O 1
ATOM 3215 N N . VAL A 1 396 ? 10.897 8.333 4.541 1.00 98.56 396 VAL A N 1
ATOM 3216 C CA . VAL A 1 396 ? 9.785 8.838 3.707 1.00 98.56 396 VAL A CA 1
ATOM 3217 C C . VAL A 1 396 ? 9.023 7.675 3.065 1.00 98.56 396 VAL A C 1
ATOM 3219 O O . VAL A 1 396 ? 7.796 7.607 3.171 1.00 98.56 396 VAL A O 1
ATOM 3222 N N . ARG A 1 397 ? 9.737 6.720 2.454 1.00 98.25 397 ARG A N 1
ATOM 3223 C CA . ARG A 1 397 ? 9.127 5.535 1.820 1.00 98.25 397 ARG A CA 1
ATOM 3224 C C . ARG A 1 397 ? 8.420 4.644 2.831 1.00 98.25 397 ARG A C 1
ATOM 3226 O O . ARG A 1 397 ? 7.289 4.228 2.592 1.00 98.25 397 ARG A O 1
ATOM 3233 N N . LEU A 1 398 ? 9.057 4.391 3.971 1.00 98.62 398 LEU A N 1
ATOM 3234 C CA . LEU A 1 398 ? 8.478 3.591 5.041 1.00 98.62 398 LEU A CA 1
ATOM 3235 C C . LEU A 1 398 ? 7.197 4.230 5.583 1.00 98.62 398 LEU A C 1
ATOM 3237 O O . LEU A 1 398 ? 6.182 3.551 5.697 1.00 98.62 398 LEU A O 1
ATOM 3241 N N . CYS A 1 399 ? 7.198 5.536 5.856 1.00 98.62 399 CYS A N 1
ATOM 3242 C CA . CYS A 1 399 ? 6.012 6.237 6.350 1.00 98.62 399 CYS A CA 1
ATOM 3243 C C . CYS A 1 399 ? 4.871 6.230 5.335 1.00 98.62 399 CYS A C 1
ATOM 3245 O O . CYS A 1 399 ? 3.728 5.993 5.718 1.00 98.62 399 CYS A O 1
ATOM 3247 N N . LYS A 1 400 ? 5.177 6.398 4.043 1.00 97.62 400 LYS A N 1
ATOM 3248 C CA . LYS A 1 400 ? 4.197 6.250 2.962 1.00 97.62 400 LYS A CA 1
ATOM 3249 C C . LYS A 1 400 ? 3.546 4.867 2.966 1.00 97.62 400 LYS A C 1
ATOM 3251 O O . LYS A 1 400 ? 2.327 4.756 2.867 1.00 97.62 400 LYS A O 1
ATOM 3256 N N . ARG A 1 401 ? 4.345 3.804 3.102 1.00 96.19 401 ARG A N 1
ATOM 3257 C CA . ARG A 1 401 ? 3.833 2.427 3.174 1.00 96.19 401 ARG A CA 1
ATOM 3258 C C . ARG A 1 401 ? 3.009 2.212 4.440 1.00 96.19 401 ARG A C 1
ATOM 3260 O O . ARG A 1 401 ? 1.878 1.749 4.350 1.00 96.19 401 ARG A O 1
ATOM 3267 N N . MET A 1 402 ? 3.512 2.627 5.602 1.00 97.31 402 MET A N 1
ATOM 3268 C CA . MET A 1 402 ? 2.781 2.522 6.869 1.00 97.31 402 MET A CA 1
ATOM 3269 C C . MET A 1 402 ? 1.447 3.286 6.846 1.00 97.31 402 MET A C 1
ATOM 3271 O O . MET A 1 402 ? 0.471 2.820 7.432 1.00 97.31 402 MET A O 1
ATOM 3275 N N . ALA A 1 403 ? 1.366 4.417 6.135 1.00 94.00 403 ALA A N 1
ATOM 3276 C CA . ALA A 1 403 ? 0.134 5.192 5.992 1.00 94.00 403 ALA A CA 1
ATOM 3277 C C . ALA A 1 403 ? -1.000 4.401 5.314 1.00 94.00 403 ALA A C 1
ATOM 3279 O O . ALA A 1 403 ? -2.164 4.643 5.639 1.00 94.00 403 ALA A O 1
ATOM 3280 N N . SER A 1 404 ? -0.665 3.427 4.454 1.00 89.25 404 SER A N 1
ATOM 3281 C CA . SER A 1 404 ? -1.623 2.521 3.794 1.00 89.25 404 SER A CA 1
ATOM 3282 C C . SER A 1 404 ? -2.206 1.437 4.711 1.00 89.25 404 SER A C 1
ATOM 3284 O O . SER A 1 404 ? -3.070 0.676 4.287 1.00 89.25 404 SER A O 1
ATOM 3286 N N . ARG A 1 405 ? -1.753 1.356 5.972 1.00 91.62 405 ARG A N 1
ATOM 3287 C CA . ARG A 1 405 ? -2.216 0.370 6.964 1.00 91.62 405 ARG A CA 1
ATOM 3288 C C . ARG A 1 405 ? -2.056 -1.096 6.519 1.00 91.62 405 ARG A C 1
ATOM 3290 O O . ARG A 1 405 ? -2.865 -1.956 6.882 1.00 91.62 405 ARG A O 1
ATOM 3297 N N . CYS A 1 406 ? -1.023 -1.401 5.734 1.00 92.94 406 CYS A N 1
ATOM 3298 C CA . CYS A 1 406 ? -0.609 -2.778 5.442 1.00 92.94 406 CYS A CA 1
ATOM 3299 C C . CYS A 1 406 ? -0.035 -3.479 6.696 1.00 92.94 406 CYS A C 1
ATOM 3301 O O . CYS A 1 406 ? -0.071 -2.924 7.801 1.00 92.94 406 CYS A O 1
ATOM 3303 N N . LEU A 1 407 ? 0.454 -4.718 6.563 1.00 97.75 407 LEU A N 1
ATOM 3304 C CA . LEU A 1 407 ? 1.191 -5.349 7.661 1.00 97.75 407 LEU A CA 1
ATOM 3305 C C . LEU A 1 407 ? 2.544 -4.652 7.841 1.00 97.75 407 LEU A C 1
ATOM 3307 O O . LEU A 1 407 ? 3.158 -4.186 6.880 1.00 97.75 407 LEU A O 1
ATOM 3311 N N . LEU A 1 408 ? 3.021 -4.570 9.083 1.00 98.62 408 LEU A N 1
ATOM 3312 C CA . LEU A 1 408 ? 4.245 -3.830 9.406 1.00 98.62 408 LEU A CA 1
ATOM 3313 C C . LEU A 1 408 ? 5.478 -4.341 8.643 1.00 98.62 408 LEU A C 1
ATOM 3315 O O . LEU A 1 408 ? 6.303 -3.545 8.195 1.00 98.62 408 LEU A O 1
ATOM 3319 N N . GLY A 1 409 ? 5.580 -5.658 8.469 1.00 98.38 409 GLY A N 1
ATOM 3320 C CA . GLY A 1 409 ? 6.632 -6.308 7.696 1.00 98.38 409 GLY A CA 1
ATOM 3321 C C . GLY A 1 409 ? 6.584 -5.937 6.215 1.00 98.38 409 GLY A C 1
ATOM 3322 O O . GLY A 1 409 ? 7.635 -5.634 5.651 1.00 98.38 409 GLY A O 1
ATOM 3323 N N . ASP A 1 410 ? 5.386 -5.867 5.621 1.00 98.06 410 ASP A N 1
ATOM 3324 C CA . ASP A 1 410 ? 5.203 -5.430 4.230 1.00 98.06 410 ASP A CA 1
ATOM 3325 C C . ASP A 1 410 ? 5.732 -4.004 4.060 1.00 98.06 410 ASP A C 1
ATOM 3327 O O . ASP A 1 410 ? 6.521 -3.729 3.156 1.00 98.06 410 ASP A O 1
ATOM 3331 N N . ALA A 1 411 ? 5.345 -3.100 4.971 1.00 98.31 411 ALA A N 1
ATOM 3332 C CA . ALA A 1 411 ? 5.774 -1.707 4.927 1.00 98.31 411 ALA A CA 1
ATOM 3333 C C . ALA A 1 411 ? 7.300 -1.571 4.979 1.00 98.31 411 ALA A C 1
ATOM 3335 O O . ALA A 1 411 ? 7.876 -0.807 4.203 1.00 98.31 411 ALA A O 1
ATOM 3336 N N . TRP A 1 412 ? 7.948 -2.318 5.874 1.00 98.50 412 TRP A N 1
ATOM 3337 C CA . TRP A 1 412 ? 9.400 -2.322 6.033 1.00 98.50 412 TRP A CA 1
ATOM 3338 C C . TRP A 1 412 ? 10.125 -2.912 4.822 1.00 98.50 412 TRP A C 1
ATOM 3340 O O . TRP A 1 412 ? 10.980 -2.245 4.237 1.00 98.50 412 TRP A O 1
ATOM 3350 N N . GLY A 1 413 ? 9.764 -4.128 4.409 1.00 97.94 413 GLY A N 1
ATOM 3351 C CA . GLY A 1 413 ? 10.473 -4.826 3.339 1.00 97.94 413 GLY A CA 1
ATOM 3352 C C . GLY A 1 413 ? 10.296 -4.134 1.993 1.00 97.94 413 GLY A C 1
ATOM 3353 O O . GLY A 1 413 ? 11.264 -3.944 1.259 1.00 97.94 413 GLY A O 1
ATOM 3354 N N . GLU A 1 414 ? 9.083 -3.667 1.687 1.00 97.44 414 GLU A N 1
ATOM 3355 C CA . GLU A 1 414 ? 8.834 -2.940 0.441 1.00 97.44 414 GLU A CA 1
ATOM 3356 C C . GLU A 1 414 ? 9.502 -1.566 0.419 1.00 97.44 414 GLU A C 1
ATOM 3358 O O . GLU A 1 414 ? 9.962 -1.145 -0.642 1.00 97.44 414 GLU A O 1
ATOM 3363 N N . ALA A 1 415 ? 9.606 -0.877 1.562 1.00 98.00 415 ALA A N 1
ATOM 3364 C CA . ALA A 1 415 ? 10.352 0.375 1.641 1.00 98.00 415 ALA A CA 1
ATOM 3365 C C . ALA A 1 415 ? 11.848 0.162 1.371 1.00 98.00 415 ALA A C 1
ATOM 3367 O O . ALA A 1 415 ? 12.430 0.942 0.616 1.00 98.00 415 ALA A O 1
ATOM 3368 N N . ILE A 1 416 ? 12.452 -0.903 1.916 1.00 98.00 416 ILE A N 1
ATOM 3369 C CA . ILE A 1 416 ? 13.849 -1.278 1.638 1.00 98.00 416 ILE A CA 1
ATOM 3370 C C . ILE A 1 416 ? 14.034 -1.614 0.157 1.00 98.00 416 ILE A C 1
ATOM 3372 O O . ILE A 1 416 ? 14.922 -1.062 -0.488 1.00 98.00 416 ILE A O 1
ATOM 3376 N N . ILE A 1 417 ? 13.172 -2.453 -0.418 1.00 96.75 417 ILE A N 1
ATOM 3377 C CA . ILE A 1 417 ? 13.245 -2.833 -1.838 1.00 96.75 417 ILE A CA 1
ATOM 3378 C C . ILE A 1 417 ? 13.120 -1.608 -2.741 1.00 96.75 417 ILE A C 1
ATOM 3380 O O . ILE A 1 417 ? 13.915 -1.424 -3.664 1.00 96.75 417 ILE A O 1
ATOM 3384 N N . GLU A 1 418 ? 12.131 -0.752 -2.485 1.00 95.06 418 GLU A N 1
ATOM 3385 C CA . GLU A 1 418 ? 11.912 0.469 -3.255 1.00 95.06 418 GLU A CA 1
ATOM 3386 C C . GLU A 1 418 ? 13.094 1.434 -3.116 1.00 95.06 418 GLU A C 1
ATOM 3388 O O . GLU A 1 418 ? 13.497 2.066 -4.093 1.00 95.06 418 GLU A O 1
ATOM 3393 N N . TYR A 1 419 ? 13.678 1.531 -1.925 1.00 95.38 419 TYR A N 1
ATOM 3394 C CA . TYR A 1 419 ? 14.877 2.316 -1.678 1.00 95.38 419 TYR A CA 1
ATOM 3395 C C . TYR A 1 419 ? 16.070 1.786 -2.483 1.00 95.38 419 TYR A C 1
ATOM 3397 O O . TYR A 1 419 ? 16.617 2.511 -3.313 1.00 95.38 419 TYR A O 1
ATOM 3405 N N . LEU A 1 420 ? 16.418 0.507 -2.326 1.00 93.44 420 LEU A N 1
ATOM 3406 C CA . LEU A 1 420 ? 17.546 -0.133 -3.012 1.00 93.44 420 LEU A CA 1
ATOM 3407 C C . LEU A 1 420 ? 17.379 -0.179 -4.539 1.00 93.44 420 LEU A C 1
ATOM 3409 O O . LEU A 1 420 ? 18.370 -0.219 -5.268 1.00 93.44 420 LEU A O 1
ATOM 3413 N N . SER A 1 421 ? 16.141 -0.162 -5.042 1.00 92.94 421 SER A N 1
ATOM 3414 C CA . SER A 1 421 ? 15.850 -0.114 -6.484 1.00 92.94 421 SER A CA 1
ATOM 3415 C C . SER A 1 421 ? 16.106 1.267 -7.095 1.00 92.94 421 SER A C 1
ATOM 3417 O O . SER A 1 421 ? 16.295 1.376 -8.305 1.00 92.94 421 SER A O 1
ATOM 3419 N N . ASN A 1 422 ? 16.113 2.329 -6.281 1.00 89.44 422 ASN A N 1
ATOM 3420 C CA . ASN A 1 422 ? 16.203 3.713 -6.752 1.00 89.44 422 ASN A CA 1
ATOM 3421 C C . ASN A 1 422 ? 17.622 4.294 -6.755 1.00 89.44 422 ASN A C 1
ATOM 3423 O O . ASN A 1 422 ? 17.829 5.350 -7.353 1.00 89.44 422 ASN A O 1
ATOM 3427 N N . PHE A 1 423 ? 18.604 3.627 -6.145 1.00 82.94 423 PHE A N 1
ATOM 3428 C CA . PHE A 1 423 ? 19.984 4.113 -6.110 1.00 82.94 423 PHE A CA 1
ATOM 3429 C C . PHE A 1 423 ? 20.919 3.221 -6.919 1.00 82.94 423 PHE A C 1
ATOM 3431 O O . PHE A 1 423 ? 20.921 1.996 -6.788 1.00 82.94 423 PHE A O 1
ATOM 3438 N N . SER A 1 424 ? 21.758 3.853 -7.742 1.00 66.81 424 SER A N 1
ATOM 3439 C CA . SER A 1 424 ? 22.880 3.162 -8.362 1.00 66.81 424 SER A CA 1
ATOM 3440 C C . SER A 1 424 ? 23.931 2.851 -7.294 1.00 66.81 424 SER A C 1
ATOM 3442 O O . SER A 1 424 ? 24.322 3.699 -6.491 1.00 66.81 424 SER A O 1
ATOM 3444 N N . TRP A 1 425 ? 24.408 1.609 -7.275 1.00 69.50 425 TRP A N 1
ATOM 3445 C CA . TRP A 1 425 ? 25.381 1.101 -6.308 1.00 69.50 425 TRP A CA 1
ATOM 3446 C C . TRP A 1 425 ? 26.801 1.577 -6.661 1.00 69.50 425 TRP A C 1
ATOM 3448 O O . TRP A 1 425 ? 27.712 0.770 -6.860 1.00 69.50 425 TRP A O 1
ATOM 3458 N N . ARG A 1 426 ? 27.009 2.893 -6.789 1.00 67.38 426 ARG A N 1
ATOM 3459 C CA . ARG A 1 426 ? 28.280 3.488 -7.228 1.00 67.38 426 ARG A CA 1
ATOM 3460 C C . ARG A 1 426 ? 28.826 4.535 -6.270 1.00 67.38 426 ARG A C 1
ATOM 3462 O O . ARG A 1 426 ? 28.121 5.177 -5.497 1.00 67.38 426 ARG A O 1
ATOM 3469 N N . GLY A 1 427 ? 30.137 4.735 -6.384 1.00 71.44 427 GLY A N 1
ATOM 3470 C CA . GLY A 1 427 ? 30.848 5.820 -5.723 1.00 71.44 427 GLY A CA 1
ATOM 3471 C C . GLY A 1 427 ? 30.904 5.685 -4.202 1.00 71.44 427 GLY A C 1
ATOM 3472 O O . GLY A 1 427 ? 30.795 4.600 -3.634 1.00 71.44 427 GLY A O 1
ATOM 3473 N N . VAL A 1 428 ? 31.140 6.815 -3.541 1.00 69.50 428 VAL A N 1
ATOM 3474 C CA . VAL A 1 428 ? 31.299 6.875 -2.080 1.00 69.50 428 VAL A CA 1
ATOM 3475 C C . VAL A 1 428 ? 29.956 6.672 -1.364 1.00 69.50 428 VAL A C 1
ATOM 3477 O O . VAL A 1 428 ? 29.938 6.149 -0.257 1.00 69.50 428 VAL A O 1
ATOM 3480 N N . ALA A 1 429 ? 28.839 6.996 -2.024 1.00 82.44 429 ALA A N 1
ATOM 3481 C CA . ALA A 1 429 ? 27.493 6.888 -1.465 1.00 82.44 429 ALA A CA 1
ATOM 3482 C C . ALA A 1 429 ? 27.015 5.439 -1.252 1.00 82.44 429 ALA A C 1
ATOM 3484 O O . ALA A 1 429 ? 26.181 5.210 -0.380 1.00 82.44 429 ALA A O 1
ATOM 3485 N N . LYS A 1 430 ? 27.559 4.457 -1.995 1.00 87.38 430 LYS A N 1
ATOM 3486 C CA . LYS A 1 430 ? 27.140 3.043 -1.911 1.00 87.38 430 LYS A CA 1
ATOM 3487 C C . LYS A 1 430 ? 27.131 2.515 -0.472 1.00 87.38 430 LYS A C 1
ATOM 3489 O O . LYS A 1 430 ? 26.150 1.903 -0.071 1.00 87.38 430 LYS A O 1
ATOM 3494 N N . ALA A 1 431 ? 28.188 2.785 0.298 1.00 89.38 431 ALA A N 1
ATOM 3495 C CA . ALA A 1 431 ? 28.309 2.283 1.668 1.00 89.38 431 ALA A CA 1
ATOM 3496 C C . ALA A 1 431 ? 27.195 2.826 2.580 1.00 89.38 431 ALA A C 1
ATOM 3498 O O . ALA A 1 431 ? 26.632 2.089 3.378 1.00 89.38 431 ALA A O 1
ATOM 3499 N N . PHE A 1 432 ? 26.835 4.102 2.418 1.00 90.62 432 PHE A N 1
ATOM 3500 C CA . PHE A 1 432 ? 25.768 4.743 3.185 1.00 90.62 432 PHE A CA 1
ATOM 3501 C C . PHE A 1 432 ? 24.376 4.226 2.801 1.00 90.62 432 PHE A C 1
ATOM 3503 O O . PHE A 1 432 ? 23.530 4.055 3.674 1.00 90.62 432 PHE A O 1
ATOM 3510 N N . HIS A 1 433 ? 24.139 3.943 1.515 1.00 91.88 433 HIS A N 1
ATOM 3511 C CA . HIS A 1 433 ? 22.886 3.333 1.058 1.00 91.88 433 HIS A CA 1
ATOM 3512 C C . HIS A 1 433 ? 22.720 1.901 1.579 1.00 91.88 433 HIS A C 1
ATOM 3514 O O . HIS A 1 433 ? 21.657 1.563 2.090 1.00 91.88 433 HIS A O 1
ATOM 3520 N N . MET A 1 434 ? 23.781 1.090 1.502 1.00 93.38 434 MET A N 1
ATOM 3521 C CA . MET A 1 434 ? 23.819 -0.253 2.091 1.00 93.38 434 MET A CA 1
ATOM 3522 C C . MET A 1 434 ? 23.516 -0.204 3.585 1.00 93.38 434 MET A C 1
ATOM 3524 O O . MET A 1 434 ? 22.577 -0.842 4.053 1.00 93.38 434 MET A O 1
ATOM 3528 N N . LYS A 1 435 ? 24.245 0.652 4.309 1.00 93.56 435 LYS A N 1
ATOM 3529 C CA . LYS A 1 435 ? 24.090 0.818 5.751 1.00 93.56 435 LYS A CA 1
ATOM 3530 C C . LYS A 1 435 ? 22.670 1.202 6.151 1.00 93.56 435 LYS A C 1
ATOM 3532 O O . LYS A 1 435 ? 22.147 0.610 7.084 1.00 93.56 435 LYS A O 1
ATOM 3537 N N . ALA A 1 436 ? 22.039 2.136 5.433 1.00 94.81 436 ALA A N 1
ATOM 3538 C CA . ALA A 1 436 ? 20.669 2.564 5.716 1.00 94.81 436 ALA A CA 1
ATOM 3539 C C . ALA A 1 436 ? 19.653 1.409 5.637 1.00 94.81 436 ALA A C 1
ATOM 3541 O O . ALA A 1 436 ? 18.728 1.369 6.443 1.00 94.81 436 ALA A O 1
ATOM 3542 N N . ALA A 1 437 ? 19.826 0.472 4.696 1.00 96.25 437 ALA A N 1
ATOM 3543 C CA . ALA A 1 437 ? 18.984 -0.720 4.601 1.00 96.25 437 ALA A CA 1
ATOM 3544 C C . ALA A 1 437 ? 19.332 -1.756 5.683 1.00 96.25 437 ALA A C 1
ATOM 3546 O O . ALA A 1 437 ? 18.442 -2.261 6.362 1.00 96.25 437 ALA A O 1
ATOM 3547 N N . GLU A 1 438 ? 20.621 -2.047 5.869 1.00 97.38 438 GLU A N 1
ATOM 3548 C CA . GLU A 1 438 ? 21.102 -3.078 6.795 1.00 97.38 438 GLU A CA 1
ATOM 3549 C C . GLU A 1 438 ? 20.808 -2.754 8.265 1.00 97.38 438 GLU A C 1
ATOM 3551 O O . GLU A 1 438 ? 20.590 -3.664 9.061 1.00 97.38 438 GLU A O 1
ATOM 3556 N N . GLU A 1 439 ? 20.820 -1.481 8.660 1.00 95.94 439 GLU A N 1
ATOM 3557 C CA . GLU A 1 439 ? 20.683 -1.102 10.069 1.00 95.94 439 GLU A CA 1
ATOM 3558 C C . GLU A 1 439 ? 19.240 -0.875 10.530 1.00 95.94 439 GLU A C 1
ATOM 3560 O O . GLU A 1 439 ? 19.012 -0.749 11.734 1.00 95.94 439 GLU A O 1
ATOM 3565 N N . LEU A 1 440 ? 18.276 -0.789 9.607 1.00 97.81 440 LEU A N 1
ATOM 3566 C CA . LEU A 1 440 ? 16.886 -0.460 9.919 1.00 97.81 440 LEU A CA 1
ATOM 3567 C C . LEU A 1 440 ? 16.144 -1.673 10.498 1.00 97.81 440 LEU A C 1
ATOM 3569 O O . LEU A 1 440 ? 15.557 -2.473 9.773 1.00 97.81 440 LEU A O 1
ATOM 3573 N N . GLU A 1 441 ? 16.140 -1.786 11.821 1.00 98.25 441 GLU A N 1
ATOM 3574 C CA . GLU A 1 441 ? 15.595 -2.932 12.553 1.00 98.25 441 GLU A CA 1
ATOM 3575 C C . GLU A 1 441 ? 14.132 -2.724 12.952 1.00 98.25 441 GLU A C 1
ATOM 3577 O O . GLU A 1 441 ? 13.790 -1.668 13.490 1.00 98.25 441 GLU A O 1
ATOM 3582 N N . ILE A 1 442 ? 13.285 -3.748 12.779 1.00 98.25 442 ILE A N 1
ATOM 3583 C CA . ILE A 1 442 ? 11.937 -3.779 13.364 1.00 98.25 442 ILE A CA 1
ATOM 3584 C C . ILE A 1 442 ? 11.972 -4.486 14.720 1.00 98.25 442 ILE A C 1
ATOM 3586 O O . ILE A 1 442 ? 12.068 -5.708 14.815 1.00 98.25 442 ILE A O 1
ATOM 3590 N N . PHE A 1 443 ? 11.734 -3.726 15.780 1.00 98.81 443 PHE A N 1
ATOM 3591 C CA . PHE A 1 443 ? 11.353 -4.257 17.081 1.00 98.81 443 PHE A CA 1
ATOM 3592 C C . PHE A 1 443 ? 9.838 -4.410 17.168 1.00 98.81 443 PHE A C 1
ATOM 3594 O O . PHE A 1 443 ? 9.133 -3.480 17.565 1.00 98.81 443 PHE A O 1
ATOM 3601 N N . GLY A 1 444 ? 9.324 -5.574 16.794 1.00 98.38 444 GLY A N 1
ATOM 3602 C CA . GLY A 1 444 ? 7.892 -5.830 16.760 1.00 98.38 444 GLY A CA 1
ATOM 3603 C C . GLY A 1 444 ? 7.533 -7.079 15.973 1.00 98.38 444 GLY A C 1
ATOM 3604 O O . GLY A 1 444 ? 8.394 -7.819 15.501 1.00 98.38 444 GLY A O 1
ATOM 3605 N N . ASP A 1 445 ? 6.231 -7.295 15.855 1.00 98.81 445 ASP A N 1
ATOM 3606 C CA . ASP A 1 445 ? 5.653 -8.368 15.061 1.00 98.81 445 ASP A CA 1
ATOM 3607 C C . ASP A 1 445 ? 5.563 -7.937 13.582 1.00 98.81 445 ASP A C 1
ATOM 3609 O O . ASP A 1 445 ? 4.886 -6.947 13.285 1.00 98.81 445 ASP A O 1
ATOM 3613 N N . PRO A 1 446 ? 6.218 -8.640 12.637 1.00 98.62 446 PRO A N 1
ATOM 3614 C CA . PRO A 1 446 ? 6.158 -8.294 11.215 1.00 98.62 446 PRO A CA 1
ATOM 3615 C C . PRO A 1 446 ? 4.759 -8.507 10.613 1.00 98.62 446 PRO A C 1
ATOM 3617 O O . PRO A 1 446 ? 4.440 -7.927 9.581 1.00 98.62 446 PRO A O 1
ATOM 3620 N N . THR A 1 447 ? 3.899 -9.291 11.264 1.00 98.56 447 THR A N 1
ATOM 3621 C CA . THR A 1 447 ? 2.495 -9.494 10.876 1.00 98.56 447 THR A CA 1
ATOM 3622 C C . THR A 1 447 ? 1.535 -8.555 11.605 1.00 98.56 447 THR A C 1
ATOM 3624 O O . THR A 1 447 ? 0.322 -8.754 11.554 1.00 98.56 447 THR A O 1
ATOM 3627 N N . LEU A 1 448 ? 2.049 -7.551 12.327 1.00 98.38 448 LEU A N 1
ATOM 3628 C CA . LEU A 1 448 ? 1.209 -6.561 12.992 1.00 98.38 448 LEU A CA 1
ATOM 3629 C C . LEU A 1 448 ? 0.371 -5.811 11.952 1.00 98.38 448 LEU A C 1
ATOM 3631 O O . LEU A 1 448 ? 0.927 -5.122 11.091 1.00 98.38 448 LEU A O 1
ATOM 3635 N N . LYS A 1 449 ? -0.957 -5.880 12.068 1.00 96.56 449 LYS A N 1
ATOM 3636 C CA . LYS A 1 449 ? -1.847 -5.025 11.274 1.00 96.56 449 LYS A CA 1
ATOM 3637 C C . LYS A 1 449 ? -1.778 -3.595 11.796 1.00 96.56 449 LYS A C 1
ATOM 3639 O O . LYS A 1 449 ? -2.210 -3.306 12.911 1.00 96.56 449 LYS A O 1
ATOM 3644 N N . ILE A 1 450 ? -1.226 -2.691 10.992 1.00 96.50 450 ILE A N 1
ATOM 3645 C CA . ILE A 1 450 ? -1.084 -1.279 11.350 1.00 96.50 450 ILE A CA 1
ATOM 3646 C C . ILE A 1 450 ? -2.474 -0.654 11.570 1.00 96.50 450 ILE A C 1
ATOM 3648 O O . ILE A 1 450 ? -3.305 -0.640 10.665 1.00 96.50 450 ILE A O 1
ATOM 3652 N N . GLY A 1 451 ? -2.715 -0.120 12.771 1.00 93.00 451 GLY A N 1
ATOM 3653 C CA . GLY A 1 451 ? -4.015 0.424 13.188 1.00 93.00 451 GLY A CA 1
ATOM 3654 C C . GLY A 1 451 ? -4.958 -0.588 13.844 1.00 93.00 451 GLY A C 1
ATOM 3655 O O . GLY A 1 451 ? -6.041 -0.199 14.279 1.00 93.00 451 GLY A O 1
ATOM 3656 N N . GLY A 1 452 ? -4.518 -1.842 13.965 1.00 90.44 452 GLY A N 1
ATOM 3657 C CA . GLY A 1 452 ? -5.329 -2.972 14.397 1.00 90.44 452 GLY A CA 1
ATOM 3658 C C . GLY A 1 452 ? -6.140 -3.556 13.245 1.00 90.44 452 GLY A C 1
ATOM 3659 O O . GLY A 1 452 ? -6.301 -2.931 12.194 1.00 90.44 452 GLY A O 1
ATOM 3660 N N . TYR A 1 453 ? -6.643 -4.773 13.428 1.00 81.81 453 TYR A N 1
ATOM 3661 C CA . TYR A 1 453 ? -7.692 -5.258 12.544 1.00 81.81 453 TYR A CA 1
ATOM 3662 C C . TYR A 1 453 ? -8.931 -4.433 12.853 1.00 81.81 453 TYR A C 1
ATOM 3664 O O . TYR A 1 453 ? -9.227 -4.178 14.024 1.00 81.81 453 TYR A O 1
ATOM 3672 N N . GLU A 1 454 ? -9.645 -3.992 11.816 1.00 65.12 454 GLU A N 1
ATOM 3673 C CA . GLU A 1 454 ? -11.028 -3.560 12.006 1.00 65.12 454 GLU A CA 1
ATOM 3674 C C . GLU A 1 454 ? -11.695 -4.609 12.882 1.00 65.12 454 GLU A C 1
ATOM 3676 O O . GLU A 1 454 ? -11.408 -5.803 12.713 1.00 65.12 454 GLU A O 1
ATOM 3681 N N . ARG A 1 455 ? -12.420 -4.155 13.919 1.00 51.16 455 ARG A N 1
ATOM 3682 C CA . ARG A 1 455 ? -12.958 -5.068 14.923 1.00 51.16 455 ARG A CA 1
ATOM 3683 C C . ARG A 1 455 ? -13.561 -6.209 14.124 1.00 51.16 455 ARG A C 1
ATOM 3685 O O . ARG A 1 455 ? -14.444 -5.979 13.309 1.00 51.16 455 ARG A O 1
ATOM 3692 N N . LEU A 1 456 ? -13.150 -7.440 14.416 1.00 44.94 456 LEU A N 1
ATOM 3693 C CA . LEU A 1 456 ? -14.100 -8.531 14.328 1.00 44.94 456 LEU A CA 1
ATOM 3694 C C . LEU A 1 456 ? -15.166 -8.180 15.374 1.00 44.94 456 LEU A C 1
ATOM 3696 O O . LEU A 1 456 ? -15.225 -8.768 16.454 1.00 44.94 456 LEU A O 1
ATOM 3700 N N . ALA A 1 457 ? -15.997 -7.166 15.086 1.00 40.81 457 ALA A N 1
ATOM 3701 C CA . ALA A 1 457 ? -17.365 -7.176 15.506 1.00 40.81 457 ALA A CA 1
ATOM 3702 C C . ALA A 1 457 ? -17.763 -8.575 15.093 1.00 40.81 457 ALA A C 1
ATOM 3704 O O . ALA A 1 457 ? -17.537 -8.963 13.940 1.00 40.81 457 ALA A O 1
ATOM 3705 N N . ALA A 1 458 ? -18.111 -9.399 16.084 1.00 42.41 458 ALA A N 1
ATOM 3706 C CA . ALA A 1 458 ? -18.618 -10.726 15.806 1.00 42.41 458 ALA A CA 1
ATOM 3707 C C . ALA A 1 458 ? -19.511 -10.544 14.587 1.00 42.41 458 ALA A C 1
ATOM 3709 O O . ALA A 1 458 ? -20.391 -9.695 14.690 1.00 42.41 458 ALA A O 1
ATOM 3710 N N . LYS A 1 459 ? -19.178 -11.170 13.444 1.00 44.16 459 LYS A N 1
ATOM 3711 C CA . LYS A 1 459 ? -19.985 -11.059 12.228 1.00 44.16 459 LYS A CA 1
ATOM 3712 C C . LYS A 1 459 ? -21.373 -11.495 12.649 1.00 44.16 459 LYS A C 1
ATOM 3714 O O . LYS A 1 459 ? -21.661 -12.690 12.743 1.00 44.16 459 LYS A O 1
ATOM 3719 N N . THR A 1 460 ? -22.181 -10.536 13.049 1.00 52.47 460 THR A N 1
ATOM 3720 C CA . THR A 1 460 ? -23.573 -10.735 13.318 1.00 52.47 460 THR A CA 1
ATOM 3721 C C . THR A 1 460 ? -24.189 -10.576 11.951 1.00 52.47 460 THR A C 1
ATOM 3723 O O . THR A 1 460 ? -23.814 -9.716 11.167 1.00 52.47 460 THR A O 1
ATOM 3726 N N . ASN A 1 461 ? -25.062 -11.506 11.608 1.00 70.19 461 ASN A N 1
ATOM 3727 C CA . ASN A 1 461 ? -25.904 -11.347 10.436 1.00 70.19 461 ASN A CA 1
ATOM 3728 C C . ASN A 1 461 ? -27.244 -10.810 10.940 1.00 70.19 461 ASN A C 1
ATOM 3730 O O . ASN A 1 461 ? -28.283 -11.429 10.697 1.00 70.19 461 ASN A O 1
ATOM 3734 N N . ASN A 1 462 ? -27.217 -9.748 11.758 1.00 86.50 462 ASN A N 1
ATOM 3735 C CA . ASN A 1 462 ? -28.455 -9.130 12.206 1.00 86.50 462 ASN A CA 1
ATOM 3736 C C . ASN A 1 462 ? -29.076 -8.396 11.023 1.00 86.50 462 ASN A C 1
ATOM 3738 O O . ASN A 1 462 ? -28.384 -7.927 10.118 1.00 86.50 462 ASN A O 1
ATOM 3742 N N . VAL A 1 463 ? -30.400 -8.310 11.044 1.00 93.44 463 VAL A N 1
ATOM 3743 C CA . VAL A 1 463 ? -31.161 -7.571 10.044 1.00 93.44 463 VAL A CA 1
ATOM 3744 C C . VAL A 1 463 ? -31.775 -6.360 10.731 1.00 93.44 463 VAL A C 1
ATOM 3746 O O . VAL A 1 463 ? -32.610 -6.509 11.624 1.00 93.44 463 VAL A O 1
ATOM 3749 N N . LEU A 1 464 ? -31.330 -5.171 10.336 1.00 94.94 464 LEU A N 1
ATOM 3750 C CA . LEU A 1 464 ? -31.873 -3.889 10.766 1.00 94.94 464 LEU A CA 1
ATOM 3751 C C . LEU A 1 464 ? -32.854 -3.395 9.702 1.00 94.94 464 LEU A C 1
ATOM 3753 O O . LEU A 1 464 ? -32.640 -3.603 8.509 1.00 94.94 464 LEU A O 1
ATOM 3757 N N . HIS A 1 465 ? -33.928 -2.735 10.127 1.00 97.31 465 HIS A N 1
ATOM 3758 C CA . HIS A 1 465 ? -34.984 -2.262 9.233 1.00 97.31 465 HIS A CA 1
ATOM 3759 C C . HIS A 1 465 ? -35.124 -0.745 9.311 1.00 97.31 465 HIS A C 1
ATOM 3761 O O . HIS A 1 465 ? -35.282 -0.197 10.401 1.00 97.31 465 HIS A O 1
ATOM 3767 N N . VAL A 1 466 ? -35.115 -0.073 8.162 1.00 97.69 466 VAL A N 1
ATOM 3768 C CA . VAL A 1 466 ? -35.307 1.378 8.044 1.00 97.69 466 VAL A CA 1
ATOM 3769 C C . VAL A 1 466 ? -36.615 1.657 7.305 1.00 97.69 466 VAL A C 1
ATOM 3771 O O . VAL A 1 466 ? -36.840 1.145 6.212 1.00 97.69 466 VAL A O 1
ATOM 3774 N N . GLY A 1 467 ? -37.481 2.493 7.876 1.00 94.75 467 GLY A N 1
ATOM 3775 C CA . GLY A 1 467 ? -38.844 2.733 7.387 1.00 94.75 467 GLY A CA 1
ATOM 3776 C C . GLY A 1 467 ? -39.827 1.611 7.738 1.00 94.75 467 GLY A C 1
ATOM 3777 O O . GLY A 1 467 ? -39.518 0.727 8.530 1.00 94.75 467 GLY A O 1
ATOM 3778 N N . GLY A 1 468 ? -41.027 1.640 7.151 1.00 88.62 468 GLY A N 1
ATOM 3779 C CA . GLY A 1 468 ? -42.103 0.674 7.429 1.00 88.62 468 GLY A CA 1
ATOM 3780 C C . GLY A 1 468 ? -42.772 0.830 8.808 1.00 88.62 468 GLY A C 1
ATOM 3781 O O . GLY A 1 468 ? -42.418 1.707 9.591 1.00 88.62 468 GLY A O 1
ATOM 3782 N N . ASP A 1 469 ? -43.742 -0.044 9.105 1.00 87.06 469 ASP A N 1
ATOM 3783 C CA . ASP A 1 469 ? -44.594 0.027 10.312 1.00 87.06 469 ASP A CA 1
ATOM 3784 C C . ASP A 1 469 ? -44.162 -0.945 11.439 1.00 87.06 469 ASP A C 1
ATOM 3786 O O . ASP A 1 469 ? -44.915 -1.208 12.382 1.00 87.06 469 ASP A O 1
ATOM 3790 N N . GLY A 1 470 ? -42.967 -1.537 11.332 1.00 83.00 470 GLY A N 1
ATOM 3791 C CA . GLY A 1 470 ? -42.455 -2.530 12.279 1.00 83.00 470 GLY A CA 1
ATOM 3792 C C . GLY A 1 470 ? -41.987 -1.919 13.610 1.00 83.00 470 GLY A C 1
ATOM 3793 O O . GLY A 1 470 ? -41.487 -0.791 13.640 1.00 83.00 470 GLY A O 1
ATOM 3794 N N . PRO A 1 471 ? -42.121 -2.640 14.741 1.00 82.25 471 PRO A N 1
ATOM 3795 C CA . PRO A 1 471 ? -41.578 -2.173 16.011 1.00 82.25 471 PRO A CA 1
ATOM 3796 C C . PRO A 1 471 ? -40.044 -2.115 15.954 1.00 82.25 471 PRO A C 1
ATOM 3798 O O . PRO A 1 471 ? -39.408 -3.074 15.530 1.00 82.25 471 PRO A O 1
ATOM 3801 N N . ASN A 1 472 ? -39.464 -1.023 16.464 1.00 86.56 472 ASN A N 1
ATOM 3802 C CA . ASN A 1 472 ? -38.018 -0.742 16.490 1.00 86.56 472 ASN A CA 1
ATOM 3803 C C . ASN A 1 472 ? -37.362 -0.477 15.123 1.00 86.56 472 ASN A C 1
ATOM 3805 O O . ASN A 1 472 ? -36.137 -0.464 15.045 1.00 86.56 472 ASN A O 1
ATOM 3809 N N . ASN A 1 473 ? -38.139 -0.230 14.066 1.00 94.75 473 ASN A N 1
ATOM 3810 C CA . ASN A 1 473 ? -37.566 0.207 12.797 1.00 94.75 473 ASN A CA 1
ATOM 3811 C C . ASN A 1 473 ? -36.952 1.609 12.943 1.00 94.75 473 ASN A C 1
ATOM 3813 O O . ASN A 1 473 ? -37.534 2.503 13.568 1.00 94.75 473 ASN A O 1
ATOM 3817 N N . TYR A 1 474 ? -35.786 1.815 12.335 1.00 97.31 474 TYR A N 1
ATOM 3818 C CA . TYR A 1 474 ? -35.157 3.128 12.247 1.00 97.31 474 TYR A CA 1
ATOM 3819 C C . TYR A 1 474 ? -35.948 3.999 11.271 1.00 97.31 474 TYR A C 1
ATOM 3821 O O . TYR A 1 474 ? -36.547 3.517 10.312 1.00 97.31 474 TYR A O 1
ATOM 3829 N N . THR A 1 475 ? -35.943 5.310 11.492 1.00 95.50 475 THR A N 1
ATOM 3830 C CA . THR A 1 475 ? -36.569 6.266 10.555 1.00 95.50 475 THR A CA 1
ATOM 3831 C C . THR A 1 475 ? -35.574 6.852 9.558 1.00 95.50 475 THR A C 1
ATOM 3833 O O . THR A 1 475 ? -35.987 7.455 8.571 1.00 95.50 475 THR A O 1
ATOM 3836 N N . LYS A 1 476 ? -34.280 6.652 9.817 1.00 97.00 476 LYS A N 1
ATOM 3837 C CA . LYS A 1 476 ? -33.148 7.173 9.062 1.00 97.00 476 LYS A CA 1
ATOM 3838 C C . LYS A 1 476 ? -32.177 6.060 8.727 1.00 97.00 476 LYS A C 1
ATOM 3840 O O . LYS A 1 476 ? -31.962 5.171 9.553 1.00 97.00 476 LYS A O 1
ATOM 3845 N N . ILE A 1 477 ? -31.587 6.128 7.540 1.00 98.38 477 ILE A N 1
ATOM 3846 C CA . ILE A 1 477 ? -30.624 5.118 7.090 1.00 98.38 477 ILE A CA 1
ATOM 3847 C C . ILE A 1 477 ? -29.323 5.253 7.886 1.00 98.38 477 ILE A C 1
ATOM 3849 O O . ILE A 1 477 ? -28.783 4.241 8.327 1.00 98.38 477 ILE A O 1
ATOM 3853 N N . GLN A 1 478 ? -28.859 6.483 8.141 1.00 97.69 478 GLN A N 1
ATOM 3854 C CA . GLN A 1 478 ? -27.617 6.694 8.889 1.00 97.69 478 GLN A CA 1
ATOM 3855 C C . GLN A 1 478 ? -27.711 6.168 10.325 1.00 97.69 478 GLN A C 1
ATOM 3857 O O . GLN A 1 478 ? -26.779 5.523 10.783 1.00 97.69 478 GLN A O 1
ATOM 3862 N N . ASP A 1 479 ? -28.845 6.353 11.007 1.00 94.75 479 ASP A N 1
ATOM 3863 C CA . ASP A 1 479 ? -29.017 5.847 12.376 1.00 94.75 479 ASP A CA 1
ATOM 3864 C C . ASP A 1 479 ? -28.895 4.307 12.430 1.00 94.75 479 ASP A C 1
ATOM 3866 O O . ASP A 1 479 ? -28.353 3.760 13.389 1.00 94.75 479 ASP A O 1
ATOM 3870 N N . ALA A 1 480 ? -29.369 3.600 11.395 1.00 96.88 480 ALA A N 1
ATOM 3871 C CA . ALA A 1 480 ? -29.203 2.150 11.290 1.00 96.88 480 ALA A CA 1
ATOM 3872 C C . ALA A 1 480 ? -27.757 1.754 10.963 1.00 96.88 480 ALA A C 1
ATOM 3874 O O . ALA A 1 480 ? -27.262 0.776 11.514 1.00 96.88 480 ALA A O 1
ATOM 3875 N N . ILE A 1 481 ? -27.067 2.511 10.103 1.00 94.81 481 ILE A N 1
ATOM 3876 C CA . ILE A 1 481 ? -25.634 2.312 9.828 1.00 94.81 481 ILE A CA 1
ATOM 3877 C C . ILE A 1 481 ? -24.819 2.503 11.110 1.00 94.81 481 ILE A C 1
ATOM 3879 O O . ILE A 1 481 ? -23.960 1.678 11.417 1.00 94.81 481 ILE A O 1
ATOM 3883 N N . ASP A 1 482 ? -25.109 3.546 11.887 1.00 90.19 482 ASP A N 1
ATOM 3884 C CA . ASP A 1 482 ? -24.408 3.885 13.126 1.00 90.19 482 ASP A CA 1
ATOM 3885 C C . ASP A 1 482 ? -24.552 2.786 14.191 1.00 90.19 482 ASP A C 1
ATOM 3887 O O . ASP A 1 482 ? -23.586 2.511 14.910 1.00 90.19 482 ASP A O 1
ATOM 3891 N N . ASP A 1 483 ? -25.707 2.116 14.254 1.00 87.81 483 ASP A N 1
ATOM 3892 C CA . ASP A 1 483 ? -25.988 1.033 15.211 1.00 87.81 483 ASP A CA 1
ATOM 3893 C C . ASP A 1 483 ? -25.582 -0.367 14.708 1.00 87.81 483 ASP A C 1
ATOM 3895 O O . ASP A 1 483 ? -25.367 -1.281 15.506 1.00 87.81 483 ASP A O 1
ATOM 3899 N N . ALA A 1 484 ? -25.438 -0.546 13.392 1.00 89.25 484 ALA A N 1
ATOM 3900 C CA . ALA A 1 484 ? -25.023 -1.811 12.790 1.00 89.25 484 ALA A CA 1
ATOM 3901 C C . ALA A 1 484 ? -23.579 -2.202 13.157 1.00 89.25 484 ALA A C 1
ATOM 3903 O O . ALA A 1 484 ? -22.738 -1.357 13.484 1.00 89.25 484 ALA A O 1
ATOM 3904 N N . ASN A 1 485 ? -23.283 -3.497 13.050 1.00 85.44 485 ASN A N 1
ATOM 3905 C CA . ASN A 1 485 ? -21.948 -4.089 13.126 1.00 85.44 485 ASN A CA 1
ATOM 3906 C C . ASN A 1 485 ? -21.511 -4.622 11.754 1.00 85.44 485 ASN A C 1
ATOM 3908 O O . ASN A 1 485 ? -22.343 -4.858 10.879 1.00 85.44 485 ASN A O 1
ATOM 3912 N N . ASP A 1 486 ? -20.215 -4.880 11.577 1.00 82.12 486 ASP A N 1
ATOM 3913 C CA . ASP A 1 486 ? -19.714 -5.526 10.361 1.00 82.12 486 ASP A CA 1
ATOM 3914 C C . ASP A 1 486 ? -20.398 -6.883 10.116 1.00 82.12 486 ASP A C 1
ATOM 3916 O O . ASP A 1 486 ? -20.502 -7.732 11.006 1.00 82.12 486 ASP A O 1
ATOM 3920 N N . GLY A 1 487 ? -20.844 -7.102 8.881 1.00 83.06 487 GLY A N 1
ATOM 3921 C CA . GLY A 1 487 ? -21.609 -8.269 8.445 1.00 83.06 487 GLY A CA 1
ATOM 3922 C C . GLY A 1 487 ? -23.129 -8.106 8.526 1.00 83.06 487 GLY A C 1
ATOM 3923 O O . GLY A 1 487 ? -23.842 -8.890 7.889 1.00 83.06 487 GLY A O 1
ATOM 3924 N N . ASP A 1 488 ? -23.635 -7.095 9.237 1.00 92.31 488 ASP A N 1
ATOM 3925 C CA . ASP A 1 488 ? -25.074 -6.876 9.360 1.00 92.31 488 ASP A CA 1
ATOM 3926 C C . ASP A 1 488 ? -25.707 -6.478 8.013 1.00 92.31 488 ASP A C 1
ATOM 3928 O O . ASP A 1 488 ? -25.068 -5.977 7.078 1.00 92.31 488 ASP A O 1
ATOM 3932 N N . THR A 1 489 ? -27.011 -6.732 7.909 1.00 96.19 489 THR A N 1
ATOM 3933 C CA . THR A 1 489 ? -27.837 -6.343 6.766 1.00 96.19 489 THR A CA 1
ATOM 3934 C C . THR A 1 489 ? -28.819 -5.254 7.179 1.00 96.19 489 THR A C 1
ATOM 3936 O O . THR A 1 489 ? -29.557 -5.413 8.145 1.00 96.19 489 THR A O 1
ATOM 3939 N N . ILE A 1 490 ? -28.876 -4.166 6.421 1.00 98.12 490 ILE A N 1
ATOM 3940 C CA . ILE A 1 490 ? -29.846 -3.087 6.576 1.00 98.12 490 ILE A CA 1
ATOM 3941 C C . ILE A 1 490 ? -30.843 -3.188 5.424 1.00 98.12 490 ILE A C 1
ATOM 3943 O O . ILE A 1 490 ? -30.480 -2.989 4.266 1.00 98.12 490 ILE A O 1
ATOM 3947 N N . ILE A 1 491 ? -32.099 -3.489 5.744 1.00 98.00 491 ILE A N 1
ATOM 3948 C CA . ILE A 1 491 ? -33.211 -3.451 4.795 1.00 98.00 491 ILE A CA 1
ATOM 3949 C C . ILE A 1 491 ? -33.873 -2.081 4.883 1.00 98.00 491 ILE A C 1
ATOM 3951 O O . ILE A 1 491 ? -34.401 -1.697 5.929 1.00 98.00 491 ILE A O 1
ATOM 3955 N N . VAL A 1 492 ? -33.856 -1.344 3.780 1.00 98.38 492 VAL A N 1
ATOM 3956 C CA . VAL A 1 492 ? -34.495 -0.036 3.664 1.00 98.38 492 VAL A CA 1
ATOM 3957 C C . VAL A 1 492 ? -35.785 -0.204 2.876 1.00 98.38 492 VAL A C 1
ATOM 3959 O O . VAL A 1 492 ? -35.781 -0.437 1.666 1.00 98.38 492 VAL A O 1
ATOM 3962 N N . HIS A 1 493 ? -36.904 -0.100 3.582 1.00 97.81 493 HIS A N 1
ATOM 3963 C CA . HIS A 1 493 ? -38.228 -0.212 2.988 1.00 97.81 493 HIS A CA 1
ATOM 3964 C C . HIS A 1 493 ? -38.526 0.979 2.071 1.00 97.81 493 HIS A C 1
ATOM 3966 O O . HIS A 1 493 ? -37.909 2.040 2.167 1.00 97.81 493 HIS A O 1
ATOM 3972 N N . THR A 1 494 ? -39.499 0.817 1.173 1.00 96.94 494 THR A N 1
ATOM 3973 C CA . THR A 1 494 ? -39.896 1.875 0.238 1.00 96.94 494 THR A CA 1
ATOM 3974 C C . THR A 1 494 ? -40.221 3.185 0.968 1.00 96.94 494 THR A C 1
ATOM 3976 O O . THR A 1 494 ? -41.040 3.229 1.887 1.00 96.94 494 THR A O 1
ATOM 3979 N N . GLY A 1 495 ? -39.611 4.276 0.515 1.00 96.50 495 GLY A N 1
ATOM 3980 C CA . GLY A 1 495 ? -39.754 5.612 1.084 1.00 96.50 495 GLY A CA 1
ATOM 3981 C C . GLY A 1 495 ? -38.776 6.583 0.429 1.00 96.50 495 GLY A C 1
ATOM 3982 O O . GLY A 1 495 ? -37.925 6.160 -0.352 1.00 96.50 495 GLY A O 1
ATOM 3983 N N . THR A 1 496 ? -38.895 7.874 0.743 1.00 97.62 496 THR A N 1
ATOM 3984 C CA . THR A 1 496 ? -37.924 8.894 0.318 1.00 97.62 496 THR A CA 1
ATOM 3985 C C . THR A 1 496 ? -37.103 9.349 1.521 1.00 97.62 496 THR A C 1
ATOM 3987 O O . THR A 1 496 ? -37.644 9.921 2.470 1.00 97.62 496 THR A O 1
ATOM 3990 N N . TYR A 1 497 ? -35.793 9.154 1.443 1.00 97.69 497 TYR A N 1
ATOM 3991 C CA . TYR A 1 497 ? -34.816 9.453 2.483 1.00 97.69 497 TYR A CA 1
ATOM 3992 C C . TYR A 1 497 ? -33.931 10.603 2.008 1.00 97.69 497 TYR A C 1
ATOM 3994 O O . TYR A 1 497 ? -33.243 10.489 0.999 1.00 97.69 497 TYR A O 1
ATOM 4002 N N . ASN A 1 498 ? -33.985 11.743 2.698 1.00 97.00 498 ASN A N 1
ATOM 4003 C CA . ASN A 1 498 ? -33.175 12.918 2.361 1.00 97.00 498 ASN A CA 1
ATOM 4004 C C . ASN A 1 498 ? -31.961 12.960 3.291 1.00 97.00 498 ASN A C 1
ATOM 4006 O O . ASN A 1 498 ? -32.000 13.628 4.327 1.00 97.00 498 ASN A O 1
ATOM 4010 N N . GLU A 1 499 ? -30.931 12.193 2.951 1.00 94.31 499 GLU A N 1
ATOM 4011 C CA . GLU A 1 499 ? -29.781 11.932 3.816 1.00 94.31 499 GLU A CA 1
ATOM 4012 C C . GLU A 1 499 ? -28.489 11.852 2.990 1.00 94.31 499 GLU A C 1
ATOM 4014 O O . GLU A 1 499 ? -28.471 11.334 1.873 1.00 94.31 499 GLU A O 1
ATOM 4019 N N . ASP A 1 500 ? -27.402 12.366 3.559 1.00 94.44 500 ASP A N 1
ATOM 4020 C CA . ASP A 1 500 ? -26.042 12.066 3.116 1.00 94.44 500 ASP A CA 1
ATOM 4021 C C . ASP A 1 500 ? -25.524 10.954 4.030 1.00 94.44 500 ASP A C 1
ATOM 4023 O O . ASP A 1 500 ? -25.688 11.051 5.249 1.00 94.44 500 ASP A O 1
ATOM 4027 N N . LEU A 1 501 ? -24.960 9.895 3.450 1.00 96.19 501 LEU A N 1
ATOM 4028 C CA . LEU A 1 501 ? -24.600 8.688 4.197 1.00 96.19 501 LEU A CA 1
ATOM 4029 C C . LEU A 1 501 ? -23.085 8.536 4.304 1.00 96.19 501 LEU A C 1
ATOM 4031 O O . LEU A 1 501 ? -22.353 8.805 3.350 1.00 96.19 501 LEU A O 1
ATOM 4035 N N . PHE A 1 502 ? -22.629 8.061 5.456 1.00 95.12 502 PHE A N 1
ATOM 4036 C CA . PHE A 1 502 ? -21.255 7.656 5.712 1.00 95.12 502 PHE A CA 1
ATOM 4037 C C . PHE A 1 502 ? -21.255 6.200 6.178 1.00 95.12 502 PHE A C 1
ATOM 4039 O O . PHE A 1 502 ? -21.759 5.889 7.255 1.00 95.12 502 PHE A O 1
ATOM 4046 N N . ILE A 1 503 ? -20.731 5.317 5.329 1.00 94.50 503 ILE A N 1
ATOM 4047 C CA . ILE A 1 503 ? -20.662 3.873 5.546 1.00 94.50 503 ILE A CA 1
ATOM 4048 C C . ILE A 1 503 ? -19.212 3.516 5.873 1.00 94.50 503 ILE A C 1
ATOM 4050 O O . ILE A 1 503 ? -18.351 3.440 4.991 1.00 94.50 503 ILE A O 1
ATOM 4054 N N . ASP A 1 504 ? -18.952 3.309 7.159 1.00 92.19 504 ASP A N 1
ATOM 4055 C CA . ASP A 1 504 ? -17.642 2.992 7.735 1.00 92.19 504 ASP A CA 1
ATOM 4056 C C . ASP A 1 504 ? -17.543 1.566 8.282 1.00 92.19 504 ASP A C 1
ATOM 4058 O O . ASP A 1 504 ? -16.590 1.240 8.988 1.00 92.19 504 ASP A O 1
ATOM 4062 N N . LYS A 1 505 ? -18.505 0.716 7.910 1.00 89.94 505 LYS A N 1
ATOM 4063 C CA . LYS A 1 505 ? -18.611 -0.691 8.303 1.00 89.94 505 LYS A CA 1
ATOM 4064 C C . LYS A 1 505 ? -18.886 -1.570 7.089 1.00 89.94 505 LYS A C 1
ATOM 4066 O O . LYS A 1 505 ? -19.543 -1.129 6.143 1.00 89.94 505 LYS A O 1
ATOM 4071 N N . SER A 1 506 ? -18.430 -2.818 7.132 1.00 92.19 506 SER A N 1
ATOM 4072 C CA . SER A 1 506 ? -18.712 -3.843 6.118 1.00 92.19 506 SER A CA 1
ATOM 4073 C C . SER A 1 506 ? -20.187 -4.249 6.190 1.00 92.19 506 SER A C 1
ATOM 4075 O O . SER A 1 506 ? -20.567 -5.050 7.042 1.00 92.19 506 SER A O 1
ATOM 4077 N N . LEU A 1 507 ? -21.045 -3.697 5.332 1.00 95.38 507 LEU A N 1
ATOM 4078 C CA . LEU A 1 507 ? -22.502 -3.853 5.442 1.00 95.38 507 LEU A CA 1
ATOM 4079 C C . LEU A 1 507 ? -23.143 -4.334 4.146 1.00 95.38 507 LEU A C 1
ATOM 4081 O O . LEU A 1 507 ? -22.701 -3.990 3.051 1.00 95.38 507 LEU A O 1
ATOM 4085 N N . LYS A 1 508 ? -24.264 -5.051 4.275 1.00 97.94 508 LYS A N 1
ATOM 4086 C CA . LYS A 1 508 ? -25.225 -5.221 3.177 1.00 97.94 508 LYS A CA 1
ATOM 4087 C C . LYS A 1 508 ? -26.371 -4.246 3.363 1.00 97.94 508 LYS A C 1
ATOM 4089 O O . LYS A 1 508 ? -27.133 -4.377 4.309 1.00 97.94 508 LYS A O 1
ATOM 4094 N N . ILE A 1 509 ? -26.523 -3.291 2.465 1.00 98.44 509 ILE A N 1
ATOM 4095 C CA . ILE A 1 509 ? -27.580 -2.288 2.510 1.00 98.44 509 ILE A CA 1
ATOM 4096 C C . ILE A 1 509 ? -28.465 -2.520 1.289 1.00 98.44 509 ILE A C 1
ATOM 4098 O O . ILE A 1 509 ? -28.017 -2.377 0.154 1.00 98.44 509 ILE A O 1
ATOM 4102 N N . ILE A 1 510 ? -29.707 -2.934 1.526 1.00 98.56 510 ILE A N 1
ATOM 4103 C CA . ILE A 1 510 ? -30.634 -3.383 0.485 1.00 98.56 510 ILE A CA 1
ATOM 4104 C C . ILE A 1 510 ? -31.894 -2.524 0.547 1.00 98.56 510 ILE A C 1
ATOM 4106 O O . ILE A 1 510 ? -32.608 -2.516 1.549 1.00 98.56 510 ILE A O 1
ATOM 4110 N N . GLY A 1 511 ? -32.166 -1.805 -0.531 1.00 97.81 511 GLY A N 1
ATOM 4111 C CA . GLY A 1 511 ? -33.372 -1.034 -0.753 1.00 97.81 511 GLY A CA 1
ATOM 4112 C C . GLY A 1 511 ? -34.458 -1.878 -1.406 1.00 97.81 511 GLY A C 1
ATOM 4113 O O . GLY A 1 511 ? -34.229 -2.600 -2.372 1.00 97.81 511 GLY A O 1
ATOM 4114 N N . GLU A 1 512 ? -35.687 -1.741 -0.922 1.00 95.81 512 GLU A N 1
ATOM 4115 C CA . GLU A 1 512 ? -36.885 -2.272 -1.580 1.00 95.81 512 GLU A CA 1
ATOM 4116 C C . GLU A 1 512 ? -37.489 -1.192 -2.499 1.00 95.81 512 GLU A C 1
ATOM 4118 O O . GLU A 1 512 ? -38.654 -0.804 -2.364 1.00 95.81 512 GLU A O 1
ATOM 4123 N N . GLY A 1 513 ? -36.661 -0.621 -3.384 1.00 92.25 513 GLY A N 1
ATOM 4124 C CA . GLY A 1 513 ? -37.027 0.534 -4.214 1.00 92.25 513 GLY A CA 1
ATOM 4125 C C . GLY A 1 513 ? -37.077 1.857 -3.442 1.00 92.25 513 GLY A C 1
ATOM 4126 O O . GLY A 1 513 ? -37.820 2.766 -3.814 1.00 92.25 513 GLY A O 1
ATOM 4127 N N . ALA A 1 514 ? -36.333 1.956 -2.339 1.00 97.75 514 ALA A N 1
ATOM 4128 C CA . ALA A 1 514 ? -36.197 3.188 -1.572 1.00 97.75 514 ALA A CA 1
ATOM 4129 C C . ALA A 1 514 ? -35.473 4.274 -2.386 1.00 97.75 514 ALA A C 1
ATOM 4131 O O . ALA A 1 514 ? -34.486 4.004 -3.072 1.00 97.75 514 ALA A O 1
ATOM 4132 N N . GLU A 1 515 ? -35.952 5.514 -2.288 1.00 98.44 515 GLU A N 1
ATOM 4133 C CA . GLU A 1 515 ? -35.348 6.680 -2.927 1.00 98.44 515 GLU A CA 1
ATOM 4134 C C . GLU A 1 515 ? -34.456 7.418 -1.924 1.00 98.44 515 GLU A C 1
ATOM 4136 O O . GLU A 1 515 ? -34.942 7.931 -0.916 1.00 98.44 515 GLU A O 1
ATOM 4141 N N . ILE A 1 516 ? -33.158 7.510 -2.210 1.00 98.06 516 ILE A N 1
ATOM 4142 C CA . ILE A 1 516 ? -32.199 8.296 -1.433 1.00 98.06 516 ILE A CA 1
ATOM 4143 C C . ILE A 1 516 ? -31.902 9.586 -2.195 1.00 98.06 516 ILE A C 1
ATOM 4145 O O . ILE A 1 516 ? -31.268 9.576 -3.251 1.00 98.06 516 ILE A O 1
ATOM 4149 N N . LYS A 1 517 ? -32.330 10.717 -1.635 1.00 97.56 517 LYS A N 1
ATOM 4150 C CA . LYS A 1 517 ? -31.985 12.057 -2.117 1.00 97.56 517 LYS A CA 1
ATOM 4151 C C . LYS A 1 517 ? -30.772 12.560 -1.363 1.00 97.56 517 LYS A C 1
ATOM 4153 O O . LYS A 1 517 ? -30.866 12.901 -0.185 1.00 97.56 517 LYS A O 1
ATOM 4158 N N . THR A 1 518 ? -29.647 12.628 -2.058 1.00 95.81 518 THR A N 1
ATOM 4159 C CA . THR A 1 518 ? -28.338 12.824 -1.433 1.00 95.81 518 THR A CA 1
ATOM 4160 C C . THR A 1 518 ? -27.451 13.775 -2.234 1.00 95.81 518 THR A C 1
ATOM 4162 O O . THR A 1 518 ? -27.664 14.025 -3.423 1.00 95.81 518 THR A O 1
ATOM 4165 N N . ASN A 1 519 ? -26.460 14.356 -1.570 1.00 91.69 519 ASN A N 1
ATOM 4166 C CA . ASN A 1 519 ? -25.314 15.008 -2.191 1.00 91.69 519 ASN A CA 1
ATOM 4167 C C . ASN A 1 519 ? -24.061 14.114 -2.169 1.00 91.69 519 ASN A C 1
ATOM 4169 O O . ASN A 1 519 ? -23.048 14.491 -2.761 1.00 91.69 519 ASN A O 1
ATOM 4173 N N . GLY A 1 520 ? -24.139 12.955 -1.512 1.00 92.50 520 GLY A N 1
ATOM 4174 C CA . GLY A 1 520 ? -23.158 11.887 -1.600 1.00 92.50 520 GLY A CA 1
ATOM 4175 C C . GLY A 1 520 ? -23.317 10.824 -0.514 1.00 92.50 520 GLY A C 1
ATOM 4176 O O . GLY A 1 520 ? -23.617 11.116 0.644 1.00 92.50 520 GLY A O 1
ATOM 4177 N N . ILE A 1 521 ? -23.059 9.584 -0.912 1.00 97.69 521 ILE A N 1
ATOM 4178 C CA . ILE A 1 521 ? -22.902 8.408 -0.062 1.00 97.69 521 ILE A CA 1
ATOM 4179 C C . ILE A 1 521 ? -21.411 8.080 -0.057 1.00 97.69 521 ILE A C 1
ATOM 4181 O O . ILE A 1 521 ? -20.845 7.700 -1.082 1.00 97.69 521 ILE A O 1
ATOM 4185 N N . VAL A 1 522 ? -20.758 8.266 1.084 1.00 97.38 522 VAL A N 1
ATOM 4186 C CA . VAL A 1 522 ? -19.335 7.970 1.263 1.00 97.38 522 VAL A CA 1
ATOM 4187 C C . VAL A 1 522 ? -19.191 6.562 1.817 1.00 97.38 522 VAL A C 1
ATOM 4189 O O . VAL A 1 522 ? -19.716 6.264 2.885 1.00 97.38 522 VAL A O 1
ATOM 4192 N N . ILE A 1 523 ? -18.456 5.712 1.105 1.00 97.62 523 ILE A N 1
ATOM 4193 C CA . ILE A 1 523 ? -18.207 4.316 1.465 1.00 97.62 523 ILE A CA 1
ATOM 4194 C C . ILE A 1 523 ? -16.713 4.178 1.748 1.00 97.62 523 ILE A C 1
ATOM 4196 O O . ILE A 1 523 ? -15.901 4.062 0.825 1.00 97.62 523 ILE A O 1
ATOM 4200 N N . SER A 1 524 ? -16.338 4.266 3.025 1.00 90.19 524 SER A N 1
ATOM 4201 C CA . SER A 1 524 ? -14.939 4.165 3.457 1.00 90.19 524 SER A CA 1
ATOM 4202 C C . SER A 1 524 ? -14.532 2.757 3.876 1.00 90.19 524 SER A C 1
ATOM 4204 O O . SER A 1 524 ? -13.342 2.463 3.863 1.00 90.19 524 SER A O 1
ATOM 4206 N N . ALA A 1 525 ? -15.491 1.910 4.254 1.00 84.44 525 ALA A N 1
ATOM 4207 C CA . ALA A 1 525 ? -15.233 0.511 4.577 1.00 84.44 525 ALA A CA 1
ATOM 4208 C C . ALA A 1 525 ? -15.187 -0.383 3.335 1.00 84.44 525 ALA A C 1
ATOM 4210 O O . ALA A 1 525 ? -15.849 -0.110 2.329 1.00 84.44 525 ALA A O 1
ATOM 4211 N N . SER A 1 526 ? -14.421 -1.466 3.444 1.00 92.25 526 SER A N 1
ATOM 4212 C CA . SER A 1 526 ? -14.397 -2.555 2.468 1.00 92.25 526 SER A CA 1
ATOM 4213 C C . SER A 1 526 ? -15.592 -3.501 2.651 1.00 92.25 526 SER A C 1
ATOM 4215 O O . SER A 1 526 ? -16.317 -3.409 3.641 1.00 92.25 526 SER A O 1
ATOM 4217 N N . ASP A 1 527 ? -15.804 -4.416 1.702 1.00 92.75 527 ASP A N 1
ATOM 4218 C CA . ASP A 1 527 ? -16.845 -5.459 1.766 1.00 92.75 527 ASP A CA 1
ATOM 4219 C C . ASP A 1 527 ? -18.279 -4.908 1.940 1.00 92.75 527 ASP A C 1
ATOM 4221 O O . ASP A 1 527 ? -19.128 -5.501 2.614 1.00 92.75 527 ASP A O 1
ATOM 4225 N N . VAL A 1 528 ? -18.566 -3.761 1.316 1.00 97.19 528 VAL A N 1
ATOM 4226 C CA . VAL A 1 528 ? -19.889 -3.121 1.338 1.00 97.19 528 VAL A CA 1
ATOM 4227 C C . VAL A 1 528 ? -20.699 -3.516 0.110 1.00 97.19 528 VAL A C 1
ATOM 4229 O O . VAL A 1 528 ? -20.221 -3.463 -1.021 1.00 97.19 528 VAL A O 1
ATOM 4232 N N . PHE A 1 529 ? -21.963 -3.859 0.325 1.00 98.06 529 PHE A N 1
ATOM 4233 C CA . PHE A 1 529 ? -22.914 -4.216 -0.717 1.00 98.06 529 PHE A CA 1
ATOM 4234 C C . PHE A 1 529 ? -24.100 -3.248 -0.690 1.00 98.06 529 PHE A C 1
ATOM 4236 O O . PHE A 1 529 ? -24.776 -3.149 0.330 1.00 98.06 529 PHE A O 1
ATOM 4243 N N . ILE A 1 530 ? -24.357 -2.544 -1.794 1.00 98.50 530 ILE A N 1
ATOM 4244 C CA . ILE A 1 530 ? -25.478 -1.606 -1.950 1.00 98.50 530 ILE A CA 1
ATOM 4245 C C . ILE A 1 530 ? -26.356 -2.073 -3.104 1.00 98.50 530 ILE A C 1
ATOM 4247 O O . ILE A 1 530 ? -25.910 -2.112 -4.256 1.00 98.50 530 ILE A O 1
ATOM 4251 N N . GLU A 1 531 ? -27.611 -2.391 -2.799 1.00 98.50 531 GLU A N 1
ATOM 4252 C CA . GLU A 1 531 ? -28.548 -2.941 -3.775 1.00 98.50 531 GLU A CA 1
ATOM 4253 C C . GLU A 1 531 ? -29.943 -2.320 -3.713 1.00 98.50 531 GLU A C 1
ATOM 4255 O O . GLU A 1 531 ? -30.439 -2.051 -2.628 1.00 98.50 531 GLU A O 1
ATOM 4260 N N . GLY A 1 532 ? -30.611 -2.155 -4.861 1.00 98.00 532 GLY A N 1
ATOM 4261 C CA . GLY A 1 532 ? -32.063 -1.933 -4.923 1.00 98.00 532 GLY A CA 1
ATOM 4262 C C . GLY A 1 532 ? -32.547 -0.510 -4.619 1.00 98.00 532 GLY A C 1
ATOM 4263 O O . GLY A 1 532 ? -33.714 -0.314 -4.259 1.00 98.00 532 GLY A O 1
ATOM 4264 N N . PHE A 1 533 ? -31.683 0.497 -4.754 1.00 98.69 533 PHE A N 1
ATOM 4265 C CA . PHE A 1 533 ? -32.015 1.900 -4.496 1.00 98.69 533 PHE A CA 1
ATOM 4266 C C . PHE A 1 533 ? -32.281 2.716 -5.759 1.00 98.69 533 PHE A C 1
ATOM 4268 O O . PHE A 1 533 ? -31.722 2.464 -6.824 1.00 98.69 533 PHE A O 1
ATOM 4275 N N . ILE A 1 534 ? -33.066 3.782 -5.594 1.00 98.69 534 ILE A N 1
ATOM 4276 C CA . ILE A 1 534 ? -33.058 4.945 -6.484 1.00 98.69 534 ILE A CA 1
ATOM 4277 C C . ILE A 1 534 ? -32.222 6.028 -5.793 1.00 98.69 534 ILE A C 1
ATOM 4279 O O . ILE A 1 534 ? -32.649 6.588 -4.788 1.00 98.69 534 ILE A O 1
ATOM 4283 N N . VAL A 1 535 ? -31.032 6.332 -6.305 1.00 98.38 535 VAL A N 1
ATOM 4284 C CA . VAL A 1 535 ? -30.123 7.343 -5.746 1.00 98.38 535 VAL A CA 1
ATOM 4285 C C . VAL A 1 535 ? -30.164 8.594 -6.621 1.00 98.38 535 VAL A C 1
ATOM 4287 O O . VAL A 1 535 ? -29.773 8.570 -7.790 1.00 98.38 535 VAL A O 1
ATOM 4290 N N . GLU A 1 536 ? -30.640 9.706 -6.061 1.00 97.62 536 GLU A N 1
ATOM 4291 C CA . GLU A 1 536 ? -30.876 10.951 -6.797 1.00 97.62 536 GLU A CA 1
ATOM 4292 C C . GLU A 1 536 ? -30.126 12.144 -6.193 1.00 97.62 536 GLU A C 1
ATOM 4294 O O . GLU A 1 536 ? -30.247 12.463 -5.006 1.00 97.62 536 GLU A O 1
ATOM 4299 N N . GLY A 1 537 ? -29.371 12.842 -7.044 1.00 94.62 537 GLY A N 1
ATOM 4300 C CA . GLY A 1 537 ? -28.592 14.015 -6.668 1.00 94.62 537 GLY A CA 1
ATOM 4301 C C . GLY A 1 537 ? -29.416 15.299 -6.600 1.00 94.62 537 GLY A C 1
ATOM 4302 O O . GLY A 1 537 ? -29.998 15.720 -7.596 1.00 94.62 537 GLY A O 1
ATOM 4303 N N . TYR A 1 538 ? -29.396 16.002 -5.460 1.00 85.38 538 TYR A N 1
ATOM 4304 C CA . TYR A 1 538 ? -30.074 17.308 -5.329 1.00 85.38 538 TYR A CA 1
ATOM 4305 C C . TYR A 1 538 ? -29.155 18.532 -5.528 1.00 85.38 538 TYR A C 1
ATOM 4307 O O . TYR A 1 538 ? -29.644 19.653 -5.684 1.00 85.38 538 TYR A O 1
ATOM 4315 N N . LYS A 1 539 ? -27.824 18.354 -5.522 1.00 74.56 539 LYS A N 1
ATOM 4316 C CA . LYS A 1 539 ? -26.829 19.448 -5.606 1.00 74.56 539 LYS A CA 1
ATOM 4317 C C . LYS A 1 539 ? -25.701 19.237 -6.622 1.00 74.56 539 LYS A C 1
ATOM 4319 O O . LYS A 1 539 ? -24.732 19.991 -6.595 1.00 74.56 539 LYS A O 1
ATOM 4324 N N . LYS A 1 540 ? -25.847 18.289 -7.559 1.00 77.19 540 LYS A N 1
ATOM 4325 C CA . LYS A 1 540 ? -24.805 17.949 -8.545 1.00 77.19 540 LYS A CA 1
ATOM 4326 C C . LYS A 1 540 ? -23.441 17.652 -7.877 1.00 77.19 540 LYS A C 1
ATOM 4328 O O . LYS A 1 540 ? -22.419 18.213 -8.247 1.00 77.19 540 LYS A O 1
ATOM 4333 N N . GLY A 1 541 ? -23.441 16.805 -6.845 1.00 86.94 541 GLY A N 1
ATOM 4334 C CA . GLY A 1 541 ? -22.237 16.281 -6.184 1.00 86.94 541 GLY A CA 1
ATOM 4335 C C . GLY A 1 541 ? -21.764 14.957 -6.794 1.00 86.94 541 GLY A C 1
ATOM 4336 O O . GLY A 1 541 ? -22.095 14.655 -7.943 1.00 86.94 541 GLY A O 1
ATOM 4337 N N . THR A 1 542 ? -21.031 14.159 -6.015 1.00 95.25 542 THR A N 1
ATOM 4338 C CA . THR A 1 542 ? -20.730 12.757 -6.354 1.00 95.25 542 THR A CA 1
ATOM 4339 C C . THR A 1 542 ? -21.731 11.845 -5.648 1.00 95.25 542 THR A C 1
ATOM 4341 O O . THR A 1 542 ? -21.935 12.018 -4.453 1.00 95.25 542 THR A O 1
ATOM 4344 N N . GLY A 1 543 ? -22.353 10.903 -6.359 1.00 96.31 543 GLY A N 1
ATOM 4345 C CA . GLY A 1 543 ? -23.400 10.028 -5.824 1.00 96.31 543 GLY A CA 1
ATOM 4346 C C . GLY A 1 543 ? -22.868 9.012 -4.824 1.00 96.31 543 GLY A C 1
ATOM 4347 O O . GLY A 1 543 ? -23.188 9.099 -3.644 1.00 96.31 543 GLY A O 1
ATOM 4348 N N . LEU A 1 544 ? -22.037 8.075 -5.276 1.00 98.50 544 LEU A N 1
ATOM 4349 C CA . LEU A 1 544 ? -21.381 7.075 -4.434 1.00 98.50 544 LEU A CA 1
ATOM 4350 C C . LEU A 1 544 ? -19.861 7.247 -4.514 1.00 98.50 544 LEU A C 1
ATOM 4352 O O . LEU A 1 544 ? -19.294 7.194 -5.604 1.00 98.50 544 LEU A O 1
ATOM 4356 N N . LEU A 1 545 ? -19.204 7.456 -3.372 1.00 98.50 545 LEU A N 1
ATOM 4357 C CA . LEU A 1 545 ? -17.750 7.587 -3.249 1.00 98.50 545 LEU A CA 1
ATOM 4358 C C . LEU A 1 545 ? -17.177 6.304 -2.640 1.00 98.50 545 LEU A C 1
ATOM 4360 O O . LEU A 1 545 ? -17.249 6.109 -1.429 1.00 98.50 545 LEU A O 1
ATOM 4364 N N . CYS A 1 546 ? -16.625 5.439 -3.486 1.00 97.25 546 CYS A N 1
ATOM 4365 C CA . CYS A 1 546 ? -16.152 4.102 -3.137 1.00 97.25 546 CYS A CA 1
ATOM 4366 C C . CYS A 1 546 ? -14.641 4.125 -2.848 1.00 97.25 546 CYS A C 1
ATOM 4368 O O . CYS A 1 546 ? -13.828 3.961 -3.764 1.00 97.25 546 CYS A O 1
ATOM 4370 N N . TYR A 1 547 ? -14.275 4.359 -1.583 1.00 92.75 547 TYR A N 1
ATOM 4371 C CA . TYR A 1 547 ? -12.879 4.368 -1.123 1.00 92.75 547 TYR A CA 1
ATOM 4372 C C . TYR A 1 547 ? -12.412 3.007 -0.591 1.00 92.75 547 TYR A C 1
ATOM 4374 O O . TYR A 1 547 ? -11.228 2.703 -0.695 1.00 92.75 547 TYR A O 1
ATOM 4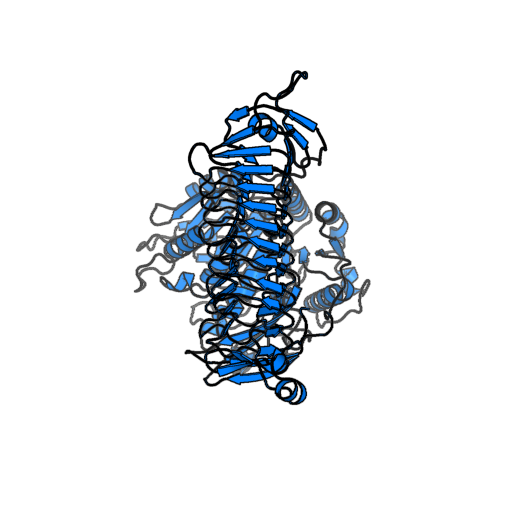382 N N . GLY A 1 548 ? -13.318 2.210 -0.016 1.00 81.88 548 GLY A N 1
ATOM 4383 C CA . GLY A 1 548 ? -13.016 0.854 0.451 1.00 81.88 548 GLY A CA 1
ATOM 4384 C C . GLY A 1 548 ? -12.859 -0.160 -0.686 1.00 81.88 548 GLY A C 1
ATOM 4385 O O . GLY A 1 548 ? -13.303 0.073 -1.810 1.00 81.88 548 GLY A O 1
ATOM 4386 N N . ASP A 1 549 ? -12.243 -1.300 -0.388 1.00 90.75 549 ASP A N 1
ATOM 4387 C CA . ASP A 1 549 ? -12.043 -2.390 -1.347 1.00 90.75 549 ASP A CA 1
ATOM 4388 C C . ASP A 1 549 ? -13.269 -3.318 -1.411 1.00 90.75 549 ASP A C 1
ATOM 4390 O O . ASP A 1 549 ? -14.056 -3.413 -0.468 1.00 90.75 549 ASP A O 1
ATOM 4394 N N . ASN A 1 550 ? -13.423 -4.059 -2.510 1.00 91.50 550 ASN A N 1
ATOM 4395 C CA . ASN A 1 550 ? -14.480 -5.065 -2.681 1.00 91.50 550 ASN A CA 1
ATOM 4396 C C . ASN A 1 550 ? -15.910 -4.512 -2.474 1.00 91.50 550 ASN A C 1
ATOM 4398 O O . ASN A 1 550 ? -16.787 -5.171 -1.909 1.00 91.50 550 ASN A O 1
ATOM 4402 N N . ILE A 1 551 ? -16.159 -3.279 -2.926 1.00 97.94 551 ILE A N 1
ATOM 4403 C CA . ILE A 1 551 ? -17.491 -2.663 -2.879 1.00 97.94 551 ILE A CA 1
ATOM 4404 C C . ILE A 1 551 ? -18.335 -3.188 -4.039 1.00 97.94 551 ILE A C 1
ATOM 4406 O O . ILE A 1 551 ? -17.898 -3.174 -5.186 1.00 97.94 551 ILE A O 1
ATOM 4410 N N . SER A 1 552 ? -19.563 -3.606 -3.753 1.00 98.44 552 SER A N 1
ATOM 4411 C CA . SER A 1 552 ? -20.532 -4.093 -4.734 1.00 98.44 552 SER A CA 1
ATOM 4412 C C . SER A 1 552 ? -21.737 -3.160 -4.826 1.00 98.44 552 SER A C 1
ATOM 4414 O O . SER A 1 552 ? -22.516 -3.054 -3.882 1.00 98.44 552 SER A O 1
ATOM 4416 N N . ILE A 1 553 ? -21.923 -2.517 -5.977 1.00 98.81 553 ILE A N 1
ATOM 4417 C CA . ILE A 1 553 ? -23.069 -1.655 -6.289 1.00 98.81 553 ILE A CA 1
ATOM 4418 C C . ILE A 1 553 ? -23.931 -2.379 -7.324 1.00 98.81 553 ILE A C 1
ATOM 4420 O O . ILE A 1 553 ? -23.488 -2.548 -8.465 1.00 98.81 553 ILE A O 1
ATOM 4424 N N . ARG A 1 554 ? -25.133 -2.837 -6.943 1.00 98.38 554 ARG A N 1
ATOM 4425 C CA . ARG A 1 554 ? -25.988 -3.675 -7.807 1.00 98.38 554 ARG A CA 1
ATOM 4426 C C . ARG A 1 554 ? -27.445 -3.248 -7.904 1.00 98.38 554 ARG A C 1
ATOM 4428 O O . ARG A 1 554 ? -28.021 -2.833 -6.914 1.00 98.38 554 ARG A O 1
ATOM 4435 N N . ASN A 1 555 ? -28.084 -3.428 -9.058 1.00 98.25 555 ASN A N 1
ATOM 4436 C CA . ASN A 1 555 ? -29.537 -3.232 -9.212 1.00 98.25 555 ASN A CA 1
ATOM 4437 C C . ASN A 1 555 ? -30.049 -1.866 -8.700 1.00 98.25 555 ASN A C 1
ATOM 4439 O O . ASN A 1 555 ? -31.139 -1.780 -8.135 1.00 98.25 555 ASN A O 1
ATOM 4443 N N . ASN A 1 556 ? -29.259 -0.799 -8.864 1.00 98.69 556 ASN A N 1
ATOM 4444 C CA . ASN A 1 556 ? -29.641 0.560 -8.475 1.00 98.69 556 ASN A CA 1
ATOM 4445 C C . ASN A 1 556 ? -29.965 1.424 -9.700 1.00 98.69 556 ASN A C 1
ATOM 4447 O O . ASN A 1 556 ? -29.375 1.253 -10.766 1.00 98.69 556 ASN A O 1
ATOM 4451 N N . GLU A 1 557 ? -30.836 2.415 -9.523 1.00 98.69 557 GLU A N 1
ATOM 4452 C CA . GLU A 1 557 ? -31.006 3.537 -10.451 1.00 98.69 557 GLU A CA 1
ATOM 4453 C C . GLU A 1 557 ? -30.273 4.769 -9.896 1.00 98.69 557 GLU A C 1
ATOM 4455 O O . GLU A 1 557 ? -30.594 5.223 -8.801 1.00 98.69 557 GLU A O 1
ATOM 4460 N N . ILE A 1 558 ? -29.305 5.337 -10.624 1.00 98.56 558 ILE A N 1
ATOM 4461 C CA . ILE A 1 558 ? -28.457 6.440 -10.131 1.00 98.56 558 ILE A CA 1
ATOM 4462 C C . ILE A 1 558 ? -28.478 7.614 -11.115 1.00 98.56 558 ILE A C 1
ATOM 4464 O O . ILE A 1 558 ? -28.068 7.483 -12.277 1.00 98.56 558 ILE A O 1
ATOM 4468 N N . ARG A 1 559 ? -28.946 8.784 -10.654 1.00 97.94 559 ARG A N 1
ATOM 4469 C CA . ARG A 1 559 ? -29.201 9.944 -11.525 1.00 97.94 559 ARG A CA 1
ATOM 4470 C C . ARG A 1 559 ? -28.923 11.314 -10.907 1.00 97.94 559 ARG A C 1
ATOM 4472 O O . ARG A 1 559 ? -29.043 11.514 -9.701 1.00 97.94 559 ARG A O 1
ATOM 4479 N N . HIS A 1 560 ? -28.657 12.289 -11.779 1.00 96.62 560 HIS A N 1
ATOM 4480 C CA . HIS A 1 560 ? -28.539 13.721 -11.466 1.00 96.62 560 HIS A CA 1
ATOM 4481 C C . HIS A 1 560 ? -27.314 14.142 -10.626 1.00 96.62 560 HIS A C 1
ATOM 4483 O O . HIS A 1 560 ? -27.363 15.119 -9.872 1.00 96.62 560 HIS A O 1
ATOM 4489 N N . PHE A 1 561 ? -26.177 13.473 -10.824 1.00 97.25 561 PHE A N 1
ATOM 4490 C CA . PHE A 1 561 ? -24.882 13.807 -10.217 1.00 97.25 561 PHE A CA 1
ATOM 4491 C C . PHE A 1 561 ? -23.879 14.411 -11.213 1.00 97.25 561 PHE A C 1
ATOM 4493 O O . PHE A 1 561 ? -24.012 14.259 -12.429 1.00 97.25 561 PHE A O 1
ATOM 4500 N N . ASN A 1 562 ? -22.839 15.071 -10.688 1.00 96.75 562 ASN A N 1
ATOM 4501 C CA . ASN A 1 562 ? -21.634 15.356 -11.476 1.00 96.75 562 ASN A CA 1
ATOM 4502 C C . ASN A 1 562 ? -20.867 14.060 -11.745 1.00 96.75 562 ASN A C 1
ATOM 4504 O O . ASN A 1 562 ? -20.457 13.809 -12.866 1.00 96.75 562 ASN A O 1
ATOM 4508 N N . THR A 1 563 ? -20.743 13.203 -10.736 1.00 97.75 563 THR A N 1
ATOM 4509 C CA . THR A 1 563 ? -20.199 11.851 -10.889 1.00 97.75 563 THR A CA 1
ATOM 4510 C C . THR A 1 563 ? -21.122 10.894 -10.160 1.00 97.75 563 THR A C 1
ATOM 4512 O O . THR A 1 563 ? -21.329 11.053 -8.964 1.00 97.75 563 THR A O 1
ATOM 4515 N N . SER A 1 564 ? -21.720 9.927 -10.846 1.00 97.75 564 SER A N 1
ATOM 4516 C CA . SER A 1 564 ? -22.710 9.046 -10.220 1.00 97.75 564 SER A CA 1
ATOM 4517 C C . SER A 1 564 ? -22.040 8.043 -9.276 1.00 97.75 564 SER A C 1
ATOM 4519 O O . SER A 1 564 ? -22.407 7.966 -8.106 1.00 97.75 564 SER A O 1
ATOM 4521 N N . ILE A 1 565 ? -20.984 7.372 -9.742 1.00 98.69 565 ILE A N 1
ATOM 4522 C CA . ILE A 1 565 ? -20.164 6.442 -8.964 1.00 98.69 565 ILE A CA 1
ATOM 4523 C C . ILE A 1 565 ? -18.699 6.815 -9.177 1.00 98.69 565 ILE A C 1
ATOM 4525 O O . ILE A 1 565 ? -18.225 6.878 -10.309 1.00 98.69 565 ILE A O 1
ATOM 4529 N N . PHE A 1 566 ? -17.979 7.052 -8.089 1.00 98.69 566 PHE A N 1
ATOM 4530 C CA . PHE A 1 566 ? -16.536 7.251 -8.067 1.00 98.69 566 PHE A CA 1
ATOM 4531 C C . PHE A 1 566 ? -15.880 6.059 -7.368 1.00 98.69 566 PHE A C 1
ATOM 4533 O O . PHE A 1 566 ? -16.278 5.717 -6.256 1.00 98.69 566 PHE A O 1
ATOM 4540 N N . VAL A 1 567 ? -14.891 5.438 -8.009 1.00 98.31 567 VAL A N 1
ATOM 4541 C CA . VAL A 1 567 ? -14.208 4.229 -7.538 1.00 98.31 567 VAL A CA 1
ATOM 4542 C C . VAL A 1 567 ? -12.709 4.481 -7.447 1.00 98.31 567 VAL A C 1
ATOM 4544 O O . VAL A 1 567 ? -12.039 4.674 -8.462 1.00 98.31 567 VAL A O 1
ATOM 4547 N N . GLU A 1 568 ? -12.194 4.435 -6.224 1.00 96.06 568 GLU A N 1
ATOM 4548 C CA . GLU A 1 568 ? -10.759 4.468 -5.916 1.00 96.06 568 GLU A CA 1
ATOM 4549 C C . GLU A 1 568 ? -10.293 3.137 -5.307 1.00 96.06 568 GLU A C 1
ATOM 4551 O O . GLU A 1 568 ? -9.182 2.689 -5.586 1.00 96.06 568 GLU A O 1
ATOM 4556 N N . GLY A 1 569 ? -11.175 2.468 -4.554 1.00 82.81 569 GLY A N 1
ATOM 4557 C CA . GLY A 1 569 ? -10.926 1.143 -3.992 1.00 82.81 569 GLY A CA 1
ATOM 4558 C C . GLY A 1 569 ? -10.677 0.049 -5.036 1.00 82.81 569 GLY A C 1
ATOM 4559 O O . GLY A 1 569 ? -11.047 0.152 -6.212 1.00 82.81 569 GLY A O 1
ATOM 4560 N N . SER A 1 570 ? -10.029 -1.024 -4.595 1.00 90.75 570 SER A N 1
ATOM 4561 C CA . SER A 1 570 ? -9.646 -2.169 -5.420 1.00 90.75 570 SER A CA 1
ATOM 4562 C C . SER A 1 570 ? -10.737 -3.236 -5.468 1.00 90.75 570 SER A C 1
ATOM 4564 O O . SER A 1 570 ? -11.448 -3.472 -4.496 1.00 90.75 570 SER A O 1
ATOM 4566 N N . SER A 1 571 ? -10.814 -3.956 -6.588 1.00 92.44 571 SER A N 1
ATOM 4567 C CA . SER A 1 571 ? -11.732 -5.086 -6.806 1.00 92.44 571 SER A CA 1
ATOM 4568 C C . SER A 1 571 ? -13.212 -4.738 -6.592 1.00 92.44 571 SER A C 1
ATOM 4570 O O . SER A 1 571 ? -13.979 -5.556 -6.104 1.00 92.44 571 SER A O 1
ATOM 4572 N N . CYS A 1 572 ? -13.619 -3.510 -6.917 1.00 96.69 572 CYS A N 1
ATOM 4573 C CA . CYS A 1 572 ? -15.013 -3.084 -6.796 1.00 96.69 572 CYS A CA 1
ATOM 4574 C C . CYS A 1 572 ? -15.855 -3.555 -7.990 1.00 96.69 572 CYS A C 1
ATOM 4576 O O . CYS A 1 572 ? -15.394 -3.539 -9.133 1.00 96.69 572 CYS A O 1
ATOM 4578 N N . HIS A 1 573 ? -17.111 -3.903 -7.725 1.00 98.25 573 HIS A N 1
ATOM 4579 C CA . HIS A 1 573 ? -18.079 -4.422 -8.683 1.00 98.25 573 HIS A CA 1
ATOM 4580 C C . HIS A 1 573 ? -19.237 -3.429 -8.854 1.00 98.25 573 HIS A C 1
ATOM 4582 O O . HIS A 1 573 ? -19.960 -3.126 -7.907 1.00 98.25 573 HIS A O 1
ATOM 4588 N N . VAL A 1 574 ? -19.441 -2.934 -10.071 1.00 98.81 574 VAL A N 1
ATOM 4589 C CA . VAL A 1 574 ? -20.594 -2.114 -10.463 1.00 98.81 574 VAL A CA 1
ATOM 4590 C C . VAL A 1 574 ? -21.391 -2.925 -11.472 1.00 98.81 574 VAL A C 1
ATOM 4592 O O . VAL A 1 574 ? -20.983 -3.039 -12.631 1.00 98.81 574 VAL A O 1
ATOM 4595 N N . GLU A 1 575 ? -22.496 -3.533 -11.039 1.00 98.56 575 GLU A N 1
ATOM 4596 C CA . GLU A 1 575 ? -23.228 -4.500 -11.863 1.00 98.56 575 GLU A CA 1
ATOM 4597 C C . GLU A 1 575 ? -24.736 -4.252 -11.922 1.00 98.56 575 GLU A C 1
ATOM 4599 O O . GLU A 1 575 ? -25.344 -3.900 -10.926 1.00 98.56 575 GLU A O 1
ATOM 4604 N N . GLU A 1 576 ? -25.376 -4.486 -13.068 1.00 98.50 576 GLU A N 1
ATOM 4605 C CA . GLU A 1 576 ? -26.852 -4.477 -13.177 1.00 98.50 576 GLU A CA 1
ATOM 4606 C C . GLU A 1 576 ? -27.519 -3.134 -12.788 1.00 98.50 576 GLU A C 1
ATOM 4608 O O . GLU A 1 576 ? -28.694 -3.098 -12.434 1.00 98.50 576 GLU A O 1
ATOM 4613 N N . ASN A 1 577 ? -26.798 -2.008 -12.850 1.00 98.81 577 ASN A N 1
ATOM 4614 C CA . ASN A 1 577 ? -27.342 -0.687 -12.508 1.00 98.81 577 ASN A CA 1
ATOM 4615 C C . ASN A 1 577 ? -27.878 0.063 -13.738 1.00 98.81 577 ASN A C 1
ATOM 4617 O O . ASN A 1 577 ? -27.378 -0.098 -14.854 1.00 98.81 577 ASN A O 1
ATOM 4621 N N . GLU A 1 578 ? -28.839 0.959 -13.513 1.00 98.81 578 GLU A N 1
ATOM 4622 C CA . GLU A 1 578 ? -29.281 1.980 -14.465 1.00 98.81 578 GLU A CA 1
ATOM 4623 C C . GLU A 1 578 ? -28.674 3.341 -14.081 1.00 98.81 578 GLU A C 1
ATOM 4625 O O . GLU A 1 578 ? -29.084 3.982 -13.115 1.00 98.81 578 GLU A O 1
ATOM 4630 N N . ILE A 1 579 ? -27.675 3.796 -14.837 1.00 98.81 579 ILE A N 1
ATOM 4631 C CA . ILE A 1 579 ? -26.898 5.009 -14.556 1.00 98.81 579 ILE A CA 1
ATOM 4632 C C . ILE A 1 579 ? -27.200 6.045 -15.633 1.00 98.81 579 ILE A C 1
ATOM 4634 O O . ILE A 1 579 ? -26.760 5.895 -16.778 1.00 98.81 579 ILE A O 1
ATOM 4638 N N . LYS A 1 580 ? -27.936 7.106 -15.277 1.00 98.25 580 LYS A N 1
ATOM 4639 C CA . LYS A 1 580 ? -28.443 8.066 -16.269 1.00 98.25 580 LYS A CA 1
ATOM 4640 C C . LYS A 1 580 ? -28.537 9.513 -15.823 1.00 98.25 580 LYS A C 1
ATOM 4642 O O . LYS A 1 580 ? -28.752 9.810 -14.653 1.00 98.25 580 LYS A O 1
ATOM 4647 N N . ASN A 1 581 ? -28.487 10.433 -16.786 1.00 96.88 581 ASN A N 1
ATOM 4648 C CA . ASN A 1 581 ? -28.619 11.876 -16.558 1.00 96.88 581 ASN A CA 1
ATOM 4649 C C . ASN A 1 581 ? -27.564 12.450 -15.590 1.00 96.88 581 ASN A C 1
ATOM 4651 O O . ASN A 1 581 ? -27.880 13.333 -14.782 1.00 96.88 581 ASN A O 1
ATOM 4655 N N . ASN A 1 582 ? -26.329 11.945 -15.661 1.00 97.19 582 ASN A N 1
ATOM 4656 C CA . ASN A 1 582 ? -25.174 12.439 -14.908 1.00 97.19 582 ASN A CA 1
ATOM 4657 C C . ASN A 1 582 ? -24.164 13.128 -15.840 1.00 97.19 582 ASN A C 1
ATOM 4659 O O . ASN A 1 582 ? -24.159 12.904 -17.051 1.00 97.19 582 ASN A O 1
ATOM 4663 N N . GLU A 1 583 ? -23.272 13.954 -15.293 1.00 97.44 583 GLU A N 1
ATOM 4664 C CA . GLU A 1 583 ? -22.113 14.415 -16.070 1.00 97.44 583 GLU A CA 1
ATOM 4665 C C . GLU A 1 583 ? -21.131 13.251 -16.286 1.00 97.44 583 GLU A C 1
ATOM 4667 O O . GLU A 1 583 ? -20.809 12.924 -17.418 1.00 97.44 583 GLU A O 1
ATOM 4672 N N . CYS A 1 584 ? -20.752 12.517 -15.250 1.00 98.00 584 CYS A N 1
ATOM 4673 C CA . CYS A 1 584 ? -20.003 11.270 -15.353 1.00 98.00 584 CYS A CA 1
ATOM 4674 C C . CYS A 1 584 ? -20.809 10.130 -14.728 1.00 98.00 584 CYS A C 1
ATOM 4676 O O . CYS A 1 584 ? -21.284 10.249 -13.599 1.00 98.00 584 CYS A O 1
ATOM 4678 N N . GLY A 1 585 ? -20.983 9.026 -15.453 1.00 98.44 585 GLY A N 1
ATOM 4679 C CA . GLY A 1 585 ? -21.592 7.809 -14.933 1.00 98.44 585 GLY A CA 1
ATOM 4680 C C . GLY A 1 585 ? -20.672 7.169 -13.899 1.00 98.44 585 GLY A C 1
ATOM 4681 O O . GLY A 1 585 ? -20.915 7.273 -12.700 1.00 98.44 585 GLY A O 1
ATOM 4682 N N . ILE A 1 586 ? -19.590 6.547 -14.349 1.00 98.81 586 ILE A N 1
ATOM 4683 C CA . ILE A 1 586 ? -18.640 5.836 -13.491 1.00 98.81 586 ILE A CA 1
ATOM 4684 C C . ILE A 1 586 ? -17.247 6.427 -13.692 1.00 98.81 586 ILE A C 1
ATOM 4686 O O . ILE A 1 586 ? -16.739 6.444 -14.811 1.00 98.81 586 ILE A O 1
ATOM 4690 N N . TRP A 1 587 ? -16.602 6.861 -12.613 1.00 98.75 587 TRP A N 1
ATOM 4691 C CA . TRP A 1 587 ? -15.209 7.299 -12.627 1.00 98.75 587 TRP A CA 1
ATOM 4692 C C . TRP A 1 587 ? -14.332 6.292 -11.882 1.00 98.75 587 TRP A C 1
ATOM 4694 O O . TRP A 1 587 ? -14.503 6.098 -10.684 1.00 98.75 587 TRP A O 1
ATOM 4704 N N . LEU A 1 588 ? -13.384 5.674 -12.587 1.00 98.25 588 LEU A N 1
ATOM 4705 C CA . LEU A 1 588 ? -12.304 4.876 -12.007 1.00 98.25 588 LEU A CA 1
ATOM 4706 C C . LEU A 1 588 ? -11.056 5.752 -11.822 1.00 98.25 588 LEU A C 1
ATOM 4708 O O . LEU A 1 588 ? -10.528 6.266 -12.808 1.00 98.25 588 LEU A O 1
ATOM 4712 N N . ASN A 1 589 ? -10.569 5.920 -10.595 1.00 96.06 589 ASN A N 1
ATOM 4713 C CA . ASN A 1 589 ? -9.395 6.743 -10.295 1.00 96.06 589 ASN A CA 1
ATOM 4714 C C . ASN A 1 589 ? -8.327 5.918 -9.573 1.00 96.06 589 ASN A C 1
ATOM 4716 O O . ASN A 1 589 ? -8.460 5.629 -8.390 1.00 96.06 589 ASN A O 1
ATOM 4720 N N . GLY A 1 590 ? -7.280 5.501 -10.287 1.00 88.75 590 GLY A N 1
ATOM 4721 C CA . GLY A 1 590 ? -6.201 4.682 -9.723 1.00 88.75 590 GLY A CA 1
ATOM 4722 C C . GLY A 1 590 ? -6.627 3.281 -9.259 1.00 88.75 590 GLY A C 1
ATOM 4723 O O . GLY A 1 590 ? -5.813 2.567 -8.679 1.00 88.75 590 GLY A O 1
ATOM 4724 N N . SER A 1 591 ? -7.871 2.871 -9.529 1.00 89.50 591 SER A N 1
ATOM 4725 C CA . SER A 1 591 ? -8.431 1.593 -9.083 1.00 89.50 591 SER A CA 1
ATOM 4726 C C . SER A 1 591 ? -7.750 0.391 -9.751 1.00 89.50 591 SER A C 1
ATOM 4728 O O . SER A 1 591 ? -7.416 0.434 -10.946 1.00 89.50 591 SER A O 1
ATOM 4730 N N . TYR A 1 592 ? -7.633 -0.711 -9.009 1.00 92.38 592 TYR A N 1
ATOM 4731 C CA . TYR A 1 592 ? -7.141 -1.997 -9.503 1.00 92.38 592 TYR A CA 1
ATOM 4732 C C . TYR A 1 592 ? -8.267 -3.034 -9.558 1.00 92.38 592 TYR A C 1
ATOM 4734 O O . TYR A 1 592 ? -8.921 -3.285 -8.550 1.00 92.38 592 TYR A O 1
ATOM 4742 N N . GLY A 1 593 ? -8.472 -3.670 -10.714 1.00 92.50 593 GLY A N 1
ATOM 4743 C CA . GLY A 1 593 ? -9.374 -4.821 -10.843 1.00 92.50 593 GLY A CA 1
ATOM 4744 C C . GLY A 1 593 ? -10.870 -4.499 -10.765 1.00 92.50 593 GLY A C 1
ATOM 4745 O O . GLY A 1 593 ? -11.646 -5.371 -10.392 1.00 92.50 593 GLY A O 1
ATOM 4746 N N . ALA A 1 594 ? -11.284 -3.267 -11.078 1.00 97.06 594 ALA A N 1
ATOM 4747 C CA . ALA A 1 594 ? -12.698 -2.894 -11.064 1.00 97.06 594 ALA A CA 1
ATOM 4748 C C . ALA A 1 594 ? -13.496 -3.634 -12.155 1.00 97.06 594 ALA A C 1
ATOM 4750 O O . ALA A 1 594 ? -13.075 -3.695 -13.315 1.00 97.06 594 ALA A O 1
ATOM 4751 N N . GLU A 1 595 ? -14.674 -4.141 -11.801 1.00 98.50 595 GLU A N 1
ATOM 4752 C CA . GLU A 1 595 ? -15.586 -4.832 -12.709 1.00 98.50 595 GLU A CA 1
ATOM 4753 C C . GLU A 1 595 ? -16.849 -4.000 -12.948 1.00 98.50 595 GLU A C 1
ATOM 4755 O O . GLU A 1 595 ? -17.581 -3.672 -12.020 1.00 98.50 595 GLU A O 1
ATOM 4760 N N . ILE A 1 596 ? -17.122 -3.667 -14.207 1.00 98.88 596 ILE A N 1
ATOM 4761 C CA . ILE A 1 596 ? -18.298 -2.910 -14.642 1.00 98.88 596 ILE A CA 1
ATOM 4762 C C . ILE A 1 596 ? -19.082 -3.816 -15.588 1.00 98.88 596 ILE A C 1
ATOM 4764 O O . ILE A 1 596 ? -18.695 -3.973 -16.752 1.00 98.88 596 ILE A O 1
ATOM 4768 N N . LYS A 1 597 ? -20.147 -4.461 -15.099 1.00 98.75 597 LYS A N 1
ATOM 4769 C CA . LYS A 1 597 ? -20.840 -5.524 -15.846 1.00 98.75 597 LYS A CA 1
ATOM 4770 C C . LYS A 1 597 ? -22.354 -5.351 -15.931 1.00 98.75 597 LYS A C 1
ATOM 4772 O O . LYS A 1 597 ? -23.002 -5.028 -14.949 1.00 98.75 597 LYS A O 1
ATOM 4777 N N . ASN A 1 598 ? -22.957 -5.655 -17.078 1.00 98.50 598 ASN A N 1
ATOM 4778 C CA . ASN A 1 598 ? -24.423 -5.707 -17.230 1.00 98.50 598 ASN A CA 1
ATOM 4779 C C . ASN A 1 598 ? -25.172 -4.401 -16.866 1.00 98.50 598 ASN A C 1
ATOM 4781 O O . ASN A 1 598 ? -26.339 -4.456 -16.488 1.00 98.50 598 ASN A O 1
ATOM 4785 N N . ASN A 1 599 ? -24.532 -3.232 -16.945 1.00 98.88 599 ASN A N 1
ATOM 4786 C CA . ASN A 1 599 ? -25.164 -1.949 -16.615 1.00 98.88 599 ASN A CA 1
ATOM 4787 C C . ASN A 1 599 ? -25.815 -1.295 -17.843 1.00 98.88 599 ASN A C 1
ATOM 4789 O O . ASN A 1 599 ? -25.336 -1.441 -18.971 1.00 98.88 599 ASN A O 1
ATOM 4793 N N . PHE A 1 600 ? -26.845 -0.486 -17.602 1.00 98.81 600 PHE A N 1
ATOM 4794 C CA . PHE A 1 600 ? -27.408 0.466 -18.559 1.00 98.81 600 PHE A CA 1
ATOM 4795 C C . PHE A 1 600 ? -26.865 1.862 -18.245 1.00 98.81 600 PHE A C 1
ATOM 4797 O O . PHE A 1 600 ? -27.329 2.523 -17.321 1.00 98.81 600 PHE A O 1
ATOM 4804 N N . VAL A 1 601 ? -25.863 2.308 -19.000 1.00 98.75 601 VAL A N 1
ATOM 4805 C CA . VAL A 1 601 ? -25.198 3.604 -18.812 1.00 98.75 601 VAL A CA 1
ATOM 4806 C C . VAL A 1 601 ? -25.633 4.539 -19.937 1.00 98.75 601 VAL A C 1
ATOM 4808 O O . VAL A 1 601 ? -25.046 4.539 -21.028 1.00 98.75 601 VAL A O 1
ATOM 4811 N N . THR A 1 602 ? -26.696 5.309 -19.696 1.00 98.44 602 THR A N 1
ATOM 4812 C CA . THR A 1 602 ? -27.372 6.088 -20.744 1.00 98.44 602 THR A CA 1
ATOM 4813 C C . THR A 1 602 ? -27.526 7.563 -20.418 1.00 98.44 602 THR A C 1
ATOM 4815 O O . THR A 1 602 ? -27.615 7.946 -19.262 1.00 98.44 602 THR A O 1
ATOM 4818 N N . ASP A 1 603 ? -27.581 8.419 -21.439 1.00 97.56 603 ASP A N 1
ATOM 4819 C CA . ASP A 1 603 ? -27.880 9.852 -21.269 1.00 97.56 603 ASP A CA 1
ATOM 4820 C C . ASP A 1 603 ? -26.941 10.578 -20.277 1.00 97.56 603 ASP A C 1
ATOM 4822 O O . ASP A 1 603 ? -27.340 11.532 -19.605 1.00 97.56 603 ASP A O 1
ATOM 4826 N N . ASN A 1 604 ? -25.686 10.124 -20.153 1.00 97.50 604 ASN A N 1
ATOM 4827 C CA . ASN A 1 604 ? -24.648 10.808 -19.378 1.00 97.50 604 ASN A CA 1
ATOM 4828 C C . ASN A 1 604 ? -23.739 11.626 -20.303 1.00 97.50 604 ASN A C 1
ATOM 4830 O O . ASN A 1 604 ? -23.707 11.405 -21.514 1.00 97.50 604 ASN A O 1
ATOM 4834 N N . TRP A 1 605 ? -22.953 12.560 -19.767 1.00 95.50 605 TRP A N 1
ATOM 4835 C CA . TRP A 1 605 ? -21.924 13.214 -20.585 1.00 95.50 605 TRP A CA 1
ATOM 4836 C C . TRP A 1 605 ? -20.741 12.269 -20.847 1.00 95.50 605 TRP A C 1
ATOM 4838 O O . TRP A 1 605 ? -20.341 12.062 -21.996 1.00 95.50 605 TRP A O 1
ATOM 4848 N N . TYR A 1 606 ? -20.260 11.619 -19.791 1.00 97.69 606 TYR A N 1
ATOM 4849 C CA . TYR A 1 606 ? -19.301 10.521 -19.812 1.00 97.69 606 TYR A CA 1
ATOM 4850 C C . TYR A 1 606 ? -19.959 9.258 -19.243 1.00 97.69 606 TYR A C 1
ATOM 4852 O O . TYR A 1 606 ? -20.592 9.324 -18.193 1.00 97.69 606 TYR A O 1
ATOM 4860 N N . GLY A 1 607 ? -19.817 8.112 -19.908 1.00 98.44 607 GLY A N 1
ATOM 4861 C CA . GLY A 1 607 ? -20.304 6.825 -19.410 1.00 98.44 607 GLY A CA 1
ATOM 4862 C C . GLY A 1 607 ? -19.362 6.256 -18.349 1.00 98.44 607 GLY A C 1
ATOM 4863 O O . GLY A 1 607 ? -19.684 6.276 -17.166 1.00 98.44 607 GLY A O 1
ATOM 4864 N N . VAL A 1 608 ? -18.182 5.800 -18.773 1.00 98.75 608 VAL A N 1
ATOM 4865 C CA . VAL A 1 608 ? -17.061 5.401 -17.910 1.00 98.75 608 VAL A CA 1
ATOM 4866 C C . VAL A 1 608 ? -15.854 6.282 -18.215 1.00 98.75 608 VAL A C 1
ATOM 4868 O O . VAL A 1 608 ? -15.448 6.400 -19.372 1.00 98.75 608 VAL A O 1
ATOM 4871 N N . TRP A 1 609 ? -15.259 6.859 -17.177 1.00 98.50 609 TRP A N 1
ATOM 4872 C CA . TRP A 1 609 ? -14.015 7.620 -17.232 1.00 98.50 609 TRP A CA 1
ATOM 4873 C C . TRP A 1 609 ? -12.974 6.947 -16.339 1.00 98.50 609 TRP A C 1
ATOM 4875 O O . TRP A 1 609 ? -13.149 6.899 -15.126 1.00 98.50 609 TRP A O 1
ATOM 4885 N N . GLY A 1 610 ? -11.908 6.393 -16.911 1.00 97.50 610 GLY A N 1
ATOM 4886 C CA . GLY A 1 610 ? -10.852 5.733 -16.144 1.00 97.50 610 GLY A CA 1
ATOM 4887 C C . GLY A 1 610 ? -9.515 6.450 -16.232 1.00 97.50 610 GLY A C 1
ATOM 4888 O O . GLY A 1 610 ? -8.967 6.568 -17.321 1.00 97.50 610 GLY A O 1
ATOM 4889 N N . GLU A 1 611 ? -8.973 6.873 -15.093 1.00 96.06 611 GLU A N 1
ATOM 4890 C CA . GLU A 1 611 ? -7.648 7.483 -14.952 1.00 96.06 611 GLU A CA 1
ATOM 4891 C C . GLU A 1 611 ? -6.730 6.552 -14.166 1.00 96.06 611 GLU A C 1
ATOM 4893 O O . GLU A 1 611 ? -7.037 6.155 -13.042 1.00 96.06 611 GLU A O 1
ATOM 4898 N N . TYR A 1 612 ? -5.592 6.195 -14.759 1.00 93.38 612 TYR A N 1
ATOM 4899 C CA . TYR A 1 612 ? -4.605 5.276 -14.182 1.00 93.38 612 TYR A CA 1
ATOM 4900 C C . TYR A 1 612 ? -5.180 3.910 -13.755 1.00 93.38 612 TYR A C 1
ATOM 4902 O O . TYR A 1 612 ? -4.625 3.245 -12.878 1.00 93.38 612 TYR A O 1
ATOM 4910 N N . ALA A 1 613 ? -6.269 3.461 -14.387 1.00 91.75 613 ALA A N 1
ATOM 4911 C CA . ALA A 1 613 ? -6.943 2.217 -14.029 1.00 91.75 613 ALA A CA 1
ATOM 4912 C C . ALA A 1 613 ? -6.135 0.992 -14.490 1.00 91.75 613 ALA A C 1
ATOM 4914 O O . ALA A 1 613 ? -5.681 0.913 -15.636 1.00 91.75 613 ALA A O 1
ATOM 4915 N N . SER A 1 614 ? -5.954 0.012 -13.605 1.00 94.00 614 SER A N 1
ATOM 4916 C CA . SER A 1 614 ? -5.234 -1.229 -13.921 1.00 94.00 614 SER A CA 1
ATOM 4917 C C . SER A 1 614 ? -6.165 -2.431 -13.842 1.00 94.00 614 SER A C 1
ATOM 4919 O O . SER A 1 614 ? -6.912 -2.584 -12.878 1.00 94.00 614 SER A O 1
ATOM 4921 N N . SER A 1 615 ? -6.114 -3.285 -14.859 1.00 96.31 615 SER A N 1
ATOM 4922 C CA . SER A 1 615 ? -6.941 -4.488 -14.977 1.00 96.31 615 SER A CA 1
ATOM 4923 C C . SER A 1 615 ? -8.469 -4.275 -14.889 1.00 96.31 615 SER A C 1
ATOM 4925 O O . SER A 1 615 ? -9.137 -5.114 -14.284 1.00 96.31 615 SER A O 1
ATOM 4927 N N . PRO A 1 616 ? -9.071 -3.200 -15.451 1.00 97.75 616 PRO A N 1
ATOM 4928 C CA . PRO A 1 616 ? -10.526 -3.051 -15.424 1.00 97.75 616 PRO A CA 1
ATOM 4929 C C . PRO A 1 616 ? -11.217 -4.068 -16.345 1.00 97.75 616 PRO A C 1
ATOM 4931 O O . PRO A 1 616 ? -10.723 -4.355 -17.438 1.00 97.75 616 PRO A O 1
ATOM 4934 N N . VAL A 1 617 ? -12.391 -4.559 -15.948 1.00 98.62 617 VAL A N 1
ATOM 4935 C CA . VAL A 1 617 ? -13.232 -5.469 -16.743 1.00 98.62 617 VAL A CA 1
ATOM 4936 C C . VAL A 1 617 ? -14.572 -4.799 -17.037 1.00 98.62 617 VAL A C 1
ATOM 4938 O O . VAL A 1 617 ? -15.435 -4.726 -16.170 1.00 98.62 617 VAL A O 1
ATOM 4941 N N . ILE A 1 618 ? -14.764 -4.326 -18.269 1.00 98.81 618 ILE A N 1
ATOM 4942 C CA . ILE A 1 618 ? -15.994 -3.665 -18.730 1.00 98.81 618 ILE A CA 1
ATOM 4943 C C . ILE A 1 618 ? -16.730 -4.615 -19.672 1.00 98.81 618 ILE A C 1
ATOM 4945 O O . ILE A 1 618 ? -16.322 -4.772 -20.828 1.00 98.81 618 ILE A O 1
ATOM 4949 N N . GLN A 1 619 ? -17.786 -5.280 -19.196 1.00 98.62 619 GLN A N 1
ATOM 4950 C CA . GLN A 1 619 ? -18.439 -6.341 -19.968 1.00 98.62 619 GLN A CA 1
ATOM 4951 C C . GLN A 1 619 ? -19.966 -6.298 -20.003 1.00 98.62 619 GLN A C 1
ATOM 4953 O O . GLN A 1 619 ? -20.616 -6.037 -18.999 1.00 98.62 619 GLN A O 1
ATOM 4958 N N . ASN A 1 620 ? -20.547 -6.644 -21.153 1.00 98.50 620 ASN A N 1
ATOM 4959 C CA . ASN A 1 620 ? -21.997 -6.812 -21.324 1.00 98.50 620 ASN A CA 1
ATOM 4960 C C . ASN A 1 620 ? -22.840 -5.587 -20.920 1.00 98.50 620 ASN A C 1
ATOM 4962 O O . ASN A 1 620 ? -23.992 -5.727 -20.519 1.00 98.50 620 ASN A O 1
ATOM 4966 N N . ASN A 1 621 ? -22.278 -4.381 -20.993 1.00 98.81 621 ASN A N 1
ATOM 4967 C CA . ASN A 1 621 ? -22.998 -3.149 -20.683 1.00 98.81 621 ASN A CA 1
ATOM 4968 C C . ASN A 1 621 ? -23.677 -2.577 -21.930 1.00 98.81 621 ASN A C 1
ATOM 4970 O O . ASN A 1 621 ? -23.207 -2.758 -23.055 1.00 98.81 621 ASN A O 1
ATOM 4974 N N . ASN A 1 622 ? -24.738 -1.808 -21.709 1.00 98.81 622 ASN A N 1
ATOM 4975 C CA . ASN A 1 622 ? -25.347 -0.952 -22.713 1.00 98.81 622 ASN A CA 1
ATOM 4976 C C . ASN A 1 622 ? -24.911 0.502 -22.490 1.00 98.81 622 ASN A C 1
ATOM 4978 O O . ASN A 1 622 ? -25.312 1.135 -21.515 1.00 98.81 622 ASN A O 1
ATOM 4982 N N . PHE A 1 623 ? -24.120 1.037 -23.415 1.00 98.81 623 PHE A N 1
ATOM 4983 C CA . PHE A 1 623 ? -23.752 2.446 -23.464 1.00 98.81 623 PHE A CA 1
ATOM 4984 C C . PHE A 1 623 ? -24.538 3.134 -24.573 1.00 98.81 623 PHE A C 1
ATOM 4986 O O . PHE A 1 623 ? -24.201 2.991 -25.755 1.00 98.81 623 PHE A O 1
ATOM 4993 N N . SER A 1 624 ? -25.566 3.902 -24.210 1.00 98.25 624 SER A N 1
ATOM 4994 C CA . SER A 1 624 ? -26.421 4.567 -25.198 1.00 98.25 624 SER A CA 1
ATOM 4995 C C . SER A 1 624 ? -26.611 6.054 -24.938 1.00 98.25 624 SER A C 1
ATOM 4997 O O . SER A 1 624 ? -26.835 6.465 -23.807 1.00 98.25 624 SER A O 1
ATOM 4999 N N . TYR A 1 625 ? -26.598 6.867 -25.995 1.00 97.62 625 TYR A N 1
ATOM 5000 C CA . TYR A 1 625 ? -26.901 8.304 -25.908 1.00 97.62 625 TYR A CA 1
ATOM 5001 C C . TYR A 1 625 ? -25.979 9.108 -24.972 1.00 97.62 625 TYR A C 1
ATOM 5003 O O . TYR A 1 625 ? -26.363 10.175 -24.496 1.00 97.62 625 TYR A O 1
ATOM 5011 N N . ASN A 1 626 ? -24.750 8.640 -24.719 1.00 95.94 626 ASN A N 1
ATOM 5012 C CA . ASN A 1 626 ? -23.789 9.416 -23.938 1.00 95.94 626 ASN A CA 1
ATOM 5013 C C . ASN A 1 626 ? -23.202 10.552 -24.792 1.00 95.94 626 ASN A C 1
ATOM 5015 O O . ASN A 1 626 ? -22.733 10.333 -25.917 1.00 95.94 626 ASN A O 1
ATOM 5019 N N . ALA A 1 627 ? -23.241 11.774 -24.257 1.00 93.62 627 ALA A N 1
ATOM 5020 C CA . ALA A 1 627 ? -23.027 12.999 -25.024 1.00 93.62 627 ALA A CA 1
ATOM 5021 C C . ALA A 1 627 ? -21.578 13.191 -25.492 1.00 93.62 627 ALA A C 1
ATOM 5023 O O . ALA A 1 627 ? -21.362 13.881 -26.488 1.00 93.62 627 ALA A O 1
ATOM 5024 N N . TRP A 1 628 ? -20.596 12.587 -24.809 1.00 90.88 628 TRP A N 1
ATOM 5025 C CA . TRP A 1 628 ? -19.182 12.697 -25.166 1.00 90.88 628 TRP A CA 1
ATOM 5026 C C . TRP A 1 628 ? -18.459 11.347 -25.262 1.00 90.88 628 TRP A C 1
ATOM 5028 O O . TRP A 1 628 ? -18.296 10.835 -26.365 1.00 90.88 628 TRP A O 1
ATOM 5038 N N . TYR A 1 629 ? -18.000 10.755 -24.158 1.00 95.69 629 TYR A N 1
ATOM 5039 C CA . TYR A 1 629 ? -17.336 9.441 -24.180 1.00 95.69 629 TYR A CA 1
ATOM 5040 C C . TYR A 1 629 ? -18.236 8.409 -23.512 1.00 95.69 629 TYR A C 1
ATOM 5042 O O . TYR A 1 629 ? -18.559 8.569 -22.343 1.00 95.69 629 TYR A O 1
ATOM 5050 N N . ALA A 1 630 ? -18.603 7.331 -24.202 1.00 97.88 630 ALA A N 1
ATOM 5051 C CA . ALA A 1 630 ? -19.196 6.175 -23.532 1.00 97.88 630 ALA A CA 1
ATOM 5052 C C . ALA A 1 630 ? -18.157 5.470 -22.651 1.00 97.88 630 ALA A C 1
ATOM 5054 O O . ALA A 1 630 ? -18.434 5.208 -21.488 1.00 97.88 630 ALA A O 1
ATOM 5055 N N . VAL A 1 631 ? -16.948 5.240 -23.168 1.00 98.69 631 VAL A N 1
ATOM 5056 C CA . VAL A 1 631 ? -15.792 4.788 -22.385 1.00 98.69 631 VAL A CA 1
ATOM 5057 C C . VAL A 1 631 ? -14.569 5.615 -22.774 1.00 98.69 631 VAL A C 1
ATOM 5059 O O . VAL A 1 631 ? -14.136 5.582 -23.927 1.00 98.69 631 VAL A O 1
ATOM 5062 N N . TRP A 1 632 ? -13.998 6.335 -21.812 1.00 98.50 632 TRP A N 1
ATOM 5063 C CA . TRP A 1 632 ? -12.670 6.942 -21.893 1.00 98.50 632 TRP A CA 1
ATOM 5064 C C . TRP A 1 632 ? -11.753 6.263 -20.880 1.00 98.50 632 TRP A C 1
ATOM 5066 O O . TRP A 1 632 ? -12.151 6.059 -19.733 1.00 98.50 632 TRP A O 1
ATOM 5076 N N . MET A 1 633 ? -10.547 5.887 -21.296 1.00 98.06 633 MET A N 1
ATOM 5077 C CA . MET A 1 633 ? -9.657 5.091 -20.456 1.00 98.06 633 MET A CA 1
ATOM 5078 C C . MET A 1 633 ? -8.189 5.461 -20.665 1.00 98.06 633 MET A C 1
ATOM 5080 O O . MET A 1 633 ? -7.677 5.422 -21.787 1.00 98.06 633 MET A O 1
ATOM 5084 N N . GLU A 1 634 ? -7.520 5.751 -19.556 1.00 97.94 634 GLU A N 1
ATOM 5085 C CA . GLU A 1 634 ? -6.075 5.779 -19.378 1.00 97.94 634 GLU A CA 1
ATOM 5086 C C . GLU A 1 634 ? -5.690 4.690 -18.376 1.00 97.94 634 GLU A C 1
ATOM 5088 O O . GLU A 1 634 ? -5.975 4.786 -17.184 1.00 97.94 634 GLU A O 1
ATOM 5093 N N . GLY A 1 635 ? -5.064 3.616 -18.859 1.00 94.31 635 GLY A N 1
ATOM 5094 C CA . GLY A 1 635 ? -4.828 2.448 -18.021 1.00 94.31 635 GLY A CA 1
ATOM 5095 C C . GLY A 1 635 ? -4.027 1.330 -18.674 1.00 94.31 635 GLY A C 1
ATOM 5096 O O . GLY A 1 635 ? -3.422 1.490 -19.739 1.00 94.31 635 GLY A O 1
ATOM 5097 N N . LYS A 1 636 ? -4.024 0.159 -18.035 1.00 96.62 636 LYS A N 1
ATOM 5098 C CA . LYS A 1 636 ? -3.365 -1.037 -18.575 1.00 96.62 636 LYS A CA 1
ATOM 5099 C C . LYS A 1 636 ? -4.073 -2.340 -18.217 1.00 96.62 636 LYS A C 1
ATOM 5101 O O . LYS A 1 636 ? -4.798 -2.394 -17.229 1.00 96.62 636 LYS A O 1
ATOM 5106 N N . ASP A 1 637 ? -3.788 -3.379 -19.000 1.00 96.44 637 ASP A N 1
ATOM 5107 C CA . ASP A 1 637 ? -4.128 -4.781 -18.712 1.00 96.44 637 ASP A CA 1
ATOM 5108 C C . ASP A 1 637 ? -5.648 -5.052 -18.584 1.00 96.44 637 ASP A C 1
ATOM 5110 O O . ASP A 1 637 ? -6.065 -5.992 -17.912 1.00 96.44 637 ASP A O 1
ATOM 5114 N N . GLY A 1 638 ? -6.492 -4.217 -19.206 1.00 96.56 638 GLY A N 1
ATOM 5115 C CA . GLY A 1 638 ? -7.952 -4.273 -19.074 1.00 96.56 638 GLY A CA 1
ATOM 5116 C C . GLY A 1 638 ? -8.691 -5.028 -20.184 1.00 96.56 638 GLY A C 1
ATOM 5117 O O . GLY A 1 638 ? -8.131 -5.402 -21.216 1.00 96.56 638 GLY A O 1
ATOM 5118 N N . GLN A 1 639 ? -9.995 -5.219 -19.995 1.00 98.44 639 GLN A N 1
ATOM 5119 C CA . GLN A 1 639 ? -10.892 -5.867 -20.952 1.00 98.44 639 GLN A CA 1
ATOM 5120 C C . GLN A 1 639 ? -12.140 -5.017 -21.204 1.00 98.44 639 GLN A C 1
ATOM 5122 O O . GLN A 1 639 ? -12.762 -4.528 -20.264 1.00 98.44 639 GLN A O 1
ATOM 5127 N N . ILE A 1 640 ? -12.529 -4.876 -22.473 1.00 98.81 640 ILE A N 1
ATOM 5128 C CA . ILE A 1 640 ? -13.783 -4.239 -22.900 1.00 98.81 640 ILE A CA 1
ATOM 5129 C C . ILE A 1 640 ? -14.498 -5.224 -23.829 1.00 98.81 640 ILE A C 1
ATOM 5131 O O . ILE A 1 640 ? -14.194 -5.289 -25.021 1.00 98.81 640 ILE A O 1
ATOM 5135 N N . GLY A 1 641 ? -15.395 -6.040 -23.269 1.00 98.50 641 GLY A N 1
ATOM 5136 C CA . GLY A 1 641 ? -15.927 -7.233 -23.931 1.00 98.50 641 GLY A CA 1
ATOM 5137 C C . GLY A 1 641 ? -17.455 -7.315 -23.987 1.00 98.50 641 GLY A C 1
ATOM 5138 O O . GLY A 1 641 ? -18.104 -7.128 -22.968 1.00 98.50 641 GLY A O 1
ATOM 5139 N N . GLY A 1 642 ? -18.063 -7.656 -25.124 1.00 98.25 642 GLY A N 1
ATOM 5140 C CA . GLY A 1 642 ? -19.501 -7.984 -25.154 1.00 98.25 642 GLY A CA 1
ATOM 5141 C C . GLY A 1 642 ? -20.457 -6.803 -24.940 1.00 98.25 642 GLY A C 1
ATOM 5142 O O . GLY A 1 642 ? -21.616 -7.024 -24.614 1.00 98.25 642 GLY A O 1
ATOM 5143 N N . ASN A 1 643 ? -19.996 -5.554 -25.060 1.00 98.81 643 ASN A N 1
ATOM 5144 C CA . ASN A 1 643 ? -20.821 -4.372 -24.790 1.00 98.81 643 ASN A CA 1
ATOM 5145 C C . ASN A 1 643 ? -21.555 -3.874 -26.047 1.00 98.81 643 ASN A C 1
ATOM 5147 O O . ASN A 1 643 ? -21.039 -3.971 -27.166 1.00 98.81 643 ASN A O 1
ATOM 5151 N N . ASP A 1 644 ? -22.707 -3.241 -25.834 1.00 98.75 644 ASP A N 1
ATOM 5152 C CA . ASP A 1 644 ? -23.466 -2.513 -26.850 1.00 98.75 644 ASP A CA 1
ATOM 5153 C C . ASP A 1 644 ? -23.168 -1.011 -26.760 1.00 98.75 644 ASP A C 1
ATOM 5155 O O . ASP A 1 644 ? -23.427 -0.376 -25.739 1.00 98.75 644 ASP A O 1
ATOM 5159 N N . PHE A 1 645 ? -22.675 -0.416 -27.847 1.00 98.75 645 PHE A N 1
ATOM 5160 C CA . PHE A 1 645 ? -22.432 1.023 -27.964 1.00 98.75 645 PHE A CA 1
ATOM 5161 C C . PHE A 1 645 ? -23.317 1.627 -29.050 1.00 98.75 645 PHE A C 1
ATOM 5163 O O . PHE A 1 645 ? -23.086 1.392 -30.242 1.00 98.75 645 PHE A O 1
ATOM 5170 N N . TYR A 1 646 ? -24.285 2.452 -28.651 1.00 98.31 646 TYR A N 1
ATOM 5171 C CA . TYR A 1 646 ? -25.272 3.029 -29.560 1.00 98.31 646 TYR A CA 1
ATOM 5172 C C . TYR A 1 646 ? -25.458 4.541 -29.391 1.00 98.31 646 TYR A C 1
ATOM 5174 O O . TYR A 1 646 ? -25.747 5.032 -28.305 1.00 98.31 646 TYR A O 1
ATOM 5182 N N . ARG A 1 647 ? -25.367 5.303 -30.490 1.00 97.19 647 ARG A N 1
ATOM 5183 C CA . ARG A 1 647 ? -25.632 6.759 -30.499 1.00 97.19 647 ARG A CA 1
ATOM 5184 C C . ARG A 1 647 ? -24.846 7.562 -29.457 1.00 97.19 647 ARG A C 1
ATOM 5186 O O . ARG A 1 647 ? -25.345 8.543 -28.915 1.00 97.19 647 ARG A O 1
ATOM 5193 N N . ASN A 1 648 ? -23.603 7.172 -29.204 1.00 96.56 648 ASN A N 1
ATOM 5194 C CA . ASN A 1 648 ? -22.664 7.968 -28.420 1.00 96.56 648 ASN A CA 1
ATOM 5195 C C . ASN A 1 648 ? -21.838 8.865 -29.345 1.00 96.56 648 ASN A C 1
ATOM 5197 O O . ASN A 1 648 ? -21.695 8.584 -30.541 1.00 96.56 648 ASN A O 1
ATOM 5201 N N . TRP A 1 649 ? -21.246 9.923 -28.795 1.00 92.81 649 TRP A N 1
ATOM 5202 C CA . TRP A 1 649 ? -20.307 10.731 -29.572 1.00 92.81 649 TRP A CA 1
ATOM 5203 C C . TRP A 1 649 ? -18.994 9.966 -29.831 1.00 92.81 649 TRP A C 1
ATOM 5205 O O . TRP A 1 649 ? -18.628 9.745 -30.981 1.00 92.81 649 TRP A O 1
ATOM 5215 N N . TYR A 1 650 ? -18.328 9.466 -28.791 1.00 93.00 650 TYR A N 1
ATOM 5216 C CA . TYR A 1 650 ? -17.258 8.464 -28.874 1.00 93.00 650 TYR A CA 1
ATOM 5217 C C . TYR A 1 650 ? -17.698 7.189 -28.157 1.00 93.00 650 TYR A C 1
ATOM 5219 O O . TYR A 1 650 ? -18.138 7.257 -27.010 1.00 93.00 650 TYR A O 1
ATOM 5227 N N . CYS A 1 651 ? -17.541 6.020 -28.783 1.00 95.62 651 CYS A N 1
ATOM 5228 C CA . CYS A 1 651 ? -17.841 4.755 -28.106 1.00 95.62 651 CYS A CA 1
ATOM 5229 C C . CYS A 1 651 ? -16.725 4.338 -27.128 1.00 95.62 651 CYS A C 1
ATOM 5231 O O . CYS A 1 651 ? -16.954 4.242 -25.928 1.00 95.62 651 CYS A O 1
ATOM 5233 N N . ILE A 1 652 ? -15.504 4.145 -27.629 1.00 98.50 652 ILE A N 1
ATOM 5234 C CA . ILE A 1 652 ? -14.328 3.725 -26.861 1.00 98.50 652 ILE A CA 1
ATOM 5235 C C . ILE A 1 652 ? -13.185 4.660 -27.233 1.00 98.50 652 ILE A C 1
ATOM 5237 O O . ILE A 1 652 ? -12.850 4.791 -28.411 1.00 98.50 652 ILE A O 1
ATOM 5241 N N . TYR A 1 653 ? -12.578 5.289 -26.237 1.00 98.56 653 TYR A N 1
ATOM 5242 C CA . TYR A 1 653 ? -11.429 6.162 -26.407 1.00 98.56 653 TYR A CA 1
ATOM 5243 C C . TYR A 1 653 ? -10.313 5.735 -25.454 1.00 98.56 653 TYR A C 1
ATOM 5245 O O . TYR A 1 653 ? -10.385 5.980 -24.251 1.00 98.56 653 TYR A O 1
ATOM 5253 N N . LEU A 1 654 ? -9.276 5.096 -25.997 1.00 98.38 654 LEU A N 1
ATOM 5254 C CA . LEU A 1 654 ? -8.072 4.750 -25.246 1.00 98.38 654 LEU A CA 1
ATOM 5255 C C . LEU A 1 654 ? -7.022 5.854 -25.394 1.00 98.38 654 LEU A C 1
ATOM 5257 O O . LEU A 1 654 ? -6.619 6.201 -26.510 1.00 98.38 654 LEU A O 1
ATOM 5261 N N . TYR A 1 655 ? -6.556 6.376 -24.264 1.00 97.25 655 TYR A N 1
ATOM 5262 C CA . TYR A 1 655 ? -5.512 7.389 -24.169 1.00 97.25 655 TYR A CA 1
ATOM 5263 C C . TYR A 1 655 ? -4.355 6.854 -23.324 1.00 97.25 655 TYR A C 1
ATOM 5265 O O . TYR A 1 655 ? -4.592 6.321 -22.248 1.00 97.25 655 TYR A O 1
ATOM 5273 N N . ASN A 1 656 ? -3.110 6.943 -23.803 1.00 97.31 656 ASN A N 1
ATOM 5274 C CA . ASN A 1 656 ? -1.922 6.458 -23.074 1.00 97.31 656 ASN A CA 1
ATOM 5275 C C . ASN A 1 656 ? -2.032 5.010 -22.540 1.00 97.31 656 ASN A C 1
ATOM 5277 O O . ASN A 1 656 ? -1.421 4.668 -21.527 1.00 97.31 656 ASN A O 1
ATOM 5281 N N . SER A 1 657 ? -2.813 4.153 -23.202 1.00 97.75 657 SER A N 1
ATOM 5282 C CA . SER A 1 657 ? -3.212 2.852 -22.661 1.00 97.75 657 SER A CA 1
ATOM 5283 C C . SER A 1 657 ? -2.500 1.679 -23.324 1.00 97.75 657 SER A C 1
ATOM 5285 O O . SER A 1 657 ? -2.060 1.763 -24.473 1.00 97.75 657 SER A O 1
ATOM 5287 N N . ARG A 1 658 ? -2.390 0.552 -22.615 1.00 97.75 658 ARG A N 1
ATOM 5288 C CA . ARG A 1 658 ? -1.721 -0.647 -23.145 1.00 97.75 658 ARG A CA 1
ATOM 5289 C C . ARG A 1 658 ? -2.330 -1.958 -22.687 1.00 97.75 658 ARG A C 1
ATOM 5291 O O . ARG A 1 658 ? -2.892 -2.029 -21.601 1.00 97.75 658 ARG A O 1
ATOM 5298 N N . TYR A 1 659 ? -2.138 -2.999 -23.493 1.00 97.56 659 TYR A N 1
ATOM 5299 C CA . TYR A 1 659 ? -2.539 -4.370 -23.166 1.00 97.56 659 TYR A CA 1
ATOM 5300 C C . TYR A 1 659 ? -4.040 -4.542 -22.891 1.00 97.56 659 TYR A C 1
ATOM 5302 O O . TYR A 1 659 ? -4.432 -5.408 -22.115 1.00 97.56 659 TYR A O 1
ATOM 5310 N N . PHE A 1 660 ? -4.891 -3.737 -23.534 1.00 98.50 660 PHE A N 1
ATOM 5311 C CA . PHE A 1 660 ? -6.333 -3.963 -23.514 1.00 98.50 660 PHE A CA 1
ATOM 5312 C C . PHE A 1 660 ? -6.751 -5.050 -24.502 1.00 98.50 660 PHE A C 1
ATOM 5314 O O . PHE A 1 660 ? -6.252 -5.103 -25.629 1.00 98.50 660 PHE A O 1
ATOM 5321 N N . ILE A 1 661 ? -7.733 -5.856 -24.102 1.00 98.62 661 ILE A N 1
ATOM 5322 C CA . ILE A 1 661 ? -8.470 -6.763 -24.987 1.00 98.62 661 ILE A CA 1
ATOM 5323 C C . ILE A 1 661 ? -9.864 -6.176 -25.215 1.00 98.62 661 ILE A C 1
ATOM 5325 O O . ILE A 1 661 ? -10.658 -6.065 -24.283 1.00 98.62 661 ILE A O 1
ATOM 5329 N N . ILE A 1 662 ? -10.160 -5.789 -26.453 1.00 98.81 662 ILE A N 1
ATOM 5330 C CA . ILE A 1 662 ? -11.446 -5.224 -26.869 1.00 98.81 662 ILE A CA 1
ATOM 5331 C C . ILE A 1 662 ? -12.113 -6.222 -27.805 1.00 98.81 662 ILE A C 1
ATOM 5333 O O . ILE A 1 662 ? -11.684 -6.364 -28.954 1.00 98.81 662 ILE A O 1
ATOM 5337 N N . ASN A 1 663 ? -13.144 -6.923 -27.332 1.00 98.56 663 ASN A N 1
ATOM 5338 C CA . ASN A 1 663 ? -13.734 -8.009 -28.105 1.00 98.56 663 ASN A CA 1
ATOM 5339 C C . ASN A 1 663 ? -15.249 -8.168 -28.012 1.00 98.56 663 ASN A C 1
ATOM 5341 O O . ASN A 1 663 ? -15.885 -7.733 -27.061 1.00 98.56 663 ASN A O 1
ATOM 5345 N N . ASN A 1 664 ? -15.850 -8.816 -29.011 1.00 98.38 664 ASN A N 1
ATOM 5346 C CA . ASN A 1 664 ? -17.278 -9.158 -29.012 1.00 98.38 664 ASN A CA 1
ATOM 5347 C C . ASN A 1 664 ? -18.233 -7.963 -28.802 1.00 98.38 664 ASN A C 1
ATOM 5349 O O . ASN A 1 664 ? -19.367 -8.159 -28.379 1.00 98.38 664 ASN A O 1
ATOM 5353 N N . ASN A 1 665 ? -17.805 -6.720 -29.058 1.00 98.81 665 ASN A N 1
ATOM 5354 C CA . ASN A 1 665 ? -18.659 -5.546 -28.868 1.00 98.81 665 ASN A CA 1
ATOM 5355 C C . ASN A 1 665 ? -19.513 -5.273 -30.116 1.00 98.81 665 ASN A C 1
ATOM 5357 O O . ASN A 1 665 ? -19.047 -5.417 -31.253 1.00 98.81 665 ASN A O 1
ATOM 5361 N N . SER A 1 666 ? -20.739 -4.798 -29.900 1.00 98.56 666 SER A N 1
ATOM 5362 C CA . SER A 1 666 ? -21.642 -4.289 -30.935 1.00 98.56 666 SER A CA 1
ATOM 5363 C C . SER A 1 666 ? -21.598 -2.762 -30.940 1.00 98.56 666 SER A C 1
ATOM 5365 O O . SER A 1 666 ? -22.113 -2.100 -30.041 1.00 98.56 666 SER A O 1
ATOM 5367 N N . ILE A 1 667 ? -20.949 -2.172 -31.942 1.00 98.69 667 ILE A N 1
ATOM 5368 C CA . ILE A 1 667 ? -20.677 -0.732 -32.015 1.00 98.69 667 ILE A CA 1
ATOM 5369 C C . ILE A 1 667 ? -21.397 -0.159 -33.225 1.00 98.69 667 ILE A C 1
ATOM 5371 O O . ILE A 1 667 ? -20.931 -0.308 -34.359 1.00 98.69 667 ILE A O 1
ATOM 5375 N N . TYR A 1 668 ? -22.530 0.509 -33.005 1.00 97.88 668 TYR A N 1
ATOM 5376 C CA . TYR A 1 668 ? -23.371 0.950 -34.111 1.00 97.88 668 TYR A CA 1
ATOM 5377 C C . TYR A 1 668 ? -23.987 2.336 -33.946 1.00 97.88 668 TYR A C 1
ATOM 5379 O O . TYR A 1 668 ? -24.430 2.726 -32.871 1.00 97.88 668 TYR A O 1
ATOM 5387 N N . GLY A 1 669 ? -24.041 3.096 -35.043 1.00 95.62 669 GLY A N 1
ATOM 5388 C CA . GLY A 1 669 ? -24.719 4.397 -35.072 1.00 95.62 669 GLY A CA 1
ATOM 5389 C C . GLY A 1 669 ? -24.133 5.448 -34.123 1.00 95.62 669 GLY A C 1
ATOM 5390 O O . GLY A 1 669 ? -24.872 6.325 -33.681 1.00 95.62 669 GLY A O 1
ATOM 5391 N N . ASN A 1 670 ? -22.850 5.343 -33.761 1.00 97.44 670 ASN A N 1
ATOM 5392 C CA . ASN A 1 670 ? -22.132 6.363 -32.993 1.00 97.44 670 ASN A CA 1
ATOM 5393 C C . ASN A 1 670 ? -21.543 7.415 -33.944 1.00 97.44 670 ASN A C 1
ATOM 5395 O O . ASN A 1 670 ? -21.318 7.135 -35.125 1.00 97.44 670 ASN A O 1
ATOM 5399 N N . ILE A 1 671 ? -21.227 8.609 -33.437 1.00 96.19 671 ILE A N 1
ATOM 5400 C CA . ILE A 1 671 ? -20.523 9.619 -34.245 1.00 96.19 671 ILE A CA 1
ATOM 5401 C C . ILE A 1 671 ? -19.105 9.129 -34.565 1.00 96.19 671 ILE A C 1
ATOM 5403 O O . ILE A 1 671 ? -18.662 9.163 -35.713 1.00 96.19 671 ILE A O 1
ATOM 5407 N N . HIS A 1 672 ? -18.405 8.599 -33.563 1.00 94.25 672 HIS A N 1
ATOM 5408 C CA . HIS A 1 672 ? -17.084 7.997 -33.690 1.00 94.25 672 HIS A CA 1
ATOM 5409 C C . HIS A 1 672 ? -17.076 6.564 -33.141 1.00 94.25 672 HIS A C 1
ATOM 5411 O O . HIS A 1 672 ? -17.492 6.327 -32.004 1.00 94.25 672 HIS A O 1
ATOM 5417 N N . GLY A 1 673 ? -16.546 5.625 -33.933 1.00 96.69 673 GLY A N 1
ATOM 5418 C CA . GLY A 1 673 ? -16.154 4.298 -33.451 1.00 96.69 673 GLY A CA 1
ATOM 5419 C C . GLY A 1 673 ? -14.890 4.344 -32.569 1.00 96.69 673 GLY A C 1
ATOM 5420 O O . GLY A 1 673 ? -14.470 5.438 -32.172 1.00 96.69 673 GLY A O 1
ATOM 5421 N N . PRO A 1 674 ? -14.259 3.193 -32.246 1.00 98.44 674 PRO A N 1
ATOM 5422 C CA . PRO A 1 674 ? -13.136 3.157 -31.313 1.00 98.44 674 PRO A CA 1
ATOM 5423 C C . PRO A 1 674 ? -11.944 4.004 -31.764 1.00 98.44 674 PRO A C 1
ATOM 5425 O O . PRO A 1 674 ? -11.539 3.959 -32.930 1.00 98.44 674 PRO A O 1
ATOM 5428 N N . GLN A 1 675 ? -11.362 4.759 -30.831 1.00 98.25 675 GLN A N 1
ATOM 5429 C CA . GLN A 1 675 ? -10.195 5.605 -31.072 1.00 98.25 675 GLN A CA 1
ATOM 5430 C C . GLN A 1 675 ? -9.065 5.323 -30.090 1.00 98.25 675 GLN A C 1
ATOM 5432 O O . GLN A 1 675 ? -9.278 5.186 -28.887 1.00 98.25 675 GLN A O 1
ATOM 5437 N N . PHE A 1 676 ? -7.845 5.290 -30.619 1.00 98.25 676 PHE A N 1
ATOM 5438 C CA . PHE A 1 676 ? -6.641 4.950 -29.870 1.00 98.25 676 PHE A CA 1
ATOM 5439 C C . PHE A 1 676 ? -5.604 6.050 -30.039 1.00 98.25 676 PHE A C 1
ATOM 5441 O O . PHE A 1 676 ? -5.080 6.269 -31.140 1.00 98.25 676 PHE A O 1
ATOM 5448 N N . VAL A 1 677 ? -5.248 6.713 -28.944 1.00 97.44 677 VAL A N 1
ATOM 5449 C CA . VAL A 1 677 ? -4.270 7.804 -28.920 1.00 97.44 677 VAL A CA 1
ATOM 5450 C C . VAL A 1 677 ? -3.144 7.463 -27.956 1.00 97.44 677 VAL A C 1
ATOM 5452 O O . VAL A 1 677 ? -3.373 7.238 -26.772 1.00 97.44 677 VAL A O 1
ATOM 5455 N N . ASN A 1 678 ? -1.917 7.411 -28.484 1.00 97.06 678 ASN A N 1
ATOM 5456 C CA . ASN A 1 678 ? -0.725 6.998 -27.739 1.00 97.06 678 ASN A CA 1
ATOM 5457 C C . ASN A 1 678 ? -0.923 5.658 -27.004 1.00 97.06 678 ASN A C 1
ATOM 5459 O O . ASN A 1 678 ? -0.482 5.499 -25.870 1.00 97.06 678 ASN A O 1
ATOM 5463 N N . SER A 1 679 ? -1.654 4.732 -27.630 1.00 97.56 679 SER A N 1
ATOM 5464 C CA . SER A 1 679 ? -2.076 3.481 -27.002 1.00 97.56 679 SER A CA 1
ATOM 5465 C C . SER A 1 679 ? -1.588 2.278 -27.799 1.00 97.56 679 SER A C 1
ATOM 5467 O O . SER A 1 679 ? -1.846 2.183 -29.001 1.00 97.56 679 SER A O 1
ATOM 5469 N N . SER A 1 680 ? -0.882 1.364 -27.140 1.00 97.94 680 SER A N 1
ATOM 5470 C CA . SER A 1 680 ? -0.072 0.342 -27.812 1.00 97.94 680 SER A CA 1
ATOM 5471 C C . SER A 1 680 ? -0.283 -1.052 -27.237 1.00 97.94 680 SER A C 1
ATOM 5473 O O . SER A 1 680 ? -0.680 -1.192 -26.084 1.00 97.94 680 SER A O 1
ATOM 5475 N N . TYR A 1 681 ? 0.038 -2.088 -28.013 1.00 98.06 681 TYR A N 1
ATOM 5476 C CA . TYR A 1 681 ? -0.065 -3.490 -27.581 1.00 98.06 681 TYR A CA 1
ATOM 5477 C C . TYR A 1 681 ? -1.483 -3.942 -27.196 1.00 98.06 681 TYR A C 1
ATOM 5479 O O . TYR A 1 681 ? -1.647 -4.809 -26.341 1.00 98.06 681 TYR A O 1
ATOM 5487 N N . ASN A 1 682 ? -2.518 -3.355 -27.800 1.00 98.38 682 ASN A N 1
ATOM 5488 C CA . ASN A 1 682 ? -3.908 -3.750 -27.574 1.00 98.38 682 ASN A CA 1
ATOM 5489 C C . ASN A 1 682 ? -4.368 -4.771 -28.629 1.00 98.38 682 ASN A C 1
ATOM 5491 O O . ASN A 1 682 ? -3.883 -4.775 -29.765 1.00 98.38 682 ASN A O 1
ATOM 5495 N N . ILE A 1 683 ? -5.329 -5.617 -28.261 1.00 98.69 683 ILE A N 1
ATOM 5496 C CA . ILE A 1 683 ? -5.961 -6.609 -29.138 1.00 98.69 683 ILE A CA 1
ATOM 5497 C C . ILE A 1 683 ? -7.411 -6.192 -29.370 1.00 98.69 683 ILE A C 1
ATOM 5499 O O . ILE A 1 683 ? -8.174 -6.046 -28.420 1.00 98.69 683 ILE A O 1
ATOM 5503 N N . ILE A 1 684 ? -7.783 -6.002 -30.634 1.00 98.69 684 ILE A N 1
ATOM 5504 C CA . ILE A 1 684 ? -9.138 -5.657 -31.062 1.00 98.69 684 ILE A CA 1
ATOM 5505 C C . ILE A 1 684 ? -9.644 -6.806 -31.932 1.00 98.69 684 ILE A C 1
ATOM 5507 O O . ILE A 1 684 ? -9.185 -6.969 -33.069 1.00 98.69 684 ILE A O 1
ATOM 5511 N N . GLU A 1 685 ? -10.569 -7.611 -31.414 1.00 98.25 685 GLU A N 1
ATOM 5512 C CA . GLU A 1 685 ? -11.040 -8.803 -32.123 1.00 98.25 685 GLU A CA 1
ATOM 5513 C C . GLU A 1 685 ? -12.524 -9.110 -31.990 1.00 98.25 685 GLU A C 1
ATOM 5515 O O . GLU A 1 685 ? -13.143 -8.778 -30.993 1.00 98.25 685 GLU A O 1
ATOM 5520 N N . ASP A 1 686 ? -13.104 -9.748 -33.005 1.00 98.25 686 ASP A N 1
ATOM 5521 C CA . ASP A 1 686 ? -14.489 -10.234 -32.970 1.00 98.25 686 ASP A CA 1
ATOM 5522 C C . ASP A 1 686 ? -15.536 -9.129 -32.675 1.00 98.25 686 ASP A C 1
ATOM 5524 O O . ASP A 1 686 ? -16.614 -9.392 -32.150 1.00 98.25 686 ASP A O 1
ATOM 5528 N N . ASN A 1 687 ? -15.246 -7.859 -32.992 1.00 98.69 687 ASN A N 1
ATOM 5529 C CA . ASN A 1 687 ? -16.193 -6.752 -32.8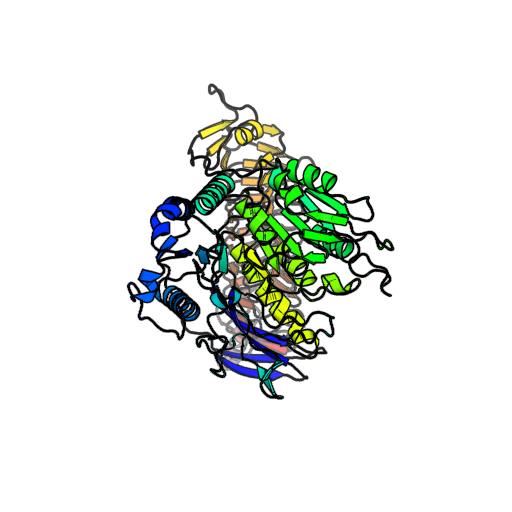16 1.00 98.69 687 ASN A CA 1
ATOM 5530 C C . ASN A 1 687 ? -17.007 -6.506 -34.089 1.00 98.69 687 ASN A C 1
ATOM 5532 O O . ASN A 1 687 ? -16.480 -6.565 -35.202 1.00 98.69 687 ASN A O 1
ATOM 5536 N N . THR A 1 688 ? -18.273 -6.118 -33.932 1.00 98.56 688 THR A N 1
ATOM 5537 C CA . THR A 1 688 ? -19.136 -5.693 -35.042 1.00 98.56 688 THR A CA 1
ATOM 5538 C C . THR A 1 688 ? -19.331 -4.181 -35.016 1.00 98.56 688 THR A C 1
ATOM 5540 O O . THR A 1 688 ? -20.013 -3.645 -34.150 1.00 98.56 688 THR A O 1
ATOM 5543 N N . ILE A 1 689 ? -18.721 -3.484 -35.978 1.00 98.62 689 ILE A N 1
ATOM 5544 C CA . ILE A 1 689 ? -18.600 -2.023 -36.039 1.00 98.62 689 ILE A CA 1
ATOM 5545 C C . ILE A 1 689 ? -19.327 -1.506 -37.281 1.00 98.62 689 ILE A C 1
ATOM 5547 O O . ILE A 1 689 ? -18.836 -1.633 -38.410 1.00 98.62 689 ILE A O 1
ATOM 5551 N N . THR A 1 690 ? -20.509 -0.916 -37.092 1.00 98.12 690 THR A N 1
ATOM 5552 C CA . THR A 1 690 ? -21.417 -0.620 -38.208 1.00 98.12 690 THR A CA 1
ATOM 5553 C C . THR A 1 690 ? -22.023 0.779 -38.180 1.00 98.12 690 THR A 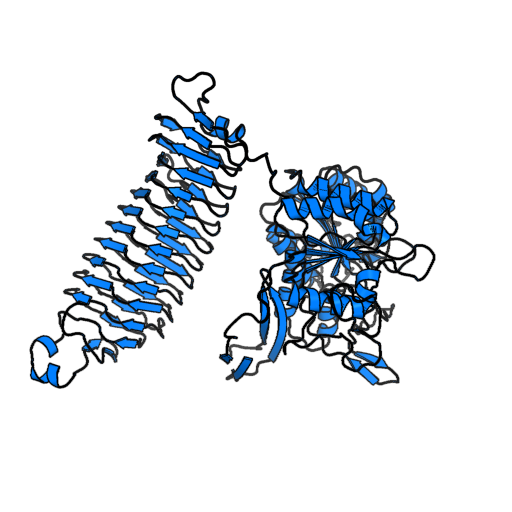C 1
ATOM 5555 O O . THR A 1 690 ? -22.409 1.285 -37.132 1.00 98.12 690 THR A O 1
ATOM 5558 N N . LYS A 1 691 ? -22.172 1.410 -39.350 1.00 97.44 691 LYS A N 1
ATOM 5559 C CA . LYS A 1 691 ? -22.947 2.658 -39.517 1.00 97.44 691 LYS A CA 1
ATOM 5560 C C . LYS A 1 691 ? -22.545 3.802 -38.576 1.00 97.44 691 LYS A C 1
ATOM 5562 O O . LYS A 1 691 ? -23.397 4.595 -38.185 1.00 97.44 691 LYS A O 1
ATOM 5567 N N . ASN A 1 692 ? -21.271 3.886 -38.195 1.00 95.69 692 ASN A N 1
ATOM 5568 C CA . ASN A 1 692 ? -20.764 5.029 -37.438 1.00 95.69 692 ASN A CA 1
ATOM 5569 C C . ASN A 1 692 ? -20.512 6.214 -38.391 1.00 95.69 692 ASN A C 1
ATOM 5571 O O . ASN A 1 692 ? -20.060 6.019 -39.525 1.00 95.69 692 ASN A O 1
ATOM 5575 N N . GLU A 1 693 ? -20.819 7.437 -37.952 1.00 96.19 693 GLU A N 1
ATOM 5576 C CA . GLU A 1 693 ? -20.885 8.628 -38.823 1.00 96.19 693 GLU A CA 1
ATOM 5577 C C . GLU A 1 693 ? -19.508 9.193 -39.222 1.00 96.19 693 GLU A C 1
ATOM 5579 O O . GLU A 1 693 ? -19.414 10.035 -40.116 1.00 96.19 693 GLU A O 1
ATOM 5584 N N . HIS A 1 694 ? -18.425 8.706 -38.611 1.00 92.75 694 HIS A N 1
ATOM 5585 C CA . HIS A 1 694 ? -17.041 9.036 -38.955 1.00 92.75 694 HIS A CA 1
ATOM 5586 C C . HIS A 1 694 ? -16.208 7.757 -39.178 1.00 92.75 694 HIS A C 1
ATOM 5588 O O . HIS A 1 694 ? -16.577 6.899 -39.982 1.00 92.75 694 HIS A O 1
ATOM 5594 N N . TYR A 1 695 ? -15.065 7.616 -38.501 1.00 92.75 695 TYR A N 1
ATOM 5595 C CA . TYR A 1 695 ? -14.277 6.390 -38.536 1.00 92.75 695 TYR A CA 1
ATOM 5596 C C . TYR A 1 695 ? -14.999 5.254 -37.802 1.00 92.75 695 TYR A C 1
ATOM 5598 O O . TYR A 1 695 ? -15.448 5.439 -36.669 1.00 92.75 695 TYR A O 1
ATOM 5606 N N . GLY A 1 696 ? -15.041 4.073 -38.421 1.00 96.62 696 GLY A N 1
ATOM 5607 C CA . GLY A 1 696 ? -15.368 2.822 -37.747 1.00 96.62 696 GLY A CA 1
ATOM 5608 C C . GLY A 1 696 ? -14.319 2.497 -36.688 1.00 96.62 696 GLY A C 1
ATOM 5609 O O . GLY A 1 696 ? -14.675 2.133 -35.580 1.00 96.62 696 GLY A O 1
ATOM 5610 N N . ILE A 1 697 ? -13.036 2.715 -36.984 1.00 98.12 697 ILE A N 1
ATOM 5611 C CA . ILE A 1 697 ? -11.938 2.639 -36.012 1.00 98.12 697 ILE A CA 1
ATOM 5612 C C . ILE A 1 697 ? -10.788 3.570 -36.420 1.00 98.12 697 ILE A C 1
ATOM 5614 O O . ILE A 1 697 ? -10.503 3.730 -37.613 1.00 98.12 697 ILE A O 1
ATOM 5618 N N . TYR A 1 698 ? -10.123 4.191 -35.444 1.00 97.56 698 TYR A N 1
ATOM 5619 C CA . TYR A 1 698 ? -9.010 5.114 -35.678 1.00 97.56 698 TYR A CA 1
ATOM 5620 C C . TYR A 1 698 ? -7.829 4.888 -34.728 1.00 97.56 698 TYR A C 1
ATOM 5622 O O . TYR A 1 698 ? -7.982 4.931 -33.509 1.00 97.56 698 TYR A O 1
ATOM 5630 N N . PHE A 1 699 ? -6.627 4.760 -35.291 1.00 97.75 699 PHE A N 1
ATOM 5631 C CA . PHE A 1 699 ? -5.367 4.763 -34.544 1.00 97.75 699 PHE A CA 1
ATOM 5632 C C . PHE A 1 699 ? -4.567 6.019 -34.870 1.00 97.75 699 PHE A C 1
ATOM 5634 O O . PHE A 1 699 ? -4.255 6.258 -36.033 1.00 97.75 699 PHE A O 1
ATOM 5641 N N . GLY A 1 700 ? -4.213 6.807 -33.852 1.00 94.50 700 GLY A N 1
ATOM 5642 C CA . GLY A 1 700 ? -3.291 7.936 -33.983 1.00 94.50 700 GLY A CA 1
ATOM 5643 C C . GLY A 1 700 ? -1.835 7.488 -34.137 1.00 94.50 700 GLY A C 1
ATOM 5644 O O . GLY A 1 700 ? -1.473 6.392 -33.737 1.00 94.50 700 GLY A O 1
ATOM 5645 N N . TRP A 1 701 ? -0.971 8.359 -34.663 1.00 92.81 701 TRP A N 1
ATOM 5646 C CA . TRP A 1 701 ? 0.399 8.026 -35.101 1.00 92.81 701 TRP A CA 1
ATOM 5647 C C . TRP A 1 701 ? 1.366 7.446 -34.048 1.00 92.81 701 TRP A C 1
ATOM 5649 O O . TRP A 1 701 ? 2.421 6.946 -34.425 1.00 92.81 701 TRP A O 1
ATOM 5659 N N . ARG A 1 702 ? 1.037 7.515 -32.751 1.00 94.44 702 ARG A N 1
ATOM 5660 C CA . ARG A 1 702 ? 1.813 6.900 -31.651 1.00 94.44 702 ARG A CA 1
ATOM 5661 C C . ARG A 1 702 ? 1.218 5.591 -31.123 1.00 94.44 702 ARG A C 1
ATOM 5663 O O . ARG A 1 702 ? 1.783 4.994 -30.217 1.00 94.44 702 ARG A O 1
ATOM 5670 N N . SER A 1 703 ? 0.070 5.173 -31.640 1.00 97.38 703 SER A N 1
ATOM 5671 C CA . SER A 1 703 ? -0.665 4.002 -31.167 1.00 97.38 703 SER A CA 1
ATOM 5672 C C . SER A 1 703 ? -0.212 2.766 -31.939 1.00 97.38 703 SER A C 1
ATOM 5674 O O . SER A 1 703 ? -0.862 2.382 -32.908 1.00 97.38 703 SER A O 1
ATOM 5676 N N . ILE A 1 704 ? 0.940 2.211 -31.562 1.00 96.25 704 ILE A N 1
ATOM 5677 C CA . ILE A 1 704 ? 1.673 1.178 -32.316 1.00 96.25 704 ILE A CA 1
ATOM 5678 C C . ILE A 1 704 ? 1.478 -0.225 -31.729 1.00 96.25 704 ILE A C 1
ATOM 5680 O O . ILE A 1 704 ? 1.015 -0.380 -30.603 1.00 96.25 704 ILE A O 1
ATOM 5684 N N . GLU A 1 705 ? 1.890 -1.257 -32.467 1.00 97.38 705 GLU A N 1
ATOM 5685 C CA . GLU A 1 705 ? 1.907 -2.650 -31.986 1.00 97.38 705 GLU A CA 1
ATOM 5686 C C . GLU A 1 705 ? 0.529 -3.188 -31.559 1.00 97.38 705 GLU A C 1
ATOM 5688 O O . GLU A 1 705 ? 0.429 -4.122 -30.767 1.00 97.38 705 GLU A O 1
ATOM 5693 N N . ASN A 1 706 ? -0.557 -2.614 -32.079 1.00 98.12 706 ASN A N 1
ATOM 5694 C CA . ASN A 1 706 ? -1.900 -3.144 -31.872 1.00 98.12 706 ASN A CA 1
ATOM 5695 C C . ASN A 1 706 ? -2.213 -4.236 -32.905 1.00 98.12 706 ASN A C 1
ATOM 5697 O O . ASN A 1 706 ? -1.741 -4.196 -34.048 1.00 98.12 706 ASN A O 1
ATOM 5701 N N . VAL A 1 707 ? -3.043 -5.201 -32.508 1.00 98.25 707 VAL A N 1
ATOM 5702 C CA . VAL A 1 707 ? -3.501 -6.303 -33.363 1.00 98.25 707 VAL A CA 1
ATOM 5703 C C . VAL A 1 707 ? -5.002 -6.183 -33.577 1.00 98.25 707 VAL A C 1
ATOM 5705 O O . VAL A 1 707 ? -5.773 -6.278 -32.627 1.00 98.25 707 VAL A O 1
ATOM 5708 N N . ILE A 1 708 ? -5.411 -6.009 -34.833 1.00 98.31 708 ILE A N 1
ATOM 5709 C CA . ILE A 1 708 ? -6.806 -5.874 -35.240 1.00 98.31 708 ILE A CA 1
ATOM 5710 C C . ILE A 1 708 ? -7.170 -7.055 -36.131 1.00 98.31 708 ILE A C 1
ATOM 5712 O O . ILE A 1 708 ? -6.685 -7.169 -37.263 1.00 98.31 708 ILE A O 1
ATOM 5716 N N . ARG A 1 709 ? -8.024 -7.948 -35.631 1.00 97.62 709 ARG A N 1
ATOM 5717 C CA . ARG A 1 709 ? -8.390 -9.155 -36.373 1.00 97.62 709 ARG A CA 1
ATOM 5718 C C . ARG A 1 709 ? -9.834 -9.567 -36.207 1.00 97.62 709 ARG A C 1
ATOM 5720 O O . ARG A 1 709 ? -10.391 -9.344 -35.149 1.00 97.62 709 ARG A O 1
ATOM 5727 N N . LYS A 1 710 ? -10.419 -10.225 -37.207 1.00 97.75 710 LYS A N 1
ATOM 5728 C CA . LYS A 1 710 ? -11.757 -10.834 -37.081 1.00 97.75 710 LYS A CA 1
ATOM 5729 C C . LYS A 1 710 ? -12.903 -9.865 -36.772 1.00 97.75 710 LYS A C 1
ATOM 5731 O O . LYS A 1 710 ? -13.954 -10.269 -36.298 1.00 97.75 710 LYS A O 1
ATOM 5736 N N . ASN A 1 711 ? -12.726 -8.574 -37.042 1.00 98.50 711 ASN A N 1
ATOM 5737 C CA . ASN A 1 711 ? -13.780 -7.583 -36.830 1.00 98.50 711 ASN A CA 1
ATOM 5738 C C . ASN A 1 711 ? -14.626 -7.397 -38.096 1.00 98.50 711 ASN A C 1
ATOM 5740 O O . ASN A 1 711 ? -14.131 -7.547 -39.216 1.00 98.50 711 ASN A O 1
ATOM 5744 N N . ASN A 1 712 ? -15.882 -6.991 -37.919 1.00 98.38 712 ASN A N 1
ATOM 5745 C CA . ASN A 1 712 ? -16.810 -6.661 -38.996 1.00 98.38 712 ASN A CA 1
ATOM 5746 C C . ASN A 1 712 ? -16.948 -5.139 -39.144 1.00 98.38 712 ASN A C 1
ATOM 5748 O O . ASN A 1 712 ? -17.593 -4.502 -38.316 1.00 98.38 712 ASN A O 1
ATOM 5752 N N . PHE A 1 713 ? -16.408 -4.555 -40.218 1.00 98.25 713 PHE A N 1
ATOM 5753 C CA . PHE A 1 713 ? -16.556 -3.133 -40.552 1.00 98.25 713 PHE A CA 1
ATOM 5754 C C . PHE A 1 713 ? -17.590 -2.939 -41.668 1.00 98.25 713 PHE A C 1
ATOM 5756 O O . PHE A 1 713 ? -17.342 -3.277 -42.832 1.00 98.25 713 PHE A O 1
ATOM 5763 N N . ILE A 1 714 ? -18.771 -2.412 -41.322 1.00 97.62 714 ILE A N 1
ATOM 5764 C CA . ILE A 1 714 ? -19.925 -2.369 -42.235 1.00 97.62 714 ILE A CA 1
ATOM 5765 C C . ILE A 1 714 ? -20.538 -0.970 -42.306 1.00 97.62 714 ILE A C 1
ATOM 5767 O O . ILE A 1 714 ? -21.098 -0.476 -41.334 1.00 97.62 714 ILE A O 1
ATOM 5771 N N . GLU A 1 715 ? -20.504 -0.355 -43.488 1.00 96.44 715 GLU A N 1
ATOM 5772 C CA . GLU A 1 715 ? -21.208 0.904 -43.789 1.00 96.44 715 GLU A CA 1
ATOM 5773 C C . GLU A 1 715 ? -20.871 2.066 -42.832 1.00 96.44 715 GLU A C 1
ATOM 5775 O O . GLU A 1 715 ? -21.694 2.952 -42.616 1.00 96.44 715 GLU A O 1
ATOM 5780 N N . ASN A 1 716 ? -19.666 2.091 -42.255 1.00 97.31 716 ASN A N 1
ATOM 5781 C CA . ASN A 1 716 ? -19.168 3.282 -41.561 1.00 97.31 716 ASN A CA 1
ATOM 5782 C C . ASN A 1 716 ? -18.811 4.360 -42.594 1.00 97.31 716 ASN A C 1
ATOM 5784 O O . ASN A 1 716 ? -18.420 4.023 -43.715 1.00 97.31 716 ASN A O 1
ATOM 5788 N N . ALA A 1 717 ? -18.881 5.645 -42.228 1.00 95.06 717 ALA A N 1
ATOM 5789 C CA . ALA A 1 717 ? -18.516 6.724 -43.155 1.00 95.06 717 ALA A CA 1
ATOM 5790 C C . ALA A 1 717 ? -17.079 6.562 -43.683 1.00 95.06 717 ALA A C 1
ATOM 5792 O O . ALA A 1 717 ? -16.813 6.786 -44.864 1.00 95.06 717 ALA A O 1
ATOM 5793 N N . GLN A 1 718 ? -16.174 6.085 -42.824 1.00 95.06 718 GLN A N 1
ATOM 5794 C CA . GLN A 1 718 ? -14.918 5.465 -43.225 1.00 95.06 718 GLN A CA 1
ATOM 5795 C C . GLN A 1 718 ? -14.637 4.248 -42.338 1.00 95.06 718 GLN A C 1
ATOM 5797 O O . GLN A 1 718 ? -14.523 4.387 -41.126 1.00 95.06 718 GLN A O 1
ATOM 5802 N N . ASN A 1 719 ? -14.476 3.054 -42.917 1.00 96.19 719 ASN A N 1
ATOM 5803 C CA . ASN A 1 719 ? -14.346 1.818 -42.133 1.00 96.19 719 ASN A CA 1
ATOM 5804 C C . ASN A 1 719 ? -13.151 1.810 -41.163 1.00 96.19 719 ASN A C 1
ATOM 5806 O O . ASN A 1 719 ? -13.321 1.434 -40.007 1.00 96.19 719 ASN A O 1
ATOM 5810 N N . ALA A 1 720 ? -11.976 2.283 -41.584 1.00 96.69 720 ALA A N 1
ATOM 5811 C CA . ALA A 1 720 ? -10.814 2.407 -40.704 1.00 96.69 720 ALA A CA 1
ATOM 5812 C C . ALA A 1 720 ? -9.849 3.514 -41.146 1.00 96.69 720 ALA A C 1
ATOM 5814 O O . ALA A 1 720 ? -9.804 3.905 -42.319 1.00 96.69 720 ALA A O 1
ATOM 5815 N N . ARG A 1 721 ? -9.033 3.985 -40.201 1.00 95.50 721 ARG A N 1
ATOM 5816 C CA . ARG A 1 721 ? -7.837 4.799 -40.442 1.00 95.50 721 ARG A CA 1
ATOM 5817 C C . ARG A 1 721 ? -6.740 4.403 -39.457 1.00 95.50 721 ARG A C 1
ATOM 5819 O O . ARG A 1 721 ? -6.982 4.354 -38.254 1.00 95.50 721 ARG A O 1
ATOM 5826 N N . ASP A 1 722 ? -5.536 4.166 -39.963 1.00 96.69 722 ASP A N 1
ATOM 5827 C CA . ASP A 1 722 ? -4.404 3.727 -39.153 1.00 96.69 722 ASP A CA 1
ATOM 5828 C C . ASP A 1 722 ? -3.181 4.594 -39.426 1.00 96.69 722 ASP A C 1
ATOM 5830 O O . ASP A 1 722 ? -2.490 4.442 -40.430 1.00 96.69 722 ASP A O 1
ATOM 5834 N N . ASP A 1 723 ? -2.916 5.522 -38.510 1.00 95.44 723 ASP A N 1
ATOM 5835 C CA . ASP A 1 723 ? -1.819 6.462 -38.645 1.00 95.44 723 ASP A CA 1
ATOM 5836 C C . ASP A 1 723 ? -0.482 5.952 -38.088 1.00 95.44 723 ASP A C 1
ATOM 5838 O O . ASP A 1 723 ? 0.497 6.702 -38.189 1.00 95.44 723 ASP A O 1
ATOM 5842 N N . ALA A 1 724 ? -0.454 4.743 -37.511 1.00 94.12 724 ALA A N 1
ATOM 5843 C CA . ALA A 1 724 ? 0.652 4.188 -36.725 1.00 94.12 724 ALA A CA 1
ATOM 5844 C C . ALA A 1 724 ? 1.264 2.892 -37.285 1.00 94.12 724 ALA A C 1
ATOM 5846 O O . ALA A 1 724 ? 2.347 2.514 -36.847 1.00 94.12 724 ALA A O 1
ATOM 5847 N N . GLY A 1 725 ? 0.626 2.238 -38.260 1.00 93.69 725 GLY A N 1
ATOM 5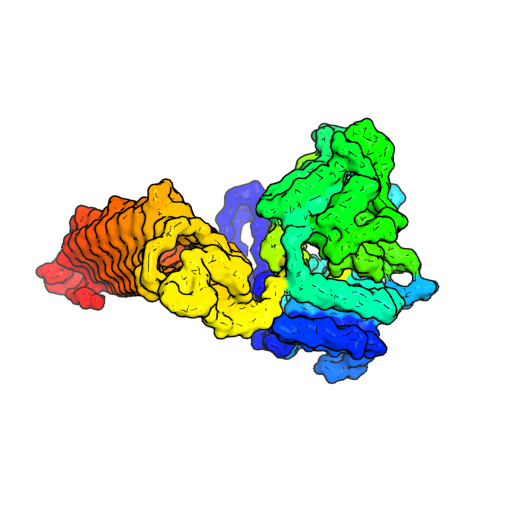848 C CA . GLY A 1 725 ? 1.173 1.026 -38.882 1.00 93.69 725 GLY A CA 1
ATOM 5849 C C . GLY A 1 725 ? 0.948 -0.230 -38.038 1.00 93.69 725 GLY A C 1
ATOM 5850 O O . GLY A 1 725 ? 1.883 -0.980 -37.772 1.00 93.69 725 GLY A O 1
ATOM 5851 N N . ASN A 1 726 ? -0.289 -0.442 -37.593 1.00 96.38 726 ASN A N 1
ATOM 5852 C CA . ASN A 1 726 ? -0.691 -1.588 -36.782 1.00 96.38 726 ASN A CA 1
ATOM 5853 C C . ASN A 1 726 ? -0.894 -2.859 -37.621 1.00 96.38 726 ASN A C 1
ATOM 5855 O O . ASN A 1 726 ? -0.893 -2.833 -38.856 1.00 96.38 726 ASN A O 1
ATOM 5859 N N . LYS A 1 727 ? -1.073 -4.002 -36.949 1.00 96.50 727 LYS A N 1
ATOM 5860 C CA . LYS A 1 727 ? -1.258 -5.297 -37.610 1.00 96.50 727 LYS A CA 1
ATOM 5861 C C . LYS A 1 727 ? -2.740 -5.579 -37.855 1.00 96.50 727 LYS A C 1
ATOM 5863 O O . LYS A 1 727 ? -3.507 -5.695 -36.904 1.00 96.50 727 LYS A O 1
ATOM 5868 N N . TRP A 1 728 ? -3.104 -5.783 -39.120 1.00 97.31 728 TRP A N 1
ATOM 5869 C CA . TRP A 1 728 ? -4.471 -6.083 -39.558 1.00 97.31 728 TRP A CA 1
ATOM 5870 C C . TRP A 1 728 ? -4.541 -7.441 -40.244 1.00 97.31 728 TRP A C 1
ATOM 5872 O O . TRP A 1 728 ? -3.702 -7.747 -41.095 1.00 97.31 728 TRP A O 1
ATOM 5882 N N . GLN A 1 729 ? -5.524 -8.256 -39.870 1.00 95.19 729 GLN A N 1
ATOM 5883 C CA . GLN A 1 729 ? -5.692 -9.585 -40.447 1.00 95.19 729 GLN A CA 1
ATOM 5884 C C . GLN A 1 729 ? -7.127 -10.103 -40.291 1.00 95.19 729 GLN A C 1
ATOM 5886 O O . GLN A 1 729 ? -7.700 -9.984 -39.216 1.00 95.19 729 GLN A O 1
ATOM 5891 N N . ASP A 1 730 ? -7.677 -10.783 -41.295 1.00 95.25 730 ASP A N 1
ATOM 5892 C CA . ASP A 1 730 ? -8.942 -11.519 -41.178 1.00 95.25 730 ASP A CA 1
ATOM 5893 C C . ASP A 1 730 ? -10.133 -10.624 -40.792 1.00 95.25 730 ASP A C 1
ATOM 5895 O O . ASP A 1 730 ? -11.060 -11.108 -40.157 1.00 95.25 730 ASP A O 1
ATOM 5899 N N . ASN A 1 731 ? -10.157 -9.329 -41.137 1.00 97.56 731 ASN A N 1
ATOM 5900 C CA . ASN A 1 731 ? -11.331 -8.476 -40.891 1.00 97.56 731 ASN A CA 1
ATOM 5901 C C . ASN A 1 731 ? -12.265 -8.459 -42.110 1.00 97.56 731 ASN A C 1
ATOM 5903 O O . ASN A 1 731 ? -11.818 -8.559 -43.255 1.00 97.56 731 ASN A O 1
ATOM 5907 N N . TYR A 1 732 ? -13.569 -8.313 -41.878 1.00 97.38 732 TYR A N 1
ATOM 5908 C CA . TYR A 1 732 ? -14.567 -8.120 -42.930 1.00 97.38 732 TYR A CA 1
ATOM 5909 C C . TYR A 1 732 ? -14.788 -6.628 -43.207 1.00 97.38 732 TYR A C 1
ATOM 5911 O O . TYR A 1 732 ? -14.917 -5.826 -42.283 1.00 97.38 732 TYR A O 1
ATOM 5919 N N . TRP A 1 733 ? -14.897 -6.269 -44.488 1.00 96.75 733 TRP A N 1
ATOM 5920 C CA . TRP A 1 733 ? -14.996 -4.884 -44.955 1.00 96.75 733 TRP A CA 1
ATOM 5921 C C . TRP A 1 733 ? -16.110 -4.754 -46.000 1.00 96.75 733 TRP A C 1
ATOM 5923 O O . TRP A 1 733 ? -15.995 -5.286 -47.108 1.00 96.75 733 TRP A O 1
ATOM 5933 N N . SER A 1 734 ? -17.185 -4.023 -45.697 1.00 94.69 734 SER A N 1
ATOM 5934 C CA . SER A 1 734 ? -18.330 -3.885 -46.619 1.00 94.69 734 SER A CA 1
ATOM 5935 C C . SER A 1 734 ? -18.005 -3.163 -47.935 1.00 94.69 734 SER A C 1
ATOM 5937 O O . SER A 1 734 ? -18.741 -3.284 -48.914 1.00 94.69 734 SER A O 1
ATOM 5939 N N . ASP A 1 735 ? -16.928 -2.382 -47.964 1.00 92.94 735 ASP A N 1
ATOM 5940 C CA . ASP A 1 735 ? -16.450 -1.604 -49.110 1.00 92.94 735 ASP A CA 1
ATOM 5941 C C . ASP A 1 735 ? -15.260 -2.252 -49.840 1.00 92.94 735 ASP A C 1
ATOM 5943 O O . ASP A 1 735 ? -14.761 -1.693 -50.822 1.00 92.94 735 ASP A O 1
ATOM 5947 N N . TYR A 1 736 ? -14.839 -3.458 -49.442 1.00 93.00 736 TYR A N 1
ATOM 5948 C CA . TYR A 1 736 ? -13.733 -4.159 -50.089 1.00 93.00 736 TYR A CA 1
ATOM 5949 C C . TYR A 1 736 ? -14.051 -4.526 -51.543 1.00 93.00 736 TYR A C 1
ATOM 5951 O O . TYR A 1 736 ? -14.957 -5.303 -51.857 1.00 93.00 736 TYR A O 1
ATOM 5959 N N . ILE A 1 737 ? -13.245 -3.995 -52.465 1.00 86.00 737 ILE A N 1
ATOM 5960 C CA . ILE A 1 737 ? -13.410 -4.205 -53.909 1.00 86.00 737 ILE A CA 1
ATOM 5961 C C . ILE A 1 737 ? -13.265 -5.675 -54.330 1.00 86.00 737 ILE A C 1
ATOM 5963 O O . ILE A 1 737 ? -13.862 -6.081 -55.330 1.00 86.00 737 ILE A O 1
ATOM 5967 N N . GLY A 1 738 ? -12.532 -6.491 -53.560 1.00 84.38 738 GLY A N 1
ATOM 5968 C CA . GLY A 1 738 ? -12.416 -7.928 -53.809 1.00 84.38 738 GLY A CA 1
ATOM 5969 C C . GLY A 1 738 ? -13.761 -8.654 -53.744 1.00 84.38 738 GLY A C 1
ATOM 5970 O O . GLY A 1 738 ? -13.967 -9.601 -54.499 1.00 84.38 738 GLY A O 1
ATOM 5971 N N . LEU A 1 739 ? -14.732 -8.145 -52.972 1.00 83.75 739 LEU A N 1
ATOM 5972 C CA . LEU A 1 739 ? -16.100 -8.682 -52.944 1.00 83.75 739 LEU A CA 1
ATOM 5973 C C . LEU A 1 739 ? -16.856 -8.443 -54.262 1.00 83.75 739 LEU A C 1
ATOM 5975 O O . LEU A 1 739 ? -17.751 -9.208 -54.617 1.00 83.75 739 LEU A O 1
ATOM 5979 N N . LYS A 1 740 ? -16.495 -7.395 -55.014 1.00 83.81 740 LYS A N 1
ATOM 5980 C CA . LYS A 1 740 ? -17.139 -7.029 -56.288 1.00 83.81 740 LYS A CA 1
ATOM 5981 C C . LYS A 1 740 ? -16.493 -7.712 -57.496 1.00 83.81 740 LYS A C 1
ATOM 5983 O O . LYS A 1 740 ? -17.148 -7.871 -58.525 1.00 83.81 740 LYS A O 1
ATOM 5988 N N . ILE A 1 741 ? -15.223 -8.116 -57.397 1.00 85.56 741 ILE A N 1
ATOM 5989 C CA . ILE A 1 741 ? -14.441 -8.661 -58.516 1.00 85.56 741 ILE A CA 1
ATOM 5990 C C . ILE A 1 741 ? -13.836 -10.014 -58.126 1.00 85.56 741 ILE A C 1
ATOM 5992 O O . ILE A 1 741 ? -12.788 -10.078 -57.485 1.00 85.56 741 ILE A O 1
ATOM 5996 N N . LYS A 1 742 ? -14.444 -11.109 -58.611 1.00 78.00 742 LYS A N 1
ATOM 5997 C CA . LYS A 1 742 ? -14.019 -12.499 -58.326 1.00 78.00 742 LYS A CA 1
ATOM 5998 C C . LYS A 1 742 ? -12.527 -12.764 -58.561 1.00 78.00 742 LYS A C 1
ATOM 6000 O O . LYS A 1 742 ? -11.936 -13.560 -57.842 1.00 78.00 742 LYS A O 1
ATOM 6005 N N . LEU A 1 743 ? -11.922 -12.121 -59.561 1.00 82.94 743 LEU A N 1
ATOM 6006 C CA . LEU A 1 743 ? -10.499 -12.290 -59.858 1.00 82.94 743 LEU A CA 1
ATOM 6007 C C . LEU A 1 743 ? -9.596 -11.701 -58.761 1.00 82.94 743 LEU A C 1
ATOM 6009 O O . LEU A 1 743 ? -8.617 -12.335 -58.395 1.00 82.94 743 LEU A O 1
ATOM 6013 N N . LEU A 1 744 ? -9.931 -10.526 -58.211 1.00 78.69 744 LEU A N 1
ATOM 6014 C CA . LEU A 1 744 ? -9.157 -9.909 -57.123 1.00 78.69 744 LEU A CA 1
ATOM 6015 C C . LEU A 1 744 ? -9.289 -10.710 -55.822 1.00 78.69 744 LEU A C 1
ATOM 6017 O O . LEU A 1 744 ? -8.316 -10.853 -55.089 1.00 78.69 744 LEU A O 1
ATOM 6021 N N . TYR A 1 745 ? -10.472 -11.283 -55.590 1.00 69.31 745 TYR A N 1
ATOM 6022 C CA . TYR A 1 745 ? -10.721 -12.235 -54.511 1.00 69.31 745 TYR A CA 1
ATOM 6023 C C . TYR A 1 745 ? -9.843 -13.495 -54.624 1.00 69.31 745 TYR A C 1
ATOM 6025 O O . TYR A 1 745 ? -9.145 -13.839 -53.677 1.00 69.31 745 TYR A O 1
ATOM 6033 N N . LEU A 1 746 ? -9.805 -14.148 -55.795 1.00 78.12 746 LEU A N 1
ATOM 6034 C CA . LEU A 1 746 ? -8.967 -15.338 -56.023 1.00 78.12 746 LEU A CA 1
ATOM 6035 C C . LEU A 1 746 ? -7.464 -15.052 -55.857 1.00 78.12 746 LEU A C 1
ATOM 6037 O O . LEU A 1 746 ? -6.701 -15.932 -55.462 1.00 78.12 746 LEU A O 1
ATOM 6041 N N . LEU A 1 747 ? -7.040 -13.823 -56.153 1.00 81.50 747 LEU A N 1
ATOM 6042 C CA . LEU A 1 747 ? -5.652 -13.377 -56.044 1.00 81.50 747 LEU A CA 1
ATOM 6043 C C . LEU A 1 747 ? -5.266 -12.878 -54.640 1.00 81.50 747 LEU A C 1
ATOM 6045 O O . LEU A 1 747 ? -4.134 -12.434 -54.476 1.00 81.50 747 LEU A O 1
ATOM 6049 N N . HIS A 1 748 ? -6.160 -12.961 -53.644 1.00 75.19 748 HIS A N 1
ATOM 6050 C CA . HIS A 1 748 ? -5.909 -12.524 -52.262 1.00 75.19 748 HIS A CA 1
ATOM 6051 C C . HIS A 1 748 ? -5.382 -11.079 -52.176 1.00 75.19 748 HIS A C 1
ATOM 6053 O O . HIS A 1 748 ? -4.423 -10.786 -51.464 1.00 75.19 748 HIS A O 1
ATOM 6059 N N . ILE A 1 749 ? -5.984 -10.163 -52.943 1.00 85.62 749 ILE A N 1
ATOM 6060 C CA . ILE A 1 749 ? -5.570 -8.755 -52.945 1.00 85.62 749 ILE A CA 1
ATOM 6061 C C . ILE A 1 749 ? -5.863 -8.128 -51.571 1.00 85.62 749 ILE A C 1
ATOM 6063 O O . ILE A 1 749 ? -7.011 -8.187 -51.134 1.00 85.62 749 ILE A O 1
ATOM 6067 N N . PRO A 1 750 ? -4.889 -7.493 -50.898 1.00 87.88 750 PRO A N 1
ATOM 6068 C CA . PRO A 1 750 ? -5.103 -6.916 -49.573 1.00 87.88 750 PRO A CA 1
ATOM 6069 C C . PRO A 1 750 ? -6.101 -5.748 -49.601 1.00 87.88 750 PRO A C 1
ATOM 6071 O O . PRO A 1 750 ? -6.232 -5.046 -50.610 1.00 87.88 750 PRO A O 1
ATOM 6074 N N . TYR A 1 751 ? -6.778 -5.499 -48.479 1.00 90.31 751 TYR A N 1
ATOM 6075 C CA . TYR A 1 751 ? -7.561 -4.277 -48.281 1.00 90.31 751 TYR A CA 1
ATOM 6076 C C . TYR A 1 751 ? -6.630 -3.148 -47.824 1.00 90.31 751 TYR A C 1
ATOM 6078 O O . TYR A 1 751 ? -5.891 -3.299 -46.852 1.00 90.31 751 TYR A O 1
ATOM 6086 N N . TYR A 1 752 ? -6.647 -2.020 -48.536 1.00 91.62 752 TYR A N 1
ATOM 6087 C CA . TYR A 1 752 ? -5.837 -0.851 -48.195 1.00 91.62 752 TYR A CA 1
ATOM 6088 C C . TYR A 1 752 ? -6.502 -0.022 -47.096 1.00 91.62 752 TYR A C 1
ATOM 6090 O O . TYR A 1 752 ? -7.638 0.426 -47.249 1.00 91.62 752 TYR A O 1
ATOM 6098 N N . ILE A 1 753 ? -5.750 0.255 -46.036 1.00 93.50 753 ILE A N 1
ATOM 6099 C CA . ILE A 1 753 ? -6.153 1.126 -44.936 1.00 93.50 753 ILE A CA 1
ATOM 6100 C C . ILE A 1 753 ? -5.365 2.442 -45.074 1.00 93.50 753 ILE A C 1
ATOM 6102 O O . ILE A 1 753 ? -4.135 2.414 -45.214 1.00 93.50 753 ILE A O 1
ATOM 6106 N N . PRO A 1 754 ? -6.034 3.613 -45.070 1.00 88.50 754 PRO A N 1
ATOM 6107 C CA . PRO A 1 754 ? -5.377 4.900 -45.290 1.00 88.50 754 PRO A CA 1
ATOM 6108 C C . PRO A 1 754 ? -4.146 5.130 -44.406 1.00 88.50 754 PRO A C 1
ATOM 6110 O O . PRO A 1 754 ? -4.205 4.875 -43.207 1.00 88.50 754 PRO A O 1
ATOM 6113 N N . LYS A 1 755 ? -3.082 5.679 -45.027 1.00 78.44 755 LYS A N 1
ATOM 6114 C CA . LYS A 1 755 ? -1.728 5.942 -44.478 1.00 78.44 755 LYS A CA 1
ATOM 6115 C C . LYS A 1 755 ? -0.757 4.739 -44.446 1.00 78.44 755 LYS A C 1
ATOM 6117 O O . LYS A 1 755 ? 0.254 4.793 -43.757 1.00 78.44 755 LYS A O 1
ATOM 6122 N N . PHE A 1 756 ? -0.979 3.771 -45.346 1.00 76.19 756 PHE A N 1
ATOM 6123 C CA . PHE A 1 756 ? -0.073 2.660 -45.729 1.00 76.19 756 PHE A CA 1
ATOM 6124 C C . PHE A 1 756 ? -0.189 1.347 -44.932 1.00 76.19 756 PHE A C 1
ATOM 6126 O O . PHE A 1 756 ? 0.685 0.491 -45.066 1.00 76.19 756 PHE A O 1
ATOM 6133 N N . SER A 1 757 ? -1.279 1.128 -44.195 1.00 90.25 757 SER A N 1
ATOM 6134 C CA . SER A 1 757 ? -1.579 -0.181 -43.593 1.00 90.25 757 SER A CA 1
ATOM 6135 C C . SER A 1 757 ? -2.388 -1.068 -44.545 1.00 90.25 757 SER A C 1
ATOM 6137 O O . SER A 1 757 ? -3.090 -0.580 -45.435 1.00 90.25 757 SER A O 1
ATOM 6139 N N . PHE A 1 758 ? -2.298 -2.386 -44.365 1.00 93.25 758 PHE A N 1
ATOM 6140 C CA . PHE A 1 758 ? -3.024 -3.363 -45.174 1.00 93.25 758 PHE A CA 1
ATOM 6141 C C . PHE A 1 758 ? -3.583 -4.478 -44.299 1.00 93.25 758 PHE A C 1
ATOM 6143 O O . PHE A 1 758 ? -2.856 -5.027 -43.471 1.00 93.25 758 PHE A O 1
ATOM 6150 N N . ASP A 1 759 ? -4.837 -4.854 -44.542 1.00 94.25 759 ASP A N 1
ATOM 6151 C CA . ASP A 1 759 ? -5.332 -6.170 -44.145 1.00 94.25 759 ASP A CA 1
ATOM 6152 C C . ASP A 1 759 ? -4.979 -7.159 -45.260 1.00 94.25 759 ASP A C 1
ATOM 6154 O O . ASP A 1 759 ? -5.515 -7.089 -46.371 1.00 94.25 759 ASP A O 1
ATOM 6158 N N . TRP A 1 760 ? -4.017 -8.037 -44.979 1.00 89.06 760 TRP A N 1
ATOM 6159 C CA . TRP A 1 760 ? -3.477 -8.985 -45.956 1.00 89.06 760 TRP A CA 1
ATOM 6160 C C . TRP A 1 760 ? -4.397 -10.169 -46.233 1.00 89.06 760 TRP A C 1
ATOM 6162 O O . TRP A 1 760 ? -4.262 -10.813 -47.274 1.00 89.06 760 TRP A O 1
ATOM 6172 N N . HIS A 1 761 ? -5.347 -10.432 -45.337 1.00 90.88 761 HIS A N 1
ATOM 6173 C CA . HIS A 1 761 ? -6.272 -11.550 -45.457 1.00 90.88 761 HIS A CA 1
ATOM 6174 C C . HIS A 1 761 ? -7.707 -11.098 -45.158 1.00 90.88 761 HIS A C 1
ATOM 6176 O O . HIS A 1 761 ? -8.284 -11.558 -44.183 1.00 90.88 761 HIS A O 1
ATOM 6182 N N . PRO A 1 762 ? -8.320 -10.211 -45.968 1.00 92.44 762 PRO A N 1
ATOM 6183 C CA . PRO A 1 762 ? -9.684 -9.760 -45.709 1.00 92.44 762 PRO A CA 1
ATOM 6184 C C . PRO A 1 762 ? -10.679 -10.928 -45.707 1.00 92.44 762 PRO A C 1
ATOM 6186 O O . PRO A 1 762 ? -10.684 -11.762 -46.619 1.00 92.44 762 PRO A O 1
ATOM 6189 N N . ALA A 1 763 ? -11.562 -10.960 -44.714 1.00 92.38 763 ALA A N 1
ATOM 6190 C CA . ALA A 1 763 ? -12.638 -11.935 -44.639 1.00 92.38 763 ALA A CA 1
ATOM 6191 C C . ALA A 1 763 ? -13.710 -11.655 -45.705 1.00 92.38 763 ALA A C 1
ATOM 6193 O O . ALA A 1 763 ? -14.014 -10.509 -46.039 1.00 92.38 763 ALA A O 1
ATOM 6194 N N . ILE A 1 764 ? -14.304 -12.721 -46.245 1.00 89.19 764 ILE A N 1
ATOM 6195 C CA . ILE A 1 764 ? -15.276 -12.637 -47.353 1.00 89.19 764 ILE A CA 1
ATOM 6196 C C . ILE A 1 764 ? -16.733 -12.630 -46.919 1.00 89.19 764 ILE A C 1
ATOM 6198 O O . ILE A 1 764 ? -17.621 -12.330 -47.716 1.00 89.19 764 ILE A O 1
ATOM 6202 N N . GLN A 1 765 ? -16.969 -12.992 -45.668 1.00 89.94 765 GLN A N 1
ATOM 6203 C CA . GLN A 1 765 ? -18.259 -12.927 -45.013 1.00 89.94 765 GLN A CA 1
ATOM 6204 C C . GLN A 1 765 ? -18.044 -12.295 -43.638 1.00 89.94 765 GLN A C 1
ATOM 6206 O O . GLN A 1 765 ? -16.941 -12.430 -43.095 1.00 89.94 765 GLN A O 1
ATOM 6211 N N . PRO A 1 766 ? -19.061 -11.602 -43.101 1.00 91.75 766 PRO A N 1
ATOM 6212 C CA . PRO A 1 766 ? -19.047 -11.188 -41.708 1.00 91.75 766 PRO A CA 1
ATOM 6213 C C . PRO A 1 766 ? -18.783 -12.393 -40.797 1.00 91.75 766 PRO A C 1
ATOM 6215 O O . PRO A 1 766 ? -19.302 -13.480 -41.069 1.00 91.75 766 PRO A O 1
ATOM 6218 N N . GLN A 1 767 ? -17.954 -12.189 -39.778 1.00 78.94 767 GLN A N 1
ATOM 6219 C CA . GLN A 1 767 ? -17.558 -13.199 -38.793 1.00 78.94 767 GLN A CA 1
ATOM 6220 C C . GLN A 1 767 ? -18.513 -13.270 -37.614 1.00 78.94 767 GLN A C 1
ATOM 6222 O O . GLN A 1 767 ? -19.087 -12.206 -37.273 1.00 78.94 767 GLN A O 1
#

Foldseek 3Di:
DWDDKDKPADKDWDWWWAAAPLDIDIDIFIDDPDDMDIDTDDDDDPDGLADAAQFAEEEEFAPVCQVLCVVLCVLCVVVVGRYDYDHLVCLVVQVPHDQDDDDSVLSLLVVLVVCCRHHVYAAYEYEAAAQQPDLDTRTDWAWAQFFLVDPDPDGDRTFTFPLQSFRQAGSVRDGDSQCQVPPPHGQAAQHADPNDGDGDDGLSAGHHQYAYQHDNDSVLVSVLSVLLSVQQQDFDPLALEAEQAAAAADAPDPQQARLSQLLSVLLVVLLPPGHYHYQYVQVPHALVVVLVSLQSGYQEYEEEYADDQFKGWYHHHNGPDIHIDGLVSLVVHPHPYAYEYEYEHAQQCQRSDSDGHVQSSCSSSSRHSKYKYFRGGFDADPRNCSCVDALSVLSSQLSSLLSVQAQNSNSLSVSLVVQSSPDDCDDSRNSRSSRSSRGTHMNHGSRRRRSHHPHCPVLDQAEAEADDDDPPHHVAPQVSLVPDAANYEYEYEADEHADAAERAHQYHYEYCAHEYEYLEHEHQEANYEYERYEFEYPDQHEYYHANYAAYEYAHYEFEDHQEREEHAYEQYEAEHYEFEHYQERYEAELYENYEAYHYEQEHYCEQYHYDQYEAYEAEQYEQEHHAEENEEYDYEQYEHEHYEAEAYQEDAEYEPYENYEYENYEAEHYQYAYEYYLYEHYEHEHYEQEHHAAESYEYAQNHEHYEHEQYEQYHYPHDYAYNHAYHAEAYEDNPDCCLVDVVCVVVQPWDDHPPGYTHSHYHNDRD

Secondary structure (DSSP, 8-state):
-EEEEEESS-EEEEEEEEEETTEEEEEEEEEESS---EEEEE---SS-S----S-SEEEEE-GGGHHHHHHHHHHHHHTT--EEEEEHHHHHTTSSS----SSHHHHHHHHHHHHHHHH---EEEEE--B-TTSS-BSS---EEEE-----SSS----EE-THHHH--B-TTS-B--S-SS-SS-EEEESEEETTEEE--------SSEEEEE--SSHHHHHHHHHHHHHHHH---GGGGEEEEEE-BSSTT-TT---HHHHHHHHHHHHTBTBEEEEEEGGGT--HHHHHHHHHT--SEEEEESEEETTEEEEEETTEEEEEEEEHHHHTT---SS--EEEE-STTTT-TTSSSPPHHHHHHHTTS-SEEEEESS---B-SGGGGGTSHHHHHHHHHHHHHHTT-BHHHHHHHHHHHHHHHS-S-TTHHHHHHHHHHTEEEES-TT-BTT-----------EEEESSS-TT-BSSHHHHHHH--TT-EEEE-SSEEE--EEE-S--EEEESS-EEEES-EEE-SSS-EEES-EEEESSS-EEEEE-SSS-EEES-EEES-SEEEEE-SSS-EEES-EEES-SEEEEEES-BS-EEES-EEES-SEEEEEEEEES-EEES-EEES-SSEEEEEEEES-EEES-EEES-SEEEEEES-BS-EEES-EEES-SB--EEES-BS-EEES-EEE--SSBSSEE-TT--S-EEES-EEES-SBS-EESS--EEES-EETT-GGGT-HHHHHTTPPEEETTTEEESS-BSS--

Radius of gyration: 30.35 Å; chains: 1; bounding box: 91×60×92 Å